Protein 6VHU (pdb70)

Structure (mmCIF, N/CA/C/O backbone):
data_6VHU
#
_entry.id   6VHU
#
_cell.length_a   71.949
_cell.length_b   59.114
_cell.length_c   80.408
_cell.angle_alpha   90.000
_cell.angle_beta   101.124
_cell.angle_gamma   90.000
#
_symmetry.space_group_name_H-M   'P 1 21 1'
#
loop_
_entity.id
_entity.type
_entity.pdbx_description
1 polymer 'NpsA Adenylation Domain'
2 non-polymer 'CHLORIDE ION'
3 non-polymer 'POTASSIUM ION'
4 non-polymer 'BROMIDE ION'
5 non-polymer '4-(2-HYDROXYETHYL)-1-PIPERAZINE ETHANESULFONIC ACID'
6 water water
#
loop_
_atom_site.group_PDB
_atom_site.id
_atom_site.type_symbol
_atom_site.label_atom_id
_atom_site.label_alt_id
_atom_site.label_comp_id
_atom_site.label_asym_id
_atom_site.label_entity_id
_atom_site.label_seq_id
_atom_site.pdbx_PDB_ins_code
_atom_site.Cartn_x
_atom_site.Cartn_y
_atom_site.Cartn_z
_atom_site.occupancy
_atom_site.B_iso_or_equiv
_atom_site.auth_seq_id
_atom_site.auth_comp_id
_atom_site.auth_asym_id
_atom_site.auth_atom_id
_atom_site.pdbx_PDB_model_num
ATOM 1 N N . TYR A 1 10 ? 38.60600 -8.75900 29.49200 1.000 63.20872 8 TYR A N 1
ATOM 2 C CA . TYR A 1 10 ? 37.32600 -9.44800 29.67900 1.000 64.04915 8 TYR A CA 1
ATOM 3 C C . TYR A 1 10 ? 36.64900 -9.10400 31.00200 1.000 59.80486 8 TYR A C 1
ATOM 4 O O . TYR A 1 10 ? 35.52800 -9.54100 31.27100 1.000 59.27063 8 TYR A O 1
ATOM 13 N N . GLN A 1 11 ? 37.35500 -8.35900 31.84900 1.000 53.92105 9 GLN A N 1
ATOM 14 C CA . GLN A 1 11 ? 36.74700 -7.77200 33.03900 1.000 50.25673 9 GLN A CA 1
ATOM 15 C C . GLN A 1 11 ? 36.13700 -6.44300 32.60900 1.000 43.06315 9 GLN A C 1
ATOM 16 O O . GLN A 1 11 ? 36.84600 -5.45400 32.43700 1.000 45.88956 9 GLN A O 1
ATOM 18 N N . LEU A 1 12 ? 34.82500 -6.42300 32.43300 1.000 32.28080 10 LEU A N 1
ATOM 19 C CA . LEU A 1 12 ? 34.10400 -5.27100 31.91700 1.000 29.64370 10 LEU A CA 1
ATOM 20 C C . LEU A 1 12 ? 33.70200 -4.31700 33.03100 1.000 26.82039 10 LEU A C 1
ATOM 21 O O . LEU A 1 12 ? 33.38600 -4.73000 34.14100 1.000 29.73520 10 LEU A O 1
ATOM 26 N N . LYS A 1 13 ? 33.67100 -3.03400 32.70000 1.000 30.26040 11 LYS A N 1
ATOM 27 C CA . LYS A 1 13 ? 33.22800 -1.98700 33.59900 1.000 29.58920 11 LYS A CA 1
ATOM 28 C C . LYS A 1 13 ? 31.98700 -1.31800 33.03100 1.000 25.45214 11 LYS A C 1
ATOM 29 O O . LYS A 1 13 ? 31.57600 -1.57700 31.90800 1.000 25.84570 11 LYS A O 1
ATOM 35 N N . ALA A 1 14 ? 31.39600 -0.45300 33.83400 1.000 20.84100 12 ALA A N 1
ATOM 36 C CA . ALA A 1 14 ? 30.32500 0.38500 33.34500 1.000 17.02841 12 ALA A CA 1
ATOM 37 C C . ALA A 1 14 ? 30.85600 1.34300 32.28900 1.000 18.91202 12 ALA A C 1
ATOM 38 O O . ALA A 1 14 ? 32.02100 1.71100 32.29500 1.000 21.69943 12 ALA A O 1
ATOM 40 N N . VAL A 1 15 ? 29.96700 1.75100 31.38800 1.000 17.33110 13 VAL A N 1
ATOM 41 C CA . VAL A 1 15 ? 30.37700 2.59100 30.26400 1.000 17.18926 13 VAL A CA 1
ATOM 42 C C . VAL A 1 15 ? 31.08300 3.86300 30.70800 1.000 20.12506 13 VAL A C 1
ATOM 43 O O . VAL A 1 15 ? 32.12300 4.19600 30.12900 1.000 18.52432 13 VAL A O 1
ATOM 47 N N . PRO A 1 16 ? 30.58800 4.61200 31.69100 1.000 21.05357 14 PRO A N 1
ATOM 48 C CA . PRO A 1 16 ? 31.28700 5.84200 32.06100 1.000 24.18085 14 PRO A CA 1
ATOM 49 C C . PRO A 1 16 ? 32.69300 5.59700 32.53600 1.000 20.96676 14 PRO A C 1
ATOM 50 O O . PRO A 1 16 ? 33.55200 6.46000 32.37200 1.000 24.25120 14 PRO A O 1
ATOM 54 N N . ASP A 1 17 ? 32.94500 4.44000 33.13100 1.000 20.21972 15 ASP A N 1
ATOM 55 C CA . ASP A 1 17 ? 34.27200 4.12300 33.63400 1.000 22.39475 15 ASP A CA 1
ATOM 56 C C . ASP A 1 17 ? 35.21100 3.75900 32.49700 1.000 21.81961 15 ASP A C 1
ATOM 57 O O . ASP A 1 17 ? 36.36800 4.16400 32.50200 1.000 21.08302 15 ASP A O 1
ATOM 62 N N . ILE A 1 18 ? 34.72300 3.00700 31.51000 1.000 19.79637 16 ILE A N 1
ATOM 63 C CA . ILE A 1 18 ? 35.53300 2.74200 30.32600 1.000 22.67414 16 ILE A CA 1
ATOM 64 C C . ILE A 1 18 ? 35.82200 4.02800 29.57000 1.000 19.55904 16 ILE A C 1
ATOM 65 O O . ILE A 1 18 ? 36.94400 4.25800 29.12100 1.000 21.45512 16 ILE A O 1
ATOM 70 N N . PHE A 1 19 ? 34.81000 4.87700 29.40800 1.000 19.54346 17 PHE A N 1
ATOM 71 C CA . PHE A 1 19 ? 35.03200 6.12200 28.69400 1.000 19.63715 17 PHE A CA 1
ATOM 72 C C . PHE A 1 19 ? 36.04100 7.00300 29.41700 1.000 24.26300 17 PHE A C 1
ATOM 73 O O . PHE A 1 19 ? 36.85800 7.66100 28.78100 1.000 22.95417 17 PHE A O 1
ATOM 81 N N . ASP A 1 20 ? 35.98500 7.03400 30.74500 1.000 21.35951 18 ASP A N 1
ATOM 82 C CA . ASP A 1 20 ? 36.98200 7.77900 31.50100 1.000 26.97886 18 ASP A CA 1
ATOM 83 C C . ASP A 1 20 ? 38.39100 7.29400 31.17300 1.000 26.94810 18 ASP A C 1
ATOM 84 O O . ASP A 1 20 ? 39.29000 8.09700 30.92500 1.000 28.38407 18 ASP A O 1
ATOM 89 N N . GLU A 1 21 ? 38.59500 5.97900 31.15800 1.000 21.44076 19 GLU A N 1
ATOM 90 C CA . GLU A 1 21 ? 39.90900 5.44000 30.83000 1.000 24.73781 19 GLU A CA 1
ATOM 91 C C . GLU A 1 21 ? 40.31400 5.80600 29.41400 1.000 23.62141 19 GLU A C 1
ATOM 92 O O . GLU A 1 21 ? 41.44200 6.22900 29.16800 1.000 23.13056 19 GLU A O 1
ATOM 98 N N . ILE A 1 22 ? 39.39300 5.63900 28.47000 1.000 20.68928 20 ILE A N 1
ATOM 99 C CA . ILE A 1 22 ? 39.68900 5.90300 27.07100 1.000 21.12960 20 ILE A CA 1
ATOM 100 C C . ILE A 1 22 ? 40.01200 7.37400 26.86300 1.000 24.36574 20 ILE A C 1
ATOM 101 O O . ILE A 1 22 ? 40.95400 7.72100 26.15500 1.000 22.31151 20 ILE A O 1
ATOM 106 N N . SER A 1 23 ? 39.22700 8.25400 27.46600 1.000 22.13912 21 SER A N 1
ATOM 107 C CA . SER A 1 23 ? 39.46400 9.67100 27.27200 1.000 20.98300 21 SER A CA 1
ATOM 108 C C . SER A 1 23 ? 40.74300 10.12900 27.95500 1.000 24.13113 21 SER A C 1
ATOM 109 O O . SER A 1 23 ? 41.39900 11.04700 27.47000 1.000 27.94346 21 SER A O 1
ATOM 112 N N . GLN A 1 24 ? 41.11700 9.50100 29.06500 1.000 22.20160 22 GLN A N 1
ATOM 113 C CA . GLN A 1 24 ? 42.39200 9.83600 29.68900 1.000 25.44857 22 GLN A CA 1
ATOM 114 C C . GLN A 1 24 ? 43.56000 9.30300 28.87000 1.000 27.59884 22 GLN A C 1
ATOM 115 O O . GLN A 1 24 ? 44.63400 9.90100 28.86700 1.000 30.35049 22 GLN A O 1
ATOM 121 N N . ARG A 1 25 ? 43.36400 8.19100 28.17600 1.000 24.79961 23 ARG A N 1
ATOM 122 C CA . ARG A 1 25 ? 44.42000 7.57000 27.39200 1.000 26.36564 23 ARG A CA 1
ATOM 123 C C . ARG A 1 25 ? 44.57900 8.21000 26.01500 1.000 25.43852 23 ARG A C 1
ATOM 124 O O . ARG A 1 25 ? 45.69000 8.27500 25.49800 1.000 24.37488 23 ARG A O 1
ATOM 132 N N . PHE A 1 26 ? 43.49200 8.70200 25.42000 1.000 26.82387 24 PHE A N 1
ATOM 133 C CA . PHE A 1 26 ? 43.52800 9.26500 24.06800 1.000 24.18020 24 PHE A CA 1
ATOM 134 C C . PHE A 1 26 ? 42.93500 10.67300 24.01700 1.000 23.95561 24 PHE A C 1
ATOM 135 O O . PHE A 1 26 ? 42.10200 10.97300 23.16700 1.000 22.11481 24 PHE A O 1
ATOM 143 N N . PRO A 1 27 ? 43.37800 11.57700 24.88900 1.000 23.92838 25 PRO A N 1
ATOM 144 C CA . PRO A 1 27 ? 42.69300 12.86900 25.00200 1.000 26.34465 25 PRO A CA 1
ATOM 145 C C . PRO A 1 27 ? 42.72000 13.71200 23.74300 1.000 27.54918 25 PRO A C 1
ATOM 146 O O . PRO A 1 27 ? 41.82700 14.53100 23.53900 1.000 23.56516 25 PRO A O 1
ATOM 150 N N . ASP A 1 28 ? 43.72400 13.54100 22.90900 1.000 20.71332 26 ASP A N 1
ATOM 151 C CA . ASP A 1 28 ? 43.89900 14.36300 21.72700 1.000 24.16586 26 ASP A CA 1
ATOM 152 C C . ASP A 1 28 ? 43.26700 13.77200 20.47900 1.000 24.46644 26 ASP A C 1
ATOM 153 O O . ASP A 1 28 ? 43.21200 14.45400 19.45700 1.000 28.94708 26 ASP A O 1
ATOM 158 N N . ARG A 1 29 ? 42.82700 12.52100 20.51900 1.000 22.14760 27 ARG A N 1
ATOM 159 C CA . ARG A 1 29 ? 42.18500 11.94700 19.35100 1.000 20.63173 27 ARG A CA 1
ATOM 160 C C . ARG A 1 29 ? 40.81500 12.57300 19.16400 1.000 21.52417 27 ARG A C 1
ATOM 161 O O . ARG A 1 29 ? 40.19500 13.03500 20.10800 1.000 22.33726 27 ARG A O 1
ATOM 169 N N . VAL A 1 30 ? 40.35400 12.58900 17.92200 1.000 18.53922 28 VAL A N 1
ATOM 170 C CA . VAL A 1 30 ? 39.03900 13.12600 17.60600 1.000 18.43355 28 VAL A CA 1
ATOM 171 C C . VAL A 1 30 ? 37.99400 12.08400 17.98400 1.000 19.76974 28 VAL A C 1
ATOM 172 O O . VAL A 1 30 ? 38.05800 10.94600 17.52800 1.000 22.41999 28 VAL A O 1
ATOM 176 N N . ALA A 1 31 ? 37.06800 12.46600 18.85600 1.000 18.07440 29 ALA A N 1
ATOM 177 C CA . ALA A 1 31 ? 35.97600 11.58400 19.25100 1.000 16.96818 29 ALA A CA 1
ATOM 178 C C . ALA A 1 31 ? 34.73000 11.78000 18.39700 1.000 17.32778 29 ALA A C 1
ATOM 179 O O . ALA A 1 31 ? 34.10300 10.80700 17.98600 1.000 16.50025 29 ALA A O 1
ATOM 181 N N . LEU A 1 32 ? 34.38200 13.02100 18.10400 1.000 17.81499 30 LEU A N 1
ATOM 182 C CA . LEU A 1 32 ? 33.16400 13.34100 17.37900 1.000 16.08777 30 LEU A CA 1
ATOM 183 C C . LEU A 1 32 ? 33.45900 14.31600 16.25400 1.000 17.99065 30 LEU A C 1
ATOM 184 O O . LEU A 1 32 ? 34.21400 15.26500 16.43700 1.000 21.01721 30 LEU A O 1
ATOM 189 N N . ILE A 1 33 ? 32.83500 14.07800 15.10500 1.000 17.05060 31 ILE A N 1
ATOM 190 C CA . ILE A 1 33 ? 32.82400 15.02100 13.99900 1.000 18.20180 31 ILE A CA 1
ATOM 191 C C . ILE A 1 33 ? 31.37700 15.30400 13.62500 1.000 20.37382 31 ILE A C 1
ATOM 192 O O . ILE A 1 33 ? 30.59900 14.37900 13.40100 1.000 19.42053 31 ILE A O 1
ATOM 197 N N . PHE A 1 34 ? 31.02700 16.57900 13.53600 1.000 17.75643 32 PHE A N 1
ATOM 198 C CA . PHE A 1 34 ? 29.71700 16.98600 13.05500 1.000 20.27243 32 PHE A CA 1
ATOM 199 C C . PHE A 1 34 ? 29.90300 18.12800 12.06500 1.000 24.03054 32 PHE A C 1
ATOM 200 O O . PHE A 1 34 ? 30.30300 19.22400 12.44600 1.000 27.50062 32 PHE A O 1
ATOM 208 N N . ASP A 1 35 ? 29.61200 17.83200 10.80700 1.000 19.17143 33 ASP A N 1
ATOM 209 C CA . ASP A 1 35 ? 29.80900 18.65700 9.62700 1.000 27.81827 33 ASP A CA 1
ATOM 210 C C . ASP A 1 35 ? 31.30500 18.88900 9.45800 1.000 31.29076 33 ASP A C 1
ATOM 211 O O . ASP A 1 35 ? 32.00100 18.02300 8.93500 1.000 30.32153 33 ASP A O 1
ATOM 216 N N . GLN A 1 36 ? 31.82700 19.99400 9.98300 1.000 31.03868 34 GLN A N 1
ATOM 217 C CA . GLN A 1 36 ? 33.26600 20.20200 10.02500 1.000 32.32771 34 GLN A CA 1
ATOM 218 C C . GLN A 1 36 ? 33.75600 20.52700 11.42500 1.000 33.76457 34 GLN A C 1
ATOM 219 O O . GLN A 1 36 ? 34.91100 20.90100 11.59200 1.000 37.37542 34 GLN A O 1
ATOM 225 N N A ARG A 1 37 ? 32.90000 20.38400 12.42900 0.500 32.38738 35 ARG A N 1
ATOM 226 N N B ARG A 1 37 ? 32.90100 20.38000 12.43000 0.500 32.37428 35 ARG A N 1
ATOM 227 C CA A ARG A 1 37 ? 33.25700 20.61100 13.82000 0.500 30.90785 35 ARG A CA 1
ATOM 228 C CA B ARG A 1 37 ? 33.24600 20.60800 13.82700 0.500 30.88663 35 ARG A CA 1
ATOM 229 C C A ARG A 1 37 ? 33.85500 19.32900 14.38900 0.500 30.91472 35 ARG A C 1
ATOM 230 C C B ARG A 1 37 ? 33.83400 19.33100 14.41700 0.500 30.87669 35 ARG A C 1
ATOM 231 O O A ARG A 1 37 ? 33.32800 18.24200 14.15900 0.500 28.33585 35 ARG A O 1
ATOM 232 O O B ARG A 1 37 ? 33.30400 18.24400 14.19700 0.500 28.38066 35 ARG A O 1
ATOM 247 N N . LYS A 1 38 ? 34.96500 19.45800 15.09900 1.000 31.65454 36 LYS A N 1
ATOM 248 C CA . LYS A 1 38 ? 35.66500 18.31600 15.66300 1.000 28.94403 36 LYS A CA 1
ATOM 249 C C . LYS A 1 38 ? 35.86000 18.47100 17.15600 1.000 26.71004 36 LYS A C 1
ATOM 250 O O . LYS A 1 38 ? 36.19600 19.54900 17.64000 1.000 27.93363 36 LYS A O 1
ATOM 256 N N . ILE A 1 39 ? 35.64900 17.37300 17.87200 1.000 23.61033 37 ILE A N 1
ATOM 257 C CA . ILE A 1 39 ? 35.66300 17.34700 19.32300 1.000 21.51763 37 ILE A CA 1
ATOM 258 C C . ILE A 1 39 ? 36.60300 16.24200 19.77100 1.000 21.97575 37 ILE A C 1
ATOM 259 O O . ILE A 1 39 ? 36.36000 15.06900 19.48600 1.000 22.60492 37 ILE A O 1
ATOM 264 N N . THR A 1 40 ? 37.67500 16.61700 20.45500 1.000 22.52795 38 THR A N 1
ATOM 265 C CA . THR A 1 40 ? 38.59800 15.64700 21.01000 1.000 23.21472 38 THR A CA 1
ATOM 266 C C . THR A 1 40 ? 37.96400 14.90400 22.18000 1.000 21.38943 38 THR A C 1
ATOM 267 O O . THR A 1 40 ? 36.96500 15.32500 22.74300 1.000 22.34209 38 THR A O 1
ATOM 271 N N . TYR A 1 41 ? 38.58800 13.79300 22.54900 1.000 20.99782 39 TYR A N 1
ATOM 272 C CA . TYR A 1 41 ? 38.13700 13.05200 23.71400 1.000 21.63123 39 TYR A CA 1
ATOM 273 C C . TYR A 1 41 ? 38.21300 13.89600 24.97900 1.000 24.21546 39 TYR A C 1
ATOM 274 O O . TYR A 1 41 ? 37.35300 13.79300 25.85500 1.000 25.05819 39 TYR A O 1
ATOM 283 N N . ARG A 1 42 ? 39.23800 14.73600 25.09200 1.000 24.13859 40 ARG A N 1
ATOM 284 C CA . ARG A 1 42 ? 39.35000 15.59700 26.26000 1.000 25.70209 40 ARG A CA 1
ATOM 285 C C . ARG A 1 42 ? 38.22100 16.61500 26.30000 1.000 22.91817 40 ARG A C 1
ATOM 286 O O . ARG A 1 42 ? 37.67400 16.89100 27.36500 1.000 25.48797 40 ARG A O 1
ATOM 294 N N . GLU A 1 43 ? 37.89200 17.21600 25.16000 1.000 23.15456 41 GLU A N 1
ATOM 295 C CA . GLU A 1 43 ? 36.78200 18.15600 25.13000 1.000 24.54618 41 GLU A CA 1
ATOM 296 C C . GLU A 1 43 ? 35.48000 17.44500 25.46900 1.000 23.92246 41 GLU A C 1
ATOM 297 O O . GLU A 1 43 ? 34.65500 17.96300 26.22200 1.000 24.71009 41 GLU A O 1
ATOM 303 N N . LEU A 1 44 ? 35.28300 16.25800 24.90200 1.000 21.01059 42 LEU A N 1
ATOM 304 C CA . LEU A 1 44 ? 34.05700 15.51400 25.14600 1.000 18.30329 42 LEU A CA 1
ATOM 305 C C . LEU A 1 44 ? 33.93700 15.14400 26.61800 1.000 22.31850 42 LEU A C 1
ATOM 306 O O . LEU A 1 44 ? 32.87200 15.29100 27.21200 1.000 25.10047 42 LEU A O 1
ATOM 311 N N . ALA A 1 45 ? 35.02600 14.67400 27.21700 1.000 20.95334 43 ALA A N 1
ATOM 312 C CA . ALA A 1 45 ? 35.01600 14.34600 28.63500 1.000 23.26542 43 ALA A CA 1
ATOM 313 C C . ALA A 1 45 ? 34.65500 15.54500 29.49800 1.000 25.58285 43 ALA A C 1
ATOM 314 O O . ALA A 1 45 ? 33.90900 15.41200 30.46700 1.000 23.80608 43 ALA A O 1
ATOM 316 N N . GLU A 1 46 ? 35.17800 16.72100 29.16900 1.000 23.98907 44 GLU A N 1
ATOM 317 C CA . GLU A 1 46 ? 34.86500 17.90100 29.96000 1.000 25.62729 44 GLU A CA 1
ATOM 318 C C . GLU A 1 46 ? 33.39100 18.26500 29.86200 1.000 23.84384 44 GLU A C 1
ATOM 319 O O . GLU A 1 46 ? 32.78000 18.66600 30.84900 1.000 24.81993 44 GLU A O 1
ATOM 325 N N . GLN A 1 47 ? 32.82000 18.15800 28.67000 1.000 22.72948 45 GLN A N 1
ATOM 326 C CA . GLN A 1 47 ? 31.41400 18.50400 28.48800 1.000 21.69602 45 GLN A CA 1
ATOM 327 C C . GLN A 1 47 ? 30.50600 17.49400 29.16900 1.000 20.39355 45 GLN A C 1
ATOM 328 O O . GLN A 1 47 ? 29.45100 17.85000 29.68200 1.000 22.57340 45 GLN A O 1
ATOM 334 N N A CYS A 1 48 ? 30.89200 16.22200 29.14500 0.500 19.41141 46 CYS A N 1
ATOM 335 N N B CYS A 1 48 ? 30.87900 16.21800 29.11800 0.500 19.31361 46 CYS A N 1
ATOM 336 C CA A CYS A 1 48 ? 30.11500 15.19800 29.83200 0.500 20.95400 46 CYS A CA 1
ATOM 337 C CA B CYS A 1 48 ? 30.12100 15.18700 29.81500 0.500 20.95468 46 CYS A CA 1
ATOM 338 C C A CYS A 1 48 ? 30.09000 15.43900 31.33400 0.500 21.31452 46 CYS A C 1
ATOM 339 C C B CYS A 1 48 ? 30.08400 15.44700 31.31300 0.500 21.33493 46 CYS A C 1
ATOM 340 O O A CYS A 1 48 ? 29.04800 15.30500 31.96900 0.500 22.23161 46 CYS A O 1
ATOM 341 O O B CYS A 1 48 ? 29.03900 15.32200 31.94500 0.500 22.28433 46 CYS A O 1
ATOM 346 N N A SER A 1 49 ? 31.23400 15.81200 31.90300 0.500 20.97348 47 SER A N 1
ATOM 347 N N B SER A 1 49 ? 31.22900 15.80200 31.88400 0.500 20.92703 47 SER A N 1
ATOM 348 C CA A SER A 1 49 ? 31.31400 16.10100 33.32800 0.500 20.55152 47 SER A CA 1
ATOM 349 C CA B SER A 1 49 ? 31.31900 16.07900 33.30700 0.500 20.57709 47 SER A CA 1
ATOM 350 C C A SER A 1 49 ? 30.50400 17.32800 33.69100 0.500 23.61400 47 SER A C 1
ATOM 351 C C B SER A 1 49 ? 30.51200 17.31600 33.68400 0.500 23.55608 47 SER A C 1
ATOM 352 O O A SER A 1 49 ? 29.81200 17.34000 34.70700 0.500 23.48011 47 SER A O 1
ATOM 353 O O B SER A 1 49 ? 29.82600 17.32300 34.70500 0.500 23.46419 47 SER A O 1
ATOM 358 N N . ALA A 1 50 ? 30.60200 18.37900 32.88700 1.000 20.44818 48 ALA A N 1
ATOM 359 C CA . ALA A 1 50 ? 29.82700 19.57100 33.18000 1.000 20.61424 48 ALA A CA 1
ATOM 360 C C . ALA A 1 50 ? 28.33500 19.27200 33.12800 1.000 19.47242 48 ALA A C 1
ATOM 361 O O . ALA A 1 50 ? 27.57200 19.73600 33.96800 1.000 25.20538 48 ALA A O 1
ATOM 363 N N . LEU A 1 51 ? 27.91300 18.48700 32.14400 1.000 21.54637 49 LEU A N 1
ATOM 364 C CA . LEU A 1 51 ? 26.49600 18.17600 32.00000 1.000 18.66367 49 LEU A CA 1
ATOM 365 C C . LEU A 1 51 ? 26.00600 17.23500 33.09000 1.000 19.84266 49 LEU A C 1
ATOM 366 O O . LEU A 1 51 ? 24.89000 17.38000 33.57300 1.000 21.92758 49 LEU A O 1
ATOM 371 N N . ALA A 1 52 ? 26.82700 16.26900 33.48400 1.000 20.81370 50 ALA A N 1
ATOM 372 C CA . ALA A 1 52 ? 26.43900 15.38600 34.56900 1.000 19.02406 50 ALA A CA 1
ATOM 373 C C . ALA A 1 52 ? 26.17400 16.17600 35.84200 1.000 20.92144 50 ALA A C 1
ATOM 374 O O . ALA A 1 52 ? 25.24500 15.86800 36.58400 1.000 21.65020 50 ALA A O 1
ATOM 376 N N . ALA A 1 53 ? 26.96400 17.21700 36.09100 1.000 19.68237 51 ALA A N 1
ATOM 377 C CA . ALA A 1 53 ? 26.71100 18.05000 37.25700 1.000 22.52224 51 ALA A CA 1
ATOM 378 C C . ALA A 1 53 ? 25.38700 18.78900 37.13200 1.000 25.82878 51 ALA A C 1
ATOM 379 O O . ALA A 1 53 ? 24.65000 18.91500 38.10800 1.000 26.55424 51 ALA A O 1
ATOM 381 N N . VAL A 1 54 ? 25.07900 19.28800 35.93800 1.000 22.32154 52 VAL A N 1
ATOM 382 C CA . VAL A 1 54 ? 23.78900 19.92100 35.70500 1.000 24.71283 52 VAL A CA 1
ATOM 383 C C . VAL A 1 54 ? 22.65900 18.92800 35.92800 1.000 23.06893 52 VAL A C 1
ATOM 384 O O . VAL A 1 54 ? 21.63600 19.25700 36.52300 1.000 29.33108 52 VAL A O 1
ATOM 388 N N . LEU A 1 55 ? 22.81500 17.70900 35.42200 1.000 19.20247 53 LEU A N 1
ATOM 389 C CA . LEU A 1 55 ? 21.74900 16.73000 35.55200 1.000 20.13803 53 LEU A CA 1
ATOM 390 C C . LEU A 1 55 ? 21.52000 16.36200 37.01100 1.000 25.07001 53 LEU A C 1
ATOM 391 O O . LEU A 1 55 ? 20.38600 16.13000 37.41800 1.000 28.34135 53 LEU A O 1
ATOM 396 N N . GLN A 1 56 ? 22.58500 16.28900 37.80000 1.000 23.83442 54 GLN A N 1
ATOM 397 C CA . GLN A 1 56 ? 22.41800 16.12700 39.23600 1.000 27.21168 54 GLN A CA 1
ATOM 398 C C . GLN A 1 56 ? 21.72000 17.33700 39.83700 1.000 29.66616 54 GLN A C 1
ATOM 399 O O . GLN A 1 56 ? 20.91200 17.19300 40.75400 1.000 36.12253 54 GLN A O 1
ATOM 405 N N . ASN A 1 57 ? 21.98700 18.52300 39.30200 1.000 28.33083 55 ASN A N 1
ATOM 406 C CA . ASN A 1 57 ? 21.32200 19.73000 39.77300 1.000 33.61570 55 ASN A CA 1
ATOM 407 C C . ASN A 1 57 ? 19.84800 19.74400 39.42500 1.000 32.47994 55 ASN A C 1
ATOM 408 O O . ASN A 1 57 ? 19.05500 20.32200 40.15600 1.000 36.49849 55 ASN A O 1
ATOM 413 N N . ASN A 1 58 ? 19.47300 19.16700 38.28600 1.000 29.93358 56 ASN A N 1
ATOM 414 C CA . ASN A 1 58 ? 18.08500 19.10600 37.85600 1.000 35.10426 56 ASN A CA 1
ATOM 415 C C . ASN A 1 58 ? 17.35800 17.87200 38.37900 1.000 36.54427 56 ASN A C 1
ATOM 416 O O . ASN A 1 58 ? 16.40300 17.41900 37.74800 1.000 36.75031 56 ASN A O 1
ATOM 421 N N . CYS A 1 59 ? 17.77700 17.33800 39.52000 1.000 32.74616 57 CYS A N 1
ATOM 422 C CA . CYS A 1 59 ? 17.03800 16.33600 40.26800 1.000 33.94575 57 CYS A CA 1
ATOM 423 C C . CYS A 1 59 ? 16.95000 14.98000 39.57100 1.000 30.00666 57 CYS A C 1
ATOM 424 O O . CYS A 1 59 ? 16.03600 14.21100 39.83500 1.000 33.25734 57 CYS A O 1
ATOM 427 N N . LEU A 1 60 ? 17.87500 14.65500 38.70000 1.000 25.27499 58 LEU A N 1
ATOM 428 C CA . LEU A 1 60 ? 17.96300 13.30100 38.18700 1.000 22.11611 58 LEU A CA 1
ATOM 429 C C . LEU A 1 60 ? 18.87500 12.48000 39.08300 1.000 27.52737 58 LEU A C 1
ATOM 430 O O . LEU A 1 60 ? 19.87000 12.98300 39.59500 1.000 29.34847 58 LEU A O 1
ATOM 435 N N . ILE A 1 61 ? 18.52500 11.21200 39.27900 1.000 25.58332 59 ILE A N 1
ATOM 436 C CA . ILE A 1 61 ? 19.27200 10.33400 40.16300 1.000 27.51840 59 ILE A CA 1
ATOM 437 C C . ILE A 1 61 ? 19.39600 8.95600 39.52800 1.000 25.93748 59 ILE A C 1
ATOM 438 O O . ILE A 1 61 ? 18.77600 8.65600 38.51200 1.000 20.41991 59 ILE A O 1
ATOM 443 N N . LYS A 1 62 ? 20.21100 8.11600 40.16100 1.000 23.75344 60 LYS A N 1
ATOM 444 C CA . LYS A 1 62 ? 20.47000 6.79200 39.62600 1.000 22.10945 60 LYS A CA 1
ATOM 445 C C . LYS A 1 62 ? 19.18700 5.97900 39.53900 1.000 22.16930 60 LYS A C 1
ATOM 446 O O . LYS A 1 62 ? 18.35400 5.99300 40.44000 1.000 22.51748 60 LYS A O 1
ATOM 452 N N . GLY A 1 63 ? 19.04200 5.26000 38.43300 1.000 22.97192 61 GLY A N 1
ATOM 453 C CA . GLY A 1 63 ? 17.87700 4.45800 38.18800 1.000 22.00395 61 GLY A CA 1
ATOM 454 C C . GLY A 1 63 ? 16.75800 5.17000 37.47200 1.000 22.40198 61 GLY A C 1
ATOM 455 O O . GLY A 1 63 ? 15.86200 4.51000 36.95400 1.000 21.83926 61 GLY A O 1
ATOM 456 N N . ASP A 1 64 ? 16.80200 6.49200 37.40100 1.000 19.35837 62 ASP A N 1
ATOM 457 C CA . ASP A 1 64 ? 15.75400 7.22300 36.71900 1.000 20.40413 62 ASP A CA 1
ATOM 458 C C . ASP A 1 64 ? 15.73100 6.82500 35.25000 1.000 16.76642 62 ASP A C 1
ATOM 459 O O . ASP A 1 64 ? 16.77100 6.72100 34.61600 1.000 18.46611 62 ASP A O 1
ATOM 464 N N . ILE A 1 65 ? 14.53300 6.60300 34.72900 1.000 17.74032 63 ILE A N 1
ATOM 465 C CA . ILE A 1 65 ? 14.33000 6.27300 33.32600 1.000 17.38602 63 ILE A CA 1
ATOM 466 C C . ILE A 1 65 ? 14.15500 7.57600 32.56300 1.000 17.65215 63 ILE A C 1
ATOM 467 O O . ILE A 1 65 ? 13.14300 8.25100 32.70600 1.000 19.62912 63 ILE A O 1
ATOM 472 N N . VAL A 1 66 ? 15.14100 7.92000 31.74600 1.000 17.58692 64 VAL A N 1
ATOM 473 C CA . VAL A 1 66 ? 15.21200 9.21200 31.07800 1.000 17.39935 64 VAL A CA 1
ATOM 474 C C . VAL A 1 66 ? 15.25800 8.97900 29.57500 1.000 13.99467 64 VAL A C 1
ATOM 475 O O . VAL A 1 66 ? 16.22200 8.41400 29.06500 1.000 16.52349 64 VAL A O 1
ATOM 479 N N . ALA A 1 67 ? 14.21300 9.38900 28.88000 1.000 16.74685 65 ALA A N 1
ATOM 480 C CA . ALA A 1 67 ? 14.20200 9.31400 27.43200 1.000 15.03228 65 ALA A CA 1
ATOM 481 C C . ALA A 1 67 ? 14.99100 10.45800 26.82900 1.000 18.71272 65 ALA A C 1
ATOM 482 O O . ALA A 1 67 ? 15.07300 11.54100 27.39500 1.000 19.39012 65 ALA A O 1
ATOM 484 N N . ILE A 1 68 ? 15.57300 10.19400 25.66600 1.000 18.93201 66 ILE A N 1
ATOM 485 C CA . ILE A 1 68 ? 16.35000 11.17300 24.92000 1.000 15.55374 66 ILE A CA 1
ATOM 486 C C . ILE A 1 68 ? 15.75800 11.31900 23.53100 1.000 17.56468 66 ILE A C 1
ATOM 487 O O . ILE A 1 68 ? 15.72200 10.35100 22.76800 1.000 19.50627 66 ILE A O 1
ATOM 492 N N . LYS A 1 69 ? 15.34100 12.53500 23.18900 1.000 17.63057 67 LYS A N 1
ATOM 493 C CA . LYS A 1 69 ? 14.86100 12.85000 21.84500 1.000 15.43042 67 LYS A CA 1
ATOM 494 C C . LYS A 1 69 ? 15.64600 14.06300 21.36900 1.000 16.69893 67 LYS A C 1
ATOM 495 O O . LYS A 1 69 ? 15.21400 15.20000 21.51700 1.000 18.03998 67 LYS A O 1
ATOM 501 N N . ILE A 1 70 ? 16.81400 13.79300 20.81600 1.000 17.19060 68 ILE A N 1
ATOM 502 C CA . ILE A 1 70 ? 17.74400 14.81000 20.35900 1.000 15.83550 68 ILE A CA 1
ATOM 503 C C . ILE A 1 70 ? 18.24600 14.39600 18.98600 1.000 16.22636 68 ILE A C 1
ATOM 504 O O . ILE A 1 70 ? 18.72700 13.27800 18.81800 1.000 18.03468 68 ILE A O 1
ATOM 509 N N . GLU A 1 71 ? 18.11400 15.28400 18.01100 1.000 16.78997 69 GLU A N 1
ATOM 510 C CA . GLU A 1 71 ? 18.63100 15.01000 16.68000 1.000 18.48251 69 GLU A CA 1
ATOM 511 C C . GLU A 1 71 ? 20.13200 14.77700 16.71300 1.000 19.81364 69 GLU A C 1
ATOM 512 O O . GLU A 1 71 ? 20.83800 15.28700 17.57900 1.000 17.94654 69 GLU A O 1
ATOM 518 N N . ARG A 1 72 ? 20.61400 14.00800 15.74100 1.000 15.73390 70 ARG A N 1
ATOM 519 C CA . ARG A 1 72 ? 22.03900 13.75800 15.62800 1.000 14.97637 70 ARG A CA 1
ATOM 520 C C . ARG A 1 72 ? 22.81100 15.06800 15.64900 1.000 16.03074 70 ARG A C 1
ATOM 521 O O . ARG A 1 72 ? 22.51600 15.99200 14.90100 1.000 19.87666 70 ARG A O 1
ATOM 529 N N . SER A 1 73 ? 23.78100 15.12400 16.51700 1.000 20.05541 71 SER A N 1
ATOM 530 C CA . SER A 1 73 ? 24.49800 16.30800 16.93000 1.000 20.03296 71 SER A CA 1
ATOM 531 C C . SER A 1 73 ? 25.46200 15.86900 18.01300 1.000 19.93230 71 SER A C 1
ATOM 532 O O . SER A 1 73 ? 25.24800 14.83000 18.62900 1.000 16.73018 71 SER A O 1
ATOM 535 N N . PRO A 1 74 ? 26.51400 16.62800 18.28300 1.000 17.55617 72 PRO A N 1
ATOM 536 C CA . PRO A 1 74 ? 27.40400 16.25100 19.38800 1.000 19.23670 72 PRO A CA 1
ATOM 537 C C . PRO A 1 74 ? 26.68700 16.13900 20.71500 1.000 15.63031 72 PRO A C 1
ATOM 538 O O . PRO A 1 74 ? 27.00600 15.27300 21.52200 1.000 18.23939 72 PRO A O 1
ATOM 542 N N . GLU A 1 75 ? 25.70800 16.99900 20.93800 1.000 16.72542 73 GLU A N 1
ATOM 543 C CA . GLU A 1 75 ? 25.00200 17.02000 22.20600 1.000 19.94103 73 GLU A CA 1
ATOM 544 C C . GLU A 1 75 ? 24.27300 15.71200 22.48500 1.000 19.21007 73 GLU A C 1
ATOM 545 O O . GLU A 1 75 ? 24.13700 15.32100 23.64000 1.000 18.32295 73 GLU A O 1
ATOM 551 N N . LEU A 1 76 ? 23.79500 15.03700 21.44500 1.000 16.58972 74 LEU A N 1
ATOM 552 C CA . LEU A 1 76 ? 23.12900 13.75400 21.62800 1.000 16.38064 74 LEU A CA 1
ATOM 553 C C . LEU A 1 76 ? 24.00800 12.78900 22.40800 1.000 19.72997 74 LEU A C 1
ATOM 554 O O . LEU A 1 76 ? 23.56400 12.17800 23.37700 1.000 18.67936 74 LEU A O 1
ATOM 559 N N . TYR A 1 77 ? 25.26000 12.65400 21.99500 1.000 16.31047 75 TYR A N 1
ATOM 560 C CA . TYR A 1 77 ? 26.16300 11.69400 22.61000 1.000 16.83490 75 TYR A CA 1
ATOM 561 C C . TYR A 1 77 ? 26.68100 12.18400 23.95600 1.000 19.87607 75 TYR A C 1
ATOM 562 O O . TYR A 1 77 ? 26.92700 11.37900 24.84900 1.000 20.62661 75 TYR A O 1
ATOM 571 N N . ILE A 1 78 ? 26.83700 13.49500 24.11400 1.000 16.69536 76 ILE A N 1
ATOM 572 C CA . ILE A 1 78 ? 27.17200 14.04600 25.42000 1.000 17.65405 76 ILE A CA 1
ATOM 573 C C . ILE A 1 78 ? 26.11200 13.66900 26.44300 1.000 18.56240 76 ILE A C 1
ATOM 574 O O . ILE A 1 78 ? 26.42800 13.26800 27.56200 1.000 19.24253 76 ILE A O 1
ATOM 579 N N . PHE A 1 79 ? 24.84100 13.79300 26.06900 1.000 18.36779 77 PHE A N 1
ATOM 580 C CA . PHE A 1 79 ? 23.76000 13.43600 26.97800 1.000 15.68753 77 PHE A CA 1
ATOM 581 C C . PHE A 1 79 ? 23.77600 11.94800 27.30100 1.000 15.52088 77 PHE A C 1
ATOM 582 O O . PHE A 1 79 ? 23.49400 11.55700 28.43100 1.000 16.13425 77 PHE A O 1
ATOM 590 N N . MET A 1 80 ? 24.09200 11.10700 26.32200 1.000 15.39466 78 MET A N 1
ATOM 591 C CA . MET A 1 80 ? 24.18300 9.68400 26.61100 1.000 16.33482 78 MET A CA 1
ATOM 592 C C . MET A 1 80 ? 25.22700 9.40800 27.68500 1.000 16.28277 78 MET A C 1
ATOM 593 O O . MET A 1 80 ? 24.97300 8.67500 28.63700 1.000 17.96168 78 MET A O 1
ATOM 598 N N . LEU A 1 81 ? 26.41600 9.96500 27.52000 1.000 14.41174 79 LEU A N 1
ATOM 599 C CA . LEU A 1 81 ? 27.48700 9.73600 28.47700 1.000 12.79861 79 LEU A CA 1
ATOM 600 C C . LEU A 1 81 ? 27.15300 10.32500 29.84300 1.000 16.53822 79 LEU A C 1
ATOM 601 O O . LEU A 1 81 ? 27.42300 9.70700 30.86800 1.000 16.60025 79 LEU A O 1
ATOM 606 N N . ALA A 1 82 ? 26.58300 11.52400 29.86900 1.000 15.12068 80 ALA A N 1
ATOM 607 C CA . ALA A 1 82 ? 26.29500 12.16400 31.14700 1.000 17.33429 80 ALA A CA 1
ATOM 608 C C . ALA A 1 82 ? 25.19400 11.43600 31.89800 1.000 15.73214 80 ALA A C 1
ATOM 609 O O . ALA A 1 82 ? 25.25800 11.30000 33.11700 1.000 18.09622 80 ALA A O 1
ATOM 611 N N . LEU A 1 83 ? 24.16200 10.99400 31.18800 1.000 14.25785 81 LEU A N 1
ATOM 612 C CA . LEU A 1 83 ? 23.10000 10.25100 31.84600 1.000 15.45994 81 LEU A CA 1
ATOM 613 C C . LEU A 1 83 ? 23.61700 8.93900 32.41200 1.000 17.94393 81 LEU A C 1
ATOM 614 O O . LEU A 1 83 ? 23.26900 8.56400 33.52800 1.000 16.29679 81 LEU A O 1
ATOM 619 N N . MET A 1 84 ? 24.45900 8.23900 31.67000 1.000 19.12032 82 MET A N 1
ATOM 620 C CA . MET A 1 84 ? 24.99500 7.00600 32.22000 1.000 16.70468 82 MET A CA 1
ATOM 621 C C . MET A 1 84 ? 25.92300 7.26700 33.39900 1.000 16.14281 82 MET A C 1
ATOM 622 O O . MET A 1 84 ? 25.98100 6.45800 34.31800 1.000 20.65061 82 MET A O 1
ATOM 627 N N . LYS A 1 85 ? 26.63200 8.39100 33.39800 1.000 18.98498 83 LYS A N 1
ATOM 628 C CA . LYS A 1 85 ? 27.53600 8.69200 34.50400 1.000 17.60620 83 LYS A CA 1
ATOM 629 C C . LYS A 1 85 ? 26.78100 8.85100 35.81800 1.000 18.43528 83 LYS A C 1
ATOM 630 O O . LYS A 1 85 ? 27.25100 8.40400 36.86300 1.000 17.43048 83 LYS A O 1
ATOM 636 N N . ILE A 1 86 ? 25.59200 9.45800 35.77600 1.000 19.62246 84 ILE A N 1
ATOM 637 C CA . ILE A 1 86 ? 24.80900 9.64500 36.98700 1.000 19.94245 84 ILE A CA 1
ATOM 638 C C . ILE A 1 86 ? 23.93900 8.43800 37.29500 1.000 20.00253 84 ILE A C 1
ATOM 639 O O . ILE A 1 86 ? 23.15900 8.48200 38.24300 1.000 23.68705 84 ILE A O 1
ATOM 644 N N . GLY A 1 87 ? 24.06100 7.36500 36.52800 1.000 17.34066 85 GLY A N 1
ATOM 645 C CA . GLY A 1 87 ? 23.32800 6.15000 36.78400 1.000 19.85270 85 GLY A CA 1
ATOM 646 C C . GLY A 1 87 ? 21.92900 6.11000 36.23000 1.000 19.95030 85 GLY A C 1
ATOM 647 O O . GLY A 1 87 ? 21.16200 5.22400 36.60000 1.000 19.12498 85 GLY A O 1
ATOM 648 N N . ALA A 1 88 ? 21.57800 7.04100 35.35800 1.000 17.66231 86 ALA A N 1
ATOM 649 C CA . ALA A 1 88 ? 20.27600 7.00400 34.72800 1.000 19.53963 86 ALA A CA 1
ATOM 650 C C . ALA A 1 88 ? 20.23000 5.91100 33.66500 1.000 17.13213 86 ALA A C 1
ATOM 651 O O . ALA A 1 88 ? 21.24900 5.40200 33.21900 1.000 20.06509 86 ALA A O 1
ATOM 653 N N . VAL A 1 89 ? 19.01300 5.52700 33.31500 1.000 16.78914 87 VAL A N 1
ATOM 654 C CA . VAL A 1 89 ? 18.73700 4.54600 32.27900 1.000 15.64771 87 VAL A CA 1
ATOM 655 C C . VAL A 1 89 ? 18.18500 5.31100 31.09000 1.000 14.94903 87 VAL A C 1
ATOM 656 O O . VAL A 1 89 ? 17.08000 5.84100 31.15100 1.000 16.53266 87 VAL A O 1
ATOM 660 N N . MET A 1 90 ? 18.94800 5.37600 30.00700 1.000 16.68515 88 MET A N 1
ATOM 661 C CA . MET A 1 90 ? 18.53400 6.19000 28.88000 1.000 18.70024 88 MET A CA 1
ATOM 662 C C . MET A 1 90 ? 17.58800 5.43600 27.95900 1.000 19.25639 88 MET A C 1
ATOM 663 O O . MET A 1 90 ? 17.72300 4.23600 27.76000 1.000 18.30152 88 MET A O 1
ATOM 668 N N . VAL A 1 91 ? 16.61900 6.16100 27.41400 1.000 15.76873 89 VAL A N 1
ATOM 669 C CA . VAL A 1 91 ? 15.66100 5.61500 26.45900 1.000 14.46439 89 VAL A CA 1
ATOM 670 C C . VAL A 1 91 ? 15.73300 6.44700 25.18500 1.000 16.59919 89 VAL A C 1
ATOM 671 O O . VAL A 1 91 ? 15.00300 7.42600 25.03700 1.000 17.16754 89 VAL A O 1
ATOM 675 N N . PRO A 1 92 ? 16.60500 6.09800 24.25400 1.000 15.24947 90 PRO A N 1
ATOM 676 C CA . PRO A 1 92 ? 16.75700 6.92100 23.05500 1.000 17.98036 90 PRO A CA 1
ATOM 677 C C . PRO A 1 92 ? 15.57800 6.75300 22.11300 1.000 20.99137 90 PRO A C 1
ATOM 678 O O . PRO A 1 92 ? 15.13200 5.64500 21.84000 1.000 22.30358 90 PRO A O 1
ATOM 682 N N . VAL A 1 93 ? 15.09500 7.88200 21.62300 1.000 17.37181 91 VAL A N 1
ATOM 683 C CA . VAL A 1 93 ? 13.92300 7.97300 20.77500 1.000 19.82209 91 VAL A CA 1
ATOM 684 C C . VAL A 1 93 ? 14.30900 8.64600 19.46600 1.000 19.24294 91 VAL A C 1
ATOM 685 O O . VAL A 1 93 ? 15.02900 9.64000 19.46600 1.000 27.77487 91 VAL A O 1
ATOM 689 N N . ASN A 1 94 ? 13.82500 8.08900 18.36600 1.000 24.72845 92 ASN A N 1
ATOM 690 C CA . ASN A 1 94 ? 13.97700 8.69500 17.05100 1.000 34.14581 92 ASN A CA 1
ATOM 691 C C . ASN A 1 94 ? 13.21700 10.01000 16.97400 1.000 33.39801 92 ASN A C 1
ATOM 692 O O . ASN A 1 94 ? 12.03700 10.07700 17.29600 1.000 35.15363 92 ASN A O 1
ATOM 697 N N . SER A 1 95 ? 13.90000 11.04800 16.51600 1.000 37.79104 93 SER A N 1
ATOM 698 C CA . SER A 1 95 ? 13.27800 12.36300 16.38700 1.000 43.06176 93 SER A CA 1
ATOM 699 C C . SER A 1 95 ? 12.20000 12.37800 15.31300 1.000 49.91216 93 SER A C 1
ATOM 700 O O . SER A 1 95 ? 11.27500 13.18500 15.38500 1.000 54.89188 93 SER A O 1
ATOM 703 N N . ASN A 1 96 ? 12.31800 11.54200 14.29300 1.000 48.60735 94 ASN A N 1
ATOM 704 C CA . ASN A 1 96 ? 11.30300 11.49700 13.25400 1.000 52.97895 94 ASN A CA 1
ATOM 705 C C . ASN A 1 96 ? 10.12800 10.59100 13.58900 1.000 55.59023 94 ASN A C 1
ATOM 706 O O . ASN A 1 96 ? 9.25000 10.41800 12.74300 1.000 57.83201 94 ASN A O 1
ATOM 708 N N . SER A 1 97 ? 10.07900 9.98900 14.77600 1.000 54.88834 95 SER A N 1
ATOM 709 C CA . SER A 1 97 ? 8.95500 9.12600 15.07400 1.000 56.19939 95 SER A CA 1
ATOM 710 C C . SER A 1 97 ? 7.69400 9.95100 15.31600 1.000 56.60015 95 SER A C 1
ATOM 711 O O . SER A 1 97 ? 7.75900 11.06000 15.84000 1.000 56.53592 95 SER A O 1
ATOM 714 N N . PRO A 1 98 ? 6.54000 9.43000 14.92900 1.000 58.14525 96 PRO A N 1
ATOM 715 C CA . PRO A 1 98 ? 5.28500 10.13200 15.18800 1.000 58.65283 96 PRO A CA 1
ATOM 716 C C . PRO A 1 98 ? 4.97800 10.18000 16.67500 1.000 59.04347 96 PRO A C 1
ATOM 717 O O . PRO A 1 98 ? 5.30800 9.26800 17.43100 1.000 58.93097 96 PRO A O 1
ATOM 721 N N . GLU A 1 99 ? 4.29700 11.25500 17.07500 1.000 57.00156 97 GLU A N 1
ATOM 722 C CA . GLU A 1 99 ? 4.01800 11.51000 18.48300 1.000 52.22142 97 GLU A CA 1
ATOM 723 C C . GLU A 1 99 ? 3.34500 10.34000 19.18200 1.000 49.32681 97 GLU A C 1
ATOM 724 O O . GLU A 1 99 ? 3.61100 10.09800 20.35900 1.000 49.53437 97 GLU A O 1
ATOM 726 N N . ARG A 1 100 ? 2.48400 9.59800 18.49100 1.000 46.61696 98 ARG A N 1
ATOM 727 C CA . ARG A 1 100 ? 1.78500 8.50300 19.15600 1.000 45.27033 98 ARG A CA 1
ATOM 728 C C . ARG A 1 100 ? 2.74500 7.36700 19.48100 1.000 43.29591 98 ARG A C 1
ATOM 729 O O . ARG A 1 100 ? 2.70000 6.80400 20.57800 1.000 40.40345 98 ARG A O 1
ATOM 737 N N . TYR A 1 101 ? 3.56600 6.96500 18.51300 1.000 42.70581 99 TYR A N 1
ATOM 738 C CA . TYR A 1 101 ? 4.52500 5.90600 18.79000 1.000 37.24242 99 TYR A CA 1
ATOM 739 C C . TYR A 1 101 ? 5.50200 6.33200 19.88000 1.000 31.26481 99 TYR A C 1
ATOM 740 O O . TYR A 1 101 ? 5.89800 5.51200 20.70200 1.000 31.33309 99 TYR A O 1
ATOM 749 N N . ILE A 1 102 ? 5.84100 7.61700 19.94700 1.000 33.32019 100 ILE A N 1
ATOM 750 C CA . ILE A 1 102 ? 6.70500 8.10700 21.02200 1.000 31.77208 100 ILE A CA 1
ATOM 751 C C . ILE A 1 102 ? 6.03700 7.93100 22.37900 1.000 31.78203 100 ILE A C 1
ATOM 752 O O . ILE A 1 102 ? 6.65800 7.48100 23.34300 1.000 27.49353 100 ILE A O 1
ATOM 757 N N . GLY A 1 103 ? 4.76800 8.31800 22.48300 1.000 33.23648 101 GLY A N 1
ATOM 758 C CA . GLY A 1 103 ? 4.04600 8.07900 23.71500 1.000 30.61094 101 GLY A CA 1
ATOM 759 C C . GLY A 1 103 ? 3.98900 6.60800 24.06600 1.000 29.17219 101 GLY A C 1
ATOM 760 O O . GLY A 1 103 ? 4.05400 6.23600 25.23400 1.000 31.05917 101 GLY A O 1
ATOM 761 N N . GLU A 1 104 ? 3.85400 5.75700 23.05300 1.000 28.76590 102 GLU A N 1
ATOM 762 C CA . GLU A 1 104 ? 3.84500 4.31900 23.26000 1.000 27.14872 102 GLU A CA 1
ATOM 763 C C . GLU A 1 104 ? 5.18000 3.82700 23.80800 1.000 25.92265 102 GLU A C 1
ATOM 764 O O . GLU A 1 104 ? 5.22000 2.98300 24.70600 1.000 24.44614 102 GLU A O 1
ATOM 770 N N . VAL A 1 105 ? 6.27600 4.34700 23.26800 1.000 26.12700 103 VAL A N 1
ATOM 771 C CA . VAL A 1 105 ? 7.60500 3.95200 23.71700 1.000 27.30047 103 VAL A CA 1
ATOM 772 C C . VAL A 1 105 ? 7.84900 4.40800 25.14700 1.000 21.04750 103 VAL A C 1
ATOM 773 O O . VAL A 1 105 ? 8.35600 3.65500 25.97500 1.000 23.52204 103 VAL A O 1
ATOM 777 N N . LEU A 1 106 ? 7.52400 5.66100 25.44300 1.000 24.58922 104 LEU A N 1
ATOM 778 C CA . LEU A 1 106 ? 7.75400 6.18500 26.78100 1.000 26.56602 104 LEU A CA 1
ATOM 779 C C . LEU A 1 106 ? 6.91800 5.45100 27.81400 1.000 24.86626 104 LEU A C 1
ATOM 780 O O . LEU A 1 106 ? 7.37200 5.20900 28.93300 1.000 27.20013 104 LEU A O 1
ATOM 785 N N . SER A 1 107 ? 5.68100 5.12300 27.45800 1.000 23.53576 105 SER A N 1
ATOM 786 C CA . SER A 1 107 ? 4.82200 4.38500 28.36600 1.000 24.56184 105 SER A CA 1
ATOM 787 C C . SER A 1 107 ? 5.35500 2.98500 28.59700 1.000 26.53080 105 SER A C 1
ATOM 788 O O . SER A 1 107 ? 5.39800 2.51100 29.73100 1.000 29.59564 105 SER A O 1
ATOM 791 N N . ALA A 1 108 ? 5.75600 2.31100 27.52700 1.000 24.08009 106 ALA A N 1
ATOM 792 C CA . ALA A 1 108 ? 6.31300 0.97200 27.65100 1.000 27.75738 106 ALA A CA 1
ATOM 793 C C . ALA A 1 108 ? 7.55800 0.96300 28.52700 1.000 27.30106 106 ALA A C 1
ATOM 794 O O . ALA A 1 108 ? 7.77200 0.03300 29.30100 1.000 30.05449 106 ALA A O 1
ATOM 796 N N . ALA A 1 109 ? 8.40400 1.97000 28.38300 1.000 24.23318 107 ALA A N 1
ATOM 797 C CA . ALA A 1 109 ? 9.64300 2.04700 29.13300 1.000 20.69726 107 ALA A CA 1
ATOM 798 C C . ALA A 1 109 ? 9.46400 2.53500 30.55900 1.000 25.14339 107 ALA A C 1
ATOM 799 O O . ALA A 1 109 ? 10.38400 2.39200 31.36500 1.000 27.22092 107 ALA A O 1
ATOM 801 N N . GLY A 1 110 ? 8.31000 3.08500 30.89200 1.000 22.56070 108 GLY A N 1
ATOM 802 C CA . GLY A 1 110 ? 8.15200 3.68900 32.19000 1.000 22.17544 108 GLY A CA 1
ATOM 803 C C . GLY A 1 110 ? 8.98200 4.93100 32.37800 1.000 23.76716 108 GLY A C 1
ATOM 804 O O . GLY A 1 110 ? 9.40100 5.22400 33.49000 1.000 23.07958 108 GLY A O 1
ATOM 805 N N . ALA A 1 111 ? 9.24000 5.65500 31.30000 1.000 26.10886 109 ALA A N 1
ATOM 806 C CA . ALA A 1 111 ? 10.05900 6.85300 31.37600 1.000 23.51252 109 ALA A CA 1
ATOM 807 C C . ALA A 1 111 ? 9.45100 7.87200 32.31500 1.000 23.94833 109 ALA A C 1
ATOM 808 O O . ALA A 1 111 ? 8.25800 8.15400 32.24800 1.000 25.16578 109 ALA A O 1
ATOM 810 N N . ARG A 1 112 ? 10.29500 8.44400 33.15900 1.000 17.74614 110 ARG A N 1
ATOM 811 C CA . ARG A 1 112 ? 9.89800 9.47900 34.08600 1.000 22.23944 110 ARG A CA 1
ATOM 812 C C . ARG A 1 112 ? 10.27900 10.86400 33.60000 1.000 21.54800 110 ARG A C 1
ATOM 813 O O . ARG A 1 112 ? 9.62800 11.83800 33.97000 1.000 22.12848 110 ARG A O 1
ATOM 821 N N . TYR A 1 113 ? 11.29000 10.95200 32.75300 1.000 20.93042 111 TYR A N 1
ATOM 822 C CA . TYR A 1 113 ? 11.76200 12.19000 32.17200 1.000 24.10170 111 TYR A CA 1
ATOM 823 C C . TYR A 1 113 ? 11.95600 12.01500 30.68100 1.000 21.67192 111 TYR A C 1
ATOM 824 O O . TYR A 1 113 ? 12.29000 10.93400 30.21600 1.000 21.10158 111 TYR A O 1
ATOM 833 N N . LEU A 1 114 ? 11.77600 13.10600 29.95200 1.000 19.49167 112 LEU A N 1
ATOM 834 C CA . LEU A 1 114 ? 12.09000 13.17100 28.53500 1.000 18.62554 112 LEU A CA 1
ATOM 835 C C . LEU A 1 114 ? 12.93100 14.41200 28.28600 1.000 17.43711 112 LEU A C 1
ATOM 836 O O . LEU A 1 114 ? 12.45600 15.52700 28.49100 1.000 23.07897 112 LEU A O 1
ATOM 841 N N . ILE A 1 115 ? 14.16700 14.21400 27.86000 1.000 16.66445 113 ILE A N 1
ATOM 842 C CA . ILE A 1 115 ? 15.05400 15.30100 27.47300 1.000 16.97160 113 ILE A CA 1
ATOM 843 C C . ILE A 1 115 ? 14.98400 15.45200 25.96200 1.000 19.50916 113 ILE A C 1
ATOM 844 O O . ILE A 1 115 ? 15.27700 14.51300 25.22700 1.000 17.32077 113 ILE A O 1
ATOM 849 N N . SER A 1 116 ? 14.59400 16.63500 25.49800 1.000 18.95114 114 SER A N 1
ATOM 850 C CA . SER A 1 116 ? 14.39300 16.86800 24.08100 1.000 19.48387 114 SER A CA 1
ATOM 851 C C . SER A 1 116 ? 15.04100 18.16900 23.63500 1.000 20.44450 114 SER A C 1
ATOM 852 O O . SER A 1 116 ? 15.10500 19.14000 24.38400 1.000 20.89249 114 SER A O 1
ATOM 855 N N . ASP A 1 117 ? 15.50000 18.17000 22.39100 1.000 21.00387 115 ASP A N 1
ATOM 856 C CA . ASP A 1 117 ? 15.95900 19.39500 21.76100 1.000 22.34306 115 ASP A CA 1
ATOM 857 C C . ASP A 1 117 ? 14.82300 20.18600 21.14300 1.000 24.13742 115 ASP A C 1
ATOM 858 O O . ASP A 1 117 ? 15.08000 21.19300 20.48800 1.000 25.59563 115 ASP A O 1
ATOM 863 N N . ASP A 1 118 ? 13.58700 19.74400 21.32800 1.000 24.26395 116 ASP A N 1
ATOM 864 C CA . ASP A 1 118 ? 12.43300 20.50600 20.87100 1.000 32.47972 116 ASP A CA 1
ATOM 865 C C . ASP A 1 118 ? 11.24700 20.08800 21.74600 1.000 30.36991 116 ASP A C 1
ATOM 866 O O . ASP A 1 118 ? 10.54500 19.13100 21.43800 1.000 33.74027 116 ASP A O 1
ATOM 871 N N . VAL A 1 119 ? 11.03200 20.84100 22.82200 1.000 29.39635 117 VAL A N 1
ATOM 872 C CA . VAL A 1 119 ? 10.01500 20.47500 23.78800 1.000 28.29507 117 VAL A CA 1
ATOM 873 C C . VAL A 1 119 ? 8.60200 20.70200 23.27400 1.000 33.55590 117 VAL A C 1
ATOM 874 O O . VAL A 1 119 ? 7.65600 20.18200 23.85600 1.000 35.22912 117 VAL A O 1
ATOM 878 N N . THR A 1 120 ? 8.44400 21.40300 22.16100 1.000 33.11988 118 THR A N 1
ATOM 879 C CA . THR A 1 120 ? 7.11700 21.61400 21.60300 1.000 38.61072 118 THR A CA 1
ATOM 880 C C . THR A 1 120 ? 6.60900 20.43200 20.80000 1.000 39.56941 118 THR A C 1
ATOM 881 O O . THR A 1 120 ? 5.43700 20.42100 20.43100 1.000 47.77856 118 THR A O 1
ATOM 885 N N . SER A 1 121 ? 7.44300 19.44600 20.51700 1.000 41.45848 119 SER A N 1
ATOM 886 C CA . SER A 1 121 ? 7.05300 18.30400 19.70400 1.000 44.73107 119 SER A CA 1
ATOM 887 C C . SER A 1 121 ? 7.10700 17.01300 20.50000 1.000 42.63833 119 SER A C 1
ATOM 888 O O . SER A 1 121 ? 7.55500 15.99000 20.00900 1.000 47.75602 119 SER A O 1
ATOM 891 N N . VAL A 1 122 ? 6.62400 17.04100 21.73300 1.000 39.43238 120 VAL A N 1
ATOM 892 C CA . VAL A 1 122 ? 6.69100 15.86800 22.59500 1.000 37.24019 120 VAL A CA 1
ATOM 893 C C . VAL A 1 122 ? 5.29300 15.48300 23.06000 1.000 37.85971 120 VAL A C 1
ATOM 894 O O . VAL A 1 122 ? 4.43900 16.34900 23.27100 1.000 38.18719 120 VAL A O 1
ATOM 898 N N . PRO A 1 123 ? 5.01000 14.20400 23.20200 1.000 36.06448 121 PRO A N 1
ATOM 899 C CA . PRO A 1 123 ? 3.68100 13.79200 23.63500 1.000 38.59265 121 PRO A CA 1
ATOM 900 C C . PRO A 1 123 ? 3.46700 14.03700 25.11200 1.000 37.75913 121 PRO A C 1
ATOM 901 O O . PRO A 1 123 ? 4.40500 14.07600 25.90500 1.000 37.10750 121 PRO A O 1
ATOM 905 N N . GLY A 1 124 ? 2.20100 14.20200 25.47100 1.000 39.75008 122 GLY A N 1
ATOM 906 C CA . GLY A 1 124 ? 1.84100 14.34000 26.85800 1.000 38.35859 122 GLY A CA 1
ATOM 907 C C . GLY A 1 124 ? 1.70900 12.99100 27.53000 1.000 38.30725 122 GLY A C 1
ATOM 908 O O . GLY A 1 124 ? 1.15300 12.04600 26.97900 1.000 38.23859 122 GLY A O 1
ATOM 909 N N . GLY A 1 125 ? 2.21700 12.92000 28.73800 1.000 37.29566 123 GLY A N 1
ATOM 910 C CA . GLY A 1 125 ? 2.14600 11.68800 29.50400 1.000 35.76308 123 GLY A CA 1
ATOM 911 C C . GLY A 1 125 ? 2.63500 11.91700 30.90500 1.000 36.14433 123 GLY A C 1
ATOM 912 O O . GLY A 1 125 ? 2.81600 13.02300 31.30400 1.000 36.29721 123 GLY A O 1
ATOM 913 N N . ALA A 1 126 ? 2.92000 10.83300 31.57000 1.000 35.57521 124 ALA A N 1
ATOM 914 C CA . ALA A 1 126 ? 3.38000 10.88200 32.96300 1.000 39.95369 124 ALA A CA 1
ATOM 915 C C . ALA A 1 126 ? 4.76100 11.55000 33.11000 1.000 40.39037 124 ALA A C 1
ATOM 916 O O . ALA A 1 126 ? 5.00200 12.18600 34.12100 1.000 49.83865 124 ALA A O 1
ATOM 918 N N . TRP A 1 127 ? 5.58400 11.54900 32.09700 1.000 31.22174 125 TRP A N 1
ATOM 919 C CA . TRP A 1 127 ? 6.95300 12.07900 32.15800 1.000 26.13426 125 TRP A CA 1
ATOM 920 C C . TRP A 1 127 ? 7.07400 13.59800 32.24300 1.000 29.26793 125 TRP A C 1
ATOM 921 O O . TRP A 1 127 ? 6.24300 14.30900 31.74600 1.000 29.86147 125 TRP A O 1
ATOM 932 N N . HIS A 1 128 ? 8.18800 14.02200 32.80200 1.000 23.93955 126 HIS A N 1
ATOM 933 C CA . HIS A 1 128 ? 8.53700 15.42700 32.83800 1.000 28.07137 126 HIS A CA 1
ATOM 934 C C . HIS A 1 128 ? 9.51600 15.74200 31.72200 1.000 29.07691 126 HIS A C 1
ATOM 935 O O . HIS A 1 128 ? 10.47100 15.00400 31.50400 1.000 26.23193 126 HIS A O 1
ATOM 942 N N . VAL A 1 129 ? 9.26500 16.84500 31.02700 1.000 22.02123 127 VAL A N 1
ATOM 943 C CA . VAL A 1 129 ? 10.02800 17.23700 29.85100 1.000 22.12348 127 VAL A CA 1
ATOM 944 C C . VAL A 1 129 ? 11.09500 18.24200 30.26300 1.000 22.36453 127 VAL A C 1
ATOM 945 O O . VAL A 1 129 ? 10.79200 19.24000 30.92100 1.000 25.96419 127 VAL A O 1
ATOM 949 N N . LEU A 1 130 ? 12.33300 17.98000 29.87600 1.000 19.74633 128 LEU A N 1
ATOM 950 C CA . LEU A 1 130 ? 13.44800 18.88500 30.08200 1.000 21.27309 128 LEU A CA 1
ATOM 951 C C . LEU A 1 130 ? 14.03300 19.28700 28.73700 1.000 19.39897 128 LEU A C 1
ATOM 952 O O . LEU A 1 130 ? 14.02400 18.51200 27.78800 1.000 20.79901 128 LEU A O 1
ATOM 957 N N . SER A 1 131 ? 14.51500 20.51700 28.65300 1.000 18.91421 129 SER A N 1
ATOM 958 C CA . SER A 1 131 ? 15.12500 21.02500 27.43100 1.000 20.67541 129 SER A CA 1
ATOM 959 C C . SER A 1 131 ? 16.61000 20.70000 27.40400 1.000 20.01460 129 SER A C 1
ATOM 960 O O . SER A 1 131 ? 17.35400 21.14900 28.26400 1.000 20.28114 129 SER A O 1
ATOM 963 N N . SER A 1 132 ? 17.03100 19.93200 26.40300 1.000 19.37882 130 SER A N 1
ATOM 964 C CA . SER A 1 132 ? 18.44400 19.62300 26.27800 1.000 19.09705 130 SER A CA 1
ATOM 965 C C . SER A 1 132 ? 19.26600 20.87400 26.03500 1.000 18.51883 130 SER A C 1
ATOM 966 O O . SER A 1 132 ? 20.37500 21.00500 26.55000 1.000 20.25874 130 SER A O 1
ATOM 969 N N . ARG A 1 133 ? 18.74000 21.78600 25.23500 1.000 18.76206 131 ARG A N 1
ATOM 970 C CA . ARG A 1 133 ? 19.49600 22.97700 24.89000 1.000 20.99648 131 ARG A CA 1
ATOM 971 C C . ARG A 1 133 ? 19.64300 23.90800 26.08600 1.000 22.57128 131 ARG A C 1
ATOM 972 O O . ARG A 1 133 ? 20.69800 24.50600 26.28300 1.000 21.89909 131 ARG A O 1
ATOM 980 N N . THR A 1 134 ? 18.60600 24.02900 26.90100 1.000 20.36003 132 THR A N 1
ATOM 981 C CA . THR A 1 134 ? 18.71300 24.87000 28.08300 1.000 19.78038 132 THR A CA 1
ATOM 982 C C . THR A 1 134 ? 19.62300 24.23500 29.13000 1.000 23.25483 132 THR A C 1
ATOM 983 O O . THR A 1 134 ? 20.39700 24.93200 29.78600 1.000 26.56836 132 THR A O 1
ATOM 987 N N . LEU A 1 135 ? 19.56900 22.91100 29.27600 1.000 21.34329 133 LEU A N 1
ATOM 988 C CA . LEU A 1 135 ? 20.49500 22.21700 30.16800 1.000 20.78302 133 LEU A CA 1
ATOM 989 C C . LEU A 1 135 ? 21.94800 22.43800 29.75800 1.000 26.49280 133 LEU A C 1
ATOM 990 O O . LEU A 1 135 ? 22.80600 22.68900 30.60500 1.000 25.19011 133 LEU A O 1
ATOM 995 N N . ILE A 1 136 ? 22.24500 22.29900 28.46900 1.000 25.37411 134 ILE A N 1
ATOM 996 C CA . ILE A 1 136 ? 23.58900 22.57000 27.96800 1.000 25.57516 134 ILE A CA 1
ATOM 997 C C . ILE A 1 136 ? 23.98000 24.00900 28.27400 1.000 28.49715 134 ILE A C 1
ATOM 998 O O . ILE A 1 136 ? 25.11000 24.29400 28.67600 1.000 28.86750 134 ILE A O 1
ATOM 1003 N N . GLN A 1 137 ? 23.03700 24.92700 28.10200 1.000 22.04303 135 GLN A N 1
ATOM 1004 C CA . GLN A 1 137 ? 23.29400 26.34100 28.31800 1.000 27.62638 135 GLN A CA 1
ATOM 1005 C C . GLN A 1 137 ? 23.75600 26.62300 29.74000 1.000 29.86555 135 GLN A C 1
ATOM 1006 O O . GLN A 1 137 ? 24.59100 27.50300 29.95500 1.000 34.12600 135 GLN A O 1
ATOM 1012 N N . ASN A 1 138 ? 23.24300 25.88300 30.71000 1.000 29.12921 136 ASN A N 1
ATOM 1013 C CA . ASN A 1 138 ? 23.57600 26.06500 32.11000 1.000 32.48715 136 ASN A CA 1
ATOM 1014 C C . ASN A 1 138 ? 24.81000 25.29000 32.54400 1.000 32.19238 136 ASN A C 1
ATOM 1015 O O . ASN A 1 138 ? 25.09900 25.23500 33.73400 1.000 31.36763 136 ASN A O 1
ATOM 1020 N N . CYS A 1 139 ? 25.53600 24.70000 31.61600 1.000 29.25805 137 CYS A N 1
ATOM 1021 C CA . CYS A 1 139 ? 26.75700 24.00500 31.97200 1.000 28.79194 137 CYS A CA 1
ATOM 1022 C C . CYS A 1 139 ? 27.83300 25.01700 32.35800 1.000 38.75427 137 CYS A C 1
ATOM 1023 O O . CYS A 1 139 ? 28.02900 26.00700 31.66200 1.000 44.60349 137 CYS A O 1
ATOM 1026 N N . THR A 1 140 ? 28.48700 24.79000 33.49500 1.000 39.45505 138 THR A N 1
ATOM 1027 C CA . THR A 1 140 ? 29.62400 25.57900 33.95100 1.000 42.15170 138 THR A CA 1
ATOM 1028 C C . THR A 1 140 ? 30.89200 24.73500 33.87700 1.000 48.15611 138 THR A C 1
ATOM 1029 O O . THR A 1 140 ? 30.84400 23.51000 33.82500 1.000 46.39428 138 THR A O 1
ATOM 1033 N N . GLN A 1 141 ? 32.03700 25.40800 33.87800 1.000 58.76488 139 GLN A N 1
ATOM 1034 C CA . GLN A 1 141 ? 33.30100 24.68000 33.87300 1.000 66.64043 139 GLN A CA 1
ATOM 1035 C C . GLN A 1 141 ? 33.39500 23.77800 35.08600 1.000 70.26716 139 GLN A C 1
ATOM 1036 O O . GLN A 1 141 ? 33.83100 22.63100 34.97900 1.000 70.33445 139 GLN A O 1
ATOM 1042 N N . GLN A 1 142 ? 33.02100 24.29500 36.24900 1.000 74.44001 140 GLN A N 1
ATOM 1043 C CA . GLN A 1 142 ? 32.89400 23.50800 37.46600 1.000 76.66639 140 GLN A CA 1
ATOM 1044 C C . GLN A 1 142 ? 32.45800 22.07500 37.18600 1.000 73.67971 140 GLN A C 1
ATOM 1045 O O . GLN A 1 142 ? 31.33300 21.81900 36.74800 1.000 70.04856 140 GLN A O 1
ATOM 1047 N N . ARG A 1 143 ? 33.37100 21.13900 37.43500 1.000 72.38245 141 ARG A N 1
ATOM 1048 C CA . ARG A 1 143 ? 32.95000 19.73100 37.42900 1.000 67.28523 141 ARG A CA 1
ATOM 1049 C C . ARG A 1 143 ? 32.45700 19.42300 38.85600 1.000 68.52873 141 ARG A C 1
ATOM 1050 O O . ARG A 1 143 ? 32.63100 20.24700 39.78500 1.000 70.00356 141 ARG A O 1
ATOM 1052 N N . SER A 1 144 ? 31.88200 18.24800 39.06100 1.000 66.10008 142 SER A N 1
ATOM 1053 C CA . SER A 1 144 ? 31.38000 17.94200 40.41800 1.000 63.99664 142 SER A CA 1
ATOM 1054 C C . SER A 1 144 ? 32.06200 16.69700 40.97100 1.000 59.38705 142 SER A C 1
ATOM 1055 O O . SER A 1 144 ? 33.26200 16.58800 40.76500 1.000 60.06956 142 SER A O 1
ATOM 1058 N N . GLY A 1 145 ? 31.31000 15.77200 41.56800 1.000 52.08186 143 GLY A N 1
ATOM 1059 C CA . GLY A 1 145 ? 32.09300 14.68400 42.12300 1.000 47.38039 143 GLY A CA 1
ATOM 1060 C C . GLY A 1 145 ? 31.40800 13.47600 42.65400 1.000 42.11372 143 GLY A C 1
ATOM 1061 O O . GLY A 1 145 ? 31.94500 12.47900 42.36400 1.000 47.70544 143 GLY A O 1
ATOM 1062 N N . ASN A 1 146 ? 30.30800 13.53600 43.39700 1.000 33.80544 144 ASN A N 1
ATOM 1063 C CA . ASN A 1 146 ? 29.83400 12.24600 43.97300 1.000 24.27508 144 ASN A CA 1
ATOM 1064 C C . ASN A 1 146 ? 28.91500 11.48200 43.01200 1.000 26.21806 144 ASN A C 1
ATOM 1065 O O . ASN A 1 146 ? 27.70100 11.68300 43.08200 1.000 32.50040 144 ASN A O 1
ATOM 1070 N N . TYR A 1 147 ? 29.48500 10.59900 42.18800 1.000 20.89035 145 TYR A N 1
ATOM 1071 C CA . TYR A 1 147 ? 28.65600 9.81400 41.23600 1.000 22.11310 145 TYR A CA 1
ATOM 1072 C C . TYR A 1 147 ? 28.44800 8.39500 41.76900 1.000 23.29114 145 TYR A C 1
ATOM 1073 O O . TYR A 1 147 ? 29.25400 7.94600 42.58900 1.000 20.73025 145 TYR A O 1
ATOM 1082 N N . PRO A 1 148 ? 27.37400 7.69000 41.37600 1.000 24.48266 146 PRO A N 1
ATOM 1083 C CA . PRO A 1 148 ? 27.13900 6.36800 41.91200 1.000 25.04303 146 PRO A CA 1
ATOM 1084 C C . PRO A 1 148 ? 28.15700 5.32300 41.44900 1.000 23.02748 146 PRO A C 1
ATOM 1085 O O . PRO A 1 148 ? 28.76100 5.48300 40.41400 1.000 23.30014 146 PRO A O 1
ATOM 1089 N N . VAL A 1 149 ? 28.39900 4.35000 42.32100 1.000 25.67109 147 VAL A N 1
ATOM 1090 C CA . VAL A 1 149 ? 29.14800 3.16700 41.94100 1.000 24.37637 147 VAL A CA 1
ATOM 1091 C C . VAL A 1 149 ? 28.29300 2.37200 40.96500 1.000 23.49804 147 VAL A C 1
ATOM 1092 O O . VAL A 1 149 ? 27.14600 2.04200 41.25600 1.000 23.10209 147 VAL A O 1
ATOM 1096 N N . LEU A 1 150 ? 28.83200 2.11000 39.78900 1.000 22.09843 148 LEU A N 1
ATOM 1097 C CA . LEU A 1 150 ? 28.10100 1.43200 38.73500 1.000 24.49403 148 LEU A CA 1
ATOM 1098 C C . LEU A 1 150 ? 28.75900 0.10400 38.41300 1.000 23.32558 148 LEU A C 1
ATOM 1099 O O . LEU A 1 150 ? 29.97400 0.02800 38.26000 1.000 24.28563 148 LEU A O 1
ATOM 1104 N N . SER A 1 151 ? 27.95100 -0.93000 38.35900 1.000 20.71050 149 SER A N 1
ATOM 1105 C CA . SER A 1 151 ? 28.38500 -2.25400 37.97500 1.000 21.22451 149 SER A CA 1
ATOM 1106 C C . SER A 1 151 ? 28.11900 -2.46700 36.49000 1.000 20.25576 149 SER A C 1
ATOM 1107 O O . SER A 1 151 ? 27.21700 -1.87700 35.91300 1.000 18.07520 149 SER A O 1
ATOM 1110 N N . ALA A 1 152 ? 28.92000 -3.32700 35.88700 1.000 21.81949 150 ALA A N 1
ATOM 1111 C CA . ALA A 1 152 ? 28.63800 -3.71000 34.51600 1.000 20.19627 150 ALA A CA 1
ATOM 1112 C C . ALA A 1 152 ? 27.26100 -4.33500 34.37100 1.000 15.47445 150 ALA A C 1
ATOM 1113 O O . ALA A 1 152 ? 26.71300 -4.33700 33.27600 1.000 17.45644 150 ALA A O 1
ATOM 1115 N N . ASP A 1 153 ? 26.68600 -4.84700 35.45500 1.000 18.48058 151 ASP A N 1
ATOM 1116 C CA . ASP A 1 153 ? 25.35900 -5.44100 35.41800 1.000 19.47504 151 ASP A CA 1
ATOM 1117 C C . ASP A 1 153 ? 24.24800 -4.44800 35.73300 1.000 18.24145 151 ASP A C 1
ATOM 1118 O O . ASP A 1 153 ? 23.08500 -4.81600 35.67700 1.000 21.54901 151 ASP A O 1
ATOM 1123 N N . ASP A 1 154 ? 24.57200 -3.20400 36.05400 1.000 16.73366 152 ASP A N 1
ATOM 1124 C CA . ASP A 1 154 ? 23.53300 -2.21900 36.25800 1.000 17.68414 152 ASP A CA 1
ATOM 1125 C C . ASP A 1 154 ? 22.88500 -1.84900 34.92700 1.000 16.28361 152 ASP A C 1
ATOM 1126 O O . ASP A 1 154 ? 23.50700 -1.96500 33.88100 1.000 16.75648 152 ASP A O 1
ATOM 1131 N N . PRO A 1 155 ? 21.62600 -1.42300 34.95100 1.000 19.29931 153 PRO A N 1
ATOM 1132 C CA . PRO A 1 155 ? 20.98100 -0.98300 33.71500 1.000 16.82578 153 PRO A CA 1
ATOM 1133 C C . PRO A 1 155 ? 21.57600 0.30900 33.19100 1.000 17.93948 153 PRO A C 1
ATOM 1134 O O . PRO A 1 155 ? 21.90900 1.21000 33.95400 1.000 19.17501 153 PRO A O 1
ATOM 1138 N N . ALA A 1 156 ? 21.65100 0.39800 31.86800 1.000 13.95543 154 ALA A N 1
ATOM 1139 C CA . ALA A 1 156 ? 22.21400 1.55700 31.20400 1.000 13.56618 154 ALA A CA 1
ATOM 1140 C C . ALA A 1 156 ? 21.26300 2.13700 30.17500 1.000 16.30422 154 ALA A C 1
ATOM 1141 O O . ALA A 1 156 ? 21.24300 3.34200 29.94500 1.000 17.60263 154 ALA A O 1
ATOM 1143 N N . LEU A 1 157 ? 20.45600 1.27600 29.57300 1.000 17.73421 155 LEU A N 1
ATOM 1144 C CA . LEU A 1 157 ? 19.72200 1.65400 28.38600 1.000 21.68892 155 LEU A CA 1
ATOM 1145 C C . LEU A 1 157 ? 18.46900 0.80700 28.23500 1.000 18.17890 155 LEU A C 1
ATOM 1146 O O . LEU A 1 157 ? 18.42800 -0.34500 28.65100 1.000 17.69792 155 LEU A O 1
ATOM 1151 N N . ILE A 1 158 ? 17.46600 1.39100 27.59200 1.000 13.95747 156 ILE A N 1
ATOM 1152 C CA . ILE A 1 158 ? 16.24400 0.69500 27.22500 1.000 16.90399 156 ILE A CA 1
ATOM 1153 C C . ILE A 1 158 ? 16.01700 0.87000 25.72800 1.000 17.10885 156 ILE A C 1
ATOM 1154 O O . ILE A 1 158 ? 16.00500 1.99400 25.23000 1.000 17.73159 156 ILE A O 1
ATOM 1159 N N . LEU A 1 159 ? 15.89000 -0.24300 25.01800 1.000 15.15545 157 LEU A N 1
ATOM 1160 C CA . LEU A 1 159 ? 15.54900 -0.27000 23.60700 1.000 18.48283 157 LEU A CA 1
ATOM 1161 C C . LEU A 1 159 ? 14.21500 -0.97200 23.42200 1.000 18.15256 157 LEU A C 1
ATOM 1162 O O . LEU A 1 159 ? 13.84600 -1.83100 24.21000 1.000 21.51024 157 LEU A O 1
ATOM 1167 N N . MET A 1 160 ? 13.51300 -0.61700 22.35800 1.000 17.85583 158 MET A N 1
ATOM 1168 C CA . MET A 1 160 ? 12.26100 -1.26700 22.01600 1.000 19.54846 158 MET A CA 1
ATOM 1169 C C . MET A 1 160 ? 12.46400 -2.33600 20.95900 1.000 22.08365 158 MET A C 1
ATOM 1170 O O . MET A 1 160 ? 13.29700 -2.21000 20.07300 1.000 25.36129 158 MET A O 1
ATOM 1175 N N . THR A 1 161 ? 11.67800 -3.38600 21.07200 1.000 27.63663 159 THR A N 1
ATOM 1176 C CA . THR A 1 161 ? 11.50300 -4.36300 20.01800 1.000 31.61509 159 THR A CA 1
ATOM 1177 C C . THR A 1 161 ? 10.00600 -4.54600 19.81500 1.000 37.44947 159 THR A C 1
ATOM 1178 O O . THR A 1 161 ? 9.18700 -4.04000 20.57900 1.000 36.95031 159 THR A O 1
ATOM 1182 N N . SER A 1 162 ? 9.64900 -5.22900 18.73900 1.000 39.11004 160 SER A N 1
ATOM 1183 C CA . SER A 1 162 ? 8.25000 -5.34300 18.37900 1.000 41.28078 160 SER A CA 1
ATOM 1184 C C . SER A 1 162 ? 8.06800 -6.50900 17.44100 1.000 41.72838 160 SER A C 1
ATOM 1185 O O . SER A 1 162 ? 9.00200 -6.93800 16.76700 1.000 42.98976 160 SER A O 1
ATOM 1188 N N . GLY A 1 163 ? 6.84500 -7.00600 17.41000 1.000 42.62427 161 GLY A N 1
ATOM 1189 C CA . GLY A 1 163 ? 6.41600 -8.01800 16.48300 1.000 44.34744 161 GLY A CA 1
ATOM 1190 C C . GLY A 1 163 ? 5.75600 -7.41400 15.26400 1.000 43.88847 161 GLY A C 1
ATOM 1191 O O . GLY A 1 163 ? 6.02600 -6.27000 14.88700 1.000 44.64873 161 GLY A O 1
ATOM 1192 N N . SER A 1 164 ? 4.86600 -8.20000 14.64800 1.000 41.01605 162 SER A N 1
ATOM 1193 C CA . SER A 1 164 ? 4.21900 -7.82900 13.39200 1.000 47.17567 162 SER A CA 1
ATOM 1194 C C . SER A 1 164 ? 3.45100 -6.52400 13.46300 1.000 47.05588 162 SER A C 1
ATOM 1195 O O . SER A 1 164 ? 3.36200 -5.80400 12.46100 1.000 47.94224 162 SER A O 1
ATOM 1198 N N . THR A 1 165 ? 2.87900 -6.21200 14.60800 1.000 40.94961 163 THR A N 1
ATOM 1199 C CA . THR A 1 165 ? 2.01500 -5.05800 14.72800 1.000 38.72563 163 THR A CA 1
ATOM 1200 C C . THR A 1 165 ? 2.76300 -3.80700 15.14400 1.000 36.37945 163 THR A C 1
ATOM 1201 O O . THR A 1 165 ? 2.16800 -2.73500 15.17700 1.000 37.20441 163 THR A O 1
ATOM 1205 N N . GLY A 1 166 ? 4.05200 -3.91700 15.43800 1.000 33.27193 164 GLY A N 1
ATOM 1206 C CA . GLY A 1 166 ? 4.82700 -2.75900 15.80000 1.000 35.18983 164 GLY A CA 1
ATOM 1207 C C . GLY A 1 166 ? 4.62800 -2.25600 17.20800 1.000 39.42886 164 GLY A C 1
ATOM 1208 O O . GLY A 1 166 ? 5.25000 -1.25900 17.57500 1.000 42.51459 164 GLY A O 1
ATOM 1209 N N . LYS A 1 167 ? 3.77700 -2.88600 17.99700 1.000 37.42170 165 LYS A N 1
ATOM 1210 C CA . LYS A 1 167 ? 3.63100 -2.48400 19.38400 1.000 36.41732 165 LYS A CA 1
ATOM 1211 C C . LYS A 1 167 ? 4.95100 -2.65900 20.12800 1.000 37.04658 165 LYS A C 1
ATOM 1212 O O . LYS A 1 167 ? 5.56400 -3.72300 20.04000 1.000 39.28939 165 LYS A O 1
ATOM 1218 N N . PRO A 1 168 ? 5.40400 -1.66600 20.87800 1.000 35.73523 166 PRO A N 1
ATOM 1219 C CA . PRO A 1 168 ? 6.75100 -1.74200 21.44000 1.000 30.37250 166 PRO A CA 1
ATOM 1220 C C . PRO A 1 168 ? 6.82400 -2.55300 22.72200 1.000 29.41425 166 PRO A C 1
ATOM 1221 O O . PRO A 1 168 ? 5.95600 -2.47700 23.59000 1.000 32.45665 166 PRO A O 1
ATOM 1225 N N . LYS A 1 169 ? 7.89500 -3.32100 22.82500 1.000 25.76956 167 LYS A N 1
ATOM 1226 C CA . LYS A 1 169 ? 8.23700 -4.09200 24.00300 1.000 27.79511 167 LYS A CA 1
ATOM 1227 C C . LYS A 1 169 ? 9.58500 -3.60000 24.51300 1.000 23.02857 167 LYS A C 1
ATOM 1228 O O . LYS A 1 169 ? 10.53400 -3.48100 23.74400 1.000 24.85928 167 LYS A O 1
ATOM 1234 N N . SER A 1 170 ? 9.65300 -3.32000 25.80600 1.000 22.71700 168 SER A N 1
ATOM 1235 C CA . SER A 1 170 ? 10.80900 -2.68200 26.41600 1.000 23.59334 168 SER A CA 1
ATOM 1236 C C . SER A 1 170 ? 11.89700 -3.69800 26.74700 1.000 20.46342 168 SER A C 1
ATOM 1237 O O . SER A 1 170 ? 11.62200 -4.70200 27.38900 1.000 25.19735 168 SER A O 1
ATOM 1240 N N . VAL A 1 171 ? 13.13100 -3.41300 26.33600 1.000 17.03124 169 VAL A N 1
ATOM 1241 C CA . VAL A 1 171 ? 14.28000 -4.28100 26.57400 1.000 16.86268 169 VAL A CA 1
ATOM 1242 C C . VAL A 1 171 ? 15.29800 -3.53200 27.42300 1.000 16.95828 169 VAL A C 1
ATOM 1243 O O . VAL A 1 171 ? 15.82000 -2.50400 26.99800 1.000 17.65193 169 VAL A O 1
ATOM 1247 N N . LEU A 1 172 ? 15.58800 -4.05900 28.60700 1.000 15.64192 170 LEU A N 1
ATOM 1248 C CA . LEU A 1 172 ? 16.53300 -3.44500 29.52300 1.000 14.46466 170 LEU A CA 1
ATOM 1249 C C . LEU A 1 172 ? 17.94400 -3.95500 29.23700 1.000 13.62584 170 LEU A C 1
ATOM 1250 O O . LEU A 1 172 ? 18.20600 -5.14500 29.33000 1.000 16.05622 170 LEU A O 1
ATOM 1255 N N . ILE A 1 173 ? 18.84600 -3.04100 28.90700 1.000 13.21904 171 ILE A N 1
ATOM 1256 C CA . ILE A 1 173 ? 20.21000 -3.36300 28.50900 1.000 15.39421 171 ILE A CA 1
ATOM 1257 C C . ILE A 1 173 ? 21.15400 -2.98500 29.64100 1.000 15.38397 171 ILE A C 1
ATOM 1258 O O . ILE A 1 173 ? 21.05500 -1.89300 30.19400 1.000 15.13959 171 ILE A O 1
ATOM 1263 N N . ALA A 1 174 ? 22.02300 -3.91100 30.01100 1.000 13.19510 172 ALA A N 1
ATOM 1264 C CA . ALA A 1 174 ? 23.02600 -3.66800 31.02200 1.000 12.60039 172 ALA A CA 1
ATOM 1265 C C . ALA A 1 174 ? 24.22600 -2.93300 30.43300 1.000 12.21414 172 ALA A C 1
ATOM 1266 O O . ALA A 1 174 ? 24.46700 -2.94100 29.23400 1.000 14.15441 172 ALA A O 1
ATOM 1268 N N . HIS A 1 175 ? 24.98500 -2.29900 31.32400 1.000 14.78804 173 HIS A N 1
ATOM 1269 C CA . HIS A 1 175 ? 26.21100 -1.62500 30.92300 1.000 14.03985 173 HIS A CA 1
ATOM 1270 C C . HIS A 1 175 ? 27.11800 -2.54500 30.12000 1.000 15.78245 173 HIS A C 1
ATOM 1271 O O . HIS A 1 175 ? 27.64600 -2.15200 29.08600 1.000 15.35841 173 HIS A O 1
ATOM 1278 N N . ARG A 1 176 ? 27.30000 -3.77800 30.58600 1.000 15.87018 174 ARG A N 1
ATOM 1279 C CA . ARG A 1 176 ? 28.18700 -4.70500 29.89300 1.000 15.90109 174 ARG A CA 1
ATOM 1280 C C . ARG A 1 176 ? 27.75400 -4.94200 28.45500 1.000 16.09278 174 ARG A C 1
ATOM 1281 O O . ARG A 1 176 ? 28.58100 -5.28000 27.61500 1.000 16.48232 174 ARG A O 1
ATOM 1289 N N . GLY A 1 177 ? 26.46000 -4.82800 28.17600 1.000 14.20126 175 GLY A N 1
ATOM 1290 C CA . GLY A 1 177 ? 25.96900 -5.14500 26.85000 1.000 11.59439 175 GLY A CA 1
ATOM 1291 C C . GLY A 1 177 ? 26.52500 -4.25000 25.76900 1.000 14.72426 175 GLY A C 1
ATOM 1292 O O . GLY A 1 177 ? 26.67600 -4.66800 24.62700 1.000 18.03353 175 GLY A O 1
ATOM 1293 N N . ILE A 1 178 ? 26.81000 -3.00900 26.10400 1.000 17.93293 176 ILE A N 1
ATOM 1294 C CA . ILE A 1 178 ? 27.47400 -2.12100 25.17400 1.000 15.31829 176 ILE A CA 1
ATOM 1295 C C . ILE A 1 178 ? 28.92700 -1.87700 25.54600 1.000 16.26843 176 ILE A C 1
ATOM 1296 O O . ILE A 1 178 ? 29.72100 -1.56300 24.66300 1.000 16.68240 176 ILE A O 1
ATOM 1301 N N . ALA A 1 179 ? 29.30300 -2.05300 26.81000 1.000 15.38235 177 ALA A N 1
ATOM 1302 C CA . ALA A 1 179 ? 30.70300 -1.92000 27.19100 1.000 16.70014 177 ALA A CA 1
ATOM 1303 C C . ALA A 1 179 ? 31.57200 -2.96400 26.51600 1.000 15.30755 177 ALA A C 1
ATOM 1304 O O . ALA A 1 179 ? 32.76300 -2.75000 26.32400 1.000 16.88643 177 ALA A O 1
ATOM 1306 N N . ARG A 1 180 ? 30.99400 -4.10300 26.16800 1.000 15.40440 178 ARG A N 1
ATOM 1307 C CA . ARG A 1 180 ? 31.73400 -5.11400 25.43700 1.000 16.64528 178 ARG A CA 1
ATOM 1308 C C . ARG A 1 180 ? 32.22400 -4.61100 24.09300 1.000 16.76123 178 ARG A C 1
ATOM 1309 O O . ARG A 1 180 ? 33.16700 -5.16900 23.54400 1.000 18.20513 178 ARG A O 1
ATOM 1317 N N . LEU A 1 181 ? 31.60500 -3.57000 23.55800 1.000 16.95569 179 LEU A N 1
ATOM 1318 C CA . LEU A 1 181 ? 32.00000 -3.08500 22.25300 1.000 14.80947 179 LEU A CA 1
ATOM 1319 C C . LEU A 1 181 ? 33.31900 -2.33000 22.29300 1.000 18.46361 179 LEU A C 1
ATOM 1320 O O . LEU A 1 181 ? 33.83600 -1.97100 21.24400 1.000 17.82678 179 LEU A O 1
ATOM 1325 N N . GLY A 1 182 ? 33.86100 -2.09400 23.47300 1.000 15.97995 180 GLY A N 1
ATOM 1326 C CA . GLY A 1 182 ? 35.21000 -1.60100 23.57400 1.000 17.64155 180 GLY A CA 1
ATOM 1327 C C . GLY A 1 182 ? 36.27900 -2.65400 23.37000 1.000 17.50305 180 GLY A C 1
ATOM 1328 O O . GLY A 1 182 ? 37.45300 -2.31300 23.26300 1.000 22.19968 180 GLY A O 1
ATOM 1329 N N . LEU A 1 183 ? 35.89700 -3.91300 23.34300 1.000 17.51040 181 LEU A N 1
ATOM 1330 C CA . LEU A 1 183 ? 36.83800 -4.97600 23.07500 1.000 19.46288 181 LEU A CA 1
ATOM 1331 C C . LEU A 1 183 ? 37.04800 -5.10400 21.57600 1.000 20.56717 181 LEU A C 1
ATOM 1332 O O . LEU A 1 183 ? 36.08800 -5.35400 20.84800 1.000 18.83890 181 LEU A O 1
ATOM 1337 N N . PRO A 1 184 ? 38.26300 -4.92900 21.08400 1.000 19.52006 182 PRO A N 1
ATOM 1338 C CA . PRO A 1 184 ? 38.48300 -5.02100 19.64700 1.000 21.03286 182 PRO A CA 1
ATOM 1339 C C . PRO A 1 184 ? 38.04900 -6.37100 19.10500 1.000 21.84560 182 PRO A C 1
ATOM 1340 O O . PRO A 1 184 ? 38.25400 -7.40500 19.72800 1.000 20.27730 182 PRO A O 1
ATOM 1344 N N . VAL A 1 185 ? 37.43400 -6.34600 17.93000 1.000 19.44422 183 VAL A N 1
ATOM 1345 C CA . VAL A 1 185 ? 36.89200 -7.54700 17.30700 1.000 19.73183 183 VAL A CA 1
ATOM 1346 C C . VAL A 1 185 ? 37.95900 -8.12100 16.38200 1.000 19.11791 183 VAL A C 1
ATOM 1347 O O . VAL A 1 185 ? 38.35100 -7.44800 15.43300 1.000 20.16616 183 VAL A O 1
ATOM 1351 N N . PRO A 1 186 ? 38.44300 -9.32900 16.62600 1.000 21.43981 184 PRO A N 1
ATOM 1352 C CA . PRO A 1 186 ? 39.52100 -9.87100 15.79000 1.000 23.38291 184 PRO A CA 1
ATOM 1353 C C . PRO A 1 186 ? 39.25500 -9.82400 14.29200 1.000 24.52394 184 PRO A C 1
ATOM 1354 O O . PRO A 1 186 ? 40.14700 -9.45900 13.53100 1.000 23.30981 184 PRO A O 1
ATOM 1358 N N . ALA A 1 187 ? 38.05200 -10.16200 13.85000 1.000 20.97362 185 ALA A N 1
ATOM 1359 C CA . ALA A 1 187 ? 37.78000 -10.16600 12.42100 1.000 21.61658 185 ALA A CA 1
ATOM 1360 C C . ALA A 1 187 ? 37.86500 -8.77800 11.81700 1.000 15.57495 185 ALA A C 1
ATOM 1361 O O . ALA A 1 187 ? 38.14400 -8.65100 10.63200 1.000 21.98260 185 ALA A O 1
ATOM 1363 N N . LEU A 1 188 ? 37.56700 -7.74400 12.58900 1.000 18.56745 186 LEU A N 1
ATOM 1364 C CA . LEU A 1 188 ? 37.61900 -6.38400 12.07700 1.000 19.64211 186 LEU A CA 1
ATOM 1365 C C . LEU A 1 188 ? 38.99900 -5.75800 12.19400 1.000 22.59617 186 LEU A C 1
ATOM 1366 O O . LEU A 1 188 ? 39.34500 -4.88600 11.39500 1.000 25.44298 186 LEU A O 1
ATOM 1371 N N . GLY A 1 189 ? 39.77700 -6.16500 13.18600 1.000 21.33900 187 GLY A N 1
ATOM 1372 C CA . GLY A 1 189 ? 41.04700 -5.51600 13.43600 1.000 20.57087 187 GLY A CA 1
ATOM 1373 C C . GLY A 1 189 ? 40.93100 -4.07700 13.87100 1.000 22.06363 187 GLY A C 1
ATOM 1374 O O . GLY A 1 189 ? 41.85400 -3.30200 13.66800 1.000 21.60257 187 GLY A O 1
ATOM 1375 N N . ASN A 1 190 ? 39.82600 -3.71100 14.49800 1.000 25.11584 188 ASN A N 1
ATOM 1376 C CA . ASN A 1 190 ? 39.57200 -2.31700 14.79600 1.000 19.60183 188 ASN A CA 1
ATOM 1377 C C . ASN A 1 190 ? 40.42600 -1.83400 15.96300 1.000 21.56964 188 ASN A C 1
ATOM 1378 O O . ASN A 1 190 ? 40.88800 -2.60600 16.79200 1.000 24.59455 188 ASN A O 1
ATOM 1383 N N . SER A 1 191 ? 40.63600 -0.52900 16.00400 1.000 20.80550 189 SER A N 1
ATOM 1384 C CA . SER A 1 191 ? 41.46400 0.08400 17.02400 1.000 20.79085 189 SER A CA 1
ATOM 1385 C C . SER A 1 191 ? 41.09200 1.55600 17.13500 1.000 22.84511 189 SER A C 1
ATOM 1386 O O . SER A 1 191 ? 40.14400 2.02300 16.50600 1.000 22.17402 189 SER A O 1
ATOM 1389 N N . GLU A 1 192 ? 41.88000 2.29400 17.91100 1.000 23.41560 190 GLU A N 1
ATOM 1390 C CA . GLU A 1 192 ? 41.65300 3.71900 18.06900 1.000 22.95838 190 GLU A CA 1
ATOM 1391 C C . GLU A 1 192 ? 41.88100 4.49000 16.77800 1.000 23.80527 190 GLU A C 1
ATOM 1392 O O . GLU A 1 192 ? 41.42000 5.61800 16.65900 1.000 23.43133 190 GLU A O 1
ATOM 1398 N N . ARG A 1 193 ? 42.57200 3.90300 15.82100 1.000 23.18596 191 ARG A N 1
ATOM 1399 C CA . ARG A 1 193 ? 42.85400 4.57800 14.56900 1.000 22.88458 191 ARG A CA 1
ATOM 1400 C C . ARG A 1 193 ? 41.66100 4.62100 13.62600 1.000 22.69909 191 ARG A C 1
ATOM 1401 O O . ARG A 1 193 ? 41.74000 5.27700 12.59300 1.000 24.03506 191 ARG A O 1
ATOM 1409 N N . ASP A 1 194 ? 40.58200 3.94000 13.94100 1.000 20.23292 192 ASP A N 1
ATOM 1410 C CA . ASP A 1 194 ? 39.48400 3.80500 13.01200 1.000 19.45280 192 ASP A CA 1
ATOM 1411 C C . ASP A 1 194 ? 38.50000 4.96800 13.12900 1.000 20.18116 192 ASP A C 1
ATOM 1412 O O . ASP A 1 194 ? 38.55100 5.77500 14.04900 1.000 20.53184 192 ASP A O 1
ATOM 1417 N N . CYS A 1 195 ? 37.60900 5.04700 12.15100 1.000 18.50047 193 CYS A N 1
ATOM 1418 C CA . CYS A 1 195 ? 36.55000 6.04200 12.12800 1.000 19.16461 193 CYS A CA 1
ATOM 1419 C C . CYS A 1 195 ? 35.24400 5.36400 11.75100 1.000 21.50702 193 CYS A C 1
ATOM 1420 O O . CYS A 1 195 ? 35.20800 4.55700 10.82900 1.000 17.20537 193 CYS A O 1
ATOM 1423 N N . TYR A 1 196 ? 34.18700 5.68800 12.48600 1.000 16.87918 194 TYR A N 1
ATOM 1424 C CA . TYR A 1 196 ? 32.86700 5.11600 12.32300 1.000 14.15862 194 TYR A CA 1
ATOM 1425 C C . TYR A 1 196 ? 31.88500 6.19800 11.90500 1.000 16.37819 194 TYR A C 1
ATOM 1426 O O . TYR A 1 196 ? 32.10500 7.37700 12.14700 1.000 19.12402 194 TYR A O 1
ATOM 1435 N N . LEU A 1 197 ? 30.77000 5.77500 11.32300 1.000 16.59211 195 LEU A N 1
ATOM 1436 C CA . LEU A 1 197 ? 29.72400 6.67600 10.85000 1.000 16.75321 195 LEU A CA 1
ATOM 1437 C C . LEU A 1 197 ? 28.44600 6.42300 11.63700 1.000 17.97991 195 LEU A C 1
ATOM 1438 O O . LEU A 1 197 ? 27.90300 5.32200 11.58200 1.000 18.16685 195 LEU A O 1
ATOM 1443 N N . GLN A 1 198 ? 27.96800 7.45400 12.32100 1.000 16.73052 196 GLN A N 1
ATOM 1444 C CA . GLN A 1 198 ? 26.70900 7.32500 13.08900 1.000 16.49673 196 GLN A CA 1
ATOM 1445 C C . GLN A 1 198 ? 25.54300 7.65000 12.16100 1.000 17.45471 196 GLN A C 1
ATOM 1446 O O . GLN A 1 198 ? 25.28300 8.76500 11.92800 1.000 15.54840 196 GLN A O 1
ATOM 1452 N N . ILE A 1 199 ? 24.87500 6.60500 11.71400 1.000 18.23131 197 ILE A N 1
ATOM 1453 C CA . ILE A 1 199 ? 23.73300 6.75700 10.82000 1.000 17.66718 197 ILE A CA 1
ATOM 1454 C C . ILE A 1 199 ? 22.52800 5.92800 11.24100 1.000 19.51527 197 ILE A C 1
ATOM 1455 O O . ILE A 1 199 ? 21.39200 6.30200 10.92700 1.000 22.45347 197 ILE A O 1
ATOM 1460 N N . ALA A 1 200 ? 22.70100 4.84600 11.98500 1.000 16.92620 198 ALA A N 1
ATOM 1461 C CA . ALA A 1 200 ? 21.55000 4.09200 12.45000 1.000 18.29625 198 ALA A CA 1
ATOM 1462 C C . ALA A 1 200 ? 20.74400 4.91500 13.44100 1.000 19.55529 198 ALA A C 1
ATOM 1463 O O . ALA A 1 200 ? 21.29800 5.65400 14.24500 1.000 21.13590 198 ALA A O 1
ATOM 1465 N N . ASP A 1 201 ? 19.42000 4.75000 13.38300 1.000 22.80177 199 ASP A N 1
ATOM 1466 C CA . ASP A 1 201 ? 18.52300 5.46500 14.32500 1.000 27.83986 199 ASP A CA 1
ATOM 1467 C C . ASP A 1 201 ? 18.91000 5.06500 15.74700 1.000 19.64929 199 ASP A C 1
ATOM 1468 O O . ASP A 1 201 ? 19.14500 3.87500 15.97800 1.000 18.29630 199 ASP A O 1
ATOM 1473 N N . ILE A 1 202 ? 18.93100 6.03500 16.65900 1.000 19.60785 200 ILE A N 1
ATOM 1474 C CA . ILE A 1 202 ? 19.37000 5.78400 18.06800 1.000 19.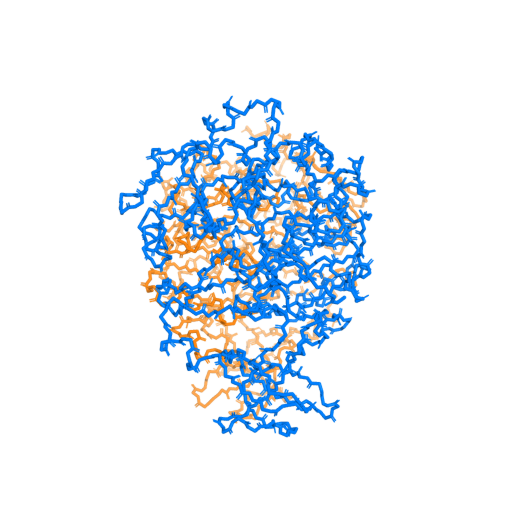35393 200 ILE A CA 1
ATOM 1475 C C . ILE A 1 202 ? 18.44100 4.80800 18.80300 1.000 14.45193 200 ILE A C 1
ATOM 1476 O O . ILE A 1 202 ? 18.87900 4.26600 19.81000 1.000 21.28536 200 ILE A O 1
ATOM 1481 N N . SER A 1 203 ? 17.19200 4.64800 18.36900 1.000 17.21310 201 SER A N 1
ATOM 1482 C CA . SER A 1 203 ? 16.28400 3.68700 19.03500 1.000 18.79619 201 SER A CA 1
ATOM 1483 C C . SER A 1 203 ? 16.60700 2.25100 18.59900 1.000 20.85261 201 SER A C 1
ATOM 1484 O O . SER A 1 203 ? 15.95800 1.34900 19.12500 1.000 20.68216 201 SER A O 1
ATOM 1487 N N . PHE A 1 204 ? 17.56100 2.05600 17.67800 1.000 19.30812 202 PHE A N 1
ATOM 1488 C CA . PHE A 1 204 ? 17.89900 0.71000 17.24500 1.000 22.29104 202 PHE A CA 1
ATOM 1489 C C . PHE A 1 204 ? 19.15600 0.25100 17.95900 1.000 20.58894 202 PHE A C 1
ATOM 1490 O O . PHE A 1 204 ? 20.06600 1.03700 18.18900 1.000 18.62655 202 PHE A O 1
ATOM 1498 N N . ALA A 1 205 ? 19.18700 -1.02700 18.31200 1.000 16.72546 203 ALA A N 1
ATOM 1499 C CA . ALA A 1 205 ? 20.40600 -1.62100 18.83700 1.000 14.96895 203 ALA A CA 1
ATOM 1500 C C . ALA A 1 205 ? 21.59500 -1.38000 17.91500 1.000 15.62110 203 ALA A C 1
ATOM 1501 O O . ALA A 1 205 ? 22.72000 -1.20700 18.38200 1.000 17.69878 203 ALA A O 1
ATOM 1503 N N . ALA A 1 206 ? 21.36300 -1.38100 16.60300 1.000 19.30962 204 ALA A N 1
ATOM 1504 C CA . ALA A 1 206 ? 22.45700 -1.21000 15.65300 1.000 16.96914 204 ALA A CA 1
ATOM 1505 C C . ALA A 1 206 ? 23.19400 0.10400 15.84400 1.000 17.13771 204 ALA A C 1
ATOM 1506 O O . ALA A 1 206 ? 24.35700 0.21000 15.47200 1.000 17.41896 204 ALA A O 1
ATOM 1508 N N . SER A 1 207 ? 22.53500 1.11000 16.40000 1.000 17.59452 205 SER A N 1
ATOM 1509 C CA . SER A 1 207 ? 23.21900 2.37400 16.62600 1.000 17.30253 205 SER A CA 1
ATOM 1510 C C . SER A 1 207 ? 24.33200 2.22000 17.64500 1.000 16.47227 205 SER A C 1
ATOM 1511 O O . SER A 1 207 ? 25.33000 2.93100 17.58300 1.000 14.62134 205 SER A O 1
ATOM 1514 N N . ALA A 1 208 ? 24.18300 1.26900 18.56500 1.000 17.81942 206 ALA A N 1
ATOM 1515 C CA . ALA A 1 208 ? 25.22800 1.03500 19.54900 1.000 17.89959 206 ALA A CA 1
ATOM 1516 C C . ALA A 1 208 ? 26.51400 0.55300 18.90500 1.000 16.08885 206 ALA A C 1
ATOM 1517 O O . ALA A 1 208 ? 27.59700 0.86800 19.39100 1.000 17.00550 206 ALA A O 1
ATOM 1519 N N . ASN A 1 209 ? 26.41400 -0.20900 17.81900 1.000 17.71941 207 ASN A N 1
ATOM 1520 C CA . ASN A 1 209 ? 27.60200 -0.64200 17.09800 1.000 19.22555 207 ASN A CA 1
ATOM 1521 C C . ASN A 1 209 ? 28.47900 0.54500 16.75300 1.000 18.39665 207 ASN A C 1
ATOM 1522 O O . ASN A 1 209 ? 29.69400 0.50800 16.91900 1.000 20.25444 207 ASN A O 1
ATOM 1527 N N . GLU A 1 210 ? 27.86100 1.59900 16.25500 1.000 16.25886 208 GLU A N 1
ATOM 1528 C CA . GLU A 1 210 ? 28.58600 2.75000 15.74700 1.000 17.44677 208 GLU A CA 1
ATOM 1529 C C . GLU A 1 210 ? 29.08300 3.63200 16.88700 1.000 17.54303 208 GLU A C 1
ATOM 1530 O O . GLU A 1 210 ? 30.24800 4.02400 16.91800 1.000 18.76032 208 GLU A O 1
ATOM 1536 N N . ILE A 1 211 ? 28.19700 3.95700 17.82000 1.000 15.35360 209 ILE A N 1
ATOM 1537 C CA . ILE A 1 211 ? 28.52900 4.87900 18.90000 1.000 12.58514 209 ILE A CA 1
ATOM 1538 C C . ILE A 1 211 ? 29.61000 4.29900 19.79700 1.000 13.23874 209 ILE A C 1
ATOM 1539 O O . ILE A 1 211 ? 30.60900 4.95200 20.09000 1.000 17.94457 209 ILE A O 1
ATOM 1544 N N . TRP A 1 212 ? 29.40300 3.08800 20.28800 1.000 14.49498 210 TRP A N 1
ATOM 1545 C CA . TRP A 1 212 ? 30.24900 2.59900 21.36900 1.000 14.39010 210 TRP A CA 1
ATOM 1546 C C . TRP A 1 212 ? 31.49300 1.86700 20.89100 1.000 13.57581 210 TRP A C 1
ATOM 1547 O O . TRP A 1 212 ? 32.50400 1.90000 21.57900 1.000 15.88576 210 TRP A O 1
ATOM 1558 N N . MET A 1 213 ? 31.47100 1.23400 19.72300 1.000 19.16283 211 MET A N 1
ATOM 1559 C CA . MET A 1 213 ? 32.73500 0.74300 19.19100 1.000 16.85610 211 MET A CA 1
ATOM 1560 C C . MET A 1 213 ? 33.68500 1.89700 18.90500 1.000 17.30990 211 MET A C 1
ATOM 1561 O O . MET A 1 213 ? 34.89700 1.73700 19.00800 1.000 18.72566 211 MET A O 1
ATOM 1566 N N . ALA A 1 214 ? 33.14800 3.06000 18.55800 1.000 16.67335 212 ALA A N 1
ATOM 1567 C CA . ALA A 1 214 ? 33.98300 4.24100 18.41300 1.000 15.93616 212 ALA A CA 1
ATOM 1568 C C . ALA A 1 214 ? 34.44500 4.75700 19.76700 1.000 16.38357 212 ALA A C 1
ATOM 1569 O O . ALA A 1 214 ? 35.63200 4.73500 20.08400 1.000 18.55179 212 ALA A O 1
ATOM 1571 N N . LEU A 1 215 ? 33.50300 5.18200 20.59700 1.000 16.54296 213 LEU A N 1
ATOM 1572 C CA . LEU A 1 215 ? 33.85400 5.97300 21.76600 1.000 17.71894 213 LEU A CA 1
ATOM 1573 C C . LEU A 1 215 ? 34.49200 5.16000 22.88300 1.000 18.48976 213 LEU A C 1
ATOM 1574 O O . LEU A 1 215 ? 35.12100 5.74400 23.75500 1.000 18.38341 213 LEU A O 1
ATOM 1579 N N . LEU A 1 216 ? 34.32900 3.84600 22.89600 1.000 16.63773 214 LEU A N 1
ATOM 1580 C CA . LEU A 1 216 ? 34.96100 3.01600 23.91100 1.000 17.11617 214 LEU A CA 1
ATOM 1581 C C . LEU A 1 216 ? 36.27500 2.40400 23.44100 1.000 16.71186 214 LEU A C 1
ATOM 1582 O O . LEU A 1 216 ? 36.84000 1.57600 24.14200 1.000 18.47999 214 LEU A O 1
ATOM 1587 N N . THR A 1 217 ? 36.76700 2.80400 22.27300 1.000 20.71757 215 THR A N 1
ATOM 1588 C CA . THR A 1 217 ? 38.06700 2.36600 21.79500 1.000 20.41731 215 THR A CA 1
ATOM 1589 C C . THR A 1 217 ? 39.02700 3.50600 21.46800 1.000 19.86894 215 THR A C 1
ATOM 1590 O O . THR A 1 217 ? 40.17300 3.23300 21.13200 1.000 22.99726 215 THR A O 1
ATOM 1594 N N . GLY A 1 218 ? 38.59700 4.75200 21.55700 1.000 18.66537 216 GLY A N 1
ATOM 1595 C CA . GLY A 1 218 ? 39.43900 5.86300 21.17400 1.000 21.48267 216 GLY A CA 1
ATOM 1596 C C . GLY A 1 218 ? 39.32200 6.25700 19.72100 1.000 19.63298 216 GLY A C 1
ATOM 1597 O O . GLY A 1 218 ? 40.05500 7.13400 19.27200 1.000 19.41701 216 GLY A O 1
ATOM 1598 N N . ALA A 1 219 ? 38.43800 5.60800 18.98100 1.000 18.47281 217 ALA A N 1
ATOM 1599 C CA . ALA A 1 219 ? 38.22900 5.88200 17.57900 1.000 20.06121 217 ALA A CA 1
ATOM 1600 C C . ALA A 1 219 ? 37.33000 7.09300 17.40400 1.000 21.04789 217 ALA A C 1
ATOM 1601 O O . ALA A 1 219 ? 36.80300 7.65500 18.35600 1.000 20.53100 217 ALA A O 1
ATOM 1603 N N . CYS A 1 220 ? 37.15300 7.48100 16.15600 1.000 20.35068 218 CYS A N 1
ATOM 1604 C CA . CYS A 1 220 ? 36.37500 8.64800 15.79700 1.000 19.77714 218 CYS A CA 1
ATOM 1605 C C . CYS A 1 220 ? 34.98200 8.24200 15.33000 1.000 17.68010 218 CYS A C 1
ATOM 1606 O O . CYS A 1 220 ? 34.81800 7.24700 14.63600 1.000 18.62155 218 CYS A O 1
ATOM 1609 N N . LEU A 1 221 ? 33.99300 9.03400 15.71300 1.000 19.36013 219 LEU A N 1
ATOM 1610 C CA . LEU A 1 221 ? 32.61400 8.87200 15.27700 1.000 15.87951 219 LEU A CA 1
ATOM 1611 C C . LEU A 1 221 ? 32.22400 10.12200 14.50400 1.000 17.11310 219 LEU A C 1
ATOM 1612 O O . LEU A 1 221 ? 32.09000 11.19400 15.08800 1.000 18.44161 219 LEU A O 1
ATOM 1617 N N . THR A 1 222 ? 32.05600 9.99400 13.19700 1.000 16.92341 220 THR A N 1
ATOM 1618 C CA . THR A 1 222 ? 31.51900 11.09500 12.41900 1.000 14.75217 220 THR A CA 1
ATOM 1619 C C . THR A 1 222 ? 30.00600 10.94000 12.31000 1.000 16.88991 220 THR A C 1
ATOM 1620 O O . THR A 1 222 ? 29.50300 9.85200 12.05400 1.000 16.44255 220 THR A O 1
ATOM 1624 N N . ILE A 1 223 ? 29.29700 12.03500 12.53500 1.000 17.57301 221 ILE A N 1
ATOM 1625 C CA . ILE A 1 223 ? 27.86700 12.02300 12.78500 1.000 18.01466 221 ILE A CA 1
ATOM 1626 C C . ILE A 1 223 ? 27.14200 12.43200 11.51600 1.000 17.36797 221 ILE A C 1
ATOM 1627 O O . ILE A 1 223 ? 27.35100 13.52500 10.99800 1.000 19.31765 221 ILE A O 1
ATOM 1632 N N . ALA A 1 224 ? 26.29000 11.55100 11.02600 1.000 16.83295 222 ALA A N 1
ATOM 1633 C CA . ALA A 1 224 ? 25.47100 11.87000 9.88100 1.000 19.84238 222 ALA A CA 1
ATOM 1634 C C . ALA A 1 224 ? 24.47900 12.97500 10.22700 1.000 18.52424 222 ALA A C 1
ATOM 1635 O O . ALA A 1 224 ? 24.03500 13.08400 1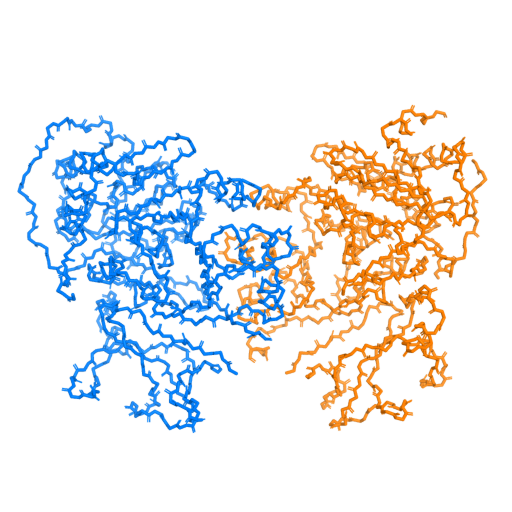1.36200 1.000 21.91948 222 ALA A O 1
ATOM 1637 N N . PRO A 1 225 ? 24.11200 13.80000 9.25100 1.000 20.97405 223 PRO A N 1
ATOM 1638 C CA . PRO A 1 225 ? 23.11700 14.82400 9.50600 1.000 22.75726 223 PRO A CA 1
ATOM 1639 C C . PRO A 1 225 ? 21.78900 14.20500 9.88500 1.000 23.34236 223 PRO A C 1
ATOM 1640 O O . PRO A 1 225 ? 21.47200 13.07400 9.48500 1.000 22.39266 223 PRO A O 1
ATOM 1644 N N . PRO A 1 226 ? 20.98900 14.90600 10.67000 1.000 21.53579 224 PRO A N 1
ATOM 1645 C CA . PRO A 1 226 ? 19.66800 14.39500 11.00700 1.000 20.95929 224 PRO A CA 1
ATOM 1646 C C . PRO A 1 226 ? 18.81500 14.21100 9.76600 1.000 22.01834 224 PRO A C 1
ATOM 1647 O O . PRO A 1 226 ? 19.05200 14.81500 8.72800 1.000 24.80813 224 PRO A O 1
ATOM 1651 N N . GLY A 1 227 ? 17.84400 13.33400 9.88200 1.000 28.06029 225 GLY A N 1
ATOM 1652 C CA . GLY A 1 227 ? 16.89800 13.08800 8.82100 1.000 27.91444 225 GLY A CA 1
ATOM 1653 C C . GLY A 1 227 ? 17.19200 11.82100 8.04900 1.000 24.06601 225 GLY A C 1
ATOM 1654 O O . GLY A 1 227 ? 18.05200 11.01700 8.40100 1.000 27.12475 225 GLY A O 1
ATOM 1655 N N . LEU A 1 228 ? 16.43500 11.64500 6.97300 1.000 25.42453 226 LEU A N 1
ATOM 1656 C CA . LEU A 1 228 ? 16.58200 10.46500 6.15200 1.000 23.91652 226 LEU A CA 1
ATOM 1657 C C . LEU A 1 228 ? 17.88700 10.52100 5.35900 1.000 23.89889 226 LEU A C 1
ATOM 1658 O O . LEU A 1 228 ? 18.44700 11.58700 5.14600 1.000 27.86670 226 LEU A O 1
ATOM 1663 N N . PRO A 1 229 ? 18.40300 9.37000 4.95100 1.000 23.33861 227 PRO A N 1
ATOM 1664 C CA . PRO A 1 229 ? 19.72400 9.34300 4.32200 1.000 23.49536 227 PRO A CA 1
ATOM 1665 C C . PRO A 1 229 ? 19.75700 10.08700 2.99500 1.000 25.47593 227 PRO A C 1
ATOM 1666 O O . PRO A 1 229 ? 18.86800 9.94900 2.16100 1.000 23.64957 227 PRO A O 1
ATOM 1670 N N . ASP A 1 230 ? 20.81500 10.86300 2.81400 1.000 22.67058 228 ASP A N 1
ATOM 1671 C CA . ASP A 1 230 ? 21.16100 11.50000 1.55000 1.000 23.17053 228 ASP A CA 1
ATOM 1672 C C . ASP A 1 230 ? 22.47300 10.86800 1.09200 1.000 23.37936 228 ASP A C 1
ATOM 1673 O O . ASP A 1 230 ? 23.52700 11.15500 1.65300 1.000 20.04994 228 ASP A O 1
ATOM 1678 N N . LEU A 1 231 ? 22.40200 9.99700 0.08400 1.000 21.27745 229 LEU A N 1
ATOM 1679 C CA . LEU A 1 231 ? 23.56000 9.17000 -0.22900 1.000 20.14293 229 LEU A CA 1
ATOM 1680 C C . LEU A 1 231 ? 24.70500 9.96800 -0.82700 1.000 19.29884 229 LEU A C 1
ATOM 1681 O O . LEU A 1 231 ? 25.86000 9.58400 -0.68100 1.000 21.09704 229 LEU A O 1
ATOM 1686 N N . MET A 1 232 ? 24.41200 11.06700 -1.50300 1.000 23.15920 230 MET A N 1
ATOM 1687 C CA . MET A 1 232 ? 25.49000 11.93300 -1.95100 1.000 25.99508 230 MET A CA 1
ATOM 1688 C C . MET A 1 232 ? 26.24400 12.51600 -0.76700 1.000 23.61679 230 MET A C 1
ATOM 1689 O O . MET A 1 232 ? 27.47200 12.51000 -0.73100 1.000 23.18401 230 MET A O 1
ATOM 1694 N N . ALA A 1 233 ? 25.51300 13.04600 0.19900 1.000 21.21804 231 ALA A N 1
ATOM 1695 C CA . ALA A 1 233 ? 26.16400 13.60100 1.37100 1.000 22.93494 231 ALA A CA 1
ATOM 1696 C C . ALA A 1 233 ? 26.86100 12.52000 2.17800 1.000 21.16619 231 ALA A C 1
ATOM 1697 O O . ALA A 1 233 ? 27.91600 12.76500 2.75700 1.000 22.79542 231 ALA A O 1
ATOM 1699 N N . LEU A 1 234 ? 26.29700 11.32000 2.20200 1.000 19.81299 232 LEU A N 1
ATOM 1700 C CA . LEU A 1 234 ? 26.93300 10.23500 2.93300 1.000 19.91328 232 LEU A CA 1
ATOM 1701 C C . LEU A 1 234 ? 28.21500 9.78000 2.25200 1.000 18.11324 232 LEU A C 1
ATOM 1702 O O . LEU A 1 234 ? 29.20900 9.50100 2.92100 1.000 18.30721 232 LEU A O 1
ATOM 1707 N N . ALA A 1 235 ? 28.19500 9.69600 0.92200 1.000 19.34416 233 ALA A N 1
ATOM 1708 C CA . ALA A 1 235 ? 29.39400 9.34200 0.18300 1.000 17.36124 233 ALA A CA 1
ATOM 1709 C C . ALA A 1 235 ? 30.49900 10.36600 0.39800 1.000 18.46517 233 ALA A C 1
ATOM 1710 O O . ALA A 1 235 ? 31.65900 9.99800 0.57300 1.000 20.90904 233 ALA A O 1
ATOM 1712 N N . ARG A 1 236 ? 30.15800 11.65400 0.39300 1.000 20.74403 234 ARG A N 1
ATOM 1713 C CA . ARG A 1 236 ? 31.16900 12.66800 0.66900 1.000 22.55159 234 ARG A CA 1
ATOM 1714 C C . ARG A 1 236 ? 31.67400 12.55000 2.10000 1.000 20.44137 234 ARG A C 1
ATOM 1715 O O . ARG A 1 236 ? 32.85900 12.73500 2.36500 1.000 21.83586 234 ARG A O 1
ATOM 1723 N N . GLN A 1 237 ? 30.77500 12.24200 3.03200 1.000 18.07431 235 GLN A N 1
ATOM 1724 C CA . GLN A 1 237 ? 31.16000 12.13900 4.43100 1.000 19.17263 235 GLN A CA 1
ATOM 1725 C C . GLN A 1 237 ? 32.07000 10.94600 4.66800 1.000 21.84021 235 GLN A C 1
ATOM 1726 O O . GLN A 1 237 ? 33.03300 11.03400 5.43100 1.000 19.86481 235 GLN A O 1
ATOM 1732 N N . ILE A 1 238 ? 31.77100 9.82600 4.02300 1.000 17.83620 236 ILE A N 1
ATOM 1733 C CA . ILE A 1 238 ? 32.60200 8.64300 4.16600 1.000 19.15203 236 ILE A CA 1
ATOM 1734 C C . ILE A 1 238 ? 34.02100 8.92800 3.69500 1.000 18.33207 236 ILE A C 1
ATOM 1735 O O . ILE A 1 238 ? 34.99200 8.55200 4.34500 1.000 20.11397 236 ILE A O 1
ATOM 1740 N N . GLU A 1 239 ? 34.15200 9.62300 2.57600 1.000 18.40154 237 GLU A N 1
ATOM 1741 C CA . GLU A 1 239 ? 35.46300 9.92600 2.02900 1.000 18.78553 237 GLU A CA 1
ATOM 1742 C C . GLU A 1 239 ? 36.16300 11.03000 2.81100 1.000 20.58061 237 GLU A C 1
ATOM 1743 O O . GLU A 1 239 ? 37.32200 10.88600 3.19900 1.000 24.25895 237 GLU A O 1
ATOM 1749 N N A SER A 1 240 ? 35.45700 12.13400 3.05300 0.500 22.87217 238 SER A N 1
ATOM 1750 N N B SER A 1 240 ? 35.48000 12.15000 3.02800 0.500 23.09832 238 SER A N 1
ATOM 1751 C CA A SER A 1 240 ? 36.06200 13.30100 3.68900 0.500 23.49477 238 SER A CA 1
ATOM 1752 C CA B SER A 1 240 ? 36.12800 13.29100 3.66700 0.500 23.44717 238 SER A CA 1
ATOM 1753 C C A SER A 1 240 ? 36.54000 12.99000 5.09400 0.500 22.38890 238 SER A C 1
ATOM 1754 C C B SER A 1 240 ? 36.56700 12.97200 5.09200 0.500 22.36040 238 SER A C 1
ATOM 1755 O O A SER A 1 240 ? 37.56800 13.50000 5.53600 0.500 22.95507 238 SER A O 1
ATOM 1756 O O B SER A 1 240 ? 37.58800 13.47700 5.55300 0.500 23.25190 238 SER A O 1
ATOM 1761 N N . ASP A 1 241 ? 35.76700 12.20500 5.83200 1.000 21.08215 239 ASP A N 1
ATOM 1762 C CA . ASP A 1 241 ? 36.07800 11.89200 7.21300 1.000 21.20743 239 ASP A CA 1
ATOM 1763 C C . ASP A 1 241 ? 36.81200 10.56300 7.36500 1.000 21.64091 239 ASP A C 1
ATOM 1764 O O . ASP A 1 241 ? 37.09900 10.15800 8.48600 1.000 21.71132 239 ASP A O 1
ATOM 1769 N N . ASN A 1 242 ? 37.18600 9.93200 6.25400 1.000 21.07110 240 ASN A N 1
ATOM 1770 C CA . ASN A 1 242 ? 37.97400 8.69900 6.21700 1.000 24.87421 240 ASN A CA 1
ATOM 1771 C C . ASN A 1 242 ? 37.37900 7.62200 7.12300 1.000 21.91155 240 ASN A C 1
ATOM 1772 O O . ASN A 1 242 ? 38.02800 7.09300 8.01600 1.000 23.63297 240 ASN A O 1
ATOM 1777 N N . VAL A 1 243 ? 36.11900 7.30600 6.85300 1.000 17.08893 241 VAL A N 1
ATOM 1778 C CA . VAL A 1 243 ? 35.44400 6.23300 7.55800 1.000 17.74587 241 VAL A CA 1
ATOM 1779 C C . VAL A 1 243 ? 36.10300 4.91300 7.19300 1.000 18.09159 241 VAL A C 1
ATOM 1780 O O . VAL A 1 243 ? 36.27100 4.59500 6.01800 1.000 21.33202 241 VAL A O 1
ATOM 1784 N N . THR A 1 244 ? 36.50300 4.15000 8.20800 1.000 18.40039 242 THR A N 1
ATOM 1785 C CA . THR A 1 244 ? 37.17300 2.87700 8.01300 1.000 14.76901 242 THR A CA 1
ATOM 1786 C C . THR A 1 244 ? 36.34700 1.68400 8.44700 1.000 16.63044 242 THR A C 1
ATOM 1787 O O . THR A 1 244 ? 36.60100 0.58000 7.98000 1.000 19.03628 242 THR A O 1
ATOM 1791 N N . MET A 1 245 ? 35.38400 1.88800 9.32800 1.000 17.59958 243 MET A N 1
ATOM 1792 C CA . MET A 1 245 ? 34.47100 0.84800 9.78000 1.000 17.38154 243 MET A CA 1
ATOM 1793 C C . MET A 1 245 ? 33.05700 1.32300 9.48000 1.000 17.94543 243 MET A C 1
ATOM 1794 O O . MET A 1 245 ? 32.54900 2.21900 10.14900 1.000 18.12578 243 MET A O 1
ATOM 1799 N N . LEU A 1 246 ? 32.43900 0.74500 8.47100 1.000 15.98404 244 LEU A N 1
ATOM 1800 C CA . LEU A 1 246 ? 31.15400 1.21200 7.98100 1.000 17.78551 244 LEU A CA 1
ATOM 1801 C C . LEU A 1 246 ? 30.08700 0.16300 8.26200 1.000 18.54302 244 LEU A C 1
ATOM 1802 O O . LEU A 1 246 ? 30.09300 -0.91200 7.67000 1.000 16.92879 244 LEU A O 1
ATOM 1807 N N . PHE A 1 247 ? 29.17600 0.49100 9.16300 1.000 16.56478 245 PHE A N 1
ATOM 1808 C CA . PHE A 1 247 ? 28.00900 -0.32600 9.45600 1.000 16.98433 245 PHE A CA 1
ATOM 1809 C C . PHE A 1 247 ? 26.82900 0.18500 8.65100 1.000 17.65788 245 PHE A C 1
ATOM 1810 O O . PHE A 1 247 ? 26.52400 1.37200 8.69300 1.000 18.45039 245 PHE A O 1
ATOM 1818 N N . LEU A 1 248 ? 26.15200 -0.71600 7.96300 1.000 15.31817 246 LEU A N 1
ATOM 1819 C CA . LEU A 1 248 ? 25.04200 -0.34800 7.10600 1.000 16.62935 246 LEU A CA 1
ATOM 1820 C C . LEU A 1 248 ? 23.87500 -1.29300 7.30300 1.000 19.79914 246 LEU A C 1
ATOM 1821 O O . LEU A 1 248 ? 24.06400 -2.49100 7.48400 1.000 21.86671 246 LEU A O 1
ATOM 1826 N N . SER A 1 249 ? 22.66900 -0.74200 7.27300 1.000 17.77194 247 SER A N 1
ATOM 1827 C CA . SER A 1 249 ? 21.51000 -1.60200 7.15100 1.000 16.56630 247 SER A CA 1
ATOM 1828 C C . SER A 1 249 ? 21.51300 -2.28200 5.79000 1.000 16.12362 247 SER A C 1
ATOM 1829 O O . SER A 1 249 ? 22.18200 -1.85700 4.86600 1.000 16.68239 247 SER A O 1
ATOM 1832 N N . GLY A 1 250 ? 20.74300 -3.35600 5.68600 1.000 19.05355 248 GLY A N 1
ATOM 1833 C CA . GLY A 1 250 ? 20.65000 -4.04600 4.41700 1.000 19.48114 248 GLY A CA 1
ATOM 1834 C C . GLY A 1 250 ? 20.17300 -3.14100 3.29900 1.000 17.07464 248 GLY A C 1
ATOM 1835 O O . GLY A 1 250 ? 20.67600 -3.20000 2.18200 1.000 18.87992 248 GLY A O 1
ATOM 1836 N N . GLY A 1 251 ? 19.21900 -2.26900 3.60200 1.000 20.75955 249 GLY A N 1
ATOM 1837 C CA . GLY A 1 251 ? 18.71100 -1.36900 2.58600 1.000 23.51471 249 GLY A CA 1
ATOM 1838 C C . GLY A 1 251 ? 19.74800 -0.36900 2.11800 1.000 17.70613 249 GLY A C 1
ATOM 1839 O O . GLY A 1 251 ? 19.90800 -0.13700 0.92700 1.000 16.63105 249 GLY A O 1
ATOM 1840 N N . LEU A 1 252 ? 20.44900 0.24700 3.05700 1.000 18.81722 250 LEU A N 1
ATOM 1841 C CA . LEU A 1 252 ? 21.44700 1.22900 2.67300 1.000 20.68505 250 LEU A CA 1
ATOM 1842 C C . LEU A 1 252 ? 22.61500 0.56600 1.95300 1.000 18.68620 250 LEU A C 1
ATOM 1843 O O . LEU A 1 252 ? 23.15800 1.12700 1.00700 1.000 18.59504 250 LEU A O 1
ATOM 1848 N N . PHE A 1 253 ? 23.03100 -0.61400 2.41600 1.000 19.63532 251 PHE A N 1
ATOM 1849 C CA . PHE A 1 253 ? 24.05300 -1.37700 1.71100 1.000 18.81578 251 PHE A CA 1
ATOM 1850 C C . PHE A 1 253 ? 23.62100 -1.69100 0.28700 1.000 22.19797 251 PHE A C 1
ATOM 1851 O O . PHE A 1 253 ? 24.35700 -1.43100 -0.66400 1.000 15.15889 251 PHE A O 1
ATOM 1859 N N . ARG A 1 254 ? 22.43200 -2.26600 0.12900 1.000 19.02005 252 ARG A N 1
ATOM 1860 C CA . ARG A 1 254 ? 21.99400 -2.66400 -1.20100 1.000 17.97514 252 ARG A CA 1
ATOM 1861 C C . ARG A 1 254 ? 21.86500 -1.46100 -2.12200 1.000 19.72747 252 ARG A C 1
ATOM 1862 O O . ARG A 1 254 ? 22.22900 -1.53200 -3.29300 1.000 18.39399 252 ARG A O 1
ATOM 1870 N N . LEU A 1 255 ? 21.36000 -0.34700 -1.60400 1.000 19.37492 253 LEU A N 1
ATOM 1871 C CA . LEU A 1 255 ? 21.23700 0.84000 -2.43700 1.000 16.40868 253 LEU A CA 1
ATOM 1872 C C . LEU A 1 255 ? 22.60200 1.35700 -2.86200 1.000 18.89120 253 LEU A C 1
ATOM 1873 O O . LEU A 1 255 ? 22.78000 1.75700 -4.01200 1.000 19.13320 253 LEU A O 1
ATOM 1878 N N . PHE A 1 256 ? 23.59000 1.32700 -1.96900 1.000 15.82002 254 PHE A N 1
ATOM 1879 C CA . PHE A 1 256 ? 24.92600 1.75500 -2.37700 1.000 18.99365 254 PHE A CA 1
ATOM 1880 C C . PHE A 1 256 ? 25.51100 0.82400 -3.43800 1.000 17.53893 254 PHE A C 1
ATOM 1881 O O . PHE A 1 256 ? 26.20000 1.28100 -4.34300 1.000 19.17353 254 PHE A O 1
ATOM 1889 N N . VAL A 1 257 ? 25.26500 -0.48000 -3.31900 1.000 19.07347 255 VAL A N 1
ATOM 1890 C CA . VAL A 1 257 ? 25.66900 -1.40300 -4.37400 1.000 19.11675 255 VAL A CA 1
ATOM 1891 C C . VAL A 1 257 ? 25.03400 -1.00100 -5.70000 1.000 20.45199 255 VAL A C 1
ATOM 1892 O O . VAL A 1 257 ? 25.68600 -1.00600 -6.74300 1.000 20.65347 255 VAL A O 1
ATOM 1896 N N . GLU A 1 258 ? 23.75400 -0.64500 -5.67400 1.000 19.68395 256 GLU A N 1
ATOM 1897 C CA . GLU A 1 258 ? 23.04500 -0.34100 -6.90700 1.000 19.18764 256 GLU A CA 1
ATOM 1898 C C . GLU A 1 258 ? 23.51000 0.97300 -7.52500 1.000 20.24806 256 GLU A C 1
ATOM 1899 O O . GLU A 1 258 ? 23.59700 1.08400 -8.74800 1.000 21.52534 256 GLU A O 1
ATOM 1905 N N . VAL A 1 259 ? 23.79200 1.98600 -6.71600 1.000 22.08154 257 VAL A N 1
ATOM 1906 C CA . VAL A 1 259 ? 24.02200 3.31700 -7.25400 1.000 20.36808 257 VAL A CA 1
ATOM 1907 C C . VAL A 1 259 ? 25.44300 3.82500 -7.09000 1.000 21.88350 257 VAL A C 1
ATOM 1908 O O . VAL A 1 259 ? 25.83300 4.73800 -7.82200 1.000 23.76505 257 VAL A O 1
ATOM 1912 N N . SER A 1 260 ? 26.22100 3.29700 -6.16300 1.000 21.67027 258 SER A N 1
ATOM 1913 C CA . SER A 1 260 ? 27.54800 3.85100 -5.93600 1.000 21.20074 258 SER A CA 1
ATOM 1914 C C . SER A 1 260 ? 28.44400 2.86900 -5.19600 1.000 19.21102 258 SER A C 1
ATOM 1915 O O . SER A 1 260 ? 28.90000 3.15000 -4.09300 1.000 19.98664 258 SER A O 1
ATOM 1918 N N . VAL A 1 261 ? 28.71500 1.73100 -5.82400 1.000 23.69815 259 VAL A N 1
ATOM 1919 C CA . VAL A 1 261 ? 29.37100 0.63400 -5.12700 1.000 24.55321 259 VAL A CA 1
ATOM 1920 C C . VAL A 1 261 ? 30.79900 0.99800 -4.74900 1.000 21.33899 259 VAL A C 1
ATOM 1921 O O . VAL A 1 261 ? 31.33900 0.47500 -3.77900 1.000 22.69363 259 VAL A O 1
ATOM 1925 N N . GLU A 1 262 ? 31.41600 1.91800 -5.48500 1.000 21.82367 260 GLU A N 1
ATOM 1926 C CA . GLU A 1 262 ? 32.76700 2.35700 -5.16900 1.000 24.22833 260 GLU A CA 1
ATOM 1927 C C . GLU A 1 262 ? 32.85800 2.91300 -3.75300 1.000 23.18348 260 GLU A C 1
ATOM 1928 O O . GLU A 1 262 ? 33.88400 2.77200 -3.09000 1.000 23.64668 260 GLU A O 1
ATOM 1934 N N . THR A 1 263 ? 31.80900 3.59800 -3.30400 1.000 21.00433 261 THR A N 1
ATOM 1935 C CA . THR A 1 263 ? 31.79100 4.14900 -1.95500 1.000 19.07127 261 THR A CA 1
ATOM 1936 C C . THR A 1 263 ? 31.99300 3.07000 -0.90200 1.000 24.25032 261 THR A C 1
ATOM 1937 O O . THR A 1 263 ? 32.57200 3.33200 0.15100 1.000 23.44823 261 THR A O 1
ATOM 1941 N N . LEU A 1 264 ? 31.53000 1.85900 -1.17500 1.000 20.88424 262 LEU A N 1
ATOM 1942 C CA . LEU A 1 264 ? 31.65400 0.77000 -0.22000 1.000 19.01058 262 LEU A CA 1
ATOM 1943 C C . LEU A 1 264 ? 33.07500 0.26800 -0.07000 1.000 21.77738 262 LEU A C 1
ATOM 1944 O O . LEU A 1 264 ? 33.35600 -0.45600 0.88400 1.000 24.71577 262 LEU A O 1
ATOM 1949 N N . HIS A 1 265 ? 33.97800 0.62300 -0.97200 1.000 18.58763 263 HIS A N 1
ATOM 1950 C CA . HIS A 1 265 ? 35.34500 0.14800 -0.87500 1.000 20.01712 263 HIS A CA 1
ATOM 1951 C C . HIS A 1 265 ? 36.31200 1.22400 -0.41400 1.000 21.98646 263 HIS A C 1
ATOM 1952 O O . HIS A 1 265 ? 37.51000 0.98700 -0.36900 1.000 24.76453 263 HIS A O 1
ATOM 1959 N N . ILE A 1 266 ? 35.79600 2.35900 0.03000 1.000 19.49718 264 ILE A N 1
ATOM 1960 C CA . ILE A 1 266 ? 36.57900 3.34000 0.75700 1.000 21.04479 264 ILE A CA 1
ATOM 1961 C C . ILE A 1 266 ? 36.93800 2.82200 2.14900 1.000 23.01775 264 ILE A C 1
ATOM 1962 O O . ILE A 1 266 ? 38.09500 2.93300 2.55700 1.000 23.22137 264 ILE A O 1
ATOM 1967 N N . PRO A 1 267 ? 36.01000 2.25500 2.91400 1.000 20.80990 265 PRO A N 1
ATOM 1968 C CA . PRO A 1 267 ? 36.37100 1.75000 4.24100 1.000 20.24358 265 PRO A CA 1
ATOM 1969 C C . PRO A 1 267 ? 37.22800 0.49900 4.14700 1.000 21.92755 265 PRO A C 1
ATOM 1970 O O . PRO A 1 267 ? 37.36100 -0.11500 3.10000 1.000 22.83916 265 PRO A O 1
ATOM 1974 N N . ASP A 1 268 ? 37.80500 0.12500 5.28600 1.000 21.68227 266 ASP A N 1
ATOM 1975 C CA . ASP A 1 268 ? 38.45600 -1.17200 5.40100 1.000 22.90163 266 ASP A CA 1
ATOM 1976 C C . ASP A 1 268 ? 37.43600 -2.29100 5.56900 1.000 23.95991 266 ASP A C 1
ATOM 1977 O O . ASP A 1 268 ? 37.55900 -3.34600 4.94700 1.000 24.71747 266 ASP A O 1
ATOM 1982 N N . CYS A 1 269 ? 36.42000 -2.07200 6.38900 1.000 21.19963 267 CYS A N 1
ATOM 1983 C CA . CYS A 1 269 ? 35.42800 -3.09500 6.67900 1.000 18.33141 267 CYS A CA 1
ATOM 1984 C C . CYS A 1 269 ? 34.03100 -2.51800 6.53700 1.000 17.33578 267 CYS A C 1
ATOM 1985 O O . CYS A 1 269 ? 33.78300 -1.38200 6.91100 1.000 17.79996 267 CYS A O 1
ATOM 1988 N N . VAL A 1 270 ? 33.14100 -3.33300 5.99200 1.000 17.85697 268 VAL A N 1
ATOM 1989 C CA . VAL A 1 270 ? 31.73000 -3.02200 5.85800 1.000 16.46807 268 VAL A CA 1
ATOM 1990 C C . VAL A 1 270 ? 30.93800 -4.13800 6.51700 1.000 16.49114 268 VAL A C 1
ATOM 1991 O O . VAL A 1 270 ? 31.14200 -5.31100 6.20900 1.000 19.02143 268 VAL A O 1
ATOM 1995 N N . VAL A 1 271 ? 30.05600 -3.76800 7.43700 1.000 16.46377 269 VAL A N 1
ATOM 1996 C CA . VAL A 1 271 ? 29.20100 -4.71700 8.13900 1.000 15.64231 269 VAL A CA 1
ATOM 1997 C C . VAL A 1 271 ? 27.74100 -4.43200 7.78500 1.000 14.01425 269 VAL A C 1
ATOM 1998 O O . VAL A 1 271 ? 27.26500 -3.31400 7.97300 1.000 18.51613 269 VAL A O 1
ATOM 2002 N N . VAL A 1 272 ? 27.04000 -5.44500 7.28900 1.000 15.20821 270 VAL A N 1
ATOM 2003 C CA . VAL A 1 272 ? 25.65400 -5.32700 6.85100 1.000 17.43825 270 VAL A CA 1
ATOM 2004 C C . VAL A 1 272 ? 24.75000 -6.01500 7.87200 1.000 20.16692 270 VAL A C 1
ATOM 2005 O O . VAL A 1 272 ? 24.78800 -7.23200 8.02200 1.000 19.84712 270 VAL A O 1
ATOM 2009 N N A SER A 1 273 ? 23.93800 -5.23200 8.56700 0.500 25.90320 271 SER A N 1
ATOM 2010 N N B SER A 1 273 ? 23.95400 -5.22700 8.58400 0.500 25.88832 271 SER A N 1
ATOM 2011 C CA A SER A 1 273 ? 23.02700 -5.75300 9.57500 0.500 26.87729 271 SER A CA 1
ATOM 2012 C CA B SER A 1 273 ? 23.02100 -5.74900 9.57200 0.500 26.87989 271 SER A CA 1
ATOM 2013 C C A SER A 1 273 ? 21.62700 -5.93500 9.00200 0.500 27.31177 271 SER A C 1
ATOM 2014 C C B SER A 1 273 ? 21.63100 -5.95500 8.98600 0.500 27.34133 271 SER A C 1
ATOM 2015 O O A SER A 1 273 ? 21.29700 -5.42100 7.94100 0.500 25.61221 271 SER A O 1
ATOM 2016 O O B SER A 1 273 ? 21.30000 -5.45500 7.92100 0.500 25.74603 271 SER A O 1
ATOM 2021 N N . GLY A 1 274 ? 20.81000 -6.68400 9.72500 1.000 28.93721 272 GLY A N 1
ATOM 2022 C CA . GLY A 1 274 ? 19.43800 -6.93000 9.33900 1.000 29.58588 272 GLY A CA 1
ATOM 2023 C C . GLY A 1 274 ? 19.25300 -8.24600 8.61800 1.000 32.76963 272 GLY A C 1
ATOM 2024 O O . GLY A 1 274 ? 20.14700 -9.08300 8.53000 1.000 37.59060 272 GLY A O 1
ATOM 2025 N N . ASP A 1 275 ? 18.05000 -8.42800 8.09600 1.000 28.14551 273 ASP A N 1
ATOM 2026 C CA . ASP A 1 275 ? 17.76600 -9.64000 7.35100 1.000 31.07030 273 ASP A CA 1
ATOM 2027 C C . ASP A 1 275 ? 18.65700 -9.71700 6.12200 1.000 33.14458 273 ASP A C 1
ATOM 2028 O O . ASP A 1 275 ? 18.98500 -8.70400 5.51400 1.000 31.93011 273 ASP A O 1
ATOM 2033 N N . PHE A 1 276 ? 19.05100 -10.93400 5.77700 1.000 32.79954 274 PHE A N 1
ATOM 2034 C CA . PHE A 1 276 ? 20.08000 -11.16200 4.77500 1.000 32.22025 274 PHE A CA 1
ATOM 2035 C C . PHE A 1 276 ? 19.73200 -10.49200 3.45300 1.000 27.57609 274 PHE A C 1
ATOM 2036 O O . PHE A 1 276 ? 18.62800 -10.64500 2.93000 1.000 28.95199 274 PHE A O 1
ATOM 2044 N N . VAL A 1 277 ? 20.68700 -9.74100 2.92000 1.000 26.71826 275 VAL A N 1
ATOM 2045 C CA . VAL A 1 277 ? 20.51700 -9.16500 1.59900 1.000 23.10235 275 VAL A CA 1
ATOM 2046 C C . VAL A 1 277 ? 20.67000 -10.26600 0.55900 1.000 23.15697 275 VAL A C 1
ATOM 2047 O O . VAL A 1 277 ? 21.46500 -11.19100 0.73000 1.000 26.72047 275 VAL A O 1
ATOM 2051 N N . ASN A 1 278 ? 19.89300 -10.17400 -0.50800 1.000 18.99086 276 ASN A N 1
ATOM 2052 C CA . ASN A 1 278 ? 19.97900 -11.09000 -1.62500 1.000 23.26567 276 ASN A CA 1
ATOM 2053 C C . ASN A 1 278 ? 21.44000 -11.30100 -2.00800 1.000 27.95842 276 ASN A C 1
ATOM 2054 O O . ASN A 1 278 ? 22.16000 -10.32800 -2.22800 1.000 23.67170 276 ASN A O 1
ATOM 2059 N N . PRO A 1 279 ? 21.91500 -12.54700 -2.04800 1.000 28.89675 277 PRO A N 1
ATOM 2060 C CA . PRO A 1 279 ? 23.34300 -12.79600 -2.26700 1.000 29.57693 277 PRO A CA 1
ATOM 2061 C C . PRO A 1 279 ? 23.87500 -12.24800 -3.57700 1.000 29.49932 277 PRO A C 1
ATOM 2062 O O . PRO A 1 279 ? 25.07000 -11.98400 -3.67900 1.000 28.68046 277 PRO A O 1
ATOM 2066 N N . ARG A 1 280 ? 23.02200 -12.09800 -4.58500 1.000 30.06328 278 ARG A N 1
ATOM 2067 C CA . ARG A 1 280 ? 23.47200 -11.51700 -5.84300 1.000 30.69363 278 ARG A CA 1
ATOM 2068 C C . ARG A 1 280 ? 24.07400 -10.14100 -5.61500 1.000 31.78914 278 ARG A C 1
ATOM 2069 O O . ARG A 1 280 ? 25.04000 -9.76100 -6.27600 1.000 31.27556 278 ARG A O 1
ATOM 2071 N N . LEU A 1 281 ? 23.49400 -9.37100 -4.69500 1.000 30.16726 279 LEU A N 1
ATOM 2072 C CA . LEU A 1 281 ? 24.00400 -8.03300 -4.41800 1.000 26.60623 279 LEU A CA 1
ATOM 2073 C C . LEU A 1 281 ? 25.33700 -8.08200 -3.69000 1.000 26.12026 279 LEU A C 1
ATOM 2074 O O . LEU A 1 281 ? 26.19400 -7.23300 -3.91000 1.000 28.00335 279 LEU A O 1
ATOM 2079 N N . PHE A 1 282 ? 25.51000 -9.03800 -2.78100 1.000 27.92444 280 PHE A N 1
ATOM 2080 C CA . PHE A 1 282 ? 26.82000 -9.22600 -2.16800 1.000 27.58962 280 PHE A CA 1
ATOM 2081 C C . PHE A 1 282 ? 27.85300 -9.59600 -3.21400 1.000 30.71173 280 PHE A C 1
ATOM 2082 O O . PHE A 1 282 ? 29.00300 -9.16200 -3.14600 1.000 31.11705 280 PHE A O 1
ATOM 2090 N N . SER A 1 283 ? 27.44700 -10.41500 -4.18300 1.000 31.70285 281 SER A N 1
ATOM 2091 C CA . SER A 1 283 ? 28.34200 -10.81700 -5.25700 1.000 34.17535 281 SER A CA 1
ATOM 2092 C C . SER A 1 283 ? 28.85300 -9.60300 -6.01500 1.000 34.34839 281 SER A C 1
ATOM 2093 O O . SER A 1 283 ? 30.05100 -9.47800 -6.26700 1.000 32.23767 281 SER A O 1
ATOM 2096 N N . VAL A 1 284 ? 27.95800 -8.67600 -6.34700 1.000 29.72057 282 VAL A N 1
ATOM 2097 C CA . VAL A 1 284 ? 28.37400 -7.45800 -7.02700 1.000 28.95754 282 VAL A CA 1
ATOM 2098 C C . VAL A 1 284 ? 29.32500 -6.66200 -6.15300 1.000 26.23200 282 VAL A C 1
ATOM 2099 O O . VAL A 1 284 ? 30.35900 -6.17400 -6.61700 1.000 30.48501 282 VAL A O 1
ATOM 2103 N N . ALA A 1 285 ? 28.99600 -6.52800 -4.86700 1.000 26.35199 283 ALA A N 1
ATOM 2104 C CA . ALA A 1 285 ? 29.79100 -5.69100 -3.98100 1.000 22.14885 283 ALA A CA 1
ATOM 2105 C C . ALA A 1 285 ? 31.19400 -6.24800 -3.79500 1.000 24.71667 283 ALA A C 1
ATOM 2106 O O . ALA A 1 285 ? 32.17700 -5.51600 -3.86500 1.000 25.33011 283 ALA A O 1
ATOM 2108 N N . VAL A 1 286 ? 31.29600 -7.54700 -3.54400 1.000 24.60215 284 VAL A N 1
ATOM 2109 C CA . VAL A 1 286 ? 32.59400 -8.15000 -3.28400 1.000 27.58910 284 VAL A CA 1
ATOM 2110 C C . VAL A 1 286 ? 33.45100 -8.17400 -4.54300 1.000 28.60394 284 VAL A C 1
ATOM 2111 O O . VAL A 1 286 ? 34.67400 -8.04900 -4.46500 1.000 28.18197 284 VAL A O 1
ATOM 2115 N N . GLN A 1 287 ? 32.83100 -8.27700 -5.71500 1.000 26.37065 285 GLN A N 1
ATOM 2116 C CA . GLN A 1 287 ? 33.59000 -8.21300 -6.95800 1.000 32.29550 285 GLN A CA 1
ATOM 2117 C C . GLN A 1 287 ? 34.08300 -6.81400 -7.28200 1.000 31.79147 285 GLN A C 1
ATOM 2118 O O . GLN A 1 287 ? 34.97700 -6.66800 -8.10700 1.000 33.86475 285 GLN A O 1
ATOM 2124 N N . ALA A 1 288 ? 33.54700 -5.78700 -6.64900 1.000 29.61345 286 ALA A N 1
ATOM 2125 C CA . ALA A 1 288 ? 33.85200 -4.42800 -7.05900 1.000 26.82659 286 ALA A CA 1
ATOM 2126 C C . ALA A 1 288 ? 35.05100 -3.80800 -6.35300 1.000 25.27083 286 ALA A C 1
ATOM 2127 O O . ALA A 1 288 ? 35.43300 -2.69400 -6.69800 1.000 30.41654 286 ALA A O 1
ATOM 2129 N N . GLY A 1 289 ? 35.63700 -4.47800 -5.37000 1.000 25.40225 287 GLY A N 1
ATOM 2130 C CA . GLY A 1 289 ? 36.75300 -3.90300 -4.64900 1.000 24.58718 287 GLY A CA 1
ATOM 2131 C C . GLY A 1 289 ? 37.25300 -4.83600 -3.56800 1.000 28.19505 287 GLY A C 1
ATOM 2132 O O . GLY A 1 289 ? 36.84800 -5.98900 -3.48800 1.000 32.03870 287 GLY A O 1
ATOM 2133 N N . LYS A 1 290 ? 38.13300 -4.30700 -2.72000 1.000 26.42123 288 LYS A N 1
ATOM 2134 C CA . LYS A 1 290 ? 38.88300 -5.12400 -1.77900 1.000 25.42201 288 LYS A CA 1
ATOM 2135 C C . LYS A 1 290 ? 38.51200 -4.88900 -0.32000 1.000 28.38672 288 LYS A C 1
ATOM 2136 O O . LYS A 1 290 ? 39.16500 -5.44700 0.55500 1.000 30.29921 288 LYS A O 1
ATOM 2142 N N . ALA A 1 291 ? 37.50100 -4.07700 -0.03700 1.000 26.51286 289 ALA A N 1
ATOM 2143 C CA . ALA A 1 291 ? 37.03300 -3.95100 1.33400 1.000 23.74712 289 ALA A CA 1
ATOM 2144 C C . ALA A 1 291 ? 36.54400 -5.30100 1.84600 1.000 22.25864 289 ALA A C 1
ATOM 2145 O O . ALA A 1 291 ? 36.01200 -6.11200 1.09600 1.000 23.49352 289 ALA A O 1
ATOM 2147 N N . LYS A 1 292 ? 36.74600 -5.54100 3.13700 1.000 19.06464 290 LYS A N 1
ATOM 2148 C CA . LYS A 1 292 ? 36.22000 -6.74200 3.77800 1.000 22.51637 290 LYS A CA 1
ATOM 2149 C C . LYS A 1 292 ? 34.74300 -6.53900 4.08000 1.000 22.79856 290 LYS A C 1
ATOM 2150 O O . LYS A 1 292 ? 34.38500 -5.61600 4.80500 1.000 23.19992 290 LYS A O 1
ATOM 2156 N N . ILE A 1 293 ? 33.89100 -7.36900 3.50400 1.000 19.67518 291 ILE A N 1
ATOM 2157 C CA . ILE A 1 293 ? 32.45200 -7.20700 3.62700 1.000 20.22585 291 ILE A CA 1
ATOM 2158 C C . ILE A 1 293 ? 31.89600 -8.32600 4.49400 1.000 21.49268 291 ILE A C 1
ATOM 2159 O O . ILE A 1 293 ? 32.14300 -9.50200 4.23500 1.000 21.53363 291 ILE A O 1
ATOM 2164 N N . PHE A 1 294 ? 31.16100 -7.94600 5.53300 1.000 20.20286 292 PHE A N 1
ATOM 2165 C CA . PHE A 1 294 ? 30.63300 -8.87400 6.51800 1.000 18.57337 292 PHE A CA 1
ATOM 2166 C C . PHE A 1 294 ? 29.11300 -8.83600 6.54200 1.000 16.54270 292 PHE A C 1
ATOM 2167 O O . PHE A 1 294 ? 28.50800 -7.78400 6.40600 1.000 16.99629 292 PHE A O 1
ATOM 2175 N N . ASN A 1 295 ? 28.51600 -9.99600 6.72100 1.000 18.71247 293 ASN A N 1
ATOM 2176 C CA . ASN A 1 295 ? 27.12700 -10.09000 7.11800 1.000 19.04952 293 ASN A CA 1
ATOM 2177 C C . ASN A 1 295 ? 27.10000 -10.13900 8.64100 1.000 20.14608 293 ASN A C 1
ATOM 2178 O O . ASN A 1 295 ? 27.70200 -11.02400 9.24200 1.000 22.18719 293 ASN A O 1
ATOM 2183 N N . GLY A 1 296 ? 26.45800 -9.15700 9.25300 1.000 19.62326 294 GLY A N 1
ATOM 2184 C CA . GLY A 1 296 ? 26.39300 -9.05900 10.69400 1.000 16.90718 294 GLY A CA 1
ATOM 2185 C C . GLY A 1 296 ? 25.05500 -9.54700 11.21700 1.000 21.05374 294 GLY A C 1
ATOM 2186 O O . GLY A 1 296 ? 24.02900 -9.35400 10.58700 1.000 25.82586 294 GLY A O 1
ATOM 2187 N N . LEU A 1 297 ? 25.09200 -10.20500 12.36600 1.000 15.94851 295 LEU A N 1
ATOM 2188 C CA . LEU A 1 297 ? 23.88400 -10.62700 13.04600 1.000 17.33181 295 LEU A CA 1
ATOM 2189 C C . LEU A 1 297 ? 23.78800 -9.85300 14.34500 1.000 17.84017 295 LEU A C 1
ATOM 2190 O O . LEU A 1 297 ? 24.70600 -9.88200 15.15800 1.000 18.68195 295 LEU A O 1
ATOM 2195 N N . GLY A 1 298 ? 22.68000 -9.14000 14.51500 1.000 17.80924 296 GLY A N 1
ATOM 2196 C CA . GLY A 1 298 ? 22.41900 -8.41700 15.72900 1.000 18.19875 296 GLY A CA 1
ATOM 2197 C C . GLY A 1 298 ? 21.08400 -8.82600 16.32900 1.000 17.70002 296 GLY A C 1
ATOM 2198 O O . GLY A 1 298 ? 20.25100 -9.45700 15.68700 1.000 22.13486 296 GLY A O 1
ATOM 2199 N N . CYS A 1 299 ? 20.90200 -8.43600 17.58100 1.000 15.88117 297 CYS A N 1
ATOM 2200 C CA . CYS A 1 299 ? 19.74300 -8.84800 18.35300 1.000 18.31163 297 CYS A CA 1
ATOM 2201 C C . CYS A 1 299 ? 19.53400 -7.79900 19.43100 1.000 14.77334 297 CYS A C 1
ATOM 2202 O O . CYS A 1 299 ? 20.44400 -7.55000 20.20700 1.000 15.55153 297 CYS A O 1
ATOM 2205 N N . THR A 1 300 ? 18.35700 -7.17300 19.45600 1.000 15.60989 298 THR A N 1
ATOM 2206 C CA . THR A 1 300 ? 18.09300 -6.16200 20.47300 1.000 14.79589 298 THR A CA 1
ATOM 2207 C C . THR A 1 300 ? 18.31300 -6.72500 21.87000 1.000 14.73722 298 THR A C 1
ATOM 2208 O O . THR A 1 300 ? 18.90100 -6.07300 22.72600 1.000 14.27438 298 THR A O 1
ATOM 2212 N N . GLU A 1 301 ? 17.88400 -7.95000 22.09400 1.000 12.59822 299 GLU A N 1
ATOM 2213 C CA . GLU A 1 301 ? 18.05900 -8.60100 23.37800 1.000 11.72252 299 GLU A CA 1
ATOM 2214 C C . GLU A 1 301 ? 19.49800 -9.04100 23.64400 1.000 16.41024 299 GLU A C 1
ATOM 2215 O O . GLU A 1 301 ? 19.76600 -9.55900 24.72400 1.000 17.46633 299 GLU A O 1
ATOM 2221 N N . ASN A 1 302 ? 20.41800 -8.85800 22.70300 1.000 15.09396 300 ASN A N 1
ATOM 2222 C CA . ASN A 1 302 ? 21.84100 -9.01300 22.97300 1.000 11.97288 300 ASN A CA 1
ATOM 2223 C C . ASN A 1 302 ? 22.57700 -7.68400 22.85100 1.000 14.53451 300 ASN A C 1
ATOM 2224 O O . ASN A 1 302 ? 23.79000 -7.67100 22.67400 1.000 16.82922 300 ASN A O 1
ATOM 2229 N N . SER A 1 303 ? 21.83500 -6.58300 22.91500 1.000 13.20156 301 SER A N 1
ATOM 2230 C CA . SER A 1 303 ? 22.31700 -5.21400 23.05500 1.000 15.27022 301 SER A CA 1
ATOM 2231 C C . SER A 1 303 ? 22.81900 -4.58800 21.75800 1.000 17.60112 301 SER A C 1
ATOM 2232 O O . SER A 1 303 ? 22.73500 -3.37300 21.59700 1.000 20.27491 301 SER A O 1
ATOM 2235 N N . ALA A 1 304 ? 23.33000 -5.40100 20.84700 1.000 16.20184 302 ALA A N 1
ATOM 2236 C CA . ALA A 1 304 ? 24.03500 -4.88800 19.68400 1.000 17.45236 302 ALA A CA 1
ATOM 2237 C C . ALA A 1 304 ? 24.48400 -6.00400 18.74200 1.000 16.67772 302 ALA A C 1
ATOM 2238 O O . ALA A 1 304 ? 24.04900 -7.14300 18.86300 1.000 17.58300 302 ALA A O 1
ATOM 2240 N N . ILE A 1 305 ? 25.34200 -5.65100 17.78800 1.000 14.89418 303 ILE A N 1
ATOM 2241 C CA . ILE A 1 305 ? 25.93700 -6.63300 16.89000 1.000 12.70557 303 ILE A CA 1
ATOM 2242 C C . ILE A 1 305 ? 26.50200 -7.79500 17.68700 1.000 15.67650 303 ILE A C 1
ATOM 2243 O O . ILE A 1 305 ? 27.10500 -7.61300 18.74400 1.000 15.25995 303 ILE A O 1
ATOM 2248 N N . SER A 1 306 ? 26.27700 -9.00300 17.18300 1.000 15.96926 304 SER A N 1
ATOM 2249 C CA . SER A 1 306 ? 26.55800 -10.18900 17.96500 1.000 15.35034 304 SER A CA 1
ATOM 2250 C C . SER A 1 306 ? 27.45800 -11.18900 17.24700 1.000 16.86001 304 SER A C 1
ATOM 2251 O O . SER A 1 306 ? 28.19600 -11.91800 17.90100 1.000 16.74001 304 SER A O 1
ATOM 2254 N N A SER A 1 307 ? 27.40900 -11.23700 15.91700 0.500 14.59314 305 SER A N 1
ATOM 2255 N N B SER A 1 307 ? 27.43000 -11.19100 15.91600 0.500 14.67617 305 SER A N 1
ATOM 2256 C CA A SER A 1 307 ? 28.32200 -12.08600 15.16300 0.500 15.79333 305 SER A CA 1
ATOM 2257 C CA B SER A 1 307 ? 28.30200 -12.07700 15.16700 0.500 15.85977 305 SER A CA 1
ATOM 2258 C C A SER A 1 307 ? 28.53800 -11.51400 13.76900 0.500 16.83973 305 SER A C 1
ATOM 2259 C C B SER A 1 307 ? 28.54900 -11.49400 13.78000 0.500 16.78956 305 SER A C 1
ATOM 2260 O O A SER A 1 307 ? 27.75800 -10.70200 13.28000 0.500 15.55140 305 SER A O 1
ATOM 2261 O O B SER A 1 307 ? 27.77300 -10.68100 13.28700 0.500 15.47528 305 SER A O 1
ATOM 2266 N N . LEU A 1 308 ? 29.60400 -11.99300 13.13300 1.000 17.58692 306 LEU A N 1
ATOM 2267 C CA . LEU A 1 308 ? 30.04400 -11.51000 11.83200 1.000 15.47861 306 LEU A CA 1
ATOM 2268 C C . LEU A 1 308 ? 30.47600 -12.68000 10.96300 1.000 16.91763 306 LEU A C 1
ATOM 2269 O O . LEU A 1 308 ? 31.26600 -13.51000 11.40000 1.000 19.37334 306 LEU A O 1
ATOM 2274 N N . TYR A 1 309 ? 29.99200 -12.71600 9.73100 1.000 18.14964 307 TYR A N 1
ATOM 2275 C CA . TYR A 1 309 ? 30.47400 -13.66500 8.74300 1.000 17.69739 307 TYR A CA 1
ATOM 2276 C C . TYR A 1 309 ? 31.10700 -12.91200 7.57900 1.000 17.36515 307 TYR A C 1
ATOM 2277 O O . TYR A 1 309 ? 30.46700 -12.07300 6.95600 1.000 18.13638 307 TYR A O 1
ATOM 2286 N N . HIS A 1 310 ? 32.34600 -13.24400 7.27400 1.000 21.78609 308 HIS A N 1
ATOM 2287 C CA . HIS A 1 310 ? 33.06300 -12.57900 6.19400 1.000 21.55796 308 HIS A CA 1
ATOM 2288 C C . HIS A 1 310 ? 32.64700 -13.18600 4.86400 1.000 18.46461 308 HIS A C 1
ATOM 2289 O O . HIS A 1 310 ? 32.92100 -14.35600 4.59900 1.000 23.80527 308 HIS A O 1
ATOM 2296 N N . ILE A 1 311 ? 31.97100 -12.40300 4.03700 1.000 22.88519 309 ILE A N 1
ATOM 2297 C CA . ILE A 1 311 ? 31.49200 -12.87800 2.75000 1.000 24.24465 309 ILE A CA 1
ATOM 2298 C C . ILE A 1 311 ? 32.59500 -12.68900 1.72100 1.000 26.21739 309 ILE A C 1
ATOM 2299 O O . ILE A 1 311 ? 32.93700 -11.57000 1.36000 1.000 27.10895 309 ILE A O 1
ATOM 2304 N N . GLN A 1 312 ? 33.12700 -13.79800 1.23900 1.000 27.42049 310 GLN A N 1
ATOM 2305 C CA . GLN A 1 312 ? 34.13100 -13.80500 0.18900 1.000 29.77824 310 GLN A CA 1
ATOM 2306 C C . GLN A 1 312 ? 33.55200 -14.23600 -1.14100 1.000 30.85708 310 GLN A C 1
ATOM 2307 O O . GLN A 1 312 ? 33.97600 -13.74200 -2.18200 1.000 32.82386 310 GLN A O 1
ATOM 2313 N N . SER A 1 313 ? 32.58600 -15.13500 -1.10600 1.000 38.10189 311 SER A N 1
ATOM 2314 C CA . SER A 1 313 ? 31.81500 -15.49900 -2.27600 1.000 45.67491 311 SER A CA 1
ATOM 2315 C C . SER A 1 313 ? 30.34700 -15.58200 -1.89600 1.000 43.20396 311 SER A C 1
ATOM 2316 O O . SER A 1 313 ? 30.00800 -16.08000 -0.82600 1.000 42.71194 311 SER A O 1
ATOM 2319 N N . ALA A 1 314 ? 29.48800 -15.12300 -2.78900 1.000 46.74771 312 ALA A N 1
ATOM 2320 C CA . ALA A 1 314 ? 28.04900 -15.18900 -2.55700 1.000 48.88485 312 ALA A CA 1
ATOM 2321 C C . ALA A 1 314 ? 27.39300 -16.13100 -3.54600 1.000 49.44540 312 ALA A C 1
ATOM 2322 O O . ALA A 1 314 ? 27.84200 -16.23600 -4.68000 1.000 50.58352 312 ALA A O 1
ATOM 2324 N N . PRO A 1 322 ? 21.41000 -21.96700 3.27800 1.000 37.51610 320 PRO A N 1
ATOM 2325 C CA . PRO A 1 322 ? 21.39400 -21.28500 4.57000 1.000 35.24937 320 PRO A CA 1
ATOM 2326 C C . PRO A 1 322 ? 22.42000 -20.15900 4.67400 1.000 35.89075 320 PRO A C 1
ATOM 2327 O O . PRO A 1 322 ? 23.31000 -20.04000 3.85400 1.000 38.56097 320 PRO A O 1
ATOM 2331 N N . VAL A 1 323 ? 22.27600 -19.35000 5.71500 1.000 34.08216 321 VAL A N 1
ATOM 2332 C CA . VAL A 1 323 ? 23.08000 -18.15500 5.93200 1.000 33.67853 321 VAL A CA 1
ATOM 2333 C C . VAL A 1 323 ? 23.93900 -18.38100 7.17600 1.000 26.76307 321 VAL A C 1
ATOM 2334 O O . VAL A 1 323 ? 23.40100 -18.45600 8.28400 1.000 25.53413 321 VAL A O 1
ATOM 2338 N N . PRO A 1 324 ? 25.25300 -18.49000 7.04700 1.000 25.80048 322 PRO A N 1
ATOM 2339 C CA . PRO A 1 324 ? 26.09800 -18.67200 8.22900 1.000 25.82902 322 PRO A CA 1
ATOM 2340 C C . PRO A 1 324 ? 26.05500 -17.44600 9.12000 1.000 25.38912 322 PRO A C 1
ATOM 2341 O O . PRO A 1 324 ? 26.03100 -16.31600 8.64200 1.000 26.23802 322 PRO A O 1
ATOM 2345 N N . VAL A 1 325 ? 26.02300 -17.68000 10.42900 1.000 21.42535 323 VAL A N 1
ATOM 2346 C CA . VAL A 1 325 ? 26.10600 -16.55200 11.34100 1.000 18.51136 323 VAL A CA 1
ATOM 2347 C C . VAL A 1 325 ? 27.53900 -16.09500 11.54200 1.000 21.50763 323 VAL A C 1
ATOM 2348 O O . VAL A 1 325 ? 27.76000 -14.95800 11.94800 1.000 20.66227 323 VAL A O 1
ATOM 2352 N N . GLY A 1 326 ? 28.50900 -16.95100 11.29000 1.000 20.19143 324 GLY A N 1
ATOM 2353 C CA . GLY A 1 326 ? 29.89100 -16.55300 11.41700 1.000 20.85581 324 GLY A CA 1
ATOM 2354 C C . GLY A 1 326 ? 30.41200 -16.66400 12.84100 1.000 24.81611 324 GLY A C 1
ATOM 2355 O O . GLY A 1 326 ? 30.00300 -17.52200 13.61300 1.000 24.14824 324 GLY A O 1
ATOM 2356 N N . THR A 1 327 ? 31.33200 -15.76400 13.17400 1.000 20.24274 325 THR A N 1
ATOM 2357 C CA . THR A 1 327 ? 32.06800 -15.81700 14.41700 1.000 18.48871 325 THR A CA 1
ATOM 2358 C C . THR A 1 327 ? 31.50700 -14.80500 15.40000 1.000 19.65269 325 THR A C 1
ATOM 2359 O O . THR A 1 327 ? 31.50000 -13.61300 15.09600 1.000 18.52126 325 THR A O 1
ATOM 2363 N N . PRO A 1 328 ? 31.04200 -15.22800 16.56600 1.000 15.60596 326 PRO A N 1
ATOM 2364 C CA . PRO A 1 328 ? 30.53800 -14.26900 17.54700 1.000 16.35750 326 PRO A CA 1
ATOM 2365 C C . PRO A 1 328 ? 31.58400 -13.25800 17.97100 1.000 16.69777 326 PRO A C 1
ATOM 2366 O O . PRO A 1 328 ? 32.77800 -13.52300 17.97600 1.000 16.90973 326 PRO A O 1
ATOM 2370 N N . LEU A 1 329 ? 31.09900 -12.08800 18.34600 1.000 14.13938 327 LEU A N 1
ATOM 2371 C CA . LEU A 1 329 ? 31.93100 -11.06200 18.90700 1.000 17.96167 327 LEU A CA 1
ATOM 2372 C C . LEU A 1 329 ? 32.47800 -11.49700 20.26200 1.000 17.13747 327 LEU A C 1
ATOM 2373 O O . LEU A 1 329 ? 32.04700 -12.49400 20.82100 1.000 16.42220 327 LEU A O 1
ATOM 2378 N N . PRO A 1 330 ? 33.47100 -10.77600 20.78000 1.000 15.88484 328 PRO A N 1
ATOM 2379 C CA . PRO A 1 330 ? 34.03000 -11.10800 22.09000 1.000 17.06664 328 PRO A CA 1
ATOM 2380 C C . PRO A 1 330 ? 32.96300 -11.18900 23.16500 1.000 19.40670 328 PRO A C 1
ATOM 2381 O O . PRO A 1 330 ? 32.07600 -10.35300 23.23200 1.000 17.98735 328 PRO A O 1
ATOM 2385 N N . LEU A 1 331 ? 33.05200 -12.23600 23.97900 1.000 16.99224 329 LEU A N 1
ATOM 2386 C CA . LEU A 1 331 ? 32.18400 -12.51400 25.11700 1.000 18.12716 329 LEU A CA 1
ATOM 2387 C C . LEU A 1 331 ? 30.76200 -12.88500 24.71100 1.000 18.72058 329 LEU A C 1
ATOM 2388 O O . LEU A 1 331 ? 29.88200 -12.89900 25.55100 1.000 20.00699 329 LEU A O 1
ATOM 2393 N N . VAL A 1 332 ? 30.53600 -13.20300 23.44200 1.000 15.42311 330 VAL A N 1
ATOM 2394 C CA . VAL A 1 332 ? 29.25000 -13.67900 22.95100 1.000 14.55352 330 VAL A CA 1
ATOM 2395 C C . VAL A 1 332 ? 29.36700 -15.16400 22.64700 1.000 15.89380 330 VAL A C 1
ATOM 2396 O O . VAL A 1 332 ? 30.35500 -15.60500 22.06400 1.000 17.59014 330 VAL A O 1
ATOM 2400 N N . GLU A 1 333 ? 28.37400 -15.92800 23.07700 1.000 17.31966 331 GLU A N 1
ATOM 2401 C CA . GLU A 1 333 ? 28.25800 -17.33600 22.74700 1.000 17.57668 331 GLU A CA 1
ATOM 2402 C C . GLU A 1 333 ? 26.93600 -17.59400 22.04000 1.000 17.55746 331 GLU A C 1
ATOM 2403 O O . GLU A 1 333 ? 25.92400 -16.98600 22.36500 1.000 16.60345 331 GLU A O 1
ATOM 2405 N N . MET A 1 334 ? 26.96300 -18.48500 21.05200 1.000 15.71690 332 MET A N 1
ATOM 2406 C CA . MET A 1 334 ? 25.77500 -18.83600 20.29000 1.000 15.13565 332 MET A CA 1
ATOM 2407 C C . MET A 1 334 ? 25.62400 -20.34500 20.21800 1.000 15.44401 332 MET A C 1
ATOM 2408 O O . MET A 1 334 ? 26.59700 -21.05200 19.97500 1.000 17.84127 332 MET A O 1
ATOM 2413 N N . VAL A 1 335 ? 24.39600 -20.81800 20.43000 1.000 15.35865 333 VAL A N 1
ATOM 2414 C CA . VAL A 1 335 ? 24.05900 -22.23600 20.40400 1.000 15.91279 333 VAL A CA 1
ATOM 2415 C C . VAL A 1 335 ? 22.68700 -22.38500 19.76000 1.000 16.96056 333 VAL A C 1
ATOM 2416 O O . VAL A 1 335 ? 21.82600 -21.52300 19.90300 1.000 16.37214 333 VAL A O 1
ATOM 2420 N N . VAL A 1 336 ? 22.47800 -23.48800 19.04600 1.000 15.94901 334 VAL A N 1
ATOM 2421 C CA . VAL A 1 336 ? 21.16500 -23.81800 18.50600 1.000 16.74157 334 VAL A CA 1
ATOM 2422 C C . VAL A 1 336 ? 20.56500 -24.92400 19.36800 1.000 14.58503 334 VAL A C 1
ATOM 2423 O O . VAL A 1 336 ? 21.12800 -26.01100 19.46800 1.000 20.09274 334 VAL A O 1
ATOM 2427 N N . PHE A 1 337 ? 19.44300 -24.63500 19.99900 1.000 16.05531 335 PHE A N 1
ATOM 2428 C CA . PHE A 1 337 ? 18.70900 -25.60000 20.79000 1.000 18.79617 335 PHE A CA 1
ATOM 2429 C C . PHE A 1 337 ? 17.36900 -25.89000 20.12500 1.000 16.87616 335 PHE A C 1
ATOM 2430 O O . PHE A 1 337 ? 16.78000 -25.02500 19.48500 1.000 17.96832 335 PHE A O 1
ATOM 2438 N N . ASN A 1 338 ? 16.87800 -27.10700 20.30100 1.000 15.03043 336 ASN A N 1
ATOM 2439 C CA . ASN A 1 338 ? 15.55600 -27.43100 19.79600 1.000 18.10761 336 ASN A CA 1
ATOM 2440 C C . ASN A 1 338 ? 14.50700 -27.01900 20.81700 1.000 18.78838 336 ASN A C 1
ATOM 2441 O O . ASN A 1 338 ? 14.79200 -26.36200 21.81300 1.000 19.71979 336 ASN A O 1
ATOM 2446 N N . GLU A 1 339 ? 13.28100 -27.47200 20.58400 1.000 22.60738 337 GLU A N 1
ATOM 2447 C CA . GLU A 1 339 ? 12.15000 -27.09700 21.40300 1.000 28.84959 337 GLU A CA 1
ATOM 2448 C C . GLU A 1 339 ? 12.23500 -27.63200 22.82000 1.000 29.61488 337 GLU A C 1
ATOM 2449 O O . GLU A 1 339 ? 11.58200 -27.09200 23.71100 1.000 30.10163 337 GLU A O 1
ATOM 2455 N N . ARG A 1 340 ? 13.00000 -28.68900 23.04200 1.000 23.94853 338 ARG A N 1
ATOM 2456 C CA . ARG A 1 340 ? 13.20500 -29.22000 24.37400 1.000 24.31832 338 ARG A CA 1
ATOM 2457 C C . ARG A 1 340 ? 14.53400 -28.77800 24.96300 1.000 25.59610 338 ARG A C 1
ATOM 2458 O O . ARG A 1 340 ? 15.00800 -29.37400 25.92600 1.000 21.56666 338 ARG A O 1
ATOM 2466 N N . LEU A 1 341 ? 15.11000 -27.70900 24.41300 1.000 20.09191 339 LEU A N 1
ATOM 2467 C CA . LEU A 1 341 ? 16.33900 -27.09600 24.90100 1.000 18.95271 339 LEU A CA 1
ATOM 2468 C C . LEU A 1 341 ? 17.51900 -28.05400 24.84200 1.000 20.35395 339 LEU A C 1
ATOM 2469 O O . LEU A 1 341 ? 18.40400 -28.01500 25.68600 1.000 21.19874 339 LEU A O 1
ATOM 2474 N N . GLN A 1 342 ? 17.53200 -28.89400 23.82200 1.000 19.96844 340 GLN A N 1
ATOM 2475 C CA . GLN A 1 342 ? 18.62900 -29.78400 23.51900 1.000 18.75294 340 GLN A CA 1
ATOM 2476 C C . GLN A 1 342 ? 19.44400 -29.24700 22.35100 1.000 19.18223 340 GLN A C 1
ATOM 2477 O O . GLN A 1 342 ? 18.88200 -28.76900 21.37600 1.000 18.40657 340 GLN A O 1
ATOM 2483 N N . PRO A 1 343 ? 20.76400 -29.32500 22.44500 1.000 20.77328 341 PRO A N 1
ATOM 2484 C CA . PRO A 1 343 ? 21.60700 -28.85000 21.34900 1.000 21.57772 341 PRO A CA 1
ATOM 2485 C C . PRO A 1 343 ? 21.33200 -29.64100 20.08600 1.000 19.84060 341 PRO A C 1
ATOM 2486 O O . PRO A 1 343 ? 21.37800 -30.86600 20.08300 1.000 20.45901 341 PRO A O 1
ATOM 2490 N N . CYS A 1 344 ? 21.04900 -28.91900 19.01200 1.000 19.23536 342 CYS A N 1
ATOM 2491 C CA . CYS A 1 344 ? 20.66400 -29.55700 17.76800 1.000 19.28740 342 CYS A CA 1
ATOM 2492 C C . CYS A 1 344 ? 21.81100 -30.34600 17.15600 1.000 23.90110 342 CYS A C 1
ATOM 2493 O O . CYS A 1 344 ? 22.98000 -30.02400 17.32900 1.000 24.69309 342 CYS A O 1
ATOM 2496 N N . THR A 1 345 ? 21.44600 -31.41600 16.46500 1.000 23.43310 343 THR A N 1
ATOM 2497 C CA . THR A 1 345 ? 22.38400 -32.15800 15.65100 1.000 25.94063 343 THR A CA 1
ATOM 2498 C C . THR A 1 345 ? 22.45100 -31.54200 14.26400 1.000 25.34542 343 THR A C 1
ATOM 2499 O O . THR A 1 345 ? 21.69900 -30.64100 13.91400 1.000 23.85332 343 THR A O 1
ATOM 2503 N N . CYS A 1 346 ? 23.34600 -32.07000 13.45500 1.000 27.04185 344 CYS A N 1
ATOM 2504 C CA . CYS A 1 346 ? 23.52200 -31.56400 12.10900 1.000 28.18068 344 CYS A CA 1
ATOM 2505 C C . CYS A 1 346 ? 22.23000 -31.67300 11.31900 1.000 27.16982 344 CYS A C 1
ATOM 2506 O O . CYS A 1 346 ? 21.67900 -32.75900 11.15900 1.000 28.90860 344 CYS A O 1
ATOM 2509 N N . GLY A 1 347 ? 21.74900 -30.54100 10.83200 1.000 26.36345 345 GLY A N 1
ATOM 2510 C CA . GLY A 1 347 ? 20.55300 -30.50100 10.03700 1.000 30.14382 345 GLY A CA 1
ATOM 2511 C C . GLY A 1 347 ? 19.25700 -30.48300 10.80400 1.000 28.82082 345 GLY A C 1
ATOM 2512 O O . GLY A 1 347 ? 18.21100 -30.29300 10.19500 1.000 32.65605 345 GLY A O 1
ATOM 2513 N N . GLU A 1 348 ? 19.28800 -30.71700 12.10800 1.000 25.90472 346 GLU A N 1
ATOM 2514 C CA . GLU A 1 348 ? 18.10100 -30.55500 12.92800 1.000 25.80792 346 GLU A CA 1
ATOM 2515 C C . GLU A 1 348 ? 17.81800 -29.07300 13.12000 1.000 24.04854 346 GLU A C 1
ATOM 2516 O O . GLU A 1 348 ? 18.70400 -28.31800 13.50700 1.000 23.33237 346 GLU A O 1
ATOM 2522 N N . TYR A 1 349 ? 16.58500 -28.67000 12.85100 1.000 22.64367 347 TYR A N 1
ATOM 2523 C CA . TYR A 1 349 ? 16.19700 -27.27400 12.95600 1.000 22.62818 347 TYR A CA 1
ATOM 2524 C C . TYR A 1 349 ? 15.79900 -26.91800 14.38200 1.000 23.52013 347 TYR A C 1
ATOM 2525 O O . TYR A 1 349 ? 15.04700 -27.64600 15.02400 1.000 24.52528 347 TYR A O 1
ATOM 2534 N N . GLY A 1 350 ? 16.28200 -25.78300 14.85300 1.000 19.28735 348 GLY A N 1
ATOM 2535 C CA . GLY A 1 350 ? 15.91300 -25.25200 16.15100 1.000 20.49279 348 GLY A CA 1
ATOM 2536 C C . GLY A 1 350 ? 15.93800 -23.74700 16.10700 1.000 15.44347 348 GLY A C 1
ATOM 2537 O O . GLY A 1 350 ? 15.77900 -23.14900 15.04400 1.000 18.04233 348 GLY A O 1
ATOM 2538 N N . GLU A 1 351 ? 16.17300 -23.13700 17.26000 1.000 18.95778 349 GLU A N 1
ATOM 2539 C CA . GLU A 1 351 ? 16.26200 -21.69800 17.37400 1.000 18.77979 349 GLU A CA 1
ATOM 2540 C C . GLU A 1 351 ? 17.66600 -21.30400 17.81000 1.000 18.63167 349 GLU A C 1
ATOM 2541 O O . GLU A 1 351 ? 18.31800 -22.02000 18.56100 1.000 16.67877 349 GLU A O 1
ATOM 2547 N N . LEU A 1 352 ? 18.11600 -20.15400 17.32200 1.000 17.60665 350 LEU A N 1
ATOM 2548 C CA . LEU A 1 352 ? 19.34600 -19.55500 17.81600 1.000 13.72140 350 LEU A CA 1
ATOM 2549 C C . LEU A 1 352 ? 19.14100 -19.01600 19.22900 1.000 15.84005 350 LEU A C 1
ATOM 2550 O O . LEU A 1 352 ? 18.19800 -18.27200 19.48600 1.000 15.01039 350 LEU A O 1
ATOM 2555 N N . PHE A 1 353 ? 20.02600 -19.40800 20.13200 1.000 15.85649 351 PHE A N 1
ATOM 2556 C CA . PHE A 1 353 ? 20.10800 -18.86200 21.47500 1.000 13.74622 351 PHE A CA 1
ATOM 2557 C C . PHE A 1 353 ? 21.43400 -18.12400 21.63900 1.000 16.49720 351 PHE A C 1
ATOM 2558 O O . PHE A 1 353 ? 22.47000 -18.58800 21.18000 1.000 16.29501 351 PHE A O 1
ATOM 2566 N N . ILE A 1 354 ? 21.40100 -16.99300 22.33300 1.000 16.09000 352 ILE A N 1
ATOM 2567 C CA . ILE A 1 354 ? 22.57500 -16.15200 22.50800 1.000 13.22692 352 ILE A CA 1
ATOM 2568 C C . ILE A 1 354 ? 22.84600 -15.96100 23.99400 1.000 11.65197 352 ILE A C 1
ATOM 2569 O O . ILE A 1 354 ? 21.93600 -15.65000 24.75800 1.000 15.13550 352 ILE A O 1
ATOM 2574 N N . ALA A 1 355 ? 24.09900 -16.15600 24.38800 1.000 13.53754 353 ALA A N 1
ATOM 2575 C CA . ALA A 1 355 ? 24.53900 -15.95400 25.75600 1.000 14.24232 353 ALA A CA 1
ATOM 2576 C C . ALA A 1 355 ? 25.73100 -15.00500 25.78700 1.000 15.24192 353 ALA A C 1
ATOM 2577 O O . ALA A 1 355 ? 26.31000 -14.66300 24.76600 1.000 14.94549 353 ALA A O 1
ATOM 2579 N N . GLY A 1 356 ? 26.07300 -14.56500 26.98200 1.000 14.74251 354 GLY A N 1
ATOM 2580 C CA . GLY A 1 356 ? 27.26800 -13.79400 27.18600 1.000 15.69693 354 GLY A CA 1
ATOM 2581 C C . GLY A 1 356 ? 27.00800 -12.37100 27.63500 1.000 14.95337 354 GLY A C 1
ATOM 2582 O O . GLY A 1 356 ? 25.95300 -12.02900 28.14000 1.000 16.58195 354 GLY A O 1
ATOM 2583 N N . ALA A 1 357 ? 28.00300 -11.52100 27.39500 1.000 14.04334 355 ALA A N 1
ATOM 2584 C CA . ALA A 1 357 ? 27.99200 -10.19000 27.98400 1.000 17.44474 355 ALA A CA 1
ATOM 2585 C C . ALA A 1 357 ? 26.89700 -9.30000 27.42700 1.000 16.09258 355 ALA A C 1
ATOM 2586 O O . ALA A 1 357 ? 26.51300 -8.33900 28.08200 1.000 15.64484 355 ALA A O 1
ATOM 2588 N N . GLY A 1 358 ? 26.39900 -9.60500 26.24000 1.000 13.94086 356 GLY A N 1
ATOM 2589 C CA . GLY A 1 358 ? 25.38500 -8.78200 25.63100 1.000 13.26868 356 GLY A CA 1
ATOM 2590 C C . GLY A 1 358 ? 23.97100 -9.05700 26.07300 1.000 14.64869 356 GLY A C 1
ATOM 2591 O O . GLY A 1 358 ? 23.08800 -8.26600 25.76600 1.000 15.33271 356 GLY A O 1
ATOM 2592 N N . VAL A 1 359 ? 23.73500 -10.14800 26.79400 1.000 14.83559 357 VAL A N 1
ATOM 2593 C CA . VAL A 1 359 ? 22.36200 -10.55600 27.04400 1.000 14.12251 357 VAL A CA 1
ATOM 2594 C C . VAL A 1 359 ? 21.66300 -9.49300 27.86700 1.000 11.57551 357 VAL A C 1
ATOM 2595 O O . VAL A 1 359 ? 22.18500 -9.03400 28.88400 1.000 16.09139 357 VAL A O 1
ATOM 2599 N N . ALA A 1 360 ? 20.47400 -9.11300 27.43400 1.000 12.71557 358 ALA A N 1
ATOM 2600 C CA . ALA A 1 360 ? 19.73100 -8.09000 28.13300 1.000 11.35215 358 ALA A CA 1
ATOM 2601 C C . ALA A 1 360 ? 19.39900 -8.52000 29.55600 1.000 14.18787 358 ALA A C 1
ATOM 2602 O O . ALA A 1 360 ? 19.38800 -9.69200 29.89200 1.000 16.43710 358 ALA A O 1
ATOM 2604 N N . LEU A 1 361 ? 19.12800 -7.52900 30.39500 1.000 14.40716 359 LEU A N 1
ATOM 2605 C CA . LEU A 1 361 ? 18.66200 -7.83900 31.73500 1.000 14.35806 359 LEU A CA 1
ATOM 2606 C C . LEU A 1 361 ? 17.25500 -8.41900 31.70900 1.000 20.76470 359 LEU A C 1
ATOM 2607 O O . LEU A 1 361 ? 16.87500 -9.16600 32.60600 1.000 23.32767 359 LEU A O 1
ATOM 2612 N N . GLY A 1 362 ? 16.47900 -8.06700 30.71100 1.000 18.91928 360 GLY A N 1
ATOM 2613 C CA . GLY A 1 362 ? 15.19600 -8.68000 30.52300 1.000 20.14815 360 GLY A CA 1
ATOM 2614 C C . GLY A 1 362 ? 14.21400 -7.67900 29.97500 1.000 24.10068 360 GLY A C 1
ATOM 2615 O O . GLY A 1 362 ? 14.59000 -6.62400 29.50600 1.000 25.90899 360 GLY A O 1
ATOM 2616 N N . TYR A 1 363 ? 12.95300 -8.05100 30.05600 1.000 18.31143 361 TYR A N 1
ATOM 2617 C CA . TYR A 1 363 ? 11.86100 -7.16400 29.71900 1.000 20.91572 361 TYR A CA 1
ATOM 2618 C C . TYR A 1 363 ? 11.33300 -6.49100 30.98300 1.000 30.65555 361 TYR A C 1
ATOM 2619 O O . TYR A 1 363 ? 11.71500 -6.81800 32.09800 1.000 25.79211 361 TYR A O 1
ATOM 2628 N N . SER A 1 364 ? 10.42800 -5.53900 30.78900 1.000 40.16461 362 SER A N 1
ATOM 2629 C CA . SER A 1 364 ? 9.91600 -4.80800 31.94000 1.000 46.26289 362 SER A CA 1
ATOM 2630 C C . SER A 1 364 ? 9.00700 -5.65700 32.81300 1.000 44.13348 362 SER A C 1
ATOM 2631 O O . SER A 1 364 ? 8.88900 -5.37700 34.00200 1.000 43.08932 362 SER A O 1
ATOM 2634 N N . ASP A 1 365 ? 8.39200 -6.70600 32.26600 1.000 40.41742 363 ASP A N 1
ATOM 2635 C CA . ASP A 1 365 ? 7.56300 -7.61500 33.03800 1.000 44.79316 363 ASP A CA 1
ATOM 2636 C C . ASP A 1 365 ? 8.34400 -8.89800 33.27000 1.000 40.85131 363 ASP A C 1
ATOM 2637 O O . ASP A 1 365 ? 8.79400 -9.50900 32.29500 1.000 37.19718 363 ASP A O 1
ATOM 2642 N N . PRO A 1 366 ? 8.52200 -9.35000 34.50800 1.000 38.94365 364 PRO A N 1
ATOM 2643 C CA . PRO A 1 366 ? 9.36000 -10.53000 34.74800 1.000 36.69234 364 PRO A CA 1
ATOM 2644 C C . PRO A 1 366 ? 8.79100 -11.83200 34.21700 1.000 34.63200 364 PRO A C 1
ATOM 2645 O O . PRO A 1 366 ? 9.55000 -12.78700 34.03100 1.000 31.14184 364 PRO A O 1
ATOM 2649 N N . GLN A 1 367 ? 7.48400 -11.93500 34.02500 1.000 37.43575 365 GLN A N 1
ATOM 2650 C CA . GLN A 1 367 ? 6.96300 -13.15300 33.42500 1.000 34.85310 365 GLN A CA 1
ATOM 2651 C C . GLN A 1 367 ? 7.29400 -13.21200 31.94300 1.000 29.97637 365 GLN A C 1
ATOM 2652 O O . GLN A 1 367 ? 7.50400 -14.29800 31.40900 1.000 32.66768 365 GLN A O 1
ATOM 2654 N N . LEU A 1 368 ? 7.40000 -12.06200 31.28500 1.000 27.66227 366 LEU A N 1
ATOM 2655 C CA . LEU A 1 368 ? 7.88900 -12.03200 29.91200 1.000 22.75056 366 LEU A CA 1
ATOM 2656 C C . LEU A 1 368 ? 9.37200 -12.37800 29.84500 1.000 23.52221 366 LEU A C 1
ATOM 2657 O O . LEU A 1 368 ? 9.81500 -13.05600 28.91800 1.000 23.81121 366 LEU A O 1
ATOM 2662 N N . THR A 1 369 ? 10.14700 -11.91200 30.81800 1.000 18.78009 367 THR A N 1
ATOM 2663 C CA . THR A 1 369 ? 11.56300 -12.24300 30.86300 1.000 17.51099 367 THR A CA 1
ATOM 2664 C C . THR A 1 369 ? 11.78200 -13.73500 31.05500 1.000 21.73213 367 THR A C 1
ATOM 2665 O O . THR A 1 369 ? 12.61700 -14.33500 30.38700 1.000 19.25724 367 THR A O 1
ATOM 2669 N N . ALA A 1 370 ? 11.03000 -14.34900 31.96800 1.000 23.79767 368 ALA A N 1
ATOM 2670 C CA . ALA A 1 370 ? 11.27500 -15.74400 32.32100 1.000 23.08955 368 ALA A CA 1
ATOM 2671 C C . ALA A 1 370 ? 11.11700 -16.68600 31.13800 1.000 23.03940 368 ALA A C 1
ATOM 2672 O O . ALA A 1 370 ? 11.78700 -17.71200 31.08200 1.000 25.67484 368 ALA A O 1
ATOM 2674 N N . GLU A 1 371 ? 10.23200 -16.37100 30.19700 1.000 21.99907 369 GLU A N 1
ATOM 2675 C CA . GLU A 1 371 ? 10.00000 -17.29200 29.09500 1.000 20.74368 369 GLU A CA 1
ATOM 2676 C C . GLU A 1 371 ? 11.00000 -17.15400 27.95200 1.000 22.06707 369 GLU A C 1
ATOM 2677 O O . GLU A 1 371 ? 11.09600 -18.06500 27.13700 1.000 24.24796 369 GLU A O 1
ATOM 2683 N N . ARG A 1 372 ? 11.74200 -16.04900 27.87100 1.000 20.32013 370 ARG A N 1
ATOM 2684 C CA . ARG A 1 372 ? 12.70400 -15.85100 26.79700 1.000 20.56305 370 ARG A CA 1
ATOM 2685 C C . ARG A 1 372 ? 14.14900 -15.78500 27.25600 1.000 18.62585 370 ARG A C 1
ATOM 2686 O O . ARG A 1 372 ? 15.03900 -15.91500 26.42500 1.000 18.73855 370 ARG A O 1
ATOM 2694 N N . PHE A 1 373 ? 14.40100 -15.59500 28.53400 1.000 16.86334 371 PHE A N 1
ATOM 2695 C CA . PHE A 1 373 ? 15.75600 -15.57800 29.06900 1.000 15.47625 371 PHE A CA 1
ATOM 2696 C C . PHE A 1 373 ? 15.88100 -16.79600 29.98000 1.000 17.40841 371 PHE A C 1
ATOM 2697 O O . PHE A 1 373 ? 15.37400 -16.79800 31.09300 1.000 20.25529 371 PHE A O 1
ATOM 2705 N N . ILE A 1 374 ? 16.55500 -17.82600 29.47800 1.000 15.43545 372 ILE A N 1
ATOM 2706 C CA . ILE A 1 374 ? 16.47700 -19.18400 29.99700 1.000 19.13044 372 ILE A CA 1
ATOM 2707 C C . ILE A 1 374 ? 17.87200 -19.64400 30.39700 1.000 19.87249 372 ILE A C 1
ATOM 2708 O O . ILE A 1 374 ? 18.82100 -19.48600 29.63300 1.000 19.75903 372 ILE A O 1
ATOM 2713 N N . THR A 1 375 ? 17.98800 -20.21500 31.58900 1.000 17.75028 373 THR A N 1
ATOM 2714 C CA . THR A 1 375 ? 19.24700 -20.77600 32.04700 1.000 19.63905 373 THR A CA 1
ATOM 2715 C C . THR A 1 375 ? 19.35200 -22.21800 31.56800 1.000 22.94296 373 THR A C 1
ATOM 2716 O O . THR A 1 375 ? 18.46300 -23.02600 31.80900 1.000 21.99394 373 THR A O 1
ATOM 2720 N N A ILE A 1 376 ? 20.42500 -22.51900 30.85600 0.500 21.99528 374 ILE A N 1
ATOM 2721 N N B ILE A 1 376 ? 20.43600 -22.52100 30.86700 0.500 22.01614 374 ILE A N 1
ATOM 2722 C CA A ILE A 1 376 ? 20.65500 -23.83700 30.28600 0.500 21.24631 374 ILE A CA 1
ATOM 2723 C CA B ILE A 1 376 ? 20.65100 -23.84200 30.29400 0.500 21.24717 374 ILE A CA 1
ATOM 2724 C C A ILE A 1 376 ? 22.08700 -24.26600 30.57700 0.500 22.37119 374 ILE A C 1
ATOM 2725 C C B ILE A 1 376 ? 22.08500 -24.26600 30.58200 0.500 22.37399 374 ILE A C 1
ATOM 2726 O O A ILE A 1 376 ? 23.01400 -23.50500 30.31700 0.500 22.52572 374 ILE A O 1
ATOM 2727 O O B ILE A 1 376 ? 23.01000 -23.50400 30.31700 0.500 22.51659 374 ILE A O 1
ATOM 2736 N N . PRO A 1 377 ? 22.31800 -25.47200 31.09500 1.000 25.42318 375 PRO A N 1
ATOM 2737 C CA . PRO A 1 377 ? 23.69200 -25.94500 31.28300 1.000 23.89914 375 PRO A CA 1
ATOM 2738 C C . PRO A 1 377 ? 24.37800 -26.16500 29.94800 1.000 29.50964 375 PRO A C 1
ATOM 2739 O O . PRO A 1 377 ? 23.92100 -26.94400 29.11800 1.000 35.66100 375 PRO A O 1
ATOM 2743 N N . TYR A 1 378 ? 25.49300 -25.48600 29.76000 1.000 26.43429 376 TYR A N 1
ATOM 2744 C CA . TYR A 1 378 ? 26.20900 -25.53700 28.50200 1.000 27.09022 376 TYR A CA 1
ATOM 2745 C C . TYR A 1 378 ? 27.69500 -25.46600 28.79000 1.000 30.14301 376 TYR A C 1
ATOM 2746 O O . TYR A 1 378 ? 28.17900 -24.47500 29.33100 1.000 29.00474 376 TYR A O 1
ATOM 2755 N N . GLN A 1 379 ? 28.39300 -26.53500 28.42800 1.000 33.58910 377 GLN A N 1
ATOM 2756 C CA . GLN A 1 379 ? 29.83800 -26.61800 28.54000 1.000 37.71049 377 GLN A CA 1
ATOM 2757 C C . GLN A 1 379 ? 30.30400 -26.22500 29.93600 1.000 33.59541 377 GLN A C 1
ATOM 2758 O O . GLN A 1 379 ? 31.27600 -25.49500 30.11100 1.000 33.28831 377 GLN A O 1
ATOM 2764 N N . GLY A 1 380 ? 29.59300 -26.72400 30.93500 1.000 26.06424 378 GLY A N 1
ATOM 2765 C CA . GLY A 1 380 ? 29.99700 -26.58700 32.31100 1.000 26.60361 378 GLY A CA 1
ATOM 2766 C C . GLY A 1 380 ? 29.48200 -25.37200 33.03700 1.000 24.97503 378 GLY A C 1
ATOM 2767 O O . GLY A 1 380 ? 29.77800 -25.21700 34.22200 1.000 23.69373 378 GLY A O 1
ATOM 2768 N N . THR A 1 381 ? 28.71000 -24.52200 32.37800 1.000 27.17521 379 THR A N 1
ATOM 2769 C CA . THR A 1 381 ? 28.16300 -23.32200 32.97900 1.000 23.06259 379 THR A CA 1
ATOM 2770 C C . THR A 1 381 ? 26.64300 -23.33600 32.88800 1.000 23.17274 379 THR A C 1
ATOM 2771 O O . THR A 1 381 ? 26.08000 -23.73600 31.87200 1.000 24.01661 379 THR A O 1
ATOM 2775 N N . ASP A 1 382 ? 25.98400 -22.90900 33.95500 1.000 22.53112 380 ASP A N 1
ATOM 2776 C CA . ASP A 1 382 ? 24.54200 -22.69300 33.92300 1.000 20.10928 380 ASP A CA 1
ATOM 2777 C C . ASP A 1 382 ? 24.34600 -21.31400 33.32000 1.000 21.45362 380 ASP A C 1
ATOM 2778 O O . ASP A 1 382 ? 24.33100 -20.30300 34.00000 1.000 21.16479 380 ASP A O 1
ATOM 2783 N N . MET A 1 383 ? 24.21300 -21.29800 32.01000 1.000 19.99079 381 MET A N 1
ATOM 2784 C CA . MET A 1 383 ? 24.34600 -20.08700 31.23300 1.000 19.60092 381 MET A CA 1
ATOM 2785 C C . MET A 1 383 ? 22.97800 -19.49600 30.89900 1.000 16.47350 381 MET A C 1
ATOM 2786 O O . MET A 1 383 ? 22.06000 -20.21600 30.52800 1.000 17.97244 381 MET A O 1
ATOM 2791 N N . LEU A 1 384 ? 22.85900 -18.17700 31.02600 1.000 17.03133 382 LEU A N 1
ATOM 2792 C CA . LEU A 1 384 ? 21.63700 -17.47900 30.64800 1.000 13.61418 382 LEU A CA 1
ATOM 2793 C C . LEU A 1 384 ? 21.63700 -17.22800 29.14500 1.000 15.34733 382 LEU A C 1
ATOM 2794 O O . LEU A 1 384 ? 22.52400 -16.55400 28.63500 1.000 17.70853 382 LEU A O 1
ATOM 2799 N N . PHE A 1 385 ? 20.63900 -17.76300 28.45200 1.000 14.27238 383 PHE A N 1
ATOM 2800 C CA . PHE A 1 385 ? 20.47600 -17.56700 27.02200 1.000 15.87607 383 PHE A CA 1
ATOM 2801 C C . PHE A 1 385 ? 19.22800 -16.75000 26.72700 1.000 15.59639 383 PHE A C 1
ATOM 2802 O O . PHE A 1 385 ? 18.20600 -16.91300 27.38200 1.000 17.89099 383 PHE A O 1
ATOM 2810 N N . TYR A 1 386 ? 19.31600 -15.90200 25.70900 1.000 12.03557 384 TYR A N 1
ATOM 2811 C CA . TYR A 1 386 ? 18.13600 -15.33300 25.08200 1.000 13.33153 384 TYR A CA 1
ATOM 2812 C C . TYR A 1 386 ? 17.70800 -16.22400 23.92200 1.000 16.96639 384 TYR A C 1
ATOM 2813 O O . TYR A 1 386 ? 18.51300 -16.55800 23.06400 1.000 14.43227 384 TYR A O 1
ATOM 2822 N N . ARG A 1 387 ? 16.43900 -16.61000 23.92400 1.000 17.25316 385 ARG A N 1
ATOM 2823 C CA . ARG A 1 387 ? 15.86400 -17.42800 22.86800 1.000 17.45592 385 ARG A CA 1
ATOM 2824 C C . ARG A 1 387 ? 15.37100 -16.51300 21.75400 1.000 15.39784 385 ARG A C 1
ATOM 2825 O O . ARG A 1 387 ? 14.37700 -15.81600 21.92000 1.000 19.76788 385 ARG A O 1
ATOM 2833 N N . THR A 1 388 ? 16.07700 -16.49500 20.63600 1.000 15.08579 386 THR A N 1
ATOM 2834 C CA . THR A 1 388 ? 15.64000 -15.68700 19.51300 1.000 16.42967 386 THR A CA 1
ATOM 2835 C C . THR A 1 388 ? 14.48700 -16.35300 18.77500 1.000 21.33051 386 THR A C 1
ATOM 2836 O O . THR A 1 388 ? 14.08000 -17.46500 19.07800 1.000 20.89529 386 THR A O 1
ATOM 2840 N N . ASP A 1 389 ? 13.96100 -15.63200 17.79900 1.000 21.10508 387 ASP A N 1
ATOM 2841 C CA . ASP A 1 389 ? 13.00600 -16.16200 16.84000 1.000 23.76897 387 ASP A CA 1
ATOM 2842 C C . ASP A 1 389 ? 13.68100 -16.71400 15.59200 1.000 23.67484 387 ASP A C 1
ATOM 2843 O O . ASP A 1 389 ? 12.98700 -17.13200 14.66800 1.000 27.57283 387 ASP A O 1
ATOM 2848 N N . ASP A 1 390 ? 15.00700 -16.72400 15.54600 1.000 21.91197 388 ASP A N 1
ATOM 2849 C CA . ASP A 1 390 ? 15.73700 -17.13200 14.35400 1.000 22.03408 388 ASP A CA 1
ATOM 2850 C C . ASP A 1 390 ? 15.84800 -18.64500 14.28200 1.000 21.47306 388 ASP A C 1
ATOM 2851 O O . ASP A 1 390 ? 16.47200 -19.26800 15.13700 1.000 23.06660 388 ASP A O 1
ATOM 2856 N N . ARG A 1 391 ? 15.26700 -19.22700 13.24300 1.000 21.85851 389 ARG A N 1
ATOM 2857 C CA . ARG A 1 391 ? 15.41700 -20.65200 13.00800 1.000 22.97627 389 ARG A CA 1
ATOM 2858 C C . ARG A 1 391 ? 16.80600 -20.94000 12.46600 1.000 20.14752 389 ARG A C 1
ATOM 2859 O O . ARG A 1 391 ? 17.32000 -20.20400 11.63300 1.000 21.55633 389 ARG A O 1
ATOM 2867 N N . ALA A 1 392 ? 17.41100 -22.01200 12.95700 1.000 19.40427 390 ALA A N 1
ATOM 2868 C CA . ALA A 1 392 ? 18.81200 -22.28200 12.68500 1.000 18.98013 390 ALA A CA 1
ATOM 2869 C C . ALA A 1 392 ? 19.08900 -23.77000 12.82000 1.000 20.87584 390 ALA A C 1
ATOM 2870 O O . ALA A 1 392 ? 18.25700 -24.53800 13.28500 1.000 20.18575 390 ALA A O 1
ATOM 2872 N N . THR A 1 393 ? 20.27800 -24.15100 12.38600 1.000 18.79816 391 THR A N 1
ATOM 2873 C CA . THR A 1 393 ? 20.77300 -25.50500 12.55000 1.000 20.21181 391 THR A CA 1
ATOM 2874 C C . THR A 1 393 ? 22.29200 -25.45000 12.51600 1.000 18.76920 391 THR A C 1
ATOM 2875 O O . THR A 1 393 ? 22.89500 -24.38500 12.42000 1.000 18.72904 391 THR A O 1
ATOM 2879 N N . TYR A 1 394 ? 22.90300 -26.61600 12.60100 1.000 19.97350 392 TYR A N 1
ATOM 2880 C CA . TYR A 1 394 ? 24.33900 -26.75600 12.47900 1.000 23.62422 392 TYR A CA 1
ATOM 2881 C C . TYR A 1 394 ? 24.66600 -27.41600 11.14900 1.000 21.55020 392 TYR A C 1
ATOM 2882 O O . TYR A 1 394 ? 23.93400 -28.29100 10.69200 1.000 20.74564 392 TYR A O 1
ATOM 2891 N N . ASP A 1 395 ? 25.74700 -26.96800 10.52300 1.000 23.77427 393 ASP A N 1
ATOM 2892 C CA . ASP A 1 395 ? 26.21800 -27.64900 9.33300 1.000 26.05157 393 ASP A CA 1
ATOM 2893 C C . ASP A 1 395 ? 27.14600 -28.78800 9.73400 1.000 29.17667 393 ASP A C 1
ATOM 2894 O O . ASP A 1 395 ? 27.39900 -29.04000 10.90500 1.000 30.08623 393 ASP A O 1
ATOM 2899 N N . GLN A 1 396 ? 27.69200 -29.46300 8.73100 1.000 36.23657 394 GLN A N 1
ATOM 2900 C CA . GLN A 1 396 ? 28.49200 -30.64200 8.99900 1.000 43.86171 394 GLN A CA 1
ATOM 2901 C C . GLN A 1 396 ? 29.77000 -30.31900 9.74200 1.000 48.58846 394 GLN A C 1
ATOM 2902 O O . GLN A 1 396 ? 30.38900 -31.22800 10.29900 1.000 50.16080 394 GLN A O 1
ATOM 2904 N N . ASP A 1 397 ? 30.17100 -29.05100 9.77500 1.000 48.24596 395 ASP A N 1
ATOM 2905 C CA . ASP A 1 397 ? 31.36500 -28.62300 10.48300 1.000 49.25433 395 ASP A CA 1
ATOM 2906 C C . ASP A 1 397 ? 31.05500 -27.97900 11.82700 1.000 44.65449 395 ASP A C 1
ATOM 2907 O O . ASP A 1 397 ? 31.94400 -27.38300 12.43400 1.000 45.78667 395 ASP A O 1
ATOM 2912 N N . ARG A 1 398 ? 29.82000 -28.10500 12.30800 1.000 42.81426 396 ARG A N 1
ATOM 2913 C CA . ARG A 1 398 ? 29.35900 -27.54100 13.57300 1.000 41.55168 396 ARG A CA 1
ATOM 2914 C C . ARG A 1 398 ? 29.30700 -26.02300 13.55200 1.000 33.23555 396 ARG A C 1
ATOM 2915 O O . ARG A 1 398 ? 29.40100 -25.38700 14.59500 1.000 32.64980 396 ARG A O 1
ATOM 2923 N N . ASN A 1 399 ? 29.17300 -25.43300 12.37100 1.000 30.73044 397 ASN A N 1
ATOM 2924 C CA . ASN A 1 399 ? 28.92800 -24.00800 12.24600 1.000 26.04134 397 ASN A CA 1
ATOM 2925 C C . ASN A 1 399 ? 27.43300 -23.74500 12.23100 1.000 23.48176 397 ASN A C 1
ATOM 2926 O O . ASN A 1 399 ? 26.65500 -24.51600 11.67700 1.000 22.51535 397 ASN A O 1
ATOM 2931 N N . ILE A 1 400 ? 27.03900 -22.66000 12.87200 1.000 23.16455 398 ILE A N 1
ATOM 2932 C CA . ILE A 1 400 ? 25.64100 -22.26900 12.92500 1.000 22.45772 398 ILE A CA 1
ATOM 2933 C C . ILE A 1 400 ? 25.24300 -21.58400 11.63000 1.000 19.54374 398 ILE A C 1
ATOM 2934 O O . ILE A 1 400 ? 25.92800 -20.67400 11.16500 1.000 18.15997 398 ILE A O 1
ATOM 2939 N N . VAL A 1 401 ? 24.11800 -22.00700 11.06600 1.000 19.52029 399 VAL A N 1
ATOM 2940 C CA . VAL A 1 401 ? 23.55400 -21.39100 9.87800 1.000 21.38470 399 VAL A CA 1
ATOM 2941 C C . VAL A 1 401 ? 22.08100 -21.09700 10.12700 1.000 23.04854 399 VAL A C 1
ATOM 2942 O O . VAL A 1 401 ? 21.38900 -21.86900 10.79000 1.000 20.23006 399 VAL A O 1
ATOM 2946 N N . LEU A 1 402 ? 21.60600 -19.98000 9.58600 1.000 23.88931 400 LEU A N 1
ATOM 2947 C CA . LEU A 1 402 ? 20.20200 -19.61200 9.64900 1.000 21.65164 400 LEU A CA 1
ATOM 2948 C C . LEU A 1 402 ? 19.44000 -20.26900 8.51200 1.000 27.34369 400 LEU A C 1
ATOM 2949 O O . LEU A 1 402 ? 19.94900 -20.37700 7.39800 1.000 31.93672 400 LEU A O 1
ATOM 2954 N N . VAL A 1 403 ? 18.23900 -20.73700 8.80500 1.000 27.54078 401 VAL A N 1
ATOM 2955 C CA . VAL A 1 403 ? 17.45200 -21.42100 7.79100 1.000 36.44756 401 VAL A CA 1
ATOM 2956 C C . VAL A 1 403 ? 16.08000 -20.80200 7.63300 1.000 40.67260 401 VAL A C 1
ATOM 2957 O O . VAL A 1 403 ? 15.72800 -19.86100 8.32200 1.000 41.50157 401 VAL A O 1
ATOM 2961 N N . LEU B 1 12 ? -0.33800 -1.99100 -32.14000 1.000 48.04956 10 LEU B N 1
ATOM 2962 C CA . LEU B 1 12 ? 0.84300 -1.27900 -31.67200 1.000 44.49322 10 LEU B CA 1
ATOM 2963 C C . LEU B 1 12 ? 1.45500 -0.38700 -32.71300 1.000 41.08267 10 LEU B C 1
ATOM 2964 O O . LEU B 1 12 ? 1.77900 -0.82900 -33.79600 1.000 42.52369 10 LEU B O 1
ATOM 2969 N N . LYS B 1 13 ? 1.60200 0.87600 -32.36400 1.000 34.16209 11 LYS B N 1
ATOM 2970 C CA . LYS B 1 13 ? 2.26400 1.84800 -33.21100 1.000 35.06437 11 LYS B CA 1
ATOM 2971 C C . LYS B 1 13 ? 3.60900 2.23000 -32.61200 1.000 27.14695 11 LYS B C 1
ATOM 2972 O O . LYS B 1 13 ? 3.95500 1.83300 -31.50800 1.000 27.16022 11 LYS B O 1
ATOM 2978 N N . ALA B 1 14 ? 4.35800 3.02200 -33.36000 1.000 26.78877 12 ALA B N 1
ATOM 2979 C CA . ALA B 1 14 ? 5.60500 3.53400 -32.83700 1.000 24.34360 12 ALA B CA 1
ATOM 2980 C C . ALA B 1 14 ? 5.33900 4.52100 -31.70600 1.000 24.96623 12 ALA B C 1
ATOM 2981 O O . ALA B 1 14 ? 4.26200 5.09400 -31.58800 1.000 25.57972 12 ALA B O 1
ATOM 2983 N N . VAL B 1 15 ? 6.36500 4.72400 -30.88600 1.000 24.02620 13 VAL B N 1
ATOM 2984 C CA . VAL B 1 15 ? 6.24600 5.61200 -29.73100 1.000 23.22299 13 VAL B CA 1
ATOM 2985 C C . VAL B 1 15 ? 5.73800 7.00200 -30.10300 1.000 23.75115 13 VAL B C 1
ATOM 2986 O O . VAL B 1 15 ? 4.82000 7.49400 -29.44000 1.000 23.00878 13 VAL B O 1
ATOM 2990 N N . PRO B 1 16 ? 6.27100 7.67400 -31.11800 1.000 25.67355 14 PRO B N 1
ATOM 2991 C CA . PRO B 1 16 ? 5.78700 9.02700 -31.40600 1.000 26.63133 14 PRO B CA 1
ATOM 2992 C C . PRO B 1 16 ? 4.30800 9.07800 -31.74000 1.000 26.77849 14 PRO B C 1
ATOM 2993 O O . PRO B 1 16 ? 3.63900 10.05500 -31.40500 1.000 29.34457 14 PRO B O 1
ATOM 2997 N N . ASP B 1 17 ? 3.78400 8.05600 -32.39400 1.000 24.54035 15 ASP B N 1
ATOM 2998 C CA . ASP B 1 17 ? 2.38800 8.08900 -32.77400 1.000 28.26996 15 ASP B CA 1
ATOM 2999 C C . ASP B 1 17 ? 1.48800 7.82200 -31.57100 1.000 30.99561 15 ASP B C 1
ATOM 3000 O O . ASP B 1 17 ? 0.40100 8.39500 -31.46800 1.000 29.55429 15 ASP B O 1
ATOM 3005 N N . ILE B 1 18 ? 1.93100 6.98000 -30.64400 1.000 27.37737 16 ILE B N 1
ATOM 3006 C CA . ILE B 1 18 ? 1.17100 6.80300 -29.41800 1.000 24.02216 16 ILE B CA 1
ATOM 3007 C C . ILE B 1 18 ? 1.20500 8.07700 -28.58400 1.000 24.75916 16 ILE B C 1
ATOM 3008 O O . ILE B 1 18 ? 0.18000 8.515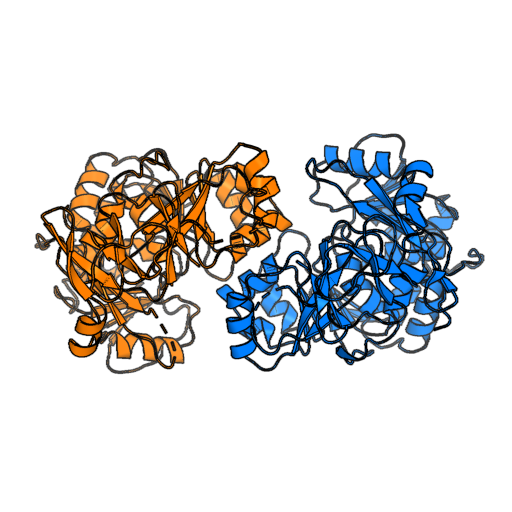00 -28.06100 1.000 23.89568 16 ILE B O 1
ATOM 3013 N N . PHE B 1 19 ? 2.37600 8.69900 -28.46300 1.000 23.13927 17 PHE B N 1
ATOM 3014 C CA . PHE B 1 19 ? 2.45300 9.92700 -27.68800 1.000 25.21536 17 PHE B CA 1
ATOM 3015 C C . PHE B 1 19 ? 1.56900 11.01900 -28.28500 1.000 24.88062 17 PHE B C 1
ATOM 3016 O O . PHE B 1 19 ? 0.91000 11.75700 -27.55600 1.000 25.69963 17 PHE B O 1
ATOM 3024 N N . ASP B 1 20 ? 1.54900 11.12700 -29.61200 1.000 26.71736 18 ASP B N 1
ATOM 3025 C CA . ASP B 1 20 ? 0.69000 12.10300 -30.27300 1.000 28.60000 18 ASP B CA 1
ATOM 3026 C C . ASP B 1 20 ? -0.77600 11.89900 -29.91800 1.000 28.01465 18 ASP B C 1
ATOM 3027 O O . ASP B 1 20 ? -1.47400 12.85000 -29.56900 1.000 28.47043 18 ASP B O 1
ATOM 3032 N N . GLU B 1 21 ? -1.26200 10.66600 -30.00400 1.000 27.36501 19 GLU B N 1
ATOM 3033 C CA . GLU B 1 21 ? -2.64300 10.40200 -29.61700 1.000 30.54074 19 GLU B CA 1
ATOM 3034 C C . GLU B 1 21 ? -2.88100 10.77500 -28.16100 1.000 28.11721 19 GLU B C 1
ATOM 3035 O O . GLU B 1 21 ? -3.87700 11.41900 -27.82900 1.000 28.23074 19 GLU B O 1
ATOM 3037 N N . ILE B 1 22 ? -1.97600 10.36200 -27.27600 1.000 26.12867 20 ILE B N 1
ATOM 3038 C CA . ILE B 1 22 ? -2.16000 10.61300 -25.85200 1.000 28.19746 20 ILE B CA 1
ATOM 3039 C C . ILE B 1 22 ? -2.17100 12.10900 -25.57600 1.000 27.16884 20 ILE B C 1
ATOM 3040 O O . ILE B 1 22 ? -2.98300 12.61000 -24.79700 1.000 26.16340 20 ILE B O 1
ATOM 3045 N N . SER B 1 23 ? -1.26600 12.84100 -26.21200 1.000 25.37491 21 SER B N 1
ATOM 3046 C CA . SER B 1 23 ? -1.19200 14.27700 -26.00600 1.000 25.81204 21 SER B CA 1
ATOM 3047 C C . SER B 1 23 ? -2.37300 15.00700 -26.61500 1.000 29.85560 21 SER B C 1
ATOM 3048 O O . SER B 1 23 ? -2.65700 16.13900 -26.22600 1.000 31.51469 21 SER B O 1
ATOM 3051 N N . GLN B 1 24 ? -3.04000 14.39200 -27.56900 1.000 27.34918 22 GLN B N 1
ATOM 3052 C CA . GLN B 1 24 ? -4.23800 14.97500 -28.12900 1.000 29.41185 22 GLN B CA 1
ATOM 3053 C C . GLN B 1 24 ? -5.47800 14.57300 -27.35100 1.000 29.65092 22 GLN B C 1
ATOM 3054 O O . GLN B 1 24 ? -6.47300 15.29600 -27.38500 1.000 31.28784 22 GLN B O 1
ATOM 3060 N N . ARG B 1 25 ? -5.42200 13.46500 -26.61500 1.000 28.19008 23 ARG B N 1
ATOM 3061 C CA . ARG B 1 25 ? -6.52500 13.06900 -25.74600 1.000 28.91244 23 ARG B CA 1
ATOM 3062 C C . ARG B 1 25 ? -6.45100 13.75000 -24.39000 1.000 27.73153 23 ARG B C 1
ATOM 3063 O O . ARG B 1 25 ? -7.48600 14.04800 -23.78700 1.000 28.63285 23 ARG B O 1
ATOM 3071 N N . PHE B 1 26 ? -5.23700 14.01800 -23.91000 1.000 26.33839 24 PHE B N 1
ATOM 3072 C CA . PHE B 1 26 ? -5.03100 14.56200 -22.56900 1.000 25.67327 24 PHE B CA 1
ATOM 3073 C C . PHE B 1 26 ? -4.14900 15.81100 -22.59400 1.000 25.78136 24 PHE B C 1
ATOM 3074 O O . PHE B 1 26 ? -3.20600 15.92800 -21.82000 1.000 27.75271 24 PHE B O 1
ATOM 3082 N N . PRO B 1 27 ? -4.47900 16.79500 -23.43600 1.000 27.39505 25 PRO B N 1
ATOM 3083 C CA . PRO B 1 27 ? -3.58900 17.95400 -23.59700 1.000 29.31575 25 PRO B CA 1
ATOM 3084 C C . PRO B 1 27 ? -3.33400 18.72700 -22.32900 1.000 30.10416 25 PRO B C 1
ATOM 3085 O O . PRO B 1 27 ? -2.25500 19.29100 -22.16300 1.000 27.00018 25 PRO B O 1
ATOM 3089 N N . ASP B 1 28 ? -4.31200 18.80500 -21.44800 1.000 28.61118 26 ASP B N 1
ATOM 3090 C CA . ASP B 1 28 ? -4.21000 19.66800 -20.28700 1.000 28.04429 26 ASP B CA 1
ATOM 3091 C C . ASP B 1 28 ? -3.76500 18.94200 -19.03400 1.000 26.43341 26 ASP B C 1
ATOM 3092 O O . ASP B 1 28 ? -3.59000 19.57500 -18.00000 1.000 26.54366 26 ASP B O 1
ATOM 3097 N N . ARG B 1 29 ? -3.56000 17.63700 -19.11400 1.000 25.11525 27 ARG B N 1
ATOM 3098 C CA . ARG B 1 29 ? -2.96700 16.91900 -18.00300 1.000 23.68131 27 ARG B CA 1
ATOM 3099 C C . ARG B 1 29 ? -1.48000 17.23500 -17.90700 1.000 27.45974 27 ARG B C 1
ATOM 3100 O O . ARG B 1 29 ? -0.82100 17.53200 -18.89500 1.000 23.48897 27 ARG B O 1
ATOM 3108 N N . VAL B 1 30 ? -0.96400 17.15300 -16.69300 1.000 24.09548 28 VAL B N 1
ATOM 3109 C CA . VAL B 1 30 ? 0.45900 17.34400 -16.45600 1.000 22.25595 28 VAL B CA 1
ATOM 3110 C C . VAL B 1 30 ? 1.20800 16.08400 -16.87200 1.000 26.36145 28 VAL B C 1
ATOM 3111 O O . VAL B 1 30 ? 0.88700 14.98200 -16.42600 1.000 21.88226 28 VAL B O 1
ATOM 3115 N N . ALA B 1 31 ? 2.19700 16.25800 -17.74100 1.000 20.84396 29 ALA B N 1
ATOM 3116 C CA . ALA B 1 31 ? 3.07700 15.18900 -18.18800 1.000 18.75305 29 ALA B CA 1
ATOM 3117 C C . ALA B 1 31 ? 4.37300 15.11700 -17.39600 1.000 25.85750 29 ALA B C 1
ATOM 3118 O O . ALA B 1 31 ? 4.82000 14.02600 -17.04500 1.000 21.84113 29 ALA B O 1
ATOM 3120 N N . LEU B 1 32 ? 4.98100 16.26200 -17.10500 1.000 18.65145 30 LEU B N 1
ATOM 3121 C CA . LEU B 1 32 ? 6.26300 16.31600 -16.42600 1.000 20.90025 30 LEU B CA 1
ATOM 3122 C C . LEU B 1 32 ? 6.22500 17.31200 -15.27600 1.000 21.46852 30 LEU B C 1
ATOM 3123 O O . LEU B 1 32 ? 5.70100 18.41300 -15.41900 1.000 22.43300 30 LEU B O 1
ATOM 3128 N N . ILE B 1 33 ? 6.78100 16.91100 -14.14300 1.000 18.66258 31 ILE B N 1
ATOM 3129 C CA . ILE B 1 33 ? 6.99800 17.79000 -13.00700 1.000 19.47013 31 ILE B CA 1
ATOM 3130 C C . ILE B 1 33 ? 8.47600 17.75300 -12.64400 1.000 21.19960 31 ILE B C 1
ATOM 3131 O O . ILE B 1 33 ? 9.03600 16.68000 -12.43100 1.000 20.35628 31 ILE B O 1
ATOM 3136 N N . PHE B 1 34 ? 9.08900 18.92900 -12.54300 1.000 21.00589 32 PHE B N 1
ATOM 3137 C CA . PHE B 1 34 ? 10.46000 19.05800 -12.05700 1.000 23.01109 32 PHE B CA 1
ATOM 3138 C C . PHE B 1 34 ? 10.51000 20.26800 -11.14200 1.000 28.54896 32 PHE B C 1
ATOM 3139 O O . PHE B 1 34 ? 10.32200 21.39200 -11.60000 1.000 30.75876 32 PHE B O 1
ATOM 3147 N N . ASP B 1 35 ? 10.76600 20.02200 -9.86400 1.000 34.06685 33 ASP B N 1
ATOM 3148 C CA . ASP B 1 35 ? 10.73100 21.06900 -8.86100 1.000 37.23373 33 ASP B CA 1
ATOM 3149 C C . ASP B 1 35 ? 9.34500 21.69300 -8.90100 1.000 40.49642 33 ASP B C 1
ATOM 3150 O O . ASP B 1 35 ? 8.35700 21.03400 -8.57900 1.000 41.47723 33 ASP B O 1
ATOM 3152 N N . GLN B 1 36 ? 9.25100 22.94400 -9.31900 1.000 44.44946 34 GLN B N 1
ATOM 3153 C CA . GLN B 1 36 ? 7.96400 23.60800 -9.41100 1.000 46.72402 34 GLN B CA 1
ATOM 3154 C C . GLN B 1 36 ? 7.54700 23.84800 -10.85200 1.000 41.38388 34 GLN B C 1
ATOM 3155 O O . GLN B 1 36 ? 6.55100 24.52100 -11.09300 1.000 43.21034 34 GLN B O 1
ATOM 3157 N N . ARG B 1 37 ? 8.28000 23.30900 -11.80700 1.000 33.51333 35 ARG B N 1
ATOM 3158 C CA . ARG B 1 37 ? 7.92700 23.43100 -13.20900 1.000 30.91428 35 ARG B CA 1
ATOM 3159 C C . ARG B 1 37 ? 6.97000 22.29700 -13.56200 1.000 28.44599 35 ARG B C 1
ATOM 3160 O O . ARG B 1 37 ? 7.26100 21.13300 -13.29700 1.000 31.74768 35 ARG B O 1
ATOM 3168 N N . LYS B 1 38 ? 5.82400 22.64400 -14.12700 1.000 27.52205 36 LYS B N 1
ATOM 3169 C CA . LYS B 1 38 ? 4.85000 21.67000 -14.58700 1.000 28.52445 36 LYS B CA 1
ATOM 3170 C C . LYS B 1 38 ? 4.65800 21.85300 -16.07600 1.000 26.94182 36 LYS B C 1
ATOM 3171 O O . LYS B 1 38 ? 4.47200 22.97500 -16.54600 1.000 28.71941 36 LYS B O 1
ATOM 3177 N N . ILE B 1 39 ? 4.70200 20.75600 -16.81200 1.000 23.43219 37 ILE B N 1
ATOM 3178 C CA . ILE B 1 39 ? 4.58500 20.78200 -18.25800 1.000 23.31597 37 ILE B CA 1
ATOM 3179 C C . ILE B 1 39 ? 3.43200 19.88100 -18.65200 1.000 23.65245 37 ILE B C 1
ATOM 3180 O O . ILE B 1 39 ? 3.43600 18.69200 -18.33500 1.000 24.81022 37 ILE B O 1
ATOM 3185 N N . THR B 1 40 ? 2.43200 20.45600 -19.31100 1.000 24.72469 38 THR B N 1
ATOM 3186 C CA . THR B 1 40 ? 1.31100 19.66100 -19.76600 1.000 23.87232 38 THR B CA 1
ATOM 3187 C C . THR B 1 40 ? 1.70100 18.84800 -20.99200 1.000 27.33517 38 THR B C 1
ATOM 3188 O O . THR B 1 40 ? 2.74300 19.05000 -21.60100 1.000 28.31941 38 THR B O 1
ATOM 3192 N N . TYR B 1 41 ? 0.82400 17.92200 -21.35700 1.000 23.15960 39 TYR B N 1
ATOM 3193 C CA . TYR B 1 41 ? 1.05200 17.12900 -22.55700 1.000 22.91769 39 TYR B CA 1
ATOM 3194 C C . TYR B 1 41 ? 1.06500 17.99200 -23.81000 1.000 24.39360 39 TYR B C 1
ATOM 3195 O O . TYR B 1 41 ? 1.86100 17.76400 -24.71900 1.000 28.92673 39 TYR B O 1
ATOM 3204 N N . ARG B 1 42 ? 0.16600 18.97500 -23.87900 1.000 25.95189 40 ARG B N 1
ATOM 3205 C CA . ARG B 1 42 ? 0.12700 19.85900 -25.03000 1.000 27.65893 40 ARG B CA 1
ATOM 3206 C C . ARG B 1 42 ? 1.44500 20.60300 -25.18500 1.000 34.59636 40 ARG B C 1
ATOM 3207 O O . ARG B 1 42 ? 1.99000 20.69500 -26.28600 1.000 28.32134 40 ARG B O 1
ATOM 3215 N N . GLU B 1 43 ? 1.98200 21.11000 -24.08000 1.000 30.76950 41 GLU B N 1
ATOM 3216 C CA . GLU B 1 43 ? 3.25700 21.81300 -24.12000 1.000 31.09827 41 GLU B CA 1
ATOM 3217 C C . GLU B 1 43 ? 4.39700 20.86500 -24.45900 1.000 27.72905 41 GLU B C 1
ATOM 3218 O O . GLU B 1 43 ? 5.28800 21.20600 -25.23400 1.000 32.16170 41 GLU B O 1
ATOM 3224 N N . LEU B 1 44 ? 4.37200 19.66600 -23.88400 1.000 24.35422 42 LEU B N 1
ATOM 3225 C CA . LEU B 1 44 ? 5.41500 18.69100 -24.16900 1.000 23.13268 42 LEU B CA 1
ATOM 3226 C C . LEU B 1 44 ? 5.40200 18.28300 -25.63400 1.000 28.19401 42 LEU B C 1
ATOM 3227 O O . LEU B 1 44 ? 6.45600 18.10200 -26.24000 1.000 28.99686 42 LEU B O 1
ATOM 3232 N N . ALA B 1 45 ? 4.21300 18.12800 -26.21700 1.000 25.62080 43 ALA B N 1
ATOM 3233 C CA . ALA B 1 45 ? 4.12900 17.82700 -27.63900 1.000 25.95330 43 ALA B CA 1
ATOM 3234 C C . ALA B 1 45 ? 4.73400 18.94200 -28.47500 1.000 26.82846 43 ALA B C 1
ATOM 3235 O O . ALA B 1 45 ? 5.44300 18.67600 -29.44300 1.000 30.70956 43 ALA B O 1
ATOM 3237 N N . GLU B 1 46 ? 4.44400 20.19500 -28.12600 1.000 27.98709 44 GLU B N 1
ATOM 3238 C CA . GLU B 1 46 ? 5.01700 21.31900 -28.86300 1.000 29.66227 44 GLU B CA 1
ATOM 3239 C C . GLU B 1 46 ? 6.53600 21.36600 -28.72300 1.000 33.23935 44 GLU B C 1
ATOM 3240 O O . GLU B 1 46 ? 7.25600 21.58300 -29.69900 1.000 32.73045 44 GLU B O 1
ATOM 3242 N N . GLN B 1 47 ? 7.03400 21.18300 -27.50900 1.000 29.03691 45 GLN B N 1
ATOM 3243 C CA . GLN B 1 47 ? 8.47000 21.24100 -27.29100 1.000 27.07778 45 GLN B CA 1
ATOM 3244 C C . GLN B 1 47 ? 9.16600 20.08700 -27.99600 1.000 26.18642 45 GLN B C 1
ATOM 3245 O O . GLN B 1 47 ? 10.25000 20.25900 -28.55100 1.000 27.40079 45 GLN B O 1
ATOM 3251 N N . CYS B 1 48 ? 8.55700 18.90000 -27.96700 1.000 26.36132 46 CYS B N 1
ATOM 3252 C CA . CYS B 1 48 ? 9.12700 17.75500 -28.66700 1.000 27.38812 46 CYS B CA 1
ATOM 3253 C C . CYS B 1 48 ? 9.20700 17.98300 -30.17400 1.000 28.60190 46 CYS B C 1
ATOM 3254 O O . CYS B 1 48 ? 10.22800 17.68500 -30.79000 1.000 28.84925 46 CYS B O 1
ATOM 3257 N N . SER B 1 49 ? 8.15500 18.53900 -30.77800 1.000 28.63617 47 SER B N 1
ATOM 3258 C CA . SER B 1 49 ? 8.17800 18.77300 -32.22100 1.000 33.37825 47 SER B CA 1
ATOM 3259 C C . SER B 1 49 ? 9.20300 19.82800 -32.58400 1.000 33.49531 47 SER B C 1
ATOM 3260 O O . SER B 1 49 ? 9.93500 19.68300 -33.56300 1.000 31.91677 47 SER B O 1
ATOM 3263 N N . ALA B 1 50 ? 9.26500 20.89700 -31.80500 1.000 33.41624 48 ALA B N 1
ATOM 3264 C CA . ALA B 1 50 ? 10.23700 21.93500 -32.09300 1.000 33.35590 48 ALA B CA 1
ATOM 3265 C C . ALA B 1 50 ? 11.65500 21.39000 -32.04000 1.000 31.05628 48 ALA B C 1
ATOM 3266 O O . ALA B 1 50 ? 12.48300 21.71600 -32.88700 1.000 32.29319 48 ALA B O 1
ATOM 3268 N N . LEU B 1 51 ? 11.94900 20.55200 -31.05400 1.000 30.85550 49 LEU B N 1
ATOM 3269 C CA . LEU B 1 51 ? 13.29700 20.02200 -30.93500 1.000 28.29341 49 LEU B CA 1
ATOM 3270 C C . LEU B 1 51 ? 13.57200 18.98200 -32.00900 1.000 35.73243 49 LEU B C 1
ATOM 3271 O O . LEU B 1 51 ? 14.69000 18.88900 -32.51200 1.000 28.66436 49 LEU B O 1
ATOM 3276 N N . ALA B 1 52 ? 12.56000 18.19300 -32.36100 1.000 29.97393 50 ALA B N 1
ATOM 3277 C CA . ALA B 1 52 ? 12.71900 17.24300 -33.45100 1.000 27.98498 50 ALA B CA 1
ATOM 3278 C C . ALA B 1 52 ? 13.05400 17.95200 -34.75500 1.000 30.14191 50 ALA B C 1
ATOM 3279 O O . ALA B 1 52 ? 13.90700 17.49300 -35.51200 1.000 34.23938 50 ALA B O 1
ATOM 3281 N N . ALA B 1 53 ? 12.42300 19.09200 -35.00600 1.000 31.68372 51 ALA B N 1
ATOM 3282 C CA . ALA B 1 53 ? 12.71900 19.82700 -36.22600 1.000 37.31360 51 ALA B CA 1
ATOM 3283 C C . ALA B 1 53 ? 14.15000 20.33500 -36.21400 1.000 40.82827 51 ALA B C 1
ATOM 3284 O O . ALA B 1 53 ? 14.82600 20.32300 -37.24300 1.000 40.32457 51 ALA B O 1
ATOM 3286 N N . VAL B 1 54 ? 14.62300 20.78000 -35.05500 1.000 35.08194 52 VAL B N 1
ATOM 3287 C CA . VAL B 1 54 ? 16.01800 21.16100 -34.90000 1.000 34.83676 52 VAL B CA 1
ATOM 3288 C C . VAL B 1 54 ? 16.94100 19.97200 -35.12600 1.000 33.24946 52 VAL B C 1
ATOM 3289 O O . VAL B 1 54 ? 17.99600 20.09800 -35.74500 1.000 35.08648 52 VAL B O 1
ATOM 3293 N N . LEU B 1 55 ? 16.57600 18.80500 -34.60100 1.000 31.02953 53 LEU B N 1
ATOM 3294 C CA . LEU B 1 55 ? 17.46100 17.65800 -34.74800 1.000 35.49547 53 LEU B CA 1
ATOM 3295 C C . LEU B 1 55 ? 17.60600 17.25000 -36.20000 1.000 36.59022 53 LEU B C 1
ATOM 3296 O O . LEU B 1 55 ? 18.64200 16.70800 -36.58000 1.000 38.60562 53 LEU B O 1
ATOM 3301 N N . GLN B 1 56 ? 16.61600 17.55500 -37.02800 1.000 40.41995 54 GLN B N 1
ATOM 3302 C CA . GLN B 1 56 ? 16.74600 17.38800 -38.46500 1.000 43.56076 54 GLN B CA 1
ATOM 3303 C C . GLN B 1 56 ? 17.26800 18.66100 -39.13500 1.000 47.46066 54 GLN B C 1
ATOM 3304 O O . GLN B 1 56 ? 17.08000 18.83500 -40.33900 1.000 57.97575 54 GLN B O 1
ATOM 3310 N N . ASN B 1 57 ? 17.91500 19.53800 -38.36500 1.000 44.64318 55 ASN B N 1
ATOM 3311 C CA . ASN B 1 57 ? 18.66600 20.68400 -38.86200 1.000 51.43222 55 ASN B CA 1
ATOM 3312 C C . ASN B 1 57 ? 20.12900 20.49200 -38.58000 1.000 52.75600 55 ASN B C 1
ATOM 3313 O O . ASN B 1 57 ? 20.96500 21.11900 -39.22100 1.000 55.02899 55 ASN B O 1
ATOM 3318 N N A ASN B 1 58 ? 20.44600 19.64500 -37.61100 0.500 55.15466 56 ASN B N 1
ATOM 3319 N N B ASN B 1 58 ? 20.45300 19.65100 -37.62300 0.500 55.19025 56 ASN B N 1
ATOM 3320 C CA A ASN B 1 58 ? 21.79000 19.16800 -37.36300 0.500 55.62886 56 ASN B CA 1
ATOM 3321 C CA B ASN B 1 58 ? 21.81700 19.22700 -37.41100 0.500 55.82059 56 ASN B CA 1
ATOM 3322 C C A ASN B 1 58 ? 22.00200 17.95300 -38.26200 0.500 56.01403 56 ASN B C 1
ATOM 3323 C C B ASN B 1 58 ? 21.99000 17.95300 -38.24500 0.500 55.97080 56 ASN B C 1
ATOM 3324 O O A ASN B 1 58 ? 21.25400 17.73400 -39.21300 0.500 56.17148 56 ASN B O 1
ATOM 3325 O O B ASN B 1 58 ? 21.21100 17.70300 -39.16200 0.500 55.95258 56 ASN B O 1
ATOM 3334 N N . CYS B 1 59 ? 23.00400 17.15700 -37.98000 1.000 58.16589 57 CYS B N 1
ATOM 3335 C CA . CYS B 1 59 ? 23.29800 16.01400 -38.82200 1.000 61.46710 57 CYS B CA 1
ATOM 3336 C C . CYS B 1 59 ? 22.47700 14.76300 -38.49700 1.000 50.73192 57 CYS B C 1
ATOM 3337 O O . CYS B 1 59 ? 22.86800 13.68000 -38.92800 1.000 52.17975 57 CYS B O 1
ATOM 3340 N N . LEU B 1 60 ? 21.39300 14.85600 -37.71900 1.000 44.77624 58 LEU B N 1
ATOM 3341 C CA . LEU B 1 60 ? 20.65800 13.65800 -37.31300 1.000 36.73883 58 LEU B CA 1
ATOM 3342 C C . LEU B 1 60 ? 19.64700 13.17800 -38.35500 1.000 34.56852 58 LEU B C 1
ATOM 3343 O O . LEU B 1 60 ? 18.80400 13.93900 -38.82700 1.000 37.35504 58 LEU B O 1
ATOM 3348 N N A ILE B 1 61 ? 19.74100 11.89600 -38.69400 0.500 34.07973 59 ILE B N 1
ATOM 3349 N N B ILE B 1 61 ? 19.75700 11.90400 -38.70800 0.500 34.16537 59 ILE B N 1
ATOM 3350 C CA A ILE B 1 61 ? 18.91100 11.22900 -39.68800 0.500 34.59634 59 ILE B CA 1
ATOM 3351 C CA B ILE B 1 61 ? 18.92800 11.22100 -39.69200 0.500 34.60599 59 ILE B CA 1
ATOM 3352 C C A ILE B 1 61 ? 18.30600 9.98600 -39.05500 0.500 30.97646 59 ILE B C 1
ATOM 3353 C C B ILE B 1 61 ? 18.31600 9.97700 -39.06300 0.500 30.99493 59 ILE B C 1
ATOM 3354 O O A ILE B 1 61 ? 18.84600 9.42900 -38.09900 0.500 28.47078 59 ILE B O 1
ATOM 3355 O O B ILE B 1 61 ? 18.84700 9.42500 -38.09800 0.500 28.45900 59 ILE B O 1
ATOM 3364 N N . LYS B 1 62 ? 17.15800 9.57300 -39.58200 1.000 32.08299 60 LYS B N 1
ATOM 3365 C CA . LYS B 1 62 ? 16.52900 8.34100 -39.14100 1.000 30.68310 60 LYS B CA 1
ATOM 3366 C C . LYS B 1 62 ? 17.52300 7.17900 -39.18400 1.000 28.46053 60 LYS B C 1
ATOM 3367 O O . LYS B 1 62 ? 18.24600 6.99300 -40.16000 1.000 29.82610 60 LYS B O 1
ATOM 3373 N N . GLY B 1 63 ? 17.58200 6.42700 -38.09500 1.000 26.81901 61 GLY B N 1
ATOM 3374 C CA . GLY B 1 63 ? 18.51800 5.34000 -37.96000 1.000 28.36039 61 GLY B CA 1
ATOM 3375 C C . GLY B 1 63 ? 19.84200 5.68400 -37.31200 1.000 30.10342 61 GLY B C 1
ATOM 3376 O O . GLY B 1 63 ? 20.59000 4.77100 -36.97300 1.000 27.85024 61 GLY B O 1
ATOM 3377 N N . ASP B 1 64 ? 20.13300 6.96500 -37.09800 1.000 27.80546 62 ASP B N 1
ATOM 3378 C CA . ASP B 1 64 ? 21.36600 7.35500 -36.42500 1.000 26.43824 62 ASP B CA 1
ATOM 3379 C C . ASP B 1 64 ? 21.36100 6.85300 -34.98600 1.000 25.21747 62 ASP B C 1
ATOM 3380 O O . ASP B 1 64 ? 20.34300 6.90800 -34.30400 1.000 27.45135 62 ASP B O 1
ATOM 3385 N N . ILE B 1 65 ? 22.50400 6.34600 -34.54100 1.000 24.49201 63 ILE B N 1
ATOM 3386 C CA . ILE B 1 65 ? 22.69000 5.91100 -33.16600 1.000 23.22220 63 ILE B CA 1
ATOM 3387 C C . ILE B 1 65 ? 23.14800 7.10800 -32.34600 1.000 23.10858 63 ILE B C 1
ATOM 3388 O O . ILE B 1 65 ? 24.26600 7.58400 -32.51000 1.000 24.05223 63 ILE B O 1
ATOM 3393 N N . VAL B 1 66 ? 22.31700 7.54300 -31.40600 1.000 22.22717 64 VAL B N 1
ATOM 3394 C CA . VAL B 1 66 ? 22.52200 8.79700 -30.70100 1.000 22.09912 64 VAL B CA 1
ATOM 3395 C C . VAL B 1 66 ? 22.45600 8.51900 -29.21000 1.000 20.94058 64 VAL B C 1
ATOM 3396 O O . VAL B 1 66 ? 21.39300 8.18000 -28.69100 1.000 22.46082 64 VAL B O 1
ATOM 3400 N N . ALA B 1 67 ? 23.57900 8.66900 -28.52400 1.000 23.41723 65 ALA B N 1
ATOM 3401 C CA . ALA B 1 67 ? 23.60000 8.51800 -27.08000 1.000 20.43980 65 ALA B CA 1
ATOM 3402 C C . ALA B 1 67 ? 23.13900 9.79400 -26.39100 1.000 23.23412 65 ALA B C 1
ATOM 3403 O O . ALA B 1 67 ? 23.27800 10.89200 -26.92000 1.000 23.47010 65 ALA B O 1
ATOM 3405 N N . ILE B 1 68 ? 22.56100 9.62600 -25.20400 1.000 23.38852 66 ILE B N 1
ATOM 3406 C CA . ILE B 1 68 ? 22.02600 10.72700 -24.41500 1.000 21.90207 66 ILE B CA 1
ATOM 3407 C C . ILE B 1 68 ? 22.62800 10.67500 -23.02500 1.000 24.30737 66 ILE B C 1
ATOM 3408 O O . ILE B 1 68 ? 22.46300 9.68300 -22.31500 1.000 22.91335 66 ILE B O 1
ATOM 3413 N N . LYS B 1 69 ? 23.29700 11.75300 -22.62700 1.000 23.10279 67 LYS B N 1
ATOM 3414 C CA . LYS B 1 69 ? 23.80300 11.88700 -21.26500 1.000 24.09542 67 LYS B CA 1
ATOM 3415 C C . LYS B 1 69 ? 23.35800 13.24600 -20.73600 1.000 23.81970 67 LYS B C 1
ATOM 3416 O O . LYS B 1 69 ? 24.07500 14.23700 -20.83200 1.000 22.84706 67 LYS B O 1
ATOM 3422 N N . ILE B 1 70 ? 22.16300 13.28000 -20.17500 1.000 20.67127 68 ILE B N 1
ATOM 3423 C CA . ILE B 1 70 ? 21.57900 14.49200 -19.63300 1.000 21.40121 68 ILE B CA 1
ATOM 3424 C C . ILE B 1 70 ? 21.06400 14.16300 -18.24200 1.000 21.04805 68 ILE B C 1
ATOM 3425 O O . ILE B 1 70 ? 20.41100 13.13700 -18.05400 1.000 24.62038 68 ILE B O 1
ATOM 3430 N N . GLU B 1 71 ? 21.38200 15.01500 -17.27400 1.000 22.53253 69 GLU B N 1
ATOM 3431 C CA . GLU B 1 71 ? 20.85100 14.84900 -15.93100 1.000 20.13001 69 GLU B CA 1
ATOM 3432 C C . GLU B 1 71 ? 19.33300 14.89400 -15.94300 1.000 21.63569 69 GLU B C 1
ATOM 3433 O O . GLU B 1 71 ? 18.71900 15.51200 -16.80600 1.000 25.67058 69 GLU B O 1
ATOM 3439 N N . ARG B 1 72 ? 18.73700 14.25000 -14.95300 1.000 19.26550 70 ARG B N 1
ATOM 3440 C CA . ARG B 1 72 ? 17.29600 14.30100 -14.81000 1.000 18.25420 70 ARG B CA 1
ATOM 3441 C C . ARG B 1 72 ? 16.84300 15.75200 -14.79600 1.000 19.23856 70 ARG B C 1
ATOM 3442 O O . ARG B 1 72 ? 17.36800 16.57000 -14.04700 1.000 22.15653 70 ARG B O 1
ATOM 3450 N N . SER B 1 73 ? 15.89100 16.04800 -15.64700 1.000 20.66510 71 SER B N 1
ATOM 3451 C CA . SER B 1 73 ? 15.43500 17.37200 -16.00500 1.000 19.49535 71 SER B CA 1
ATOM 3452 C C . SER B 1 73 ? 14.34400 17.20600 -17.04700 1.000 19.03670 71 SER B C 1
ATOM 3453 O O . SER B 1 73 ? 14.29200 16.17100 -17.70500 1.000 20.01560 71 SER B O 1
ATOM 3456 N N . PRO B 1 74 ? 13.47200 18.19300 -17.24200 1.000 21.10793 72 PRO B N 1
ATOM 3457 C CA . PRO B 1 74 ? 12.48800 18.05800 -18.32000 1.000 23.97220 72 PRO B CA 1
ATOM 3458 C C . PRO B 1 74 ? 13.13800 17.83000 -19.66900 1.000 22.31268 72 PRO B C 1
ATOM 3459 O O . PRO B 1 74 ? 12.63400 17.05800 -20.48600 1.000 21.03820 72 PRO B O 1
ATOM 3463 N N . GLU B 1 75 ? 14.26700 18.48700 -19.89500 1.000 24.62978 73 GLU B N 1
ATOM 3464 C CA . GLU B 1 75 ? 14.96700 18.38100 -21.16500 1.000 26.24422 73 GLU B CA 1
ATOM 3465 C C . GLU B 1 75 ? 15.33300 16.94300 -21.50000 1.000 22.61216 73 GLU B C 1
ATOM 3466 O O . GLU B 1 75 ? 15.32200 16.55400 -22.66700 1.000 20.26263 73 GLU B O 1
ATOM 3472 N N . LEU B 1 76 ? 15.65900 16.14200 -20.49200 1.000 21.61174 74 LEU B N 1
ATOM 3473 C CA . LEU B 1 76 ? 16.04900 14.76000 -20.75300 1.000 18.94400 74 LEU B CA 1
ATOM 3474 C C . LEU B 1 76 ? 14.95900 14.02600 -21.51900 1.000 19.34636 74 LEU B C 1
ATOM 3475 O O . LEU B 1 76 ? 15.23100 13.32800 -22.49400 1.000 19.36749 74 LEU B O 1
ATOM 3480 N N . TYR B 1 77 ? 13.71700 14.18600 -21.09000 1.000 17.82539 75 TYR B N 1
ATOM 3481 C CA . TYR B 1 77 ? 12.62300 13.45200 -21.69300 1.000 19.65696 75 TYR B CA 1
ATOM 3482 C C . TYR B 1 77 ? 12.12500 14.12600 -22.95900 1.000 19.00525 75 TYR B C 1
ATOM 3483 O O . TYR B 1 77 ? 11.63500 13.44800 -23.85300 1.000 22.59385 75 TYR B O 1
ATOM 3492 N N . ILE B 1 78 ? 12.28800 15.44100 -23.07300 1.000 19.38537 76 ILE B N 1
ATOM 3493 C CA . ILE B 1 78 ? 11.99200 16.09700 -24.34100 1.000 21.83321 76 ILE B CA 1
ATOM 3494 C C . ILE B 1 78 ? 12.92300 15.58100 -25.42500 1.000 24.29936 76 ILE B C 1
ATOM 3495 O O . ILE B 1 78 ? 12.50100 15.33300 -26.55300 1.000 24.86881 76 ILE B O 1
ATOM 3500 N N . PHE B 1 79 ? 14.20100 15.41200 -25.09500 1.000 22.90696 77 PHE B N 1
ATOM 3501 C CA . PHE B 1 79 ? 15.14400 14.84200 -26.04900 1.000 19.94969 77 PHE B CA 1
ATOM 3502 C C . PHE B 1 79 ? 14.79500 13.40500 -26.40200 1.000 23.09410 77 PHE B C 1
ATOM 3503 O O . PHE B 1 79 ? 14.88900 13.00900 -27.56100 1.000 22.89793 77 PHE B O 1
ATOM 3511 N N . MET B 1 80 ? 14.41500 12.60300 -25.41200 1.000 20.28729 78 MET B N 1
ATOM 3512 C CA . MET B 1 80 ? 14.04000 11.23600 -25.73400 1.000 17.34670 78 MET B CA 1
ATOM 3513 C C . MET B 1 80 ? 12.90300 11.22000 -26.74100 1.000 17.83240 78 MET B C 1
ATOM 3514 O O . MET B 1 80 ? 12.95100 10.49600 -27.73200 1.000 19.44369 78 MET B O 1
ATOM 3519 N N . LEU B 1 81 ? 11.88100 12.03700 -26.50400 1.000 18.81839 79 LEU B N 1
ATOM 3520 C CA . LEU B 1 81 ? 10.73300 12.06400 -27.39500 1.000 18.79659 79 LEU B CA 1
ATOM 3521 C C . LEU B 1 81 ? 11.10600 12.57900 -28.77700 1.000 22.66448 79 LEU B C 1
ATOM 3522 O O . LEU B 1 81 ? 10.62200 12.06400 -29.78200 1.000 24.25337 79 LEU B O 1
ATOM 3527 N N . ALA B 1 82 ? 11.97800 13.58100 -28.84100 1.000 20.71738 80 ALA B N 1
ATOM 3528 C CA . ALA B 1 82 ? 12.34700 14.13700 -30.13800 1.000 22.15314 80 ALA B CA 1
ATOM 3529 C C . ALA B 1 82 ? 13.17900 13.14900 -30.94000 1.000 22.13880 80 ALA B C 1
ATOM 3530 O O . ALA B 1 82 ? 13.03300 13.04700 -32.15500 1.000 23.20141 80 ALA B O 1
ATOM 3532 N N . LEU B 1 83 ? 14.06400 12.42300 -30.27700 1.000 22.25004 81 LEU B N 1
ATOM 3533 C CA . LEU B 1 83 ? 14.85100 11.43100 -30.99000 1.000 22.29291 81 LEU B CA 1
ATOM 3534 C C . LEU B 1 83 ? 13.96500 10.29900 -31.50400 1.000 22.39298 81 LEU B C 1
ATOM 3535 O O . LEU B 1 83 ? 14.13600 9.83800 -32.63100 1.000 25.94785 81 LEU B O 1
ATOM 3540 N N . MET B 1 84 ? 13.01800 9.84400 -30.68700 1.000 21.04851 82 MET B N 1
ATOM 3541 C CA . MET B 1 84 ? 12.00200 8.89800 -31.14600 1.000 22.78067 82 MET B CA 1
ATOM 3542 C C . MET B 1 84 ? 11.27100 9.42200 -32.37100 1.000 24.08377 82 MET B C 1
ATOM 3543 O O . MET B 1 84 ? 11.06300 8.69800 -33.34400 1.000 25.23601 82 MET B O 1
ATOM 3548 N N . LYS B 1 85 ? 10.84100 10.67400 -32.30800 1.000 22.55723 83 LYS B N 1
ATOM 3549 C CA . LYS B 1 85 ? 10.04900 11.24900 -33.38200 1.000 24.09308 83 LYS B CA 1
ATOM 3550 C C . LYS B 1 85 ? 10.79400 11.22000 -34.71000 1.000 25.15201 83 LYS B C 1
ATOM 3551 O O . LYS B 1 85 ? 10.18500 11.02000 -35.76000 1.000 26.24099 83 LYS B O 1
ATOM 3557 N N . ILE B 1 86 ? 12.10900 11.43900 -34.68900 1.000 25.94493 84 ILE B N 1
ATOM 3558 C CA . ILE B 1 86 ? 12.85600 11.49000 -35.93600 1.000 26.31152 84 ILE B CA 1
ATOM 3559 C C . ILE B 1 86 ? 13.37500 10.13300 -36.37300 1.000 26.03018 84 ILE B C 1
ATOM 3560 O O . ILE B 1 86 ? 14.01100 10.04400 -37.42000 1.000 27.82743 84 ILE B O 1
ATOM 3565 N N . GLY B 1 87 ? 13.11900 9.07700 -35.61600 1.000 24.67098 85 GLY B N 1
ATOM 3566 C CA . GLY B 1 87 ? 13.59600 7.77200 -36.01500 1.000 25.27810 85 GLY B CA 1
ATOM 3567 C C . GLY B 1 87 ? 15.01800 7.45900 -35.61000 1.000 26.67916 85 GLY B C 1
ATOM 3568 O O . GLY B 1 87 ? 15.62700 6.54800 -36.16200 1.000 25.16316 85 GLY B O 1
ATOM 3569 N N . ALA B 1 88 ? 15.56900 8.20200 -34.66700 1.000 24.97050 86 ALA B N 1
ATOM 3570 C CA . ALA B 1 88 ? 16.88800 7.90700 -34.15500 1.000 25.44288 86 ALA B CA 1
ATOM 3571 C C . ALA B 1 88 ? 16.82300 6.79500 -33.11100 1.000 26.14817 86 ALA B C 1
ATOM 3572 O O . ALA B 1 88 ? 15.77500 6.50300 -32.54400 1.000 24.18153 86 ALA B O 1
ATOM 3574 N N . VAL B 1 89 ? 17.96700 6.17300 -32.88300 1.000 22.05950 87 VAL B N 1
ATOM 3575 C CA . VAL B 1 89 ? 18.11500 5.07800 -31.94200 1.000 20.21790 87 VAL B CA 1
ATOM 3576 C C . VAL B 1 89 ? 18.87200 5.61000 -30.73300 1.000 24.45875 87 VAL B C 1
ATOM 3577 O O . VAL B 1 89 ? 20.07200 5.87100 -30.81300 1.000 25.62741 87 VAL B O 1
ATOM 3581 N N . MET B 1 90 ? 18.17900 5.78100 -29.61200 1.000 18.59795 88 MET B N 1
ATOM 3582 C CA . MET B 1 90 ? 18.79400 6.42800 -28.46400 1.000 20.54994 88 MET B CA 1
ATOM 3583 C C . MET B 1 90 ? 19.60200 5.43900 -27.63800 1.000 24.42601 88 MET B C 1
ATOM 3584 O O . MET B 1 90 ? 19.22500 4.28300 -27.48300 1.000 23.07119 88 MET B O 1
ATOM 3589 N N . VAL B 1 91 ? 20.72700 5.91000 -27.11700 1.000 20.35348 89 VAL B N 1
ATOM 3590 C CA . VAL B 1 91 ? 21.55300 5.12300 -26.21300 1.000 18.98387 89 VAL B CA 1
ATOM 3591 C C . VAL B 1 91 ? 21.64300 5.85900 -24.88300 1.000 19.95729 89 VAL B C 1
ATOM 3592 O O . VAL B 1 91 ? 22.50600 6.72100 -24.71600 1.000 20.95526 89 VAL B O 1
ATOM 3596 N N . PRO B 1 92 ? 20.78400 5.56200 -23.92200 1.000 17.48079 90 PRO B N 1
ATOM 3597 C CA . PRO B 1 92 ? 20.78600 6.34100 -22.68400 1.000 22.08587 90 PRO B CA 1
ATOM 3598 C C . PRO B 1 92 ? 22.00500 6.02900 -21.83600 1.000 22.28826 90 PRO B C 1
ATOM 3599 O O . PRO B 1 92 ? 22.40000 4.87800 -21.68500 1.000 23.75014 90 PRO B O 1
ATOM 3603 N N . VAL B 1 93 ? 22.60000 7.08100 -21.29000 1.000 20.74497 91 VAL B N 1
ATOM 3604 C CA . VAL B 1 93 ? 23.78500 6.98400 -20.45500 1.000 20.56479 91 VAL B CA 1
ATOM 3605 C C . VAL B 1 93 ? 23.51500 7.80000 -19.19600 1.000 23.41933 91 VAL B C 1
ATOM 3606 O O . VAL B 1 93 ? 23.09100 8.95100 -19.29000 1.000 26.51639 91 VAL B O 1
ATOM 3610 N N . ASN B 1 94 ? 23.74400 7.21100 -18.03400 1.000 28.62585 92 ASN B N 1
ATOM 3611 C CA . ASN B 1 94 ? 23.47900 7.93500 -16.79700 1.000 32.59066 92 ASN B CA 1
ATOM 3612 C C . ASN B 1 94 ? 24.57400 8.96000 -16.53300 1.000 30.71290 92 ASN B C 1
ATOM 3613 O O . ASN B 1 94 ? 25.75600 8.68500 -16.69900 1.000 31.42328 92 ASN B O 1
ATOM 3618 N N . SER B 1 95 ? 24.15600 10.12400 -16.05600 1.000 33.67737 93 SER B N 1
ATOM 3619 C CA . SER B 1 95 ? 25.05100 11.27200 -15.99700 1.000 32.17233 93 SER B CA 1
ATOM 3620 C C . SER B 1 95 ? 26.20900 11.05100 -15.04400 1.000 34.59569 93 SER B C 1
ATOM 3621 O O . SER B 1 95 ? 27.28400 11.60900 -15.25400 1.000 39.65527 93 SER B O 1
ATOM 3624 N N . ASN B 1 96 ? 26.03800 10.24200 -14.01200 1.000 39.20161 94 ASN B N 1
ATOM 3625 C CA . ASN B 1 96 ? 27.12200 10.00800 -13.07100 1.000 46.45148 94 ASN B CA 1
ATOM 3626 C C . ASN B 1 96 ? 27.97400 8.81500 -13.47500 1.000 47.43978 94 ASN B C 1
ATOM 3627 O O . ASN B 1 96 ? 28.61300 8.20300 -12.62000 1.000 46.00698 94 ASN B O 1
ATOM 3632 N N . SER B 1 97 ? 27.99200 8.48100 -14.76600 1.000 47.47791 95 SER B N 1
ATOM 3633 C CA . SER B 1 97 ? 28.78300 7.32700 -15.14800 1.000 49.25512 95 SER B CA 1
ATOM 3634 C C . SER B 1 97 ? 30.20900 7.74700 -15.49100 1.000 46.33861 95 SER B C 1
ATOM 3635 O O . SER B 1 97 ? 30.41400 8.79100 -16.10900 1.000 41.28922 95 SER B O 1
ATOM 3638 N N . PRO B 1 98 ? 31.18100 6.92800 -15.10000 1.000 49.77049 96 PRO B N 1
ATOM 3639 C CA . PRO B 1 98 ? 32.57700 7.25700 -15.37600 1.000 50.57943 96 PRO B CA 1
ATOM 3640 C C . PRO B 1 98 ? 32.84400 7.26200 -16.86500 1.000 49.45488 96 PRO B C 1
ATOM 3641 O O . PRO B 1 98 ? 32.31500 6.43700 -17.60800 1.000 48.34258 96 PRO B O 1
ATOM 3645 N N . GLU B 1 99 ? 33.70400 8.18300 -17.29100 1.000 48.43760 97 GLU B N 1
ATOM 3646 C CA . GLU B 1 99 ? 33.90000 8.38300 -18.71600 1.000 47.07820 97 GLU B CA 1
ATOM 3647 C C . GLU B 1 99 ? 34.49400 7.14700 -19.37100 1.000 45.41954 97 GLU B C 1
ATOM 3648 O O . GLU B 1 99 ? 34.24200 6.89800 -20.54900 1.000 46.01803 97 GLU B O 1
ATOM 3654 N N . ARG B 1 100 ? 35.22500 6.33100 -18.61500 1.000 42.35597 98 ARG B N 1
ATOM 3655 C CA . ARG B 1 100 ? 35.69900 5.06900 -19.16200 1.000 44.26382 98 ARG B CA 1
ATOM 3656 C C . ARG B 1 100 ? 34.53000 4.16200 -19.53000 1.000 41.87986 98 ARG B C 1
ATOM 3657 O O . ARG B 1 100 ? 34.49200 3.59300 -20.62300 1.000 39.91418 98 ARG B O 1
ATOM 3665 N N . TYR B 1 101 ? 33.55500 4.03800 -18.63300 1.000 42.68786 99 TYR B N 1
ATOM 3666 C CA . TYR B 1 101 ? 32.38600 3.22100 -18.92600 1.000 40.79256 99 TYR B CA 1
ATOM 3667 C C . TYR B 1 101 ? 31.56600 3.82400 -20.05500 1.000 39.88653 99 TYR B C 1
ATOM 3668 O O . TYR B 1 101 ? 31.05700 3.09700 -20.90800 1.000 39.80697 99 TYR B O 1
ATOM 3677 N N . ILE B 1 102 ? 31.44100 5.14900 -20.08500 1.000 35.06629 100 ILE B N 1
ATOM 3678 C CA . ILE B 1 102 ? 30.72900 5.79800 -21.17700 1.000 35.32872 100 ILE B CA 1
ATOM 3679 C C . ILE B 1 102 ? 31.33000 5.42200 -22.52100 1.000 31.91525 100 ILE B C 1
ATOM 3680 O O . ILE B 1 102 ? 30.61300 5.08900 -23.46500 1.000 33.56095 100 ILE B O 1
ATOM 3685 N N . GLY B 1 103 ? 32.65500 5.48400 -22.63100 1.000 32.81440 101 GLY B N 1
ATOM 3686 C CA . GLY B 1 103 ? 33.28400 5.12200 -23.88600 1.000 32.41226 101 GLY B CA 1
ATOM 3687 C C . GLY B 1 103 ? 33.02300 3.68400 -24.26200 1.000 33.70959 101 GLY B C 1
ATOM 3688 O O . GLY B 1 103 ? 32.84600 3.36600 -25.43600 1.000 35.26544 101 GLY B O 1
ATOM 3689 N N . GLU B 1 104 ? 32.95100 2.81600 -23.25500 1.000 32.76436 102 GLU B N 1
ATOM 3690 C CA . GLU B 1 104 ? 32.68700 1.37200 -23.49000 1.000 36.34736 102 GLU B CA 1
ATOM 3691 C C . GLU B 1 104 ? 31.26200 1.18900 -24.02500 1.000 32.63648 102 GLU B C 1
ATOM 3692 O O . GLU B 1 104 ? 31.07500 0.38300 -24.94800 1.000 33.10781 102 GLU B O 1
ATOM 3698 N N . VAL B 1 105 ? 30.29700 1.90900 -23.45100 1.000 27.77941 103 VAL B N 1
ATOM 3699 C CA . VAL B 1 105 ? 28.91300 1.81900 -23.89500 1.000 25.13817 103 VAL B CA 1
ATOM 3700 C C . VAL B 1 105 ? 28.75700 2.34600 -25.31400 1.000 27.65993 103 VAL B C 1
ATOM 3701 O O . VAL B 1 105 ? 28.12100 1.71700 -26.16200 1.000 24.42079 103 VAL B O 1
ATOM 3705 N N . LEU B 1 106 ? 29.33000 3.51700 -25.59000 1.000 26.50573 104 LEU B N 1
ATOM 3706 C CA . LEU B 1 106 ? 29.19400 4.09000 -26.92100 1.000 27.26013 104 LEU B CA 1
ATOM 3707 C C . LEU B 1 106 ? 29.84000 3.20900 -27.97500 1.000 25.20864 104 LEU B C 1
ATOM 3708 O O . LEU B 1 106 ? 29.34000 3.11300 -29.09800 1.000 28.21496 104 LEU B O 1
ATOM 3713 N N . SER B 1 107 ? 30.97400 2.59800 -27.63900 1.000 25.94238 105 SER B N 1
ATOM 3714 C CA . SER B 1 107 ? 31.64400 1.69800 -28.57000 1.000 31.30646 105 SER B CA 1
ATOM 3715 C C . SER B 1 107 ? 30.79000 0.47100 -28.86100 1.000 29.44264 105 SER B C 1
ATOM 3716 O O . SER B 1 107 ? 30.57100 0.11100 -30.01800 1.000 28.61440 105 SER B O 1
ATOM 3719 N N . ALA B 1 108 ? 30.29400 -0.17600 -27.81300 1.000 29.95132 106 ALA B N 1
ATOM 3720 C CA . ALA B 1 108 ? 29.47100 -1.36000 -27.99600 1.000 28.93096 106 ALA B CA 1
ATOM 3721 C C . ALA B 1 108 ? 28.19900 -1.04000 -28.77300 1.000 29.59611 106 ALA B C 1
ATOM 3722 O O . ALA B 1 108 ? 27.74100 -1.84100 -29.58700 1.000 29.72258 106 ALA B O 1
ATOM 3724 N N . ALA B 1 109 ? 27.60900 0.11500 -28.52100 1.000 23.30640 107 ALA B N 1
ATOM 3725 C CA . ALA B 1 109 ? 26.38700 0.49100 -29.20600 1.000 24.11825 107 ALA B CA 1
ATOM 3726 C C . ALA B 1 109 ? 26.62900 0.97600 -30.62500 1.000 26.72633 107 ALA B C 1
ATOM 3727 O O . ALA B 1 109 ? 25.68900 1.05300 -31.41300 1.000 29.04748 107 ALA B O 1
ATOM 3729 N N . GLY B 1 110 ? 27.85800 1.32500 -30.95800 1.000 26.68326 108 GLY B N 1
ATOM 3730 C CA . GLY B 1 110 ? 28.10200 1.92600 -32.24700 1.000 27.35341 108 GLY B CA 1
ATOM 3731 C C . GLY B 1 110 ? 27.56200 3.32500 -32.37400 1.000 27.48552 108 GLY B C 1
ATOM 3732 O O . GLY B 1 110 ? 27.13500 3.72100 -33.45200 1.000 27.18690 108 GLY B O 1
ATOM 3733 N N . ALA B 1 111 ? 27.56300 4.08200 -31.28500 1.000 28.12422 109 ALA B N 1
ATOM 3734 C CA . ALA B 1 111 ? 27.04100 5.43500 -31.32000 1.000 24.53389 109 ALA B CA 1
ATOM 3735 C C . ALA B 1 111 ? 27.90400 6.33500 -32.19400 1.000 26.06497 109 ALA B C 1
ATOM 3736 O O . ALA B 1 111 ? 29.12800 6.25600 -32.17900 1.000 27.09430 109 ALA B O 1
ATOM 3738 N N . ARG B 1 112 ? 27.23600 7.21300 -32.92300 1.000 26.34486 110 ARG B N 1
ATOM 3739 C CA . ARG B 1 112 ? 27.87500 8.23200 -33.72900 1.000 27.88869 110 ARG B CA 1
ATOM 3740 C C . ARG B 1 112 ? 27.77200 9.61200 -33.09700 1.000 27.87451 110 ARG B C 1
ATOM 3741 O O . ARG B 1 112 ? 28.58700 10.48000 -33.39200 1.000 29.24189 110 ARG B O 1
ATOM 3749 N N . TYR B 1 113 ? 26.80600 9.81800 -32.22500 1.000 26.50613 111 TYR B N 1
ATOM 3750 C CA . TYR B 1 113 ? 26.61400 11.08000 -31.55000 1.000 28.24953 111 TYR B CA 1
ATOM 3751 C C . TYR B 1 113 ? 26.39400 10.84400 -30.06600 1.000 25.15195 111 TYR B C 1
ATOM 3752 O O . TYR B 1 113 ? 25.90300 9.79900 -29.65700 1.000 23.99758 111 TYR B O 1
ATOM 3761 N N . LEU B 1 114 ? 26.78300 11.83600 -29.27400 1.000 26.65146 112 LEU B N 1
ATOM 3762 C CA . LEU B 1 114 ? 26.48100 11.90000 -27.84900 1.000 26.01517 112 LEU B CA 1
ATOM 3763 C C . LEU B 1 114 ? 25.93100 13.28800 -27.54800 1.000 24.77194 112 LEU B C 1
ATOM 3764 O O . LEU B 1 114 ? 26.67200 14.26600 -27.58800 1.000 26.06621 112 LEU B O 1
ATOM 3769 N N . ILE B 1 115 ? 24.64700 13.37200 -27.23600 1.000 23.71478 113 ILE B N 1
ATOM 3770 C CA . ILE B 1 115 ? 24.04700 14.61100 -26.76900 1.000 23.93616 113 ILE B CA 1
ATOM 3771 C C . ILE B 1 115 ? 24.25200 14.67300 -25.26500 1.000 23.61716 113 ILE B C 1
ATOM 3772 O O . ILE B 1 115 ? 23.79900 13.79300 -24.53400 1.000 22.90908 113 ILE B O 1
ATOM 3777 N N . SER B 1 116 ? 24.96400 15.70000 -24.80700 1.000 27.95951 114 SER B N 1
ATOM 3778 C CA . SER B 1 116 ? 25.36300 15.80300 -23.41400 1.000 26.31748 114 SER B CA 1
ATOM 3779 C C . SER B 1 116 ? 25.07500 17.19600 -22.87900 1.000 25.95625 114 SER B C 1
ATOM 3780 O O . SER B 1 116 ? 25.16600 18.18500 -23.59700 1.000 29.50844 114 SER B O 1
ATOM 3783 N N . ASP B 1 117 ? 24.71300 17.25400 -21.60700 1.000 26.87325 115 ASP B N 1
ATOM 3784 C CA . ASP B 1 117 ? 24.63300 18.52200 -20.90900 1.000 27.53994 115 ASP B CA 1
ATOM 3785 C C . ASP B 1 117 ? 25.93600 18.88600 -20.22800 1.000 35.20973 115 ASP B C 1
ATOM 3786 O O . ASP B 1 117 ? 26.06100 19.99300 -19.70700 1.000 35.32688 115 ASP B O 1
ATOM 3791 N N . ASP B 1 118 ? 26.86500 17.94600 -20.18900 1.000 42.30968 116 ASP B N 1
ATOM 3792 C CA . ASP B 1 118 ? 28.21600 18.14700 -19.70200 1.000 53.41982 116 ASP B CA 1
ATOM 3793 C C . ASP B 1 118 ? 28.25000 18.70900 -18.28000 1.000 55.59560 116 ASP B C 1
ATOM 3794 O O . ASP B 1 118 ? 29.07000 19.55400 -17.92800 1.000 60.99861 116 ASP B O 1
ATOM 3799 N N . VAL B 1 119 ? 27.33900 18.21100 -17.44700 1.000 50.44036 117 VAL B N 1
ATOM 3800 C CA . VAL B 1 119 ? 27.50400 18.38000 -16.01400 1.000 47.38762 117 VAL B CA 1
ATOM 3801 C C . VAL B 1 119 ? 28.55500 17.39300 -15.52800 1.000 45.35390 117 VAL B C 1
ATOM 3802 O O . VAL B 1 119 ? 29.11900 17.56100 -14.44600 1.000 47.94786 117 VAL B O 1
ATOM 3806 N N . THR B 1 120 ? 28.86800 16.38900 -16.34500 1.000 45.28465 118 THR B N 1
ATOM 3807 C CA . THR B 1 120 ? 29.90900 15.41200 -16.08300 1.000 44.08896 118 THR B CA 1
ATOM 3808 C C . THR B 1 120 ? 30.76600 15.23400 -17.33000 1.000 44.14524 118 THR B C 1
ATOM 3809 O O . THR B 1 120 ? 30.37100 15.58200 -18.44100 1.000 41.42484 118 THR B O 1
ATOM 3813 N N . SER B 1 121 ? 31.96500 14.71400 -17.11100 1.000 46.31153 119 SER B N 1
ATOM 3814 C CA . SER B 1 121 ? 32.94600 14.56200 -18.16900 1.000 49.21006 119 SER B CA 1
ATOM 3815 C C . SER B 1 121 ? 32.48600 13.56000 -19.23100 1.000 46.87239 119 SER B C 1
ATOM 3816 O O . SER B 1 121 ? 31.64000 12.70600 -18.99400 1.000 43.93750 119 SER B O 1
ATOM 3819 N N . VAL B 1 122 ? 33.03400 13.71500 -20.43200 1.000 49.91980 120 VAL B N 1
ATOM 3820 C CA . VAL B 1 122 ? 32.74000 12.84300 -21.56800 1.000 56.15716 120 VAL B CA 1
ATOM 3821 C C . VAL B 1 122 ? 34.01500 12.15200 -22.05600 1.000 59.89037 120 VAL B C 1
ATOM 3822 O O . VAL B 1 122 ? 35.09800 12.75100 -22.03400 1.000 60.97856 120 VAL B O 1
ATOM 3826 N N . PRO B 1 123 ? 33.93800 10.90300 -22.48800 1.000 60.92852 121 PRO B N 1
ATOM 3827 C CA . PRO B 1 123 ? 35.15200 10.12500 -22.77600 1.000 64.43820 121 PRO B CA 1
ATOM 3828 C C . PRO B 1 123 ? 36.01700 10.53800 -23.96400 1.000 68.87137 121 PRO B C 1
ATOM 3829 O O . PRO B 1 123 ? 37.22900 10.70700 -23.80100 1.000 72.37513 121 PRO B O 1
ATOM 3833 N N . GLY B 1 124 ? 35.43900 10.65700 -25.15400 1.000 67.73230 122 GLY B N 1
ATOM 3834 C CA . GLY B 1 124 ? 36.21300 10.94000 -26.35600 1.000 67.51141 122 GLY B CA 1
ATOM 3835 C C . GLY B 1 124 ? 36.36600 9.70300 -27.22000 1.000 65.67434 122 GLY B C 1
ATOM 3836 O O . GLY B 1 124 ? 36.74500 8.65300 -26.70300 1.000 67.82445 122 GLY B O 1
ATOM 3837 N N . GLY B 1 125 ? 36.06500 9.80300 -28.51400 1.000 60.62237 123 GLY B N 1
ATOM 3838 C CA . GLY B 1 125 ? 36.14800 8.64800 -29.39300 1.000 55.45465 123 GLY B CA 1
ATOM 3839 C C . GLY B 1 125 ? 35.45400 8.90000 -30.72200 1.000 51.14978 123 GLY B C 1
ATOM 3840 O O . GLY B 1 125 ? 35.31900 10.03900 -31.16000 1.000 51.20058 123 GLY B O 1
ATOM 3841 N N . ALA B 1 126 ? 35.02000 7.80700 -31.35300 1.000 45.89271 124 ALA B N 1
ATOM 3842 C CA . ALA B 1 126 ? 34.46700 7.83900 -32.70700 1.000 43.38379 124 ALA B CA 1
ATOM 3843 C C . ALA B 1 126 ? 33.00500 8.29900 -32.70800 1.000 41.58898 124 ALA B C 1
ATOM 3844 O O . ALA B 1 126 ? 32.10900 7.65500 -33.24000 1.000 40.07233 124 ALA B O 1
ATOM 3846 N N . TRP B 1 127 ? 32.79700 9.48100 -32.15500 1.000 41.67310 125 TRP B N 1
ATOM 3847 C CA . TRP B 1 127 ? 31.47400 10.06700 -32.11900 1.000 37.65097 125 TRP B CA 1
ATOM 3848 C C . TRP B 1 127 ? 31.64800 11.55100 -31.88800 1.000 36.90495 125 TRP B C 1
ATOM 3849 O O . TRP B 1 127 ? 32.68700 11.99600 -31.41200 1.000 39.38303 125 TRP B O 1
ATOM 3860 N N . HIS B 1 128 ? 30.61200 12.30800 -32.19800 1.000 31.23658 126 HIS B N 1
ATOM 3861 C CA . HIS B 1 128 ? 30.64100 13.73400 -31.95300 1.000 34.67394 126 HIS B CA 1
ATOM 3862 C C . HIS B 1 128 ? 29.71500 14.08400 -30.80300 1.000 31.57516 126 HIS B C 1
ATOM 3863 O O . HIS B 1 128 ? 28.62500 13.53500 -30.68600 1.000 29.09651 126 HIS B O 1
ATOM 3870 N N . VAL B 1 129 ? 30.18300 14.98000 -29.95200 1.000 34.40148 127 VAL B N 1
ATOM 3871 C CA . VAL B 1 129 ? 29.44100 15.42900 -28.78400 1.000 32.41749 127 VAL B CA 1
ATOM 3872 C C . VAL B 1 129 ? 28.67800 16.68100 -29.15700 1.000 30.66608 127 VAL B C 1
ATOM 3873 O O . VAL B 1 129 ? 29.26000 17.64400 -29.65700 1.000 32.42058 127 VAL B O 1
ATOM 3877 N N . LEU B 1 130 ? 27.37700 16.66700 -28.92000 1.000 29.36011 128 LEU B N 1
ATOM 3878 C CA . LEU B 1 130 ? 26.51300 17.80200 -29.17300 1.000 33.23209 128 LEU B CA 1
ATOM 3879 C C . LEU B 1 130 ? 26.00400 18.35900 -27.85100 1.000 32.08184 128 LEU B C 1
ATOM 3880 O O . LEU B 1 130 ? 25.69500 17.60700 -26.93200 1.000 30.70385 128 LEU B O 1
ATOM 3885 N N . SER B 1 131 ? 25.90900 19.67500 -27.76200 1.000 33.44324 129 SER B N 1
ATOM 3886 C CA . SER B 1 131 ? 25.43100 20.31500 -26.55100 1.000 30.09338 129 SER B CA 1
ATOM 3887 C C . SER B 1 131 ? 23.91100 20.30000 -26.52300 1.000 28.96911 129 SER B C 1
ATOM 3888 O O . SER B 1 131 ? 23.25800 20.82100 -27.42200 1.000 33.49211 129 SER B O 1
ATOM 3891 N N . SER B 1 132 ? 23.34900 19.68300 -25.49000 1.000 27.41060 130 SER B N 1
ATOM 3892 C CA . SER B 1 132 ? 21.90500 19.71400 -25.33600 1.000 26.48397 130 SER B CA 1
ATOM 3893 C C . SER B 1 132 ? 21.39300 21.12900 -25.12900 1.000 30.08617 130 SER B C 1
ATOM 3894 O O . SER B 1 132 ? 20.31200 21.47100 -25.60300 1.000 31.06172 130 SER B O 1
ATOM 3897 N N . ARG B 1 133 ? 22.17100 21.96400 -24.44700 1.000 33.31795 131 ARG B N 1
ATOM 3898 C CA . ARG B 1 133 ? 21.75000 23.33800 -24.20800 1.000 36.05345 131 ARG B CA 1
ATOM 3899 C C . ARG B 1 133 ? 21.63100 24.10700 -25.51000 1.000 36.11987 131 ARG B C 1
ATOM 3900 O O . ARG B 1 133 ? 20.66800 24.84400 -25.72300 1.000 36.66016 131 ARG B O 1
ATOM 3908 N N A THR B 1 134 ? 22.60600 23.95400 -26.39600 0.500 33.95987 132 THR B N 1
ATOM 3909 N N B THR B 1 134 ? 22.61100 23.94700 -26.39100 0.500 33.95809 132 THR B N 1
ATOM 3910 C CA A THR B 1 134 ? 22.57000 24.70500 -27.64200 0.500 36.93570 132 THR B CA 1
ATOM 3911 C CA B THR B 1 134 ? 22.60400 24.67700 -27.64900 0.500 36.94548 132 THR B CA 1
ATOM 3912 C C A THR B 1 134 ? 21.45500 24.21900 -28.54500 0.500 36.86740 132 THR B C 1
ATOM 3913 C C B THR B 1 134 ? 21.48500 24.21100 -28.55900 0.500 36.93302 132 THR B C 1
ATOM 3914 O O A THR B 1 134 ? 20.81500 25.01500 -29.23500 0.500 37.12548 132 THR B O 1
ATOM 3915 O O B THR B 1 134 ? 20.84500 25.01800 -29.23600 0.500 37.03525 132 THR B O 1
ATOM 3922 N N . LEU B 1 135 ? 21.22400 22.90500 -28.57200 1.000 35.00655 133 LEU B N 1
ATOM 3923 C CA . LEU B 1 135 ? 20.12000 22.38000 -29.35000 1.000 31.19609 133 LEU B CA 1
ATOM 3924 C C . LEU B 1 135 ? 18.79200 22.92700 -28.84400 1.000 35.60984 133 LEU B C 1
ATOM 3925 O O . LEU B 1 135 ? 17.90800 23.25300 -29.63600 1.000 35.73281 133 LEU B O 1
ATOM 3930 N N . ILE B 1 136 ? 18.62600 23.00400 -27.52800 1.000 34.68798 134 ILE B N 1
ATOM 3931 C CA . ILE B 1 136 ? 17.39900 23.57000 -26.97500 1.000 39.98892 134 ILE B CA 1
ATOM 3932 C C . ILE B 1 136 ? 17.24300 25.01900 -27.41600 1.000 40.62055 134 ILE B C 1
ATOM 3933 O O . ILE B 1 136 ? 16.16300 25.44700 -27.83000 1.000 40.81661 134 ILE B O 1
ATOM 3938 N N . GLN B 1 137 ? 18.32300 25.79400 -27.32900 1.000 41.86110 135 GLN B N 1
ATOM 3939 C CA . GLN B 1 137 ? 18.25200 27.20900 -27.67600 1.000 46.86099 135 GLN B CA 1
ATOM 3940 C C . GLN B 1 137 ? 17.94500 27.42800 -29.14600 1.000 45.78331 135 GLN B C 1
ATOM 3941 O O . GLN B 1 137 ? 17.41200 28.47700 -29.50600 1.000 51.09852 135 GLN B O 1
ATOM 3947 N N . ASN B 1 138 ? 18.20000 26.45100 -29.99200 1.000 42.48214 136 ASN B N 1
ATOM 3948 C CA . ASN B 1 138 ? 17.93700 26.60700 -31.40800 1.000 46.66704 136 ASN B CA 1
ATOM 3949 C C . ASN B 1 138 ? 16.48700 26.36800 -31.78800 1.000 47.13018 136 ASN B C 1
ATOM 3950 O O . ASN B 1 138 ? 16.15000 26.48400 -32.96500 1.000 49.28822 136 ASN B O 1
ATOM 3955 N N . CYS B 1 139 ? 15.61500 26.06800 -30.83500 1.000 46.48110 137 CYS B N 1
ATOM 3956 C CA . CYS B 1 139 ? 14.22800 25.71700 -31.14600 1.000 48.86340 137 CYS B CA 1
ATOM 3957 C C . CYS B 1 139 ? 13.40800 26.94200 -31.52800 1.000 58.42907 137 CYS B C 1
ATOM 3958 O O . CYS B 1 139 ? 12.78600 27.58600 -30.69200 1.000 61.08924 137 CYS B O 1
ATOM 3961 N N . THR B 1 140 ? 13.34100 27.20700 -32.82500 1.000 65.97356 138 THR B N 1
ATOM 3962 C CA . THR B 1 140 ? 12.56300 28.32500 -33.35200 1.000 71.57786 138 THR B CA 1
ATOM 3963 C C . THR B 1 140 ? 12.08200 28.00800 -34.76400 1.000 75.34490 138 THR B C 1
ATOM 3964 O O . THR B 1 140 ? 10.93500 27.60300 -34.96200 1.000 77.15761 138 THR B O 1
ATOM 3968 N N . GLY B 1 145 ? 7.34300 19.63300 -39.78900 1.000 69.93337 143 GLY B N 1
ATOM 3969 C CA . GLY B 1 145 ? 8.46000 18.91800 -40.36800 1.000 70.97924 143 GLY B CA 1
ATOM 3970 C C . GLY B 1 145 ? 8.05100 17.56800 -40.90200 1.000 72.32451 143 GLY B C 1
ATOM 3971 O O . GLY B 1 145 ? 6.93800 17.12100 -40.66300 1.000 73.79236 143 GLY B O 1
ATOM 3972 N N . ASN B 1 146 ? 8.94500 16.93500 -41.65600 1.000 71.90976 144 ASN B N 1
ATOM 3973 C CA . ASN B 1 146 ? 8.70300 15.61100 -42.23000 1.000 69.15599 144 ASN B CA 1
ATOM 3974 C C . ASN B 1 146 ? 9.21900 14.53700 -41.29000 1.000 61.17862 144 ASN B C 1
ATOM 3975 O O . ASN B 1 146 ? 10.36400 14.09900 -41.38300 1.000 60.91572 144 ASN B O 1
ATOM 3980 N N . TYR B 1 147 ? 8.36900 14.12000 -40.37400 1.000 54.58072 145 TYR B N 1
ATOM 3981 C CA . TYR B 1 147 ? 8.64300 13.07000 -39.41000 1.000 46.08401 145 TYR B CA 1
ATOM 3982 C C . TYR B 1 147 ? 8.18800 11.71700 -39.94500 1.000 45.06425 145 TYR B C 1
ATOM 3983 O O . TYR B 1 147 ? 7.13200 11.62000 -40.56900 1.000 46.39870 145 TYR B O 1
ATOM 3992 N N . PRO B 1 148 ? 8.96200 10.67000 -39.70400 1.000 43.34717 146 PRO B N 1
ATOM 3993 C CA . PRO B 1 148 ? 8.62800 9.36700 -40.27200 1.000 43.20730 146 PRO B CA 1
ATOM 3994 C C . PRO B 1 148 ? 7.37800 8.79100 -39.64300 1.000 39.82965 146 PRO B C 1
ATOM 3995 O O . PRO B 1 148 ? 7.06300 9.04500 -38.48300 1.000 41.50092 146 PRO B O 1
ATOM 3999 N N . VAL B 1 149 ? 6.65300 8.01300 -40.43500 1.000 37.72997 147 VAL B N 1
ATOM 4000 C CA . VAL B 1 149 ? 5.62500 7.12900 -39.90800 1.000 38.57902 147 VAL B CA 1
ATOM 4001 C C . VAL B 1 149 ? 6.33100 5.80300 -39.64600 1.000 36.49961 147 VAL B C 1
ATOM 4002 O O . VAL B 1 149 ? 6.46500 4.96000 -40.52100 1.000 38.83993 147 VAL B O 1
ATOM 4006 N N . LEU B 1 150 ? 6.83200 5.65000 -38.43100 1.000 32.90929 148 LEU B N 1
ATOM 4007 C CA . LEU B 1 150 ? 7.69600 4.53100 -38.09500 1.000 29.01700 148 LEU B CA 1
ATOM 4008 C C . LEU B 1 150 ? 6.91200 3.24700 -37.90100 1.000 32.30973 148 LEU B C 1
ATOM 4009 O O . LEU B 1 150 ? 5.73800 3.25500 -37.54600 1.000 32.62234 148 LEU B O 1
ATOM 4014 N N . SER B 1 151 ? 7.59500 2.14100 -38.13700 1.000 32.95572 149 SER B N 1
ATOM 4015 C CA . SER B 1 151 ? 7.06700 0.83000 -37.81800 1.000 29.29053 149 SER B CA 1
ATOM 4016 C C . SER B 1 151 ? 7.32800 0.50500 -36.35700 1.000 30.21633 149 SER B C 1
ATOM 4017 O O . SER B 1 151 ? 8.36300 0.86300 -35.79900 1.000 27.64265 149 SER B O 1
ATOM 4020 N N . ALA B 1 152 ? 6.37100 -0.16900 -35.74000 1.000 27.70943 150 ALA B N 1
ATOM 4021 C CA . ALA B 1 152 ? 6.58300 -0.67500 -34.39400 1.000 26.24477 150 ALA B CA 1
ATOM 4022 C C . ALA B 1 152 ? 7.80800 -1.57700 -34.30800 1.000 24.47379 150 ALA B C 1
ATOM 4023 O O . ALA B 1 152 ? 8.35800 -1.75500 -33.22500 1.000 24.90275 150 ALA B O 1
ATOM 4025 N N . ASP B 1 153 ? 8.24700 -2.14400 -35.42400 1.000 27.11093 151 ASP B N 1
ATOM 4026 C CA . ASP B 1 153 ? 9.43600 -2.97200 -35.42400 1.000 24.20404 151 ASP B CA 1
ATOM 4027 C C . ASP B 1 153 ? 10.71700 -2.19400 -35.68500 1.000 25.58969 151 ASP B C 1
ATOM 4028 O O . ASP B 1 153 ? 11.79600 -2.78400 -35.65000 1.000 27.01264 151 ASP B O 1
ATOM 4033 N N . ASP B 1 154 ? 10.62800 -0.90100 -35.94000 1.000 23.97032 152 ASP B N 1
ATOM 4034 C CA . ASP B 1 154 ? 11.83000 -0.11300 -36.12100 1.000 24.50541 152 ASP B CA 1
ATOM 4035 C C . ASP B 1 154 ? 12.59000 0.00500 -34.79700 1.000 22.28795 152 ASP B C 1
ATOM 4036 O O . ASP B 1 154 ? 11.99000 0.01000 -33.72800 1.000 21.26692 152 ASP B O 1
ATOM 4041 N N . PRO B 1 155 ? 13.91200 0.09500 -34.85400 1.000 22.45078 153 PRO B N 1
ATOM 4042 C CA . PRO B 1 155 ? 14.69200 0.24400 -33.62700 1.000 21.05116 153 PRO B CA 1
ATOM 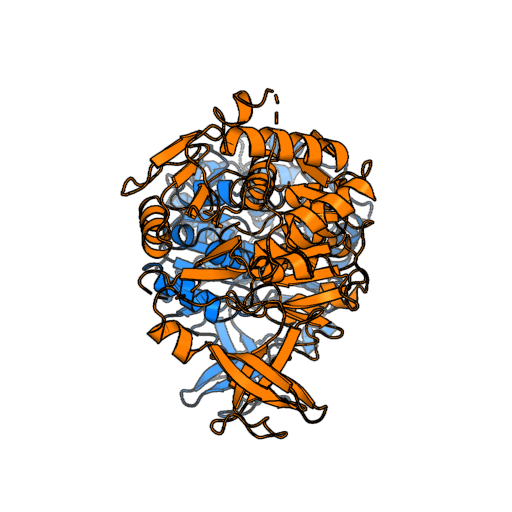4043 C C . PRO B 1 155 ? 14.46000 1.59000 -32.95700 1.000 24.08277 153 PRO B C 1
ATOM 4044 O O . PRO B 1 155 ? 14.36800 2.62700 -33.60700 1.000 21.45629 153 PRO B O 1
ATOM 4048 N N . ALA B 1 156 ? 14.40800 1.56300 -31.62900 1.000 19.52919 154 ALA B N 1
ATOM 4049 C CA . ALA B 1 156 ? 14.14600 2.79200 -30.85400 1.000 18.48766 154 ALA B CA 1
ATOM 4050 C C . ALA B 1 156 ? 15.26900 3.07200 -29.85600 1.000 19.48002 154 ALA B C 1
ATOM 4051 O O . ALA B 1 156 ? 15.62300 4.23000 -29.68900 1.000 20.93248 154 ALA B O 1
ATOM 4053 N N . LEU B 1 157 ? 15.82600 2.02200 -29.25900 1.000 19.41936 155 LEU B N 1
ATOM 4054 C CA . LEU B 1 157 ? 16.75500 2.23900 -28.13000 1.000 25.06921 155 LEU B CA 1
ATOM 4055 C C . LEU B 1 157 ? 17.79400 1.11800 -28.03400 1.000 24.08650 155 LEU B C 1
ATOM 4056 O O . LEU B 1 157 ? 17.52600 0.01300 -28.49800 1.000 21.77489 155 LEU B O 1
ATOM 4061 N N . ILE B 1 158 ? 18.96600 1.44700 -27.50400 1.000 19.39986 156 ILE B N 1
ATOM 4062 C CA . ILE B 1 158 ? 19.99900 0.41100 -27.24000 1.000 17.77622 156 ILE B CA 1
ATOM 4063 C C . ILE B 1 158 ? 20.35000 0.48100 -25.75700 1.000 19.82946 156 ILE B C 1
ATOM 4064 O O . ILE B 1 158 ? 20.65600 1.56400 -25.27000 1.000 22.30183 156 ILE B O 1
ATOM 4069 N N . LEU B 1 159 ? 20.28900 -0.66400 -25.09000 1.000 19.00135 157 LEU B N 1
ATOM 4070 C CA . LEU B 1 159 ? 20.62300 -0.78900 -23.69000 1.000 18.13221 157 LEU B CA 1
ATOM 4071 C C . LEU B 1 159 ? 21.70600 -1.83800 -23.53400 1.000 21.59231 157 LEU B C 1
ATOM 4072 O O . LEU B 1 159 ? 21.81700 -2.75900 -24.33600 1.000 23.40858 157 LEU B O 1
ATOM 4077 N N . MET B 1 160 ? 22.47200 -1.70200 -22.47400 1.000 20.45841 158 MET B N 1
ATOM 4078 C CA . MET B 1 160 ? 23.49300 -2.67400 -22.15200 1.000 19.86672 158 MET B CA 1
ATOM 4079 C C . MET B 1 160 ? 22.90900 -3.71600 -21.21300 1.000 21.27065 158 MET B C 1
ATOM 4080 O O . MET B 1 160 ? 22.04100 -3.42200 -20.40300 1.000 26.76232 158 MET B O 1
ATOM 4085 N N . THR B 1 161 ? 23.39800 -4.93700 -21.30600 1.000 25.65183 159 THR B N 1
ATOM 4086 C CA . THR B 1 161 ? 22.84000 -5.89800 -20.38300 1.000 36.51670 159 THR B CA 1
ATOM 4087 C C . THR B 1 161 ? 23.65100 -5.89900 -19.10900 1.000 44.63058 159 THR B C 1
ATOM 4088 O O . THR B 1 161 ? 23.11400 -6.16500 -18.04400 1.000 51.72815 159 THR B O 1
ATOM 4092 N N . GLY B 1 166 ? 31.98300 -8.74300 -18.50400 1.000 56.97258 164 GLY B N 1
ATOM 4093 C CA . GLY B 1 166 ? 33.18700 -7.99800 -18.79000 1.000 60.91374 164 GLY B CA 1
ATOM 4094 C C . GLY B 1 166 ? 32.86300 -6.65700 -19.39600 1.000 62.05133 164 GLY B C 1
ATOM 4095 O O . GLY B 1 166 ? 32.34400 -5.77400 -18.72800 1.000 63.71590 164 GLY B O 1
ATOM 4096 N N . LYS B 1 167 ? 33.20400 -6.50400 -20.66200 1.000 61.26713 165 LYS B N 1
ATOM 4097 C CA . LYS B 1 167 ? 32.75400 -5.37700 -21.45100 1.000 56.21436 165 LYS B CA 1
ATOM 4098 C C . LYS B 1 167 ? 31.28400 -5.57500 -21.81900 1.000 47.29245 165 LYS B C 1
ATOM 4099 O O . LYS B 1 167 ? 30.83100 -6.70500 -21.99500 1.000 45.23471 165 LYS B O 1
ATOM 4101 N N . PRO B 1 168 ? 30.51600 -4.49600 -21.91600 1.000 43.04593 166 PRO B N 1
ATOM 4102 C CA . PRO B 1 168 ? 29.06400 -4.64100 -21.95600 1.000 37.69319 166 PRO B CA 1
ATOM 4103 C C . PRO B 1 168 ? 28.56500 -5.20200 -23.27600 1.000 37.00306 166 PRO B C 1
ATOM 4104 O O . PRO B 1 168 ? 29.19300 -5.05200 -24.32000 1.000 39.76359 166 PRO B O 1
ATOM 4108 N N . LYS B 1 169 ? 27.41400 -5.85300 -23.20800 1.000 34.05059 167 LYS B N 1
ATOM 4109 C CA . LYS B 1 169 ? 26.74100 -6.40600 -24.36900 1.000 31.66711 167 LYS B CA 1
ATOM 4110 C C . LYS B 1 169 ? 25.56400 -5.51800 -24.76200 1.000 25.78598 167 LYS B C 1
ATOM 4111 O O . LYS B 1 169 ? 24.72500 -5.19000 -23.92500 1.000 21.81249 167 LYS B O 1
ATOM 4117 N N . SER B 1 170 ? 25.50900 -5.13200 -26.03000 1.000 24.48545 168 SER B N 1
ATOM 4118 C CA . SER B 1 170 ? 24.47800 -4.22400 -26.50200 1.000 25.07390 168 SER B CA 1
ATOM 4119 C C . SER B 1 170 ? 23.21800 -4.98100 -26.87500 1.000 27.15599 168 SER B C 1
ATOM 4120 O O . SER B 1 170 ? 23.28700 -6.05800 -27.45900 1.000 28.77634 168 SER B O 1
ATOM 4123 N N . VAL B 1 171 ? 22.07000 -4.38800 -26.55200 1.000 26.66864 169 VAL B N 1
ATOM 4124 C CA . VAL B 1 171 ? 20.75500 -4.95200 -26.82200 1.000 25.09546 169 VAL B CA 1
ATOM 4125 C C . VAL B 1 171 ? 19.95400 -3.91600 -27.59200 1.000 19.19803 169 VAL B C 1
ATOM 4126 O O . VAL B 1 171 ? 19.73200 -2.81200 -27.09400 1.000 19.95209 169 VAL B O 1
ATOM 4130 N N . LEU B 1 172 ? 19.52200 -4.27000 -28.79400 1.000 19.77999 170 LEU B N 1
ATOM 4131 C CA . LEU B 1 172 ? 18.76300 -3.37100 -29.64400 1.000 19.62811 170 LEU B CA 1
ATOM 4132 C C . LEU B 1 172 ? 17.27200 -3.58400 -29.40900 1.000 19.99330 170 LEU B C 1
ATOM 4133 O O . LEU B 1 172 ? 16.76600 -4.69200 -29.57300 1.000 21.01653 170 LEU B O 1
ATOM 4138 N N . ILE B 1 173 ? 16.57200 -2.51200 -29.06100 1.000 18.38078 171 ILE B N 1
ATOM 4139 C CA . ILE B 1 173 ? 15.18500 -2.57100 -28.62900 1.000 21.21299 171 ILE B CA 1
ATOM 4140 C C . ILE B 1 173 ? 14.30300 -1.84200 -29.64000 1.000 23.50612 171 ILE B C 1
ATOM 4141 O O . ILE B 1 173 ? 14.65100 -0.75700 -30.10400 1.000 20.47270 171 ILE B O 1
ATOM 4146 N N . ALA B 1 174 ? 13.18600 -2.46600 -29.99900 1.000 20.70576 172 ALA B N 1
ATOM 4147 C CA . ALA B 1 174 ? 12.236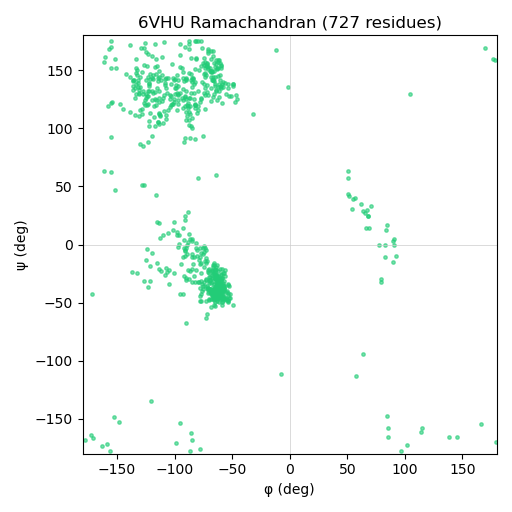00 -1.93400 -30.96200 1.000 19.97772 172 ALA B CA 1
ATOM 4148 C C . ALA B 1 174 ? 11.23300 -0.99900 -30.29700 1.000 19.25741 172 ALA B C 1
ATOM 4149 O O . ALA B 1 174 ? 11.00100 -1.04600 -29.09800 1.000 18.02832 172 ALA B O 1
ATOM 4151 N N . HIS B 1 175 ? 10.60300 -0.17400 -31.13000 1.000 21.76169 173 HIS B N 1
ATOM 4152 C CA . HIS B 1 175 ? 9.57500 0.73600 -30.64400 1.000 20.36857 173 HIS B CA 1
ATOM 4153 C C . HIS B 1 175 ? 8.49400 -0.00200 -29.87200 1.000 18.55036 173 HIS B C 1
ATOM 4154 O O . HIS B 1 175 ? 8.05100 0.45800 -28.82700 1.000 21.13450 173 HIS B O 1
ATOM 4161 N N . ARG B 1 176 ? 8.05000 -1.14300 -30.39700 1.000 19.32436 174 ARG B N 1
ATOM 4162 C CA . ARG B 1 176 ? 7.00800 -1.91100 -29.73100 1.000 20.45589 174 ARG B CA 1
ATOM 4163 C C . ARG B 1 176 ? 7.41400 -2.31800 -28.32300 1.000 23.84486 174 ARG B C 1
ATOM 4164 O O . ARG B 1 176 ? 6.55500 -2.47300 -27.45700 1.000 22.20361 174 ARG B O 1
ATOM 4172 N N . GLY B 1 177 ? 8.71500 -2.49200 -28.08500 1.000 20.17981 175 GLY B N 1
ATOM 4173 C CA . GLY B 1 177 ? 9.16300 -2.94400 -26.78100 1.000 18.75261 175 GLY B CA 1
ATOM 4174 C C . GLY B 1 177 ? 8.84600 -1.97200 -25.66900 1.000 20.81012 175 GLY B C 1
ATOM 4175 O O . GLY B 1 177 ? 8.67300 -2.36700 -24.52500 1.000 24.82068 175 GLY B O 1
ATOM 4176 N N . ILE B 1 178 ? 8.78400 -0.69300 -25.98700 1.000 18.67825 176 ILE B N 1
ATOM 4177 C CA . ILE B 1 178 ? 8.36900 0.29000 -25.01700 1.000 20.66353 176 ILE B CA 1
ATOM 4178 C C . ILE B 1 178 ? 6.98300 0.84900 -25.32000 1.000 21.91751 176 ILE B C 1
ATOM 4179 O O . ILE B 1 178 ? 6.27600 1.24100 -24.39300 1.000 20.08697 176 ILE B O 1
ATOM 4184 N N . ALA B 1 179 ? 6.55800 0.84200 -26.58100 1.000 20.24520 177 ALA B N 1
ATOM 4185 C CA . ALA B 1 179 ? 5.20600 1.27900 -26.90600 1.000 20.86239 177 ALA B CA 1
ATOM 4186 C C . ALA B 1 179 ? 4.15800 0.41200 -26.22700 1.000 21.81445 177 ALA B C 1
ATOM 4187 O O . ALA B 1 179 ? 3.05800 0.88000 -25.93800 1.000 22.44128 177 ALA B O 1
ATOM 4189 N N . ARG B 1 180 ? 4.48200 -0.84700 -25.97000 1.000 18.46039 178 ARG B N 1
ATOM 4190 C CA . ARG B 1 180 ? 3.56700 -1.71900 -25.25400 1.000 18.91041 178 ARG B CA 1
ATOM 4191 C C . ARG B 1 180 ? 3.18800 -1.17700 -23.88800 1.000 18.41263 178 ARG B C 1
ATOM 4192 O O . ARG B 1 180 ? 2.15100 -1.55400 -23.35800 1.000 22.98377 178 ARG B O 1
ATOM 4200 N N . LEU B 1 181 ? 4.02100 -0.33000 -23.30100 1.000 16.51431 179 LEU B N 1
ATOM 4201 C CA . LEU B 1 181 ? 3.75300 0.19400 -21.97700 1.000 17.79765 179 LEU B CA 1
ATOM 4202 C C . LEU B 1 181 ? 2.63200 1.21900 -21.96600 1.000 22.54086 179 LEU B C 1
ATOM 4203 O O . LEU B 1 181 ? 2.23200 1.66100 -20.89300 1.000 20.36177 179 LEU B O 1
ATOM 4208 N N . GLY B 1 182 ? 2.11000 1.57400 -23.12700 1.000 19.75835 180 GLY B N 1
ATOM 4209 C CA . GLY B 1 182 ? 0.90300 2.36000 -23.18700 1.000 22.36872 180 GLY B CA 1
ATOM 4210 C C . GLY B 1 182 ? -0.36900 1.57100 -23.00900 1.000 22.65931 180 GLY B C 1
ATOM 4211 O O . GLY B 1 182 ? -1.44800 2.16100 -22.95500 1.000 22.49487 180 GLY B O 1
ATOM 4212 N N . LEU B 1 183 ? -0.26500 0.25600 -22.92400 1.000 20.52113 181 LEU B N 1
ATOM 4213 C CA . LEU B 1 183 ? -1.42400 -0.57600 -22.65800 1.000 20.23919 181 LEU B CA 1
ATOM 4214 C C . LEU B 1 183 ? -1.59900 -0.72600 -21.16000 1.000 22.73960 181 LEU B C 1
ATOM 4215 O O . LEU B 1 183 ? -0.67700 -1.18900 -20.49000 1.000 26.70925 181 LEU B O 1
ATOM 4220 N N . PRO B 1 184 ? -2.73100 -0.34000 -20.59900 1.000 21.17880 182 PRO B N 1
ATOM 4221 C CA . PRO B 1 184 ? -2.90700 -0.44700 -19.15600 1.000 19.43109 182 PRO B CA 1
ATOM 4222 C C . PRO B 1 184 ? -2.68900 -1.87500 -18.68300 1.000 24.05597 182 PRO B C 1
ATOM 4223 O O . PRO B 1 184 ? -3.07400 -2.82600 -19.35500 1.000 25.50182 182 PRO B O 1
ATOM 4227 N N . VAL B 1 185 ? -2.01400 -2.01000 -17.55000 1.000 21.18363 183 VAL B N 1
ATOM 4228 C CA . VAL B 1 185 ? -1.72400 -3.31100 -16.95900 1.000 20.45858 183 VAL B CA 1
ATOM 4229 C C . VAL B 1 185 ? -2.89600 -3.68800 -16.05800 1.000 23.95060 183 VAL B C 1
ATOM 4230 O O . VAL B 1 185 ? -3.13900 -2.99600 -15.06800 1.000 23.53666 183 VAL B O 1
ATOM 4234 N N . PRO B 1 186 ? -3.61500 -4.77100 -16.34600 1.000 21.57673 184 PRO B N 1
ATOM 4235 C CA . PRO B 1 186 ? -4.77000 -5.11300 -15.51100 1.000 23.14945 184 PRO B CA 1
ATOM 4236 C C . PRO B 1 186 ? -4.46500 -5.20900 -14.02900 1.000 22.68210 184 PRO B C 1
ATOM 4237 O O . PRO B 1 186 ? -5.25300 -4.73000 -13.22100 1.000 26.35411 184 PRO B O 1
ATOM 4241 N N . ALA B 1 187 ? -3.34100 -5.80500 -13.64600 1.000 25.13286 185 ALA B N 1
ATOM 4242 C CA . ALA B 1 187 ? -3.05500 -5.97600 -12.22900 1.000 24.33774 185 ALA B CA 1
ATOM 4243 C C . ALA B 1 187 ? -2.80900 -4.64600 -11.53100 1.000 23.32774 185 ALA B C 1
ATOM 4244 O O . ALA B 1 187 ? -2.98800 -4.54600 -10.31900 1.000 24.24630 185 ALA B O 1
ATOM 4246 N N . LEU B 1 188 ? -2.35600 -3.64300 -12.26800 1.000 23.34684 186 LEU B N 1
ATOM 4247 C CA . LEU B 1 188 ? -2.09800 -2.32600 -11.70400 1.000 23.12213 186 LEU B CA 1
ATOM 4248 C C . LEU B 1 188 ? -3.30900 -1.41400 -11.78100 1.000 26.21379 186 LEU B C 1
ATOM 4249 O O . LEU B 1 188 ? -3.47400 -0.55000 -10.92800 1.000 24.29126 186 LEU B O 1
ATOM 4254 N N . GLY B 1 189 ? -4.14300 -1.59500 -12.79300 1.000 24.39627 187 GLY B N 1
ATOM 4255 C CA . GLY B 1 189 ? -5.24500 -0.69000 -13.00200 1.000 22.54002 187 GLY B CA 1
ATOM 4256 C C . GLY B 1 189 ? -4.79900 0.71100 -13.31600 1.000 23.52940 187 GLY B C 1
ATOM 4257 O O . GLY B 1 189 ? -5.49900 1.66800 -12.98600 1.000 26.68619 187 GLY B O 1
ATOM 4258 N N . ASN B 1 190 ? -3.63400 0.85500 -13.92600 1.000 19.73900 188 ASN B N 1
ATOM 4259 C CA . ASN B 1 190 ? -3.09400 2.17100 -14.18900 1.000 20.93975 188 ASN B CA 1
ATOM 4260 C C . ASN B 1 190 ? -3.84400 2.86200 -15.32400 1.000 22.82660 188 ASN B C 1
ATOM 4261 O O . ASN B 1 190 ? -4.47600 2.23600 -16.16400 1.000 26.29934 188 ASN B O 1
ATOM 4266 N N . SER B 1 191 ? -3.75800 4.18300 -15.33400 1.000 19.60927 189 SER B N 1
ATOM 4267 C CA . SER B 1 191 ? -4.46200 5.00700 -16.30100 1.000 21.80159 189 SER B CA 1
ATOM 4268 C C . SER B 1 191 ? -3.82900 6.38900 -16.30700 1.000 19.15556 189 SER B C 1
ATOM 4269 O O . SER B 1 191 ? -2.83500 6.63500 -15.62500 1.000 21.10069 189 SER B O 1
ATOM 4272 N N . GLU B 1 192 ? -4.44500 7.30200 -17.05000 1.000 22.25664 190 GLU B N 1
ATOM 4273 C CA . GLU B 1 192 ? -3.98400 8.67900 -17.07400 1.000 19.83997 190 GLU B CA 1
ATOM 4274 C C . GLU B 1 192 ? -4.08800 9.36400 -15.71600 1.000 23.68426 190 GLU B C 1
ATOM 4275 O O . GLU B 1 192 ? -3.45900 10.39800 -15.51100 1.000 22.67987 190 GLU B O 1
ATOM 4281 N N . ARG B 1 193 ? -4.87000 8.82400 -14.79600 1.000 21.10349 191 ARG B N 1
ATOM 4282 C CA . ARG B 1 193 ? -5.05600 9.45600 -13.49900 1.000 22.31291 191 ARG B CA 1
ATOM 4283 C C . ARG B 1 193 ? -3.85300 9.28900 -12.57800 1.000 21.53993 191 ARG B C 1
ATOM 4284 O O . ARG B 1 193 ? -3.82100 9.89100 -11.51200 1.000 24.30112 191 ARG B O 1
ATOM 4292 N N . ASP B 1 194 ? -2.87700 8.48900 -12.96700 1.000 21.32500 192 ASP B N 1
ATOM 4293 C CA . ASP B 1 194 ? -1.79200 8.11900 -12.08500 1.000 18.12494 192 ASP B CA 1
ATOM 4294 C C . ASP B 1 194 ? -0.61100 9.07700 -12.18500 1.000 18.61729 192 ASP B C 1
ATOM 4295 O O . ASP B 1 194 ? -0.52500 9.91600 -13.06900 1.000 21.19682 192 ASP B O 1
ATOM 4300 N N . CYS B 1 195 ? 0.31900 8.90600 -11.25800 1.000 17.99559 193 CYS B N 1
ATOM 4301 C CA . CYS B 1 195 ? 1.54400 9.68500 -11.22700 1.000 18.08667 193 CYS B CA 1
ATOM 4302 C C . CYS B 1 195 ? 2.70800 8.74700 -10.94600 1.000 21.86042 193 CYS B C 1
ATOM 4303 O O . CYS B 1 195 ? 2.62400 7.90300 -10.05600 1.000 19.53765 193 CYS B O 1
ATOM 4306 N N . TYR B 1 196 ? 3.76800 8.89800 -11.72600 1.000 17.15722 194 TYR B N 1
ATOM 4307 C CA . TYR B 1 196 ? 4.95500 8.07000 -11.67200 1.000 16.86628 194 TYR B CA 1
ATOM 4308 C C . TYR B 1 196 ? 6.15000 8.90900 -11.23300 1.000 18.38072 194 TYR B C 1
ATOM 4309 O O . TYR B 1 196 ? 6.18100 10.11400 -11.44300 1.000 21.97058 194 TYR B O 1
ATOM 4318 N N . LEU B 1 197 ? 7.13300 8.26100 -10.62600 1.000 15.68924 195 LEU B N 1
ATOM 4319 C CA . LEU B 1 197 ? 8.37800 8.90300 -10.21200 1.000 15.39723 195 LEU B CA 1
ATOM 4320 C C . LEU B 1 197 ? 9.52300 8.38900 -11.07700 1.000 15.77221 195 LEU B C 1
ATOM 4321 O O . LEU B 1 197 ? 9.74600 7.18500 -11.14700 1.000 19.15018 195 LEU B O 1
ATOM 4326 N N . GLN B 1 198 ? 10.21600 9.32100 -11.72000 1.000 17.45790 196 GLN B N 1
ATOM 4327 C CA . GLN B 1 198 ? 11.38800 8.92100 -12.51500 1.000 16.24747 196 GLN B CA 1
ATOM 4328 C C . GLN B 1 198 ? 12.61500 8.95900 -11.60200 1.000 18.15607 196 GLN B C 1
ATOM 4329 O O . GLN B 1 198 ? 13.07000 10.00600 -11.30300 1.000 18.60702 196 GLN B O 1
ATOM 4335 N N . ILE B 1 199 ? 13.11000 7.79000 -11.24000 1.000 15.57800 197 ILE B N 1
ATOM 4336 C CA . ILE B 1 199 ? 14.25900 7.69400 -10.34600 1.000 18.19066 197 ILE B CA 1
ATOM 4337 C C . ILE B 1 199 ? 15.26100 6.63900 -10.81300 1.000 18.60657 197 ILE B C 1
ATOM 4338 O O . ILE B 1 199 ? 16.44100 6.71000 -10.47600 1.000 20.71382 197 ILE B O 1
ATOM 4343 N N . ALA B 1 200 ? 14.81200 5.66400 -11.59100 1.000 17.20411 198 ALA B N 1
ATOM 4344 C CA . ALA B 1 200 ? 15.73700 4.66500 -12.09900 1.000 19.28434 198 ALA B CA 1
ATOM 4345 C C . ALA B 1 200 ? 16.72800 5.27000 -13.08200 1.000 18.93943 198 ALA B C 1
ATOM 4346 O O . ALA B 1 200 ? 16.38600 6.13200 -13.88000 1.000 17.97797 198 ALA B O 1
ATOM 4348 N N . ASP B 1 201 ? 17.96500 4.79600 -13.00000 1.000 21.52359 199 ASP B N 1
ATOM 4349 C CA . ASP B 1 201 ? 19.00500 5.08300 -13.97700 1.000 26.67552 199 ASP B CA 1
ATOM 4350 C C . ASP B 1 201 ? 18.46700 4.89700 -15.39200 1.000 21.59299 199 ASP B C 1
ATOM 4351 O O . ASP B 1 201 ? 17.92400 3.85000 -15.71400 1.000 18.01061 199 ASP B O 1
ATOM 4356 N N . ILE B 1 202 ? 18.65600 5.90700 -16.24800 1.000 20.67838 200 ILE B N 1
ATOM 4357 C CA . ILE B 1 202 ? 18.13000 5.82100 -17.60700 1.000 18.95548 200 ILE B CA 1
ATOM 4358 C C . ILE B 1 202 ? 18.81400 4.73800 -18.42600 1.000 19.99752 200 ILE B C 1
ATOM 4359 O O . ILE B 1 202 ? 18.28100 4.33200 -19.45300 1.000 21.88710 200 ILE B O 1
ATOM 4364 N N . SER B 1 203 ? 19.97200 4.26100 -18.00000 1.000 15.74118 201 SER B N 1
ATOM 4365 C CA . SER B 1 203 ? 20.65000 3.19900 -18.72300 1.000 19.60968 201 SER B CA 1
ATOM 4366 C C . SER B 1 203 ? 20.09300 1.82000 -18.39800 1.000 22.59564 201 SER B C 1
ATOM 4367 O O . SER B 1 203 ? 20.52400 0.83500 -18.99400 1.000 20.20814 201 SER B O 1
ATOM 4370 N N . PHE B 1 204 ? 19.13400 1.74700 -17.48900 1.000 20.21159 202 PHE B N 1
ATOM 4371 C CA . PHE B 1 204 ? 18.48100 0.51000 -17.10300 1.000 21.83338 202 PHE B CA 1
ATOM 4372 C C . PHE B 1 204 ? 17.16800 0.34200 -17.84300 1.000 21.62936 202 PHE B C 1
ATOM 4373 O O . PHE B 1 204 ? 16.42600 1.29900 -18.02500 1.000 23.52343 202 PHE B O 1
ATOM 4381 N N . ALA B 1 205 ? 16.87700 -0.88800 -18.23800 1.000 17.68913 203 ALA B N 1
ATOM 4382 C CA . ALA B 1 205 ? 15.56600 -1.18200 -18.79200 1.000 18.58242 203 ALA B CA 1
ATOM 4383 C C . ALA B 1 205 ? 14.45100 -0.73000 -17.85800 1.000 23.22710 203 ALA B C 1
ATOM 4384 O O . ALA B 1 205 ? 13.39600 -0.29700 -18.31700 1.000 24.93380 203 ALA B O 1
ATOM 4386 N N . ALA 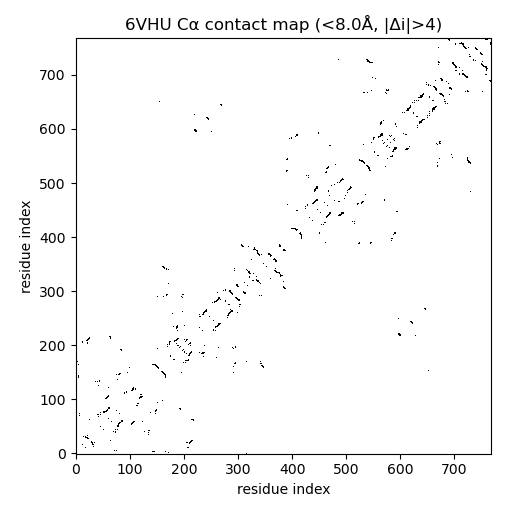B 1 206 ? 14.67800 -0.80700 -16.55400 1.000 21.92720 204 ALA B N 1
ATOM 4387 C CA . ALA B 1 206 ? 13.62800 -0.49500 -15.59300 1.000 21.68720 204 ALA B CA 1
ATOM 4388 C C . ALA B 1 206 ? 13.18100 0.95300 -15.66400 1.000 23.57408 204 ALA B C 1
ATOM 4389 O O . ALA B 1 206 ? 12.05800 1.26600 -15.27100 1.000 21.17397 204 ALA B O 1
ATOM 4391 N N . SER B 1 207 ? 14.04800 1.84900 -16.13300 1.000 21.52230 205 SER B N 1
ATOM 4392 C CA . SER B 1 207 ? 13.65300 3.24300 -16.25800 1.000 22.87954 205 SER B CA 1
ATOM 4393 C C . SER B 1 207 ? 12.52700 3.41300 -17.26300 1.000 18.11425 205 SER B C 1
ATOM 4394 O O . SER B 1 207 ? 11.73800 4.34300 -17.15900 1.000 17.06321 205 SER B O 1
ATOM 4397 N N . ALA B 1 208 ? 12.44100 2.51400 -18.23500 1.000 18.52102 206 ALA B N 1
ATOM 4398 C CA . ALA B 1 208 ? 11.36600 2.58400 -19.21000 1.000 17.76928 206 ALA B CA 1
ATOM 4399 C C . ALA B 1 208 ? 10.00800 2.39500 -18.56500 1.000 18.36469 206 ALA B C 1
ATOM 4400 O O . ALA B 1 208 ? 9.02600 2.98400 -19.01000 1.000 18.45301 206 ALA B O 1
ATOM 4402 N N . ASN B 1 209 ? 9.93500 1.55300 -17.53900 1.000 17.69820 207 ASN B N 1
ATOM 4403 C CA . ASN B 1 209 ? 8.70800 1.39800 -16.77900 1.000 22.16419 207 ASN B CA 1
ATOM 4404 C C . ASN B 1 209 ? 8.16300 2.75900 -16.37500 1.000 22.90691 207 ASN B C 1
ATOM 4405 O O . ASN B 1 209 ? 6.99300 3.06100 -16.58200 1.000 25.01586 207 ASN B O 1
ATOM 4410 N N . GLU B 1 210 ? 9.00600 3.57900 -15.76200 1.000 20.07370 208 GLU B N 1
ATOM 4411 C CA . GLU B 1 210 ? 8.54800 4.85200 -15.22800 1.000 20.84354 208 GLU B CA 1
ATOM 4412 C C . GLU B 1 210 ? 8.25500 5.84700 -16.35200 1.000 19.13952 208 GLU B C 1
ATOM 4413 O O . GLU B 1 210 ? 7.19900 6.47700 -16.38200 1.000 21.63475 208 GLU B O 1
ATOM 4419 N N . ILE B 1 211 ? 9.18500 5.98500 -17.28100 1.000 15.77835 209 ILE B N 1
ATOM 4420 C CA . ILE B 1 211 ? 9.07800 7.01200 -18.30500 1.000 17.50746 209 ILE B CA 1
ATOM 4421 C C . ILE B 1 211 ? 7.90100 6.74500 -19.23000 1.000 19.53577 209 ILE B C 1
ATOM 4422 O O . ILE B 1 211 ? 7.07500 7.62200 -19.46800 1.000 18.52638 209 ILE B O 1
ATOM 4427 N N . TRP B 1 212 ? 7.82100 5.54100 -19.77900 1.000 16.94648 210 TRP B N 1
ATOM 4428 C CA . TRP B 1 212 ? 6.89100 5.31000 -20.87200 1.000 19.47741 210 TRP B CA 1
ATOM 4429 C C . TRP B 1 212 ? 5.52400 4.81500 -20.42000 1.000 17.88935 210 TRP B C 1
ATOM 4430 O O . TRP B 1 212 ? 4.54200 5.07400 -21.10700 1.000 20.04972 210 TRP B O 1
ATOM 4441 N N . MET B 1 213 ? 5.43000 4.13000 -19.28500 1.000 16.39005 211 MET B N 1
ATOM 4442 C CA . MET B 1 213 ? 4.10900 3.89200 -18.72400 1.000 15.74705 211 MET B CA 1
ATOM 4443 C C . MET B 1 213 ? 3.42000 5.19800 -18.37700 1.000 16.96206 211 MET B C 1
ATOM 4444 O O . MET B 1 213 ? 2.20900 5.31300 -18.53300 1.000 21.69730 211 MET B O 1
ATOM 4449 N N . ALA B 1 214 ? 4.17200 6.19600 -17.93100 1.000 17.66335 212 ALA B N 1
ATOM 4450 C CA . ALA B 1 214 ? 3.56500 7.49200 -17.67200 1.000 19.79713 212 ALA B CA 1
ATOM 4451 C C . ALA B 1 214 ? 3.20000 8.19200 -18.97500 1.000 20.32822 212 ALA B C 1
ATOM 4452 O O . ALA B 1 214 ? 2.03100 8.47600 -19.23200 1.000 17.40930 212 ALA B O 1
ATOM 4454 N N . LEU B 1 215 ? 4.19100 8.45200 -19.82300 1.000 18.90489 213 LEU B N 1
ATOM 4455 C CA . LEU B 1 215 ? 3.97700 9.33200 -20.96500 1.000 19.28362 213 LEU B CA 1
ATOM 4456 C C . LEU B 1 215 ? 3.09700 8.72100 -22.05200 1.000 21.30177 213 LEU B C 1
ATOM 4457 O O . LEU B 1 215 ? 2.56400 9.45800 -22.87500 1.000 19.45305 213 LEU B O 1
ATOM 4462 N N . LEU B 1 216 ? 2.98100 7.40500 -22.12500 1.000 18.16195 214 LEU B N 1
ATOM 4463 C CA . LEU B 1 216 ? 2.14500 6.80200 -23.14800 1.000 17.76700 214 LEU B CA 1
ATOM 4464 C C . LEU B 1 216 ? 0.76100 6.42800 -22.63400 1.000 22.08842 214 LEU B C 1
ATOM 4465 O O . LEU B 1 216 ? -0.00900 5.80800 -23.36900 1.000 21.98385 214 LEU B O 1
ATOM 4470 N N . THR B 1 217 ? 0.41900 6.83100 -21.41900 1.000 20.64372 215 THR B N 1
ATOM 4471 C CA . THR B 1 217 ? -0.92500 6.66200 -20.89700 1.000 20.33222 215 THR B CA 1
ATOM 4472 C C . THR B 1 217 ? -1.60900 7.96800 -20.52600 1.000 22.88693 215 THR B C 1
ATOM 4473 O O . THR B 1 217 ? -2.79400 7.94600 -20.20200 1.000 21.25939 215 THR B O 1
ATOM 4477 N N . GLY B 1 218 ? -0.90500 9.08700 -20.55800 1.000 24.98576 216 GLY B N 1
ATOM 4478 C CA . GLY B 1 218 ? -1.46300 10.34000 -20.11200 1.000 20.87969 216 GLY B CA 1
ATOM 4479 C C . GLY B 1 218 ? -1.25500 10.65100 -18.65200 1.000 20.46143 216 GLY B C 1
ATOM 4480 O O . GLY B 1 218 ? -1.77500 11.65400 -18.16900 1.000 22.14148 216 GLY B O 1
ATOM 4481 N N . ALA B 1 219 ? -0.51100 9.81800 -17.94000 1.000 19.99086 217 ALA B N 1
ATOM 4482 C CA . ALA B 1 219 ? -0.20900 10.02900 -16.54500 1.000 19.06643 217 ALA B CA 1
ATOM 4483 C C . ALA B 1 219 ? 0.92200 11.04200 -16.38500 1.000 21.31463 217 ALA B C 1
ATOM 4484 O O . ALA B 1 219 ? 1.52000 11.51200 -17.34200 1.000 19.61895 217 ALA B O 1
ATOM 4486 N N . CYS B 1 220 ? 1.19200 11.37000 -15.13600 1.000 20.98388 218 CYS B N 1
ATOM 4487 C CA . CYS B 1 220 ? 2.16900 12.37900 -14.78100 1.000 18.55454 218 CYS B CA 1
ATOM 4488 C C . CYS B 1 220 ? 3.48300 11.71000 -14.38700 1.000 21.59289 218 CYS B C 1
ATOM 4489 O O . CYS B 1 220 ? 3.47600 10.74100 -13.63500 1.000 21.19745 218 CYS B O 1
ATOM 4492 N N . LEU B 1 221 ? 4.58700 12.23700 -14.89700 1.000 19.42507 219 LEU B N 1
ATOM 4493 C CA . LEU B 1 221 ? 5.92900 11.79000 -14.53600 1.000 19.06988 219 LEU B CA 1
ATOM 4494 C C . LEU B 1 221 ? 6.60200 12.88100 -13.70900 1.000 21.60852 219 LEU B C 1
ATOM 4495 O O . LEU B 1 221 ? 7.02400 13.89400 -14.24600 1.000 18.04236 219 LEU B O 1
ATOM 4500 N N . THR B 1 222 ? 6.69800 12.67200 -12.40300 1.000 18.86162 220 THR B N 1
ATOM 4501 C CA . THR B 1 222 ? 7.44400 13.59600 -11.56400 1.000 19.98137 220 THR B CA 1
ATOM 4502 C C . THR B 1 222 ? 8.90100 13.14100 -11.49500 1.000 18.85812 220 THR B C 1
ATOM 4503 O O . THR B 1 222 ? 9.18600 11.96000 -11.31200 1.000 18.57644 220 THR B O 1
ATOM 4507 N N . ILE B 1 223 ? 9.81000 14.07900 -11.70200 1.000 17.72922 221 ILE B N 1
ATOM 4508 C CA . ILE B 1 223 ? 11.20600 13.78600 -11.99200 1.000 17.42681 221 ILE B CA 1
ATOM 4509 C C . ILE B 1 223 ? 12.04500 13.97100 -10.73600 1.000 18.75004 221 ILE B C 1
ATOM 4510 O O . ILE B 1 223 ? 12.08200 15.05800 -10.16500 1.000 21.06042 221 ILE B O 1
ATOM 4515 N N . ALA B 1 224 ? 12.74400 12.91700 -10.33300 1.000 15.71277 222 ALA B N 1
ATOM 4516 C CA . ALA B 1 224 ? 13.58800 12.99700 -9.16100 1.000 18.79193 222 ALA B CA 1
ATOM 4517 C C . ALA B 1 224 ? 14.78900 13.88700 -9.43800 1.000 18.25341 222 ALA B C 1
ATOM 4518 O O . ALA B 1 224 ? 15.23100 14.00900 -10.57100 1.000 20.73425 222 ALA B O 1
ATOM 4520 N N . PRO B 1 225 ? 15.32700 14.51800 -8.40100 1.000 21.44827 223 PRO B N 1
ATOM 4521 C CA . PRO B 1 225 ? 16.48400 15.36500 -8.59400 1.000 22.73997 223 PRO B CA 1
ATOM 4522 C C . PRO B 1 225 ? 17.66400 14.54600 -9.07200 1.000 20.09574 223 PRO B C 1
ATOM 4523 O O . PRO B 1 225 ? 17.77300 13.34700 -8.76700 1.000 20.12119 223 PRO B O 1
ATOM 4527 N N . PRO B 1 226 ? 18.56400 15.14800 -9.83500 1.000 23.95314 224 PRO B N 1
ATOM 4528 C CA . PRO B 1 226 ? 19.76200 14.42800 -10.25100 1.000 20.99345 224 PRO B CA 1
ATOM 4529 C C . PRO B 1 226 ? 20.61800 14.01300 -9.06900 1.000 22.67573 224 PRO B C 1
ATOM 4530 O O . PRO B 1 226 ? 20.54700 14.58100 -7.98800 1.000 25.48198 224 PRO B O 1
ATOM 4534 N N . GLY B 1 227 ? 21.42000 12.99400 -9.29200 1.000 21.71690 225 GLY B N 1
ATOM 4535 C CA . GLY B 1 227 ? 22.36600 12.51300 -8.30800 1.000 23.67135 225 GLY B CA 1
ATOM 4536 C C . GLY B 1 227 ? 21.83400 11.33800 -7.52200 1.000 22.43880 225 GLY B C 1
ATOM 4537 O O . GLY B 1 227 ? 20.74500 10.82800 -7.76200 1.000 26.26380 225 GLY B O 1
ATOM 4538 N N . LEU B 1 228 ? 22.64700 10.89400 -6.57500 1.000 22.46957 226 LEU B N 1
ATOM 4539 C CA . LEU B 1 228 ? 22.28600 9.75100 -5.76300 1.000 22.19217 226 LEU B CA 1
ATOM 4540 C C . LEU B 1 228 ? 21.05800 10.08900 -4.93100 1.000 22.64898 226 LEU B C 1
ATOM 4541 O O . LEU B 1 228 ? 20.77400 11.25300 -4.68400 1.000 26.08728 226 LEU B O 1
ATOM 4546 N N . PRO B 1 229 ? 20.30100 9.07800 -4.52900 1.000 20.96462 227 PRO B N 1
ATOM 4547 C CA . PRO B 1 229 ? 19.03500 9.32800 -3.84300 1.000 18.46698 227 PRO B CA 1
ATOM 4548 C C . PRO B 1 229 ? 19.19700 10.12000 -2.55300 1.000 21.84509 227 PRO B C 1
ATOM 4549 O O . PRO B 1 229 ? 20.09100 9.86200 -1.75400 1.000 25.71608 227 PRO B O 1
ATOM 4553 N N . ASP B 1 230 ? 18.30900 11.08500 -2.36600 1.000 20.94934 228 ASP B N 1
ATOM 4554 C CA . ASP B 1 230 ? 18.14200 11.82500 -1.11700 1.000 23.30856 228 ASP B CA 1
ATOM 4555 C C . ASP B 1 230 ? 16.72600 11.51000 -0.63700 1.000 22.59384 228 ASP B C 1
ATOM 4556 O O . ASP B 1 230 ? 15.75700 12.04700 -1.17000 1.000 22.20688 228 ASP B O 1
ATOM 4561 N N . LEU B 1 231 ? 16.61100 10.62100 0.34800 1.000 18.98760 229 LEU B N 1
ATOM 4562 C CA . LEU B 1 231 ? 15.30000 10.09600 0.68800 1.000 20.19870 229 LEU B CA 1
ATOM 4563 C C . LEU B 1 231 ? 14.42900 11.13500 1.36100 1.000 22.41374 229 LEU B C 1
ATOM 4564 O O . LEU B 1 231 ? 13.20800 11.01800 1.30600 1.000 24.29822 229 LEU B O 1
ATOM 4569 N N A MET B 1 232 ? 15.03600 12.14100 1.98300 0.500 22.48683 230 MET B N 1
ATOM 4570 N N B MET B 1 232 ? 15.02400 12.14600 1.99900 0.500 22.52996 230 MET B N 1
ATOM 4571 C CA A MET B 1 232 ? 14.26500 13.26300 2.49300 0.500 25.59333 230 MET B CA 1
ATOM 4572 C CA B MET B 1 232 ? 14.23400 13.26900 2.49500 0.500 25.59320 230 MET B CA 1
ATOM 4573 C C A MET B 1 232 ? 13.49200 13.94300 1.37500 0.500 23.25092 230 MET B C 1
ATOM 4574 C C B MET B 1 232 ? 13.47900 13.94700 1.36800 0.500 23.28513 230 MET B C 1
ATOM 4575 O O A MET B 1 232 ? 12.28400 14.14700 1.47400 0.500 23.91013 230 MET B O 1
ATOM 4576 O O B MET B 1 232 ? 12.27300 14.16500 1.46100 0.500 24.02164 230 MET B O 1
ATOM 4585 N N . ALA B 1 233 ? 14.18000 14.31600 0.30400 1.000 23.39275 231 ALA B N 1
ATOM 4586 C CA . ALA B 1 233 ? 13.50300 14.97500 -0.79700 1.000 25.47687 231 ALA B CA 1
ATOM 4587 C C . ALA B 1 233 ? 12.54900 14.02700 -1.51000 1.000 22.92693 231 ALA B C 1
ATOM 4588 O O . ALA B 1 233 ? 11.47100 14.43400 -1.93700 1.000 21.29463 231 ALA B O 1
ATOM 4590 N N . LEU B 1 234 ? 12.94700 12.77100 -1.67300 1.000 21.12611 232 LEU B N 1
ATOM 4591 C CA . LEU B 1 234 ? 12.09100 11.81000 -2.35200 1.000 21.06559 232 LEU B CA 1
ATOM 4592 C C . LEU B 1 234 ? 10.80800 11.55800 -1.58000 1.000 20.39944 232 LEU B C 1
ATOM 4593 O O . LEU B 1 234 ? 9.73800 11.45100 -2.17600 1.000 19.15302 232 LEU B O 1
ATOM 4598 N N . ALA B 1 235 ? 10.90500 11.42800 -0.25800 1.000 18.38615 233 ALA B N 1
ATOM 4599 C CA . ALA B 1 235 ? 9.70100 11.21700 0.53100 1.000 20.83833 233 ALA B CA 1
ATOM 4600 C C . ALA B 1 235 ? 8.75200 12.39200 0.38300 1.000 23.07350 233 ALA B C 1
ATOM 4601 O O . ALA B 1 235 ? 7.53700 12.21100 0.27600 1.000 21.67670 233 ALA B O 1
ATOM 4603 N N . ARG B 1 236 ? 9.29300 13.60000 0.37400 1.000 20.50583 234 ARG B N 1
ATOM 4604 C CA . ARG B 1 236 ? 8.45300 14.77700 0.22400 1.000 23.06155 234 ARG B CA 1
ATOM 4605 C C . ARG B 1 236 ? 7.88800 14.87900 -1.18200 1.000 21.63376 234 ARG B C 1
ATOM 4606 O O . ARG B 1 236 ? 6.77500 15.36700 -1.37300 1.000 22.86575 234 ARG B O 1
ATOM 4608 N N . GLN B 1 237 ? 8.64900 14.42800 -2.17300 1.000 20.57979 235 GLN B N 1
ATOM 4609 C CA . GLN B 1 237 ? 8.18700 14.47400 -3.55200 1.000 19.65286 235 GLN B CA 1
ATOM 4610 C C . GLN B 1 237 ? 7.07800 13.46200 -3.81000 1.000 22.64300 235 GLN B C 1
ATOM 4611 O O . GLN B 1 237 ? 6.11800 13.76100 -4.51900 1.000 20.81029 235 GLN B O 1
ATOM 4617 N N . ILE B 1 238 ? 7.22400 12.25400 -3.27500 1.000 18.82050 236 ILE B N 1
ATOM 4618 C CA . ILE B 1 238 ? 6.20700 11.22400 -3.43100 1.000 17.68071 236 ILE B CA 1
ATOM 4619 C C . ILE B 1 238 ? 4.88400 11.68500 -2.82800 1.000 20.04250 236 ILE B C 1
ATOM 4620 O O . ILE B 1 238 ? 3.81400 11.42800 -3.37700 1.000 22.41530 236 ILE B O 1
ATOM 4625 N N . GLU B 1 239 ? 4.95000 12.39400 -1.70500 1.000 20.98966 237 GLU B N 1
ATOM 4626 C CA . GLU B 1 239 ? 3.74700 12.89300 -1.05700 1.000 23.13467 237 GLU B CA 1
ATOM 4627 C C . GLU B 1 239 ? 3.18600 14.11400 -1.77700 1.000 23.67411 237 GLU B C 1
ATOM 4628 O O . GLU B 1 239 ? 1.99700 14.16200 -2.09000 1.000 24.23815 237 GLU B O 1
ATOM 4634 N N . SER B 1 240 ? 4.04000 15.09000 -2.06900 1.000 23.52636 238 SER B N 1
ATOM 4635 C CA . SER B 1 240 ? 3.57200 16.34300 -2.64300 1.000 26.37086 238 SER B CA 1
ATOM 4636 C C . SER B 1 240 ? 2.96900 16.14400 -4.02000 1.000 25.06424 238 SER B C 1
ATOM 4637 O O . SER B 1 240 ? 2.00300 16.81600 -4.38300 1.000 25.30005 238 SER B O 1
ATOM 4640 N N . ASP B 1 241 ? 3.56100 15.27600 -4.82400 1.000 24.75256 239 ASP B N 1
ATOM 4641 C CA . ASP B 1 241 ? 3.04700 15.01200 -6.15400 1.000 25.64423 239 ASP B CA 1
ATOM 4642 C C . ASP B 1 241 ? 2.14600 13.78400 -6.20300 1.000 26.36143 239 ASP B C 1
ATOM 4643 O O . ASP B 1 241 ? 1.63900 13.45400 -7.27000 1.000 27.39215 239 ASP B O 1
ATOM 4648 N N . ASN B 1 242 ? 1.92800 13.12900 -5.06800 1.000 23.25244 240 ASN B N 1
ATOM 4649 C CA . ASN B 1 242 ? 1.02500 11.98800 -4.93300 1.000 23.82134 240 ASN B CA 1
ATOM 4650 C C . ASN B 1 242 ? 1.30200 10.93100 -5.99800 1.000 23.20339 240 ASN B C 1
ATOM 4651 O O . ASN B 1 242 ? 0.48600 10.64000 -6.86300 1.000 24.38934 240 ASN B O 1
ATOM 4656 N N . VAL B 1 243 ? 2.50500 10.38700 -5.92800 1.000 22.56490 241 VAL B N 1
ATOM 4657 C CA . VAL B 1 243 ? 2.87800 9.28000 -6.78700 1.000 17.09004 241 VAL B CA 1
ATOM 4658 C C . VAL B 1 243 ? 1.98700 8.09000 -6.46900 1.000 22.62424 241 VAL B C 1
ATOM 4659 O O . VAL B 1 243 ? 1.90500 7.65800 -5.32000 1.000 23.10799 241 VAL B O 1
ATOM 4663 N N . THR B 1 244 ? 1.31300 7.56100 -7.48700 1.000 20.29972 242 THR B N 1
ATOM 4664 C CA . THR B 1 244 ? 0.41500 6.43000 -7.31000 1.000 21.06084 242 THR B CA 1
ATOM 4665 C C . THR B 1 244 ? 0.94200 5.12500 -7.87700 1.000 19.74534 242 THR B C 1
ATOM 4666 O O . THR B 1 244 ? 0.46000 4.06400 -7.48700 1.000 21.45468 242 THR B O 1
ATOM 4670 N N . MET B 1 245 ? 1.89200 5.19100 -8.78800 1.000 16.61942 243 MET B N 1
ATOM 4671 C CA . MET B 1 245 ? 2.57600 4.03500 -9.34400 1.000 15.51507 243 MET B CA 1
ATOM 4672 C C . MET B 1 245 ? 4.06100 4.24800 -9.06000 1.000 19.04870 243 MET B C 1
ATOM 4673 O O . MET B 1 245 ? 4.71000 5.04300 -9.72900 1.000 18.78213 243 MET B O 1
ATOM 4678 N N . LEU B 1 246 ? 4.58000 3.57400 -8.05200 1.000 17.32953 244 LEU B N 1
ATOM 4679 C CA . LEU B 1 246 ? 5.92900 3.81400 -7.57000 1.000 17.32630 244 LEU B CA 1
ATOM 4680 C C . LEU B 1 246 ? 6.77700 2.58500 -7.86900 1.000 21.37428 244 LEU B C 1
ATOM 4681 O O . LEU B 1 246 ? 6.55900 1.52000 -7.29700 1.000 18.19199 244 LEU B O 1
ATOM 4686 N N . PHE B 1 247 ? 7.70900 2.73300 -8.79400 1.000 17.56313 245 PHE B N 1
ATOM 4687 C CA . PHE B 1 247 ? 8.65500 1.68500 -9.13500 1.000 20.32646 245 PHE B CA 1
ATOM 4688 C C . PHE B 1 247 ? 9.94700 1.94500 -8.37500 1.000 20.47604 245 PHE B C 1
ATOM 4689 O O . PHE B 1 247 ? 10.46100 3.05800 -8.40100 1.000 18.48836 245 PHE B O 1
ATOM 4697 N N . LEU B 1 248 ? 10.45100 0.92700 -7.69400 1.000 18.44322 246 LEU B N 1
ATOM 4698 C CA . LEU B 1 248 ? 11.63800 1.06400 -6.87600 1.000 17.17093 246 LEU B CA 1
ATOM 4699 C C . LEU B 1 248 ? 12.57800 -0.11100 -7.09100 1.000 19.10994 246 LEU B C 1
ATOM 4700 O O . LEU B 1 248 ? 12.13700 -1.24800 -7.22000 1.000 20.81001 246 LEU B O 1
ATOM 4705 N N . SER B 1 249 ? 13.86900 0.17900 -7.12800 1.000 17.57596 247 SER B N 1
ATOM 4706 C CA . SER B 1 249 ? 14.86600 -0.86600 -7.01200 1.000 15.31243 247 SER B CA 1
ATOM 4707 C C . SER B 1 249 ? 14.72300 -1.55900 -5.66500 1.000 17.32896 247 SER B C 1
ATOM 4708 O O . SER B 1 249 ? 14.16700 -1.01800 -4.73200 1.000 17.95558 247 SER B O 1
ATOM 4711 N N . GLY B 1 250 ? 15.24200 -2.77200 -5.58200 1.000 15.96164 248 GLY B N 1
ATOM 4712 C CA . GLY B 1 250 ? 15.17300 -3.49400 -4.32700 1.000 17.51677 248 GLY B CA 1
ATOM 4713 C C . GLY B 1 250 ? 15.82100 -2.74000 -3.18300 1.000 21.23812 248 GLY B C 1
ATOM 4714 O O . GLY B 1 250 ? 15.33300 -2.75900 -2.05900 1.000 19.27777 248 GLY B O 1
ATOM 4715 N N . GLY B 1 251 ? 16.93100 -2.06800 -3.46300 1.000 20.04890 249 GLY B N 1
ATOM 4716 C CA . GLY B 1 251 ? 17.61200 -1.31600 -2.42800 1.000 19.83406 249 GLY B CA 1
ATOM 4717 C C . GLY B 1 251 ? 16.83400 -0.10600 -1.95600 1.000 19.40050 249 GLY B C 1
ATOM 4718 O O . GLY B 1 251 ? 16.77500 0.17200 -0.76400 1.000 19.33853 249 GLY B O 1
ATOM 4719 N N . LEU B 1 252 ? 16.24300 0.63900 -2.88600 1.000 18.18990 250 LEU B N 1
ATOM 4720 C CA . LEU B 1 252 ? 15.49500 1.81600 -2.47200 1.000 19.41213 250 LEU B CA 1
ATOM 4721 C C . LEU B 1 252 ? 14.20900 1.42000 -1.75300 1.000 16.83133 250 LEU B C 1
ATOM 4722 O O . LEU B 1 252 ? 13.81200 2.06600 -0.79000 1.000 17.13919 250 LEU B O 1
ATOM 4727 N N . PHE B 1 253 ? 13.55600 0.36000 -2.21700 1.000 19.77734 251 PHE B N 1
ATOM 4728 C CA . PHE B 1 253 ? 12.39400 -0.16300 -1.51300 1.000 16.86795 251 PHE B CA 1
ATOM 4729 C C . PHE B 1 253 ? 12.76800 -0.61700 -0.11300 1.000 17.61329 251 PHE B C 1
ATOM 4730 O O . PHE B 1 253 ? 12.11100 -0.25200 0.85700 1.000 19.08872 251 PHE B O 1
ATOM 4738 N N . ARG B 1 254 ? 13.82900 -1.40800 0.00700 1.000 17.58181 252 ARG B N 1
ATOM 4739 C CA . ARG B 1 254 ? 14.21600 -1.90200 1.32100 1.000 19.75445 252 ARG B CA 1
ATOM 4740 C C . ARG B 1 254 ? 14.58100 -0.75300 2.24900 1.000 19.84221 252 ARG B C 1
ATOM 4741 O O . ARG B 1 254 ? 14.18500 -0.73900 3.41200 1.000 20.84501 252 ARG B O 1
ATOM 4749 N N . LEU B 1 255 ? 15.32600 0.22400 1.74700 1.000 19.35970 253 LEU B N 1
ATOM 4750 C CA . LEU B 1 255 ? 15.69600 1.34100 2.59800 1.000 18.99379 253 LEU B CA 1
ATOM 4751 C C . LEU B 1 255 ? 14.47300 2.14200 3.03200 1.000 20.50037 253 LEU B C 1
ATOM 4752 O O . LEU B 1 255 ? 14.39400 2.58400 4.17700 1.000 19.44366 253 LEU B O 1
ATOM 4757 N N . PHE B 1 256 ? 13.50600 2.33300 2.13900 1.000 18.24183 254 PHE B N 1
ATOM 4758 C CA . PHE B 1 256 ? 12.28100 2.99800 2.55900 1.000 19.27731 254 PHE B CA 1
ATOM 4759 C C . PHE B 1 256 ? 11.54700 2.19300 3.62000 1.000 21.30610 254 PHE B C 1
ATOM 4760 O O . PHE B 1 256 ? 10.99300 2.76500 4.55500 1.000 21.84751 254 PHE B O 1
ATOM 4768 N N . VAL B 1 257 ? 11.51000 0.87400 3.47500 1.000 20.59105 255 VAL B N 1
ATOM 4769 C CA . VAL B 1 257 ? 10.91200 0.05300 4.51900 1.000 20.36485 255 VAL B CA 1
ATOM 4770 C C . VAL B 1 257 ? 11.60400 0.31500 5.84700 1.000 23.02958 255 VAL B C 1
ATOM 4771 O O . VAL B 1 257 ? 10.96000 0.40800 6.89400 1.000 23.30527 255 VAL B O 1
ATOM 4775 N N . GLU B 1 258 ? 12.92300 0.45700 5.81600 1.000 21.80539 256 GLU B N 1
ATOM 4776 C CA . GLU B 1 258 ? 13.69800 0.55500 7.03600 1.000 22.83598 256 GLU B CA 1
ATOM 4777 C C . GLU B 1 258 ? 13.55900 1.91600 7.70700 1.000 22.62153 256 GLU B C 1
ATOM 4778 O O . GLU B 1 258 ? 13.57700 1.99300 8.93300 1.000 27.76362 256 GLU B O 1
ATOM 4784 N N . VAL B 1 259 ? 13.45000 3.00000 6.94600 1.000 23.00099 257 VAL B N 1
ATOM 4785 C CA . VAL B 1 259 ? 13.52700 4.32900 7.53600 1.000 23.73265 257 VAL B CA 1
ATOM 4786 C C . VAL B 1 259 ? 12.29700 5.19500 7.30000 1.000 25.66336 257 VAL B C 1
ATOM 4787 O O . VAL B 1 259 ? 12.15400 6.21200 7.98500 1.000 26.47322 257 VAL B O 1
ATOM 4791 N N . SER B 1 260 ? 11.43900 4.89900 6.33100 1.000 24.36860 2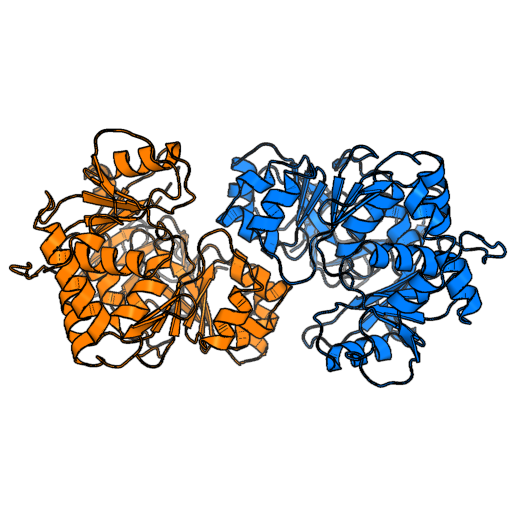58 SER B N 1
ATOM 4792 C CA . SER B 1 260 ? 10.26300 5.72900 6.09400 1.000 23.85559 258 SER B CA 1
ATOM 4793 C C . SER B 1 260 ? 9.16100 4.91500 5.41600 1.000 21.19932 258 SER B C 1
ATOM 4794 O O . SER B 1 260 ? 8.75900 5.18200 4.30300 1.000 20.30981 258 SER B O 1
ATOM 4797 N N . VAL B 1 261 ? 8.66800 3.88500 6.10300 1.000 21.92353 259 VAL B N 1
ATOM 4798 C CA . VAL B 1 261 ? 7.72600 2.96400 5.47900 1.000 25.81530 259 VAL B CA 1
ATOM 4799 C C . VAL B 1 261 ? 6.40400 3.64400 5.16700 1.000 23.95471 259 VAL B C 1
ATOM 4800 O O . VAL B 1 261 ? 5.64700 3.16900 4.33000 1.000 22.37206 259 VAL B O 1
ATOM 4804 N N . GLU B 1 262 ? 6.12500 4.76300 5.81600 1.000 25.40380 260 GLU B N 1
ATOM 4805 C CA . GLU B 1 262 ? 4.90100 5.49100 5.54100 1.000 28.89319 260 GLU B CA 1
ATOM 4806 C C . GLU B 1 262 ? 4.84900 5.95500 4.09500 1.000 25.26465 260 GLU B C 1
ATOM 4807 O O . GLU B 1 262 ? 3.77300 6.06300 3.51300 1.000 24.39062 260 GLU B O 1
ATOM 4813 N N . THR B 1 263 ? 6.00500 6.25700 3.51500 1.000 24.05117 261 THR B N 1
ATOM 4814 C CA . THR B 1 263 ? 6.04600 6.68800 2.12800 1.000 23.86690 261 THR B CA 1
ATOM 4815 C C . THR B 1 263 ? 5.50400 5.61400 1.18800 1.000 22.40112 261 THR B C 1
ATOM 4816 O O . THR B 1 263 ? 4.87700 5.93100 0.18200 1.000 22.95340 261 THR B O 1
ATOM 4820 N N . LEU B 1 264 ? 5.71900 4.34700 1.51700 1.000 19.25715 262 LEU B N 1
ATOM 4821 C CA . LEU B 1 264 ? 5.28300 3.25500 0.66600 1.000 21.49774 262 LEU B CA 1
ATOM 4822 C C . LEU B 1 264 ? 3.78000 3.03500 0.69800 1.000 24.30649 262 LEU B C 1
ATOM 4823 O O . LEU B 1 264 ? 3.26700 2.32700 -0.16200 1.000 28.22764 262 LEU B O 1
ATOM 4828 N N . HIS B 1 265 ? 3.07700 3.61800 1.65500 1.000 22.78109 263 HIS B N 1
ATOM 4829 C CA . HIS B 1 265 ? 1.62900 3.52000 1.71700 1.000 27.89706 263 HIS B CA 1
ATOM 4830 C C . HIS B 1 265 ? 0.91400 4.61900 0.95100 1.000 26.66928 263 HIS B C 1
ATOM 4831 O O . HIS B 1 265 ? -0.30000 4.54200 0.78500 1.000 29.13900 263 HIS B O 1
ATOM 4838 N N . ILE B 1 266 ? 1.62900 5.61500 0.45700 1.000 23.51626 264 ILE B N 1
ATOM 4839 C CA . ILE B 1 266 ? 1.02000 6.67400 -0.33600 1.000 24.44372 264 ILE B CA 1
ATOM 4840 C C . ILE B 1 266 ? 0.52700 6.15600 -1.68500 1.000 24.53833 264 ILE B C 1
ATOM 4841 O O . ILE B 1 266 ? -0.59300 6.48200 -2.08100 1.000 26.90375 264 ILE B O 1
ATOM 4846 N N . PRO B 1 267 ? 1.30800 5.38000 -2.43500 1.000 24.66888 265 PRO B N 1
ATOM 4847 C CA . PRO B 1 267 ? 0.86300 4.97000 -3.76700 1.000 22.05994 265 PRO B CA 1
ATOM 4848 C C . PRO B 1 267 ? -0.27200 3.95400 -3.70700 1.000 22.15863 265 PRO B C 1
ATOM 4849 O O . PRO B 1 267 ? -0.56900 3.36000 -2.68100 1.000 24.68953 265 PRO B O 1
ATOM 4853 N N . ASP B 1 268 ? -0.89800 3.76000 -4.86200 1.000 20.69179 266 ASP B N 1
ATOM 4854 C CA . ASP B 1 268 ? -1.82300 2.64900 -5.03700 1.000 23.06413 266 ASP B CA 1
ATOM 4855 C C . ASP B 1 268 ? -1.07300 1.33800 -5.26600 1.000 23.15698 266 ASP B C 1
ATOM 4856 O O . ASP B 1 268 ? -1.48200 0.29100 -4.76500 1.000 24.05305 266 ASP B O 1
ATOM 4861 N N . CYS B 1 269 ? 0.03500 1.39500 -6.00100 1.000 19.64161 267 CYS B N 1
ATOM 4862 C CA . CYS B 1 269 ? 0.83900 0.23300 -6.34600 1.000 19.46468 267 CYS B CA 1
ATOM 4863 C C . CYS B 1 269 ? 2.31800 0.53900 -6.16900 1.000 21.85901 267 CYS B C 1
ATOM 4864 O O . CYS B 1 269 ? 2.79100 1.59400 -6.57500 1.000 21.07564 267 CYS B O 1
ATOM 4867 N N . VAL B 1 270 ? 3.03400 -0.40700 -5.57900 1.000 19.15991 268 VAL B N 1
ATOM 4868 C CA . VAL B 1 270 ? 4.48300 -0.36000 -5.46900 1.000 18.54738 268 VAL B CA 1
ATOM 4869 C C . VAL B 1 270 ? 5.03500 -1.57800 -6.18000 1.000 17.13268 268 VAL B C 1
ATOM 4870 O O . VAL B 1 270 ? 4.65900 -2.70500 -5.85300 1.000 20.79786 268 VAL B O 1
ATOM 4874 N N . VAL B 1 271 ? 5.91600 -1.35200 -7.14300 1.000 15.55276 269 VAL B N 1
ATOM 4875 C CA . VAL B 1 271 ? 6.56900 -2.41800 -7.89000 1.000 20.12715 269 VAL B CA 1
ATOM 4876 C C . VAL B 1 271 ? 8.05200 -2.40600 -7.55200 1.000 17.82372 269 VAL B C 1
ATOM 4877 O O . VAL B 1 271 ? 8.70900 -1.37600 -7.67100 1.000 18.62709 269 VAL B O 1
ATOM 4881 N N . VAL B 1 272 ? 8.57200 -3.54900 -7.13300 1.000 16.14939 270 VAL B N 1
ATOM 4882 C CA . VAL B 1 272 ? 9.95100 -3.66500 -6.68700 1.000 18.05940 270 VAL B CA 1
ATOM 4883 C C . VAL B 1 272 ? 10.74100 -4.37200 -7.77100 1.000 23.99220 270 VAL B C 1
ATOM 4884 O O . VAL B 1 272 ? 10.48400 -5.53500 -8.07400 1.000 20.12996 270 VAL B O 1
ATOM 4888 N N . SER B 1 273 ? 11.69400 -3.65900 -8.34500 1.000 21.83148 271 SER B N 1
ATOM 4889 C CA . SER B 1 273 ? 12.47300 -4.11700 -9.47900 1.000 23.32116 271 SER B CA 1
ATOM 4890 C C . SER B 1 273 ? 13.79200 -4.74000 -9.03400 1.000 23.28111 271 SER B C 1
ATOM 4891 O O . SER B 1 273 ? 14.25100 -4.55900 -7.91300 1.000 24.57812 271 SER B O 1
ATOM 4894 N N . GLY B 1 274 ? 14.38600 -5.48600 -9.94100 1.000 21.79758 272 GLY B N 1
ATOM 4895 C CA . GLY B 1 274 ? 15.65600 -6.12300 -9.69500 1.000 22.15085 272 GLY B CA 1
ATOM 4896 C C . GLY B 1 274 ? 15.53800 -7.45800 -9.00200 1.000 21.63615 272 GLY B C 1
ATOM 4897 O O . GLY B 1 274 ? 14.48000 -8.07600 -8.93600 1.000 33.21548 272 GLY B O 1
ATOM 4898 N N . ASP B 1 275 ? 16.68000 -7.92000 -8.50500 1.000 25.93446 273 ASP B N 1
ATOM 4899 C CA . ASP B 1 275 ? 16.74000 -9.18500 -7.78800 1.000 24.88927 273 ASP B CA 1
ATOM 4900 C C . ASP B 1 275 ? 15.85200 -9.13200 -6.54800 1.000 27.49872 273 ASP B C 1
ATOM 4901 O O . ASP B 1 275 ? 15.77000 -8.11100 -5.87400 1.000 27.09851 273 ASP B O 1
ATOM 4906 N N . PHE B 1 276 ? 15.18100 -10.24500 -6.26000 1.000 27.79593 274 PHE B N 1
ATOM 4907 C CA . PHE B 1 276 ? 14.20000 -10.32300 -5.18100 1.000 31.42984 274 PHE B CA 1
ATOM 4908 C C . PHE B 1 276 ? 14.73200 -9.76600 -3.86200 1.000 29.60632 274 PHE B C 1
ATOM 4909 O O . PHE B 1 276 ? 15.87000 -10.01500 -3.47400 1.000 31.82016 274 PHE B O 1
ATOM 4917 N N . VAL B 1 277 ? 13.90300 -9.03500 -3.18400 1.000 26.32431 275 VAL B N 1
ATOM 4918 C CA . VAL B 1 277 ? 14.21500 -8.51400 -1.85800 1.000 24.15345 275 VAL B CA 1
ATOM 4919 C C . VAL B 1 277 ? 13.86300 -9.57800 -0.83100 1.000 26.76064 275 VAL B C 1
ATOM 4920 O O . VAL B 1 277 ? 12.94500 -10.36600 -1.03500 1.000 26.16210 275 VAL B O 1
ATOM 4924 N N . ASN B 1 278 ? 14.62800 -9.62400 0.24600 1.000 21.28535 276 ASN B N 1
ATOM 4925 C CA . ASN B 1 278 ? 14.36100 -10.54000 1.33400 1.000 25.25062 276 ASN B CA 1
ATOM 4926 C C . ASN B 1 278 ? 12.87900 -10.46700 1.69700 1.000 29.79973 276 ASN B C 1
ATOM 4927 O O . ASN B 1 278 ? 12.37800 -9.38300 1.99300 1.000 25.79196 276 ASN B O 1
ATOM 4932 N N . PRO B 1 279 ? 12.15500 -11.58400 1.65100 1.000 31.36137 277 PRO B N 1
ATOM 4933 C CA . PRO B 1 279 ? 10.70500 -11.53700 1.84500 1.000 30.23210 277 PRO B CA 1
ATOM 4934 C C . PRO B 1 279 ? 10.28800 -10.90200 3.14500 1.000 29.25356 277 PRO B C 1
ATOM 4935 O O . PRO B 1 279 ? 9.19300 -10.35000 3.23300 1.000 32.28490 277 PRO B O 1
ATOM 4939 N N . ARG B 1 280 ? 11.14500 -10.96800 4.15300 1.000 27.90825 278 ARG B N 1
ATOM 4940 C CA . ARG B 1 280 ? 10.81300 -10.42300 5.45800 1.000 32.57330 278 ARG B CA 1
ATOM 4941 C C . ARG B 1 280 ? 10.53000 -8.93600 5.36500 1.000 31.66416 278 ARG B C 1
ATOM 4942 O O . ARG B 1 280 ? 9.76400 -8.39500 6.15900 1.000 33.89533 278 ARG B O 1
ATOM 4950 N N . LEU B 1 281 ? 11.16300 -8.26700 4.41200 1.000 26.16731 279 LEU B N 1
ATOM 4951 C CA . LEU B 1 281 ? 11.02100 -6.83700 4.20700 1.000 25.97250 279 LEU B CA 1
ATOM 4952 C C . LEU B 1 281 ? 9.70100 -6.47200 3.55000 1.000 29.35713 279 LEU B C 1
ATOM 4953 O O . LEU B 1 281 ? 9.43300 -5.29500 3.35400 1.000 32.04540 279 LEU B O 1
ATOM 4958 N N . PHE B 1 282 ? 8.88600 -7.44300 3.18900 1.000 31.46793 280 PHE B N 1
ATOM 4959 C CA . PHE B 1 282 ? 7.58800 -7.13800 2.62200 1.000 33.40157 280 PHE B CA 1
ATOM 4960 C C . PHE B 1 282 ? 6.47200 -7.12500 3.65400 1.000 35.66043 280 PHE B C 1
ATOM 4961 O O . PHE B 1 282 ? 5.41100 -6.57300 3.37900 1.000 35.80540 280 PHE B O 1
ATOM 4969 N N . SER B 1 283 ? 6.70800 -7.70700 4.83100 1.000 38.78553 281 SER B N 1
ATOM 4970 C CA . SER B 1 283 ? 5.65500 -7.90300 5.81800 1.000 43.50269 281 SER B CA 1
ATOM 4971 C C . SER B 1 283 ? 4.91100 -6.61400 6.14700 1.000 42.57103 281 SER B C 1
ATOM 4972 O O . SER B 1 283 ? 3.68300 -6.56400 6.07900 1.000 42.52174 281 SER B O 1
ATOM 4975 N N . VAL B 1 284 ? 5.63700 -5.53800 6.42100 1.000 42.91956 282 VAL B N 1
ATOM 4976 C CA . VAL B 1 284 ? 4.97300 -4.34100 6.91900 1.000 44.08512 282 VAL B CA 1
ATOM 4977 C C . VAL B 1 284 ? 4.23000 -3.61600 5.80900 1.000 38.45462 282 VAL B C 1
ATOM 4978 O O . VAL B 1 284 ? 3.11400 -3.13200 6.00700 1.000 36.75106 282 VAL B O 1
ATOM 4982 N N . ALA B 1 285 ? 4.80700 -3.58700 4.61300 1.000 37.66906 283 ALA B N 1
ATOM 4983 C CA . ALA B 1 285 ? 4.13500 -2.97100 3.48400 1.000 33.80467 283 ALA B CA 1
ATOM 4984 C C . ALA B 1 285 ? 2.89400 -3.74900 3.08300 1.000 38.09683 283 ALA B C 1
ATOM 4985 O O . ALA B 1 285 ? 1.89300 -3.16400 2.67000 1.000 38.76373 283 ALA B O 1
ATOM 4987 N N . VAL B 1 286 ? 2.95000 -5.06700 3.17200 1.000 32.97858 284 VAL B N 1
ATOM 4988 C CA . VAL B 1 286 ? 1.84900 -5.85800 2.66100 1.000 37.38359 284 VAL B CA 1
ATOM 4989 C C . VAL B 1 286 ? 0.68500 -5.83700 3.63400 1.000 44.02172 284 VAL B C 1
ATOM 4990 O O . VAL B 1 286 ? -0.46900 -5.67600 3.22800 1.000 47.02272 284 VAL B O 1
ATOM 4994 N N . GLN B 1 287 ? 0.97400 -5.99800 4.92600 1.000 45.13575 285 GLN B N 1
ATOM 4995 C CA . GLN B 1 287 ? -0.08200 -6.14000 5.91900 1.000 45.42583 285 GLN B CA 1
ATOM 4996 C C . GLN B 1 287 ? -0.94000 -4.89000 6.01900 1.000 48.16414 285 GLN B C 1
ATOM 4997 O O . GLN B 1 287 ? -2.11200 -4.98000 6.38800 1.000 49.73540 285 GLN B O 1
ATOM 4999 N N . ALA B 1 288 ? -0.35900 -3.71500 5.75900 1.000 48.50852 286 ALA B N 1
ATOM 5000 C CA . ALA B 1 288 ? -1.10900 -2.46500 5.84200 1.000 48.02785 286 ALA B CA 1
ATOM 5001 C C . ALA B 1 288 ? -2.32600 -2.48700 4.93100 1.000 51.89599 286 ALA B C 1
ATOM 5002 O O . ALA B 1 288 ? -3.35700 -1.89200 5.25100 1.000 55.31000 286 ALA B O 1
ATOM 5004 N N . GLY B 1 289 ? -2.21100 -3.12600 3.77100 1.000 52.88156 287 GLY B N 1
ATOM 5005 C CA . GLY B 1 289 ? -3.31100 -3.16300 2.82400 1.000 53.25475 287 GLY B CA 1
ATOM 5006 C C . GLY B 1 289 ? -3.64800 -1.81300 2.24100 1.000 51.43062 287 GLY B C 1
ATOM 5007 O O . GLY B 1 289 ? -4.77800 -1.58700 1.81400 1.000 52.70820 287 GLY B O 1
ATOM 5008 N N A LYS B 1 290 ? -2.67600 -0.90100 2.19900 0.500 48.00714 288 LYS B N 1
ATOM 5009 N N B LYS B 1 290 ? -2.69400 -0.89500 2.26400 0.500 48.10455 288 LYS B N 1
ATOM 5010 C CA A LYS B 1 290 ? -2.82900 0.42100 1.60200 0.500 47.17529 288 LYS B CA 1
ATOM 5011 C CA B LYS B 1 290 ? -2.83400 0.37700 1.57200 0.500 47.17829 288 LYS B CA 1
ATOM 5012 C C A LYS B 1 290 ? -2.36700 0.48100 0.14500 0.500 45.99396 288 LYS B C 1
ATOM 5013 C C B LYS B 1 290 ? -2.47500 0.17800 0.10300 0.500 45.92009 288 LYS B C 1
ATOM 5014 O O A LYS B 1 290 ? -3.05800 1.05500 -0.69800 0.500 46.59702 288 LYS B O 1
ATOM 5015 O O B LYS B 1 290 ? -3.31600 0.32200 -0.78400 0.500 47.03947 288 LYS B O 1
ATOM 5018 N N . ALA B 1 291 ? -1.21100 -0.09100 -0.16700 1.000 38.93420 289 ALA B N 1
ATOM 5019 C CA . ALA B 1 291 ? -0.71700 -0.17800 -1.52600 1.000 30.10670 289 ALA B CA 1
ATOM 5020 C C . ALA B 1 291 ? -0.61600 -1.64200 -1.92000 1.000 28.03015 289 ALA B C 1
ATOM 5021 O O . ALA B 1 291 ? -0.31600 -2.49300 -1.09200 1.000 28.99804 289 ALA B O 1
ATOM 5023 N N . LYS B 1 292 ? -0.89400 -1.92900 -3.17600 1.000 24.27139 290 LYS B N 1
ATOM 5024 C CA . LYS B 1 292 ? -0.64700 -3.25600 -3.69400 1.000 21.81306 290 LYS B CA 1
ATOM 5025 C C . LYS B 1 292 ? 0.84500 -3.37200 -3.95200 1.000 22.15078 290 LYS B C 1
ATOM 5026 O O . LYS B 1 292 ? 1.41600 -2.52600 -4.62700 1.000 22.84122 290 LYS B O 1
ATO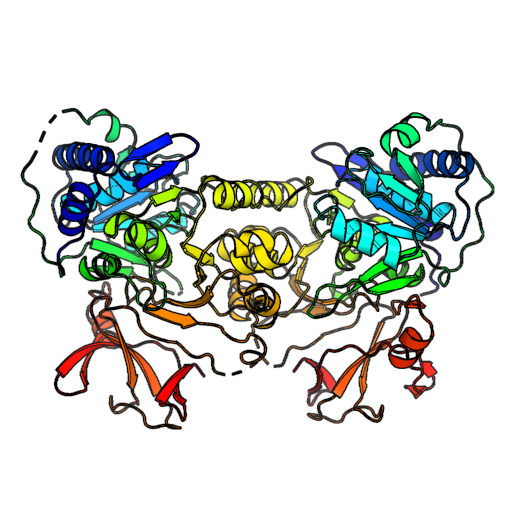M 5032 N N . ILE B 1 293 ? 1.47600 -4.38400 -3.38100 1.000 19.11941 291 ILE B N 1
ATOM 5033 C CA . ILE B 1 293 ? 2.91500 -4.57100 -3.49400 1.000 19.93466 291 ILE B CA 1
ATOM 5034 C C . ILE B 1 293 ? 3.17700 -5.69200 -4.48500 1.000 22.74216 291 ILE B C 1
ATOM 5035 O O . ILE B 1 293 ? 2.60900 -6.77600 -4.36600 1.000 22.14977 291 ILE B O 1
ATOM 5040 N N . PHE B 1 294 ? 4.04000 -5.42300 -5.45400 1.000 18.71201 292 PHE B N 1
ATOM 5041 C CA . PHE B 1 294 ? 4.35600 -6.34500 -6.52700 1.000 19.66167 292 PHE B CA 1
ATOM 5042 C C . PHE B 1 294 ? 5.85500 -6.59000 -6.57500 1.000 21.73841 292 PHE B C 1
ATOM 5043 O O . PHE B 1 294 ? 6.64400 -5.67800 -6.35800 1.000 20.06805 292 PHE B O 1
ATOM 5051 N N . ASN B 1 295 ? 6.23800 -7.82600 -6.84900 1.000 19.17319 293 ASN B N 1
ATOM 5052 C CA . ASN B 1 295 ? 7.57200 -8.11000 -7.33100 1.000 20.81427 293 ASN B CA 1
ATOM 5053 C C . ASN B 1 295 ? 7.55500 -7.99100 -8.84600 1.000 21.46844 293 ASN B C 1
ATOM 5054 O O . ASN B 1 295 ? 6.73800 -8.61800 -9.51100 1.000 23.20934 293 ASN B O 1
ATOM 5059 N N . GLY B 1 296 ? 8.45700 -7.17700 -9.38400 1.000 19.82101 294 GLY B N 1
ATOM 5060 C CA . GLY B 1 296 ? 8.56200 -6.99500 -10.80800 1.000 20.39314 294 GLY B CA 1
ATOM 5061 C C . GLY B 1 296 ? 9.69400 -7.83600 -11.36500 1.000 23.90671 294 GLY B C 1
ATOM 5062 O O . GLY B 1 296 ? 10.80300 -7.82200 -10.84200 1.000 28.91445 294 GLY B O 1
ATOM 5063 N N . LEU B 1 297 ? 9.38100 -8.59900 -12.40100 1.000 19.33828 295 LEU B N 1
ATOM 5064 C CA . LEU B 1 297 ? 10.37500 -9.34700 -13.14400 1.000 20.51067 295 LEU B CA 1
ATOM 5065 C C . LEU B 1 297 ? 10.65100 -8.61400 -14.44700 1.000 21.62832 295 LEU B C 1
ATOM 5066 O O . LEU B 1 297 ? 9.74800 -8.39700 -15.25300 1.000 20.40847 295 LEU B O 1
ATOM 5071 N N . GLY B 1 298 ? 11.90000 -8.22800 -14.62600 1.000 21.28687 296 GLY B N 1
ATOM 5072 C CA . GLY B 1 298 ? 12.30200 -7.50600 -15.80400 1.000 21.36646 296 GLY B CA 1
ATOM 5073 C C . GLY B 1 298 ? 13.41200 -8.19700 -16.55000 1.000 25.34589 296 GLY B C 1
ATOM 5074 O O . GLY B 1 298 ? 14.07200 -9.08500 -16.02500 1.000 30.43520 296 GLY B O 1
ATOM 5075 N N . CYS B 1 299 ? 13.62000 -7.78800 -17.78500 1.000 19.93544 297 CYS B N 1
ATOM 5076 C CA . CYS B 1 299 ? 14.59900 -8.44100 -18.62900 1.000 21.25912 297 CYS B CA 1
ATOM 5077 C C . CYS B 1 299 ? 14.99200 -7.44300 -19.70400 1.000 19.94341 297 CYS B C 1
ATOM 5078 O O . CYS B 1 299 ? 14.13600 -6.99000 -20.45500 1.000 21.42047 297 CYS B O 1
ATOM 5081 N N . THR B 1 300 ? 16.27100 -7.07600 -19.74700 1.000 20.26964 298 THR B N 1
ATOM 5082 C CA . THR B 1 300 ? 16.72500 -6.11200 -20.74000 1.000 17.87138 298 THR B CA 1
ATOM 5083 C C . THR B 1 300 ? 16.34500 -6.55100 -22.14800 1.000 20.19024 298 THR B C 1
ATOM 5084 O O . THR B 1 300 ? 15.93900 -5.74000 -22.97400 1.000 16.42181 298 THR B O 1
ATOM 5088 N N . GLU B 1 301 ? 16.46100 -7.83900 -22.42600 1.000 16.09630 299 GLU B N 1
ATOM 5089 C CA . GLU B 1 301 ? 16.10600 -8.37800 -23.72500 1.000 16.10144 299 GLU B CA 1
ATOM 5090 C C . GLU B 1 301 ? 14.60200 -8.46000 -23.94900 1.000 18.13134 299 GLU B C 1
ATOM 5091 O O . GLU B 1 301 ? 14.18800 -8.86800 -25.03000 1.000 17.49686 299 GLU B O 1
ATOM 5097 N N . ASN B 1 302 ? 13.79200 -8.07600 -22.96800 1.000 16.56208 300 ASN B N 1
ATOM 5098 C CA . ASN B 1 302 ? 12.36600 -7.86600 -23.18400 1.000 15.22684 300 ASN B CA 1
ATOM 5099 C C . ASN B 1 302 ? 11.97800 -6.40600 -22.97700 1.000 19.02658 300 ASN B C 1
ATOM 5100 O O . ASN B 1 302 ? 10.81400 -6.10200 -22.75400 1.000 18.78166 300 ASN B O 1
ATOM 5105 N N . SER B 1 303 ? 12.95800 -5.51600 -23.03800 1.000 16.44820 301 SER B N 1
ATOM 5106 C CA . SER B 1 303 ? 12.79500 -4.07300 -23.15500 1.000 16.33168 301 SER B CA 1
ATOM 5107 C C . SER B 1 303 ? 12.45400 -3.38100 -21.85100 1.000 21.18672 301 SER B C 1
ATOM 5108 O O . SER B 1 303 ? 12.82600 -2.22400 -21.67100 1.000 22.41540 301 SER B O 1
ATOM 5111 N N . ALA B 1 304 ? 11.73500 -4.04300 -20.96800 1.000 22.55908 302 ALA B N 1
ATOM 5112 C CA . ALA B 1 304 ? 11.25900 -3.39500 -19.75700 1.000 21.36708 302 ALA B CA 1
ATOM 5113 C C . ALA B 1 304 ? 10.66400 -4.43700 -18.81600 1.000 20.81144 302 ALA B C 1
ATOM 5114 O O . ALA B 1 304 ? 10.85300 -5.64300 -18.99400 1.000 22.13920 302 ALA B O 1
ATOM 5116 N N . ILE B 1 305 ? 9.94300 -3.94700 -17.80700 1.000 18.21902 303 ILE B N 1
ATOM 5117 C CA . ILE B 1 305 ? 9.18700 -4.82000 -16.92000 1.000 21.54279 303 ILE B CA 1
ATOM 5118 C C . ILE B 1 305 ? 8.35100 -5.79000 -17.73500 1.000 21.17609 303 ILE B C 1
ATOM 5119 O O . ILE B 1 305 ? 7.71700 -5.41600 -18.72000 1.000 20.39813 303 ILE B O 1
ATOM 5124 N N . SER B 1 306 ? 8.35800 -7.05200 -17.31600 1.000 20.20743 304 SER B N 1
ATOM 5125 C CA . SER B 1 306 ? 7.76400 -8.11600 -18.10200 1.000 18.05772 304 SER B CA 1
ATOM 5126 C C . SER B 1 306 ? 6.66100 -8.88300 -17.38800 1.000 19.99657 304 SER B C 1
ATOM 5127 O O . SER B 1 306 ? 5.75000 -9.35800 -18.05100 1.000 16.48526 304 SER B O 1
ATOM 5130 N N . SER B 1 307 ? 6.73600 -9.02400 -16.07200 1.000 17.21912 305 SER B N 1
ATOM 5131 C CA . SER B 1 307 ? 5.68200 -9.67100 -15.31500 1.000 19.81889 305 SER B CA 1
ATOM 5132 C C . SER B 1 307 ? 5.65800 -9.11300 -13.90200 1.000 21.50688 305 SER B C 1
ATOM 5133 O O . SER B 1 307 ? 6.63400 -8.55000 -13.42000 1.000 18.47933 305 SER B O 1
ATOM 5136 N N . LEU B 1 308 ? 4.51900 -9.29700 -13.24800 1.000 17.42221 306 LEU B N 1
ATOM 5137 C CA . LEU B 1 308 ? 4.26500 -8.78800 -11.91000 1.000 17.57115 306 LEU B CA 1
ATOM 5138 C C . LEU B 1 308 ? 3.65300 -9.87900 -11.05500 1.000 19.66892 306 LEU B C 1
ATOM 5139 O O . LEU B 1 308 ? 2.67700 -10.50500 -11.46300 1.000 21.44041 306 LEU B O 1
ATOM 5144 N N . TYR B 1 309 ? 4.21700 -10.09900 -9.88300 1.000 20.75133 307 TYR B N 1
ATOM 5145 C CA . TYR B 1 309 ? 3.62800 -10.98400 -8.89600 1.000 20.23490 307 TYR B CA 1
ATOM 5146 C C . TYR B 1 309 ? 3.09700 -10.15300 -7.74000 1.000 21.63660 307 TYR B C 1
ATOM 5147 O O . TYR B 1 309 ? 3.86600 -9.52100 -7.01700 1.000 22.52464 307 TYR B O 1
ATOM 5156 N N . HIS B 1 310 ? 1.78400 -10.17800 -7.56700 1.000 21.38957 308 HIS B N 1
ATOM 5157 C CA . HIS B 1 310 ? 1.15600 -9.47600 -6.46200 1.000 21.93969 308 HIS B CA 1
ATOM 5158 C C . HIS B 1 310 ? 1.41400 -10.22500 -5.17100 1.000 23.30869 308 HIS B C 1
ATOM 5159 O O . HIS B 1 310 ? 0.98500 -11.36700 -5.01600 1.000 25.25878 308 HIS B O 1
ATOM 5166 N N . ILE B 1 311 ? 2.12600 -9.58000 -4.25400 1.000 22.35958 309 ILE B N 1
ATOM 5167 C CA . ILE B 1 311 ? 2.47300 -10.17400 -2.97100 1.000 23.18474 309 ILE B CA 1
ATOM 5168 C C . ILE B 1 311 ? 1.30900 -9.94500 -2.01700 1.000 24.61197 309 ILE B C 1
ATOM 5169 O O . ILE B 1 311 ? 1.14600 -8.87200 -1.46100 1.000 30.21275 309 ILE B O 1
ATOM 5174 N N . GLN B 1 312 ? 0.50100 -10.97700 -1.83600 1.000 24.63572 310 GLN B N 1
ATOM 5175 C CA . GLN B 1 312 ? -0.56900 -10.96500 -0.86600 1.000 30.61006 310 GLN B CA 1
ATOM 5176 C C . GLN B 1 312 ? -0.09600 -11.40200 0.50900 1.000 33.04004 310 GLN B C 1
ATOM 5177 O O . GLN B 1 312 ? -0.71300 -11.02800 1.50100 1.000 33.57677 310 GLN B O 1
ATOM 5183 N N . SER B 1 313 ? 1.00200 -12.14400 0.58400 1.000 31.00139 311 SER B N 1
ATOM 5184 C CA . SER B 1 313 ? 1.52500 -12.61100 1.85400 1.000 31.15820 311 SER B CA 1
ATOM 5185 C C . SER B 1 313 ? 3.04000 -12.67600 1.76800 1.000 31.10722 311 SER B C 1
ATOM 5186 O O . SER B 1 313 ? 3.58500 -13.42000 0.95800 1.000 32.43276 311 SER B O 1
ATOM 5189 N N . ALA B 1 314 ? 3.71200 -11.93100 2.63600 1.000 30.60158 312 ALA B N 1
ATOM 5190 C CA . ALA B 1 314 ? 5.15800 -12.04000 2.72000 1.000 34.06145 312 ALA B CA 1
ATOM 5191 C C . ALA B 1 314 ? 5.58800 -13.31600 3.42500 1.000 37.39076 312 ALA B C 1
ATOM 5192 O O . ALA B 1 314 ? 6.63300 -13.87200 3.10300 1.000 38.94257 312 ALA B O 1
ATOM 5194 N N . ALA B 1 315 ? 4.79700 -13.78700 4.38100 1.000 39.24689 313 ALA B N 1
ATOM 5195 C CA . ALA B 1 315 ? 5.07400 -15.06400 5.02100 1.000 39.32395 313 ALA B CA 1
ATOM 5196 C C . ALA B 1 315 ? 5.08900 -16.21300 4.02400 1.000 41.59145 313 ALA B C 1
ATOM 5197 O O . ALA B 1 315 ? 5.84600 -17.17100 4.19400 1.000 42.66003 313 ALA B O 1
ATOM 5199 N N . ALA B 1 316 ? 4.28900 -16.12400 2.96700 1.000 38.48055 314 ALA B N 1
ATOM 5200 C CA . ALA B 1 316 ? 4.25300 -17.19800 1.98500 1.000 40.41023 314 ALA B CA 1
ATOM 5201 C C . ALA B 1 316 ? 5.54500 -17.26700 1.19100 1.000 42.17966 314 ALA B C 1
ATOM 5202 O O . ALA B 1 316 ? 5.96600 -18.34600 0.77300 1.000 45.05004 314 ALA B O 1
ATOM 5204 N N . LEU B 1 317 ? 6.19000 -16.13100 1.00100 1.000 43.29283 315 LEU B N 1
ATOM 5205 C CA . LEU B 1 317 ? 7.42800 -16.08300 0.24800 1.000 46.40438 315 LEU B CA 1
ATOM 5206 C C . LEU B 1 317 ? 8.61300 -16.53200 1.08200 1.000 51.10498 315 LEU B C 1
ATOM 5207 O O . LEU B 1 317 ? 9.57200 -17.08100 0.54200 1.000 48.69976 315 LEU B O 1
ATOM 5212 N N . SER B 1 318 ? 8.57500 -16.26800 2.38100 1.000 55.69790 316 SER B N 1
ATOM 5213 C CA . SER B 1 318 ? 9.60300 -16.70400 3.30800 1.000 61.96207 316 SER B CA 1
ATOM 5214 C C . SER B 1 318 ? 9.65900 -18.22100 3.40000 1.000 66.22850 316 SER B C 1
ATOM 5215 O O . SER B 1 318 ? 9.79900 -18.92100 2.40100 1.000 68.65546 316 SER B O 1
ATOM 5218 N N . PRO B 1 322 ? 11.35500 -21.24100 -4.18500 1.000 65.49222 320 PRO B N 1
ATOM 5219 C CA . PRO B 1 322 ? 11.11300 -20.82700 -5.56800 1.000 63.47047 320 PRO B CA 1
ATOM 5220 C C . PRO B 1 322 ? 10.32700 -19.53900 -5.62200 1.000 60.14924 320 PRO B C 1
ATOM 5221 O O . PRO B 1 322 ? 9.37800 -19.39100 -4.87400 1.000 61.31074 320 PRO B O 1
ATOM 5225 N N . VAL B 1 323 ? 10.73200 -18.60400 -6.46900 1.000 56.56222 321 VAL B N 1
ATOM 5226 C CA . VAL B 1 323 ? 10.06300 -17.31400 -6.59000 1.000 55.30703 321 VAL B CA 1
ATOM 5227 C C . VAL B 1 323 ? 9.15300 -17.35200 -7.81500 1.000 51.17900 321 VAL B C 1
ATOM 5228 O O . VAL B 1 323 ? 9.62100 -17.69100 -8.91300 1.000 42.68704 321 VAL B O 1
ATOM 5232 N N . PRO B 1 324 ? 7.86900 -17.06300 -7.67100 1.000 49.82922 322 PRO B N 1
ATOM 5233 C CA . PRO B 1 324 ? 6.98300 -17.02800 -8.83100 1.000 45.31182 322 PRO B CA 1
ATOM 5234 C C . PRO B 1 324 ? 7.23800 -15.79300 -9.66400 1.000 36.06562 322 PRO B C 1
ATOM 5235 O O . PRO B 1 324 ? 7.61600 -14.74300 -9.15000 1.000 37.19550 322 PRO B O 1
ATOM 5239 N N . VAL B 1 325 ? 7.05400 -15.94200 -10.97200 1.000 26.70615 323 VAL B N 1
ATOM 5240 C CA . VAL B 1 325 ? 7.25100 -14.80800 -11.85800 1.000 26.37803 323 VAL B CA 1
ATOM 5241 C C . VAL B 1 325 ? 6.01500 -13.93500 -11.96400 1.000 25.26654 323 VAL B C 1
ATOM 5242 O O . VAL B 1 325 ? 6.12700 -12.76900 -12.32900 1.000 21.70270 323 VAL B O 1
ATOM 5246 N N . GLY B 1 326 ? 4.85200 -14.46500 -11.65100 1.000 23.24459 324 GLY B N 1
ATOM 5247 C CA . GLY B 1 326 ? 3.63200 -13.69400 -11.70500 1.000 27.89183 324 GLY B CA 1
ATOM 5248 C C . GLY B 1 326 ? 3.00300 -13.65900 -13.08400 1.000 30.75592 324 GLY B C 1
ATOM 5249 O O . GLY B 1 326 ? 3.23400 -14.51700 -13.93000 1.000 30.45876 324 GLY B O 1
ATOM 5250 N N . THR B 1 327 ? 2.18500 -12.63200 -13.29700 1.000 24.42184 325 THR B N 1
ATOM 5251 C CA . THR B 1 327 ? 1.39800 -12.49900 -14.50900 1.000 21.53821 325 THR B CA 1
ATOM 5252 C C . THR B 1 327 ? 2.09200 -11.58100 -15.49700 1.000 21.17822 325 THR B C 1
ATOM 5253 O O . THR B 1 327 ? 2.40900 -10.44000 -15.15000 1.000 21.41545 325 THR B O 1
ATOM 5257 N N . PRO B 1 328 ? 2.33900 -12.03800 -16.71400 1.000 17.72945 326 PRO B N 1
ATOM 5258 C CA . PRO B 1 328 ? 2.99000 -11.19200 -17.70400 1.000 18.02151 326 PRO B CA 1
ATOM 5259 C C . PRO B 1 328 ? 2.16600 -9.96700 -18.05100 1.000 19.94598 326 PRO B C 1
ATOM 5260 O O . PRO B 1 328 ? 0.94200 -9.96500 -17.97300 1.000 23.31240 326 PRO B O 1
ATOM 5264 N N . LEU B 1 329 ? 2.88000 -8.92500 -18.44900 1.000 17.94786 327 LEU B N 1
ATOM 5265 C CA . LEU B 1 329 ? 2.29000 -7.69700 -18.90100 1.000 20.14835 327 LEU B CA 1
ATOM 5266 C C . LEU B 1 329 ? 1.58000 -7.90200 -20.23800 1.000 22.59382 327 LEU B C 1
ATOM 5267 O O . LEU B 1 329 ? 1.77400 -8.91200 -20.90200 1.000 19.92320 327 LEU B O 1
ATOM 5272 N N . PRO B 1 330 ? 0.75400 -6.94300 -20.65500 1.000 22.33567 328 PRO B N 1
ATOM 5273 C CA . PRO B 1 330 ? 0.07500 -7.06300 -21.94200 1.000 23.30447 328 PRO B CA 1
ATOM 5274 C C . PRO B 1 330 ? 1.04900 -7.32800 -23.07500 1.000 21.67849 328 PRO B C 1
ATOM 5275 O O . PRO B 1 330 ? 2.10900 -6.72200 -23.15100 1.000 21.64058 328 PRO B O 1
ATOM 5279 N N . LEU B 1 331 ? 0.65500 -8.23400 -23.96300 1.000 25.19069 329 LEU B N 1
ATOM 5280 C CA . LEU B 1 331 ? 1.40300 -8.62900 -25.14200 1.000 20.75287 329 LEU B CA 1
ATOM 5281 C C . LEU B 1 331 ? 2.69700 -9.34700 -24.80100 1.000 21.78363 329 LEU B C 1
ATOM 5282 O O . LEU B 1 331 ? 3.54600 -9.48200 -25.65300 1.000 21.47470 329 LEU B O 1
ATOM 5287 N N . VAL B 1 332 ? 2.86100 -9.78000 -23.56400 1.000 20.39269 330 VAL B N 1
ATOM 5288 C CA . VAL B 1 332 ? 4.01000 -10.56700 -23.14900 1.000 19.88273 330 VAL B CA 1
ATOM 5289 C C . VAL B 1 332 ? 3.55600 -11.99500 -22.89400 1.000 17.59502 330 VAL B C 1
ATOM 5290 O O . VAL B 1 332 ? 2.51800 -12.21900 -22.27700 1.000 19.12894 330 VAL B O 1
ATOM 5294 N N . GLU B 1 333 ? 4.34800 -12.95500 -23.36200 1.000 20.13657 331 GLU B N 1
ATOM 5295 C CA . GLU B 1 333 ? 4.11200 -14.36600 -23.10700 1.000 20.91127 331 GLU B CA 1
ATOM 5296 C C . GLU B 1 333 ? 5.33600 -14.96300 -22.42800 1.000 21.88202 331 GLU B C 1
ATOM 5297 O O . GLU B 1 333 ? 6.46600 -14.63700 -22.77700 1.000 24.23873 331 GLU B O 1
ATOM 5303 N N . MET B 1 334 ? 5.10700 -15.79800 -21.42700 1.000 19.00238 332 MET B N 1
ATOM 5304 C CA . MET B 1 334 ? 6.18400 -16.47000 -20.71600 1.000 20.00378 332 MET B CA 1
ATOM 5305 C C . MET B 1 334 ? 5.93600 -17.96800 -20.69500 1.000 20.75522 332 MET B C 1
ATOM 5306 O O . MET B 1 334 ? 4.83000 -18.41000 -20.40200 1.000 23.88419 332 MET B O 1
ATOM 5311 N N . VAL B 1 335 ? 6.96800 -18.73000 -21.02800 1.000 19.77441 333 VAL B N 1
ATOM 5312 C CA . VAL B 1 335 ? 6.88900 -20.17600 -21.15100 1.000 20.89011 333 VAL B CA 1
ATOM 5313 C C . VAL B 1 335 ? 8.14800 -20.77700 -20.54300 1.000 24.79064 333 VAL B C 1
ATOM 5314 O O . VAL B 1 335 ? 9.23400 -20.20500 -20.64400 1.000 23.23399 333 VAL B O 1
ATOM 5318 N N . VAL B 1 336 ? 8.00400 -21.92200 -19.89600 1.000 22.22659 334 VAL B N 1
ATOM 5319 C CA . VAL B 1 336 ? 9.14800 -22.72500 -19.50100 1.000 22.90867 334 VAL B CA 1
ATOM 5320 C C . VAL B 1 336 ? 9.33400 -23.81100 -20.55300 1.000 23.87129 334 VAL B C 1
ATOM 5321 O O . VAL B 1 336 ? 8.45800 -24.65400 -20.74100 1.000 24.71721 334 VAL B O 1
ATOM 5325 N N . PHE B 1 337 ? 10.45200 -23.77100 -21.26000 1.000 24.06077 335 PHE B N 1
ATOM 5326 C CA . PHE B 1 337 ? 10.77300 -24.75500 -22.27700 1.000 24.80902 335 PHE B CA 1
ATOM 5327 C C . PHE B 1 337 ? 11.87400 -25.66700 -21.76800 1.000 26.23173 335 PHE B C 1
ATOM 5328 O O . PHE B 1 337 ? 12.75500 -25.23000 -21.03400 1.000 27.48615 335 PHE B O 1
ATOM 5336 N N . ASN B 1 338 ? 11.79300 -26.94400 -22.12900 1.000 30.99052 336 ASN B N 1
ATOM 5337 C CA . ASN B 1 338 ? 12.85600 -27.88100 -21.81500 1.000 30.03041 336 ASN B CA 1
ATOM 5338 C C . ASN B 1 338 ? 13.91500 -27.80300 -22.91200 1.000 34.64050 336 ASN B C 1
ATOM 5339 O O . ASN B 1 338 ? 13.90100 -26.89400 -23.74100 1.000 36.66464 336 ASN B O 1
ATOM 5344 N N . GLU B 1 339 ? 14.77000 -28.81000 -22.99900 1.000 38.58786 337 GLU B N 1
ATOM 5345 C CA . GLU B 1 339 ? 15.86100 -28.79800 -23.95400 1.000 39.52309 337 GLU B CA 1
ATOM 5346 C C . GLU B 1 339 ? 15.44100 -29.30200 -25.31400 1.000 45.99679 337 GLU B C 1
ATOM 5347 O O . GLU B 1 339 ? 16.22300 -29.20700 -26.26000 1.000 51.05146 337 GLU B O 1
ATOM 5349 N N . ARG B 1 340 ? 14.23600 -29.83700 -25.42800 1.000 43.21910 338 ARG B N 1
ATOM 5350 C CA . ARG B 1 340 ? 13.61700 -30.15500 -26.69900 1.000 44.22215 338 ARG B CA 1
ATOM 5351 C C . ARG B 1 340 ? 12.85200 -28.97000 -27.25600 1.000 35.85167 338 ARG B C 1
ATOM 5352 O O . ARG B 1 340 ? 12.23700 -29.09100 -28.31200 1.000 35.82078 338 ARG B O 1
ATOM 5360 N N . LEU B 1 341 ? 12.89300 -27.83100 -26.55900 1.000 33.24632 339 LEU B N 1
ATOM 5361 C CA . LEU B 1 341 ? 12.12200 -26.64600 -26.90700 1.000 32.45045 339 LEU B CA 1
ATOM 5362 C C . LEU B 1 341 ? 10.63400 -26.97600 -26.96800 1.000 34.52130 339 LEU B C 1
ATOM 5363 O O . LEU B 1 341 ? 9.90700 -26.52100 -27.84600 1.000 34.03224 339 LEU B O 1
ATOM 5368 N N . GLN B 1 342 ? 10.20000 -27.79000 -26.03300 1.000 29.24095 340 GLN B N 1
ATOM 5369 C CA . GLN B 1 342 ? 8.83700 -28.13500 -25.75300 1.000 30.24317 340 GLN B CA 1
ATOM 5370 C C . GLN B 1 342 ? 8.44000 -27.61100 -24.38000 1.000 29.56207 340 GLN B C 1
ATOM 5371 O O . GLN B 1 342 ? 9.26000 -27.59600 -23.46500 1.000 30.70629 340 GLN B O 1
ATOM 5377 N N . PRO B 1 343 ? 7.20800 -27.15800 -24.22300 1.000 32.96634 341 PRO B N 1
ATOM 5378 C CA . PRO B 1 343 ? 6.77400 -26.65900 -22.92000 1.000 30.00357 341 PRO B CA 1
ATOM 5379 C C . PRO B 1 343 ? 6.92100 -27.71900 -21.84600 1.000 28.47960 341 PRO B C 1
ATOM 5380 O O . PRO B 1 343 ? 6.58500 -28.88200 -22.04800 1.000 32.47698 341 PRO B O 1
ATOM 5384 N N . CYS B 1 344 ? 7.44900 -27.30400 -20.70300 1.000 30.36907 342 CYS B N 1
ATOM 5385 C CA . CYS B 1 344 ? 7.66100 -28.21900 -19.59700 1.000 33.13640 342 CYS B CA 1
ATOM 5386 C C . CYS B 1 344 ? 6.34100 -28.62900 -18.96000 1.000 36.28763 342 CYS B C 1
ATOM 5387 O O . CYS B 1 344 ? 5.35600 -27.89900 -18.99400 1.000 34.73818 342 CYS B O 1
ATOM 5390 N N . THR B 1 345 ? 6.32500 -29.82900 -18.40500 1.000 39.04730 343 THR B N 1
ATOM 5391 C CA . THR B 1 345 ? 5.24500 -30.21700 -17.51700 1.000 45.01130 343 THR B CA 1
ATOM 5392 C C . THR B 1 345 ? 5.63700 -29.91600 -16.07800 1.000 47.05803 343 THR B C 1
ATOM 5393 O O . THR B 1 345 ? 6.78200 -29.59800 -15.77200 1.000 48.92112 343 THR B O 1
ATOM 5397 N N A CYS B 1 346 ? 4.65000 -29.98900 -15.18800 0.500 48.22149 344 CYS B N 1
ATOM 5398 N N B CYS B 1 346 ? 4.65300 -30.01300 -15.19200 0.500 48.27670 344 CYS B N 1
ATOM 5399 C CA A CYS B 1 346 ? 4.90600 -29.74300 -13.77600 0.500 49.01921 344 CYS B CA 1
ATOM 5400 C CA B CYS B 1 346 ? 4.88900 -29.76200 -13.78100 0.500 49.05739 344 CYS B CA 1
ATOM 5401 C C A CYS B 1 346 ? 5.95100 -30.71700 -13.24900 0.500 51.29089 344 CYS B C 1
ATOM 5402 C C B CYS B 1 346 ? 5.95900 -30.71900 -13.26500 0.500 51.28608 344 CYS B C 1
ATOM 5403 O O A CYS B 1 346 ? 5.88800 -31.92200 -13.49700 0.500 49.31567 344 CYS B O 1
ATOM 5404 O O B CYS B 1 346 ? 5.91300 -31.92400 -13.51900 0.500 49.25889 344 CYS B O 1
ATOM 5409 N N . GLY B 1 347 ? 6.95500 -30.17700 -12.57600 1.000 58.21645 345 GLY B N 1
ATOM 5410 C CA . GLY B 1 347 ? 8.04400 -30.98000 -12.10300 1.000 58.99395 345 GLY B CA 1
ATOM 5411 C C . GLY B 1 347 ? 9.15300 -31.18600 -13.09700 1.000 53.52570 345 GLY B C 1
ATOM 5412 O O . GLY B 1 347 ? 10.21900 -31.64500 -12.70200 1.000 56.09686 345 GLY B O 1
ATOM 5413 N N . GLU B 1 348 ? 8.93600 -30.85900 -14.36400 1.000 43.54715 346 GLU B N 1
ATOM 5414 C CA . GLU B 1 348 ? 9.98200 -30.91200 -15.36700 1.000 39.45545 346 GLU B CA 1
ATOM 5415 C C . GLU B 1 348 ? 10.67600 -29.55700 -15.39400 1.000 35.95840 346 GLU B C 1
ATOM 5416 O O . GLU B 1 348 ? 10.01600 -28.53000 -15.54800 1.000 34.66038 346 GLU B O 1
ATOM 5422 N N . TYR B 1 349 ? 11.98800 -29.55800 -15.22800 1.000 33.18754 347 TYR B N 1
ATOM 5423 C CA . TYR B 1 349 ? 12.73200 -28.31000 -15.19600 1.000 32.75980 347 TYR B CA 1
ATOM 5424 C C . TYR B 1 349 ? 13.25100 -27.92200 -16.56600 1.000 32.92836 347 TYR B C 1
ATOM 5425 O O . TYR B 1 349 ? 13.66000 -28.76600 -17.36000 1.000 33.00744 347 TYR B O 1
ATOM 5434 N N . GLY B 1 350 ? 13.23000 -26.62600 -16.81500 1.000 30.93265 348 GLY B N 1
ATOM 5435 C CA . GLY B 1 350 ? 13.73400 -26.04500 -18.04200 1.000 26.91828 348 GLY B CA 1
ATOM 5436 C C . GLY B 1 350 ? 14.17800 -24.63800 -17.74800 1.000 30.80409 348 GLY B C 1
ATOM 5437 O O . GLY B 1 350 ? 14.63500 -24.33600 -16.64500 1.000 28.64463 348 GLY B O 1
ATOM 5438 N N . GLU B 1 351 ? 14.04600 -23.77400 -18.74000 1.000 28.52985 349 GLU B N 1
ATOM 5439 C CA . GLU B 1 351 ? 14.39700 -22.37900 -18.57600 1.000 23.14176 349 GLU B CA 1
ATOM 5440 C C . GLU B 1 351 ? 13.23000 -21.49800 -18.98500 1.000 22.09527 349 GLU B C 1
ATOM 5441 O O . GLU B 1 351 ? 12.40800 -21.87300 -19.81300 1.000 24.23263 349 GLU B O 1
ATOM 5447 N N . LEU B 1 352 ? 13.21200 -20.30400 -18.40400 1.000 21.95264 350 LEU B N 1
ATOM 5448 C CA . LEU B 1 352 ? 12.22400 -19.29800 -18.74800 1.000 22.17860 350 LEU B CA 1
ATOM 5449 C C . LEU B 1 352 ? 12.54100 -18.69000 -20.10500 1.000 23.55031 350 LEU B C 1
ATOM 5450 O O . LEU B 1 352 ? 13.67200 -18.29200 -20.36400 1.000 22.86164 350 LEU B O 1
ATOM 5455 N N . PHE B 1 353 ? 11.53500 -18.63200 -20.96000 1.000 21.05853 351 PHE B N 1
ATOM 5456 C CA . PHE B 1 353 ? 11.58300 -17.96500 -22.24300 1.000 18.99490 351 PHE B CA 1
ATOM 5457 C C . PHE B 1 353 ? 10.49800 -16.90000 -22.26500 1.000 22.70912 351 PHE B C 1
ATOM 5458 O O . PHE B 1 353 ? 9.43100 -17.08200 -21.68800 1.000 20.47358 351 PHE B O 1
ATOM 5466 N N . ILE B 1 354 ? 10.77200 -15.79900 -22.95300 1.000 17.61086 352 ILE B N 1
ATOM 5467 C CA . ILE B 1 354 ? 9.85400 -14.66900 -23.01600 1.000 17.42870 352 ILE B CA 1
ATOM 5468 C C . ILE B 1 354 ? 9.60700 -14.31000 -24.47400 1.000 18.24460 352 ILE B C 1
ATOM 5469 O O . ILE B 1 354 ? 10.55600 -14.15100 -25.23700 1.000 20.70134 352 ILE B O 1
ATOM 5474 N N . ALA B 1 355 ? 8.33600 -14.18100 -24.85600 1.000 19.79192 353 ALA B N 1
ATOM 5475 C CA . ALA B 1 355 ? 7.97600 -13.74700 -26.19900 1.000 17.47359 353 ALA B CA 1
ATOM 5476 C C . ALA B 1 355 ? 7.04000 -12.54900 -26.12500 1.000 18.13487 353 ALA B C 1
ATOM 5477 O O . ALA B 1 355 ? 6.59900 -12.14700 -25.06200 1.000 18.43489 353 ALA B O 1
ATOM 5479 N N . GLY B 1 356 ? 6.75800 -11.97700 -27.28000 1.000 19.41421 354 GLY B N 1
ATOM 5480 C CA . GLY B 1 356 ? 5.76800 -10.93700 -27.40300 1.000 19.69330 354 GLY B CA 1
ATOM 5481 C C . GLY B 1 356 ? 6.35000 -9.59500 -27.80400 1.000 18.13276 354 GLY B C 1
ATOM 5482 O O . GLY B 1 356 ? 7.46800 -9.48200 -28.27800 1.000 19.97602 354 GLY B O 1
ATOM 5483 N N . ALA B 1 357 ? 5.56500 -8.55600 -27.55900 1.000 18.87242 355 ALA B N 1
ATOM 5484 C CA . ALA B 1 357 ? 5.89200 -7.22800 -28.04600 1.000 21.68794 355 ALA B CA 1
ATOM 5485 C C . ALA B 1 357 ? 7.19600 -6.69400 -27.48000 1.000 21.98691 355 ALA B C 1
ATOM 5486 O O . ALA B 1 357 ? 7.79700 -5.81300 -28.08200 1.000 20.62474 355 ALA B O 1
ATOM 5488 N N . GLY B 1 358 ? 7.63500 -7.20100 -26.34800 1.000 17.07672 356 GLY B N 1
ATOM 5489 C CA . GLY B 1 358 ? 8.82700 -6.67000 -25.73800 1.000 18.59121 356 GLY B CA 1
ATOM 5490 C C . GLY B 1 358 ? 10.13400 -7.22600 -26.23800 1.000 17.77445 356 GLY B C 1
ATOM 5491 O O . GLY B 1 358 ? 11.18200 -6.68400 -25.90200 1.000 20.82581 356 GLY B O 1
ATOM 5492 N N . VAL B 1 359 ? 10.10800 -8.29200 -27.02500 1.000 20.28279 357 VAL B N 1
ATOM 5493 C CA . VAL B 1 359 ? 11.34500 -8.97900 -27.34400 1.000 16.66905 357 VAL B CA 1
ATOM 5494 C C . VAL B 1 359 ? 12.25500 -8.06200 -28.13300 1.000 19.98088 357 VAL B C 1
ATOM 5495 O O . VAL B 1 359 ? 11.83000 -7.41200 -29.08800 1.000 21.29393 357 VAL B O 1
ATOM 5499 N N . ALA B 1 360 ? 13.51400 -8.01100 -27.72600 1.000 16.34292 358 ALA B N 1
ATOM 5500 C CA . ALA B 1 360 ? 14.48100 -7.16000 -28.38400 1.000 19.26997 358 ALA B CA 1
ATOM 5501 C C . ALA B 1 360 ? 14.69400 -7.60500 -29.82500 1.000 20.42766 358 ALA B C 1
ATOM 5502 O O . ALA B 1 360 ? 14.41000 -8.73600 -30.19700 1.000 21.71182 358 ALA B O 1
ATOM 5504 N N . LEU B 1 361 ? 15.19500 -6.67500 -30.63600 1.000 19.98443 359 LEU B N 1
ATOM 5505 C CA . LEU B 1 361 ? 15.57400 -6.98700 -32.00200 1.000 20.52936 359 LEU B CA 1
ATOM 5506 C C . LEU B 1 361 ? 16.81100 -7.86900 -32.06100 1.000 24.13817 359 LEU B C 1
ATOM 5507 O O . LEU B 1 361 ? 16.99400 -8.58700 -33.04200 1.000 26.86860 359 LEU B O 1
ATOM 5512 N N . GLY B 1 362 ? 17.63600 -7.83800 -31.04800 1.000 23.63258 360 GLY B N 1
ATOM 5513 C CA . GLY B 1 362 ? 18.75200 -8.73800 -30.95100 1.000 23.41417 360 GLY B CA 1
ATOM 5514 C C . GLY B 1 362 ? 19.98800 -8.03500 -30.45600 1.000 25.37519 360 GLY B C 1
ATOM 5515 O O . GLY B 1 362 ? 19.93700 -6.92900 -29.94000 1.000 28.80314 360 GLY B O 1
ATOM 5516 N N . TYR B 1 363 ? 21.10400 -8.71700 -30.62000 1.000 21.92783 361 TYR B N 1
ATOM 5517 C CA . TYR B 1 363 ? 22.41200 -8.27400 -30.19400 1.000 23.07619 361 TYR B CA 1
ATOM 5518 C C . TYR B 1 363 ? 23.17100 -7.67600 -31.37700 1.000 31.52119 361 TYR B C 1
ATOM 5519 O O . TYR B 1 363 ? 22.62900 -7.48800 -32.46400 1.000 30.67479 361 TYR B O 1
ATOM 5528 N N . SER B 1 364 ? 24.45600 -7.39700 -31.16700 1.000 34.55176 362 SER B N 1
ATOM 5529 C CA . SER B 1 364 ? 25.27000 -6.76400 -32.19600 1.000 38.20583 362 SER B CA 1
ATOM 5530 C C . SER B 1 364 ? 25.73400 -7.74000 -33.25500 1.000 41.70064 362 SER B C 1
ATOM 5531 O O . SER B 1 364 ? 25.91900 -7.34700 -34.40600 1.000 40.85561 362 SER B O 1
ATOM 5534 N N . ASP B 1 365 ? 25.95700 -8.98200 -32.87400 1.000 44.81769 363 ASP B N 1
ATOM 5535 C CA . ASP B 1 365 ? 26.36600 -10.03700 -33.76800 1.000 50.78973 363 ASP B CA 1
ATOM 5536 C C . ASP B 1 365 ? 25.22400 -11.02300 -33.97300 1.000 47.50207 363 ASP B C 1
ATOM 5537 O O . ASP B 1 365 ? 24.67600 -11.53000 -32.99400 1.000 41.90632 363 ASP B O 1
ATOM 5542 N N . PRO B 1 366 ? 24.87100 -11.33700 -35.21600 1.000 49.39882 364 PRO B N 1
ATOM 5543 C CA . PRO B 1 366 ? 23.83400 -12.34900 -35.46100 1.000 47.08387 364 PRO B CA 1
ATOM 5544 C C . PRO B 1 366 ? 24.14000 -13.69000 -34.85400 1.000 43.64860 364 PRO B C 1
ATOM 5545 O O . PRO B 1 366 ? 23.21600 -14.47200 -34.64000 1.000 41.22138 364 PRO B O 1
ATOM 5549 N N . GLN B 1 367 ? 25.40700 -14.01500 -34.62400 1.000 41.90533 365 GLN B N 1
ATOM 5550 C CA . GLN B 1 367 ? 25.70900 -15.27800 -33.97000 1.000 36.65599 365 GLN B CA 1
ATOM 5551 C C . GLN B 1 367 ? 25.33700 -15.22500 -32.50300 1.000 35.90292 365 GLN B C 1
ATOM 5552 O O . GLN B 1 367 ? 24.91000 -16.22800 -31.93500 1.000 39.60093 365 GLN B O 1
ATOM 5554 N N . LEU B 1 368 ? 25.52000 -14.07200 -31.86700 1.000 30.64281 366 LEU B N 1
ATOM 5555 C CA . LEU B 1 368 ? 25.01200 -13.89900 -30.51500 1.000 26.52855 366 LEU B CA 1
ATOM 5556 C C . LEU B 1 368 ? 23.49000 -13.91300 -30.49700 1.000 27.93177 366 LEU B C 1
ATOM 5557 O O . LEU B 1 368 ? 22.88400 -14.58000 -29.66500 1.000 25.77679 366 LEU B O 1
ATOM 5562 N N . THR B 1 369 ? 22.86900 -13.19900 -31.43100 1.000 22.08663 367 THR B N 1
ATOM 5563 C CA . THR B 1 369 ? 21.41600 -13.13500 -31.47500 1.000 23.16901 367 THR B CA 1
ATOM 5564 C C . THR B 1 369 ? 20.81600 -14.52600 -31.63300 1.000 21.91055 367 THR B C 1
ATOM 5565 O O . THR B 1 369 ? 19.88400 -14.89300 -30.92600 1.000 24.58812 367 THR B O 1
ATOM 5569 N N . ALA B 1 370 ? 21.36100 -15.32300 -32.55000 1.000 23.78889 368 ALA B N 1
ATOM 5570 C CA . ALA B 1 370 ? 20.77200 -16.62500 -32.83300 1.000 26.62842 368 ALA B CA 1
ATOM 5571 C C . ALA B 1 370 ? 20.82200 -17.56500 -31.64100 1.000 27.77992 368 ALA B C 1
ATOM 5572 O O . ALA B 1 370 ? 20.06400 -18.52800 -31.60700 1.000 28.94384 368 ALA B O 1
ATOM 5574 N N . GLU B 1 371 ? 21.68700 -17.31000 -30.67100 1.000 27.10542 369 GLU B N 1
ATOM 5575 C CA . GLU B 1 371 ? 21.80800 -18.17700 -29.51000 1.000 32.17452 369 GLU B CA 1
ATOM 5576 C C . GLU B 1 371 ? 20.68500 -17.96400 -28.50800 1.000 30.37353 369 GLU B C 1
ATOM 5577 O O . GLU B 1 371 ? 20.38100 -18.87000 -27.73700 1.000 29.08334 369 GLU B O 1
ATOM 5583 N N . ARG B 1 372 ? 20.07000 -16.78700 -28.50400 1.000 21.79027 370 ARG B N 1
ATOM 5584 C CA . ARG B 1 372 ? 19.08700 -16.46700 -27.48800 1.000 23.31148 370 ARG B CA 1
ATOM 5585 C C . ARG B 1 372 ? 17.73300 -16.03200 -28.02300 1.000 25.61725 370 ARG B C 1
ATOM 5586 O O . ARG B 1 372 ? 16.77900 -16.00300 -27.25300 1.000 27.37221 370 ARG B O 1
ATOM 5594 N N . PHE B 1 373 ? 17.61600 -15.72700 -29.29600 1.000 21.92635 371 PHE B N 1
ATOM 5595 C CA . PHE B 1 373 ? 16.35700 -15.31000 -29.89400 1.000 23.72530 371 PHE B CA 1
ATOM 5596 C C . PHE B 1 373 ? 15.93700 -16.37300 -30.90300 1.000 26.02497 371 PHE B C 1
ATOM 5597 O O . PHE B 1 373 ? 16.49100 -16.45100 -31.99900 1.000 25.00722 371 PHE B O 1
ATOM 5605 N N . ILE B 1 374 ? 14.94300 -17.17100 -30.52700 1.000 21.08603 372 ILE B N 1
ATOM 5606 C CA . ILE B 1 374 ? 14.62600 -18.42800 -31.19400 1.000 22.15142 372 ILE B CA 1
ATOM 5607 C C . ILE B 1 374 ? 13.13800 -18.46900 -31.48200 1.000 22.09340 372 ILE B C 1
ATOM 5608 O O . ILE B 1 374 ? 12.33100 -18.20200 -30.59500 1.000 23.20548 372 ILE B O 1
ATOM 5613 N N . THR B 1 375 ? 12.77600 -18.79000 -32.72000 1.000 23.13814 373 THR B N 1
ATOM 5614 C CA . THR B 1 375 ? 11.37400 -18.95700 -33.06400 1.000 23.58518 373 THR B CA 1
ATOM 5615 C C . THR B 1 375 ? 10.93400 -20.36100 -32.68200 1.000 27.12756 373 THR B C 1
ATOM 5616 O O . THR B 1 375 ? 11.55900 -21.34000 -33.07700 1.000 28.11622 373 THR B O 1
ATOM 5620 N N . ILE B 1 376 ? 9.88000 -20.45100 -31.88200 1.000 23.49314 374 ILE B N 1
ATOM 5621 C CA . ILE B 1 376 ? 9.45400 -21.71500 -31.29600 1.000 24.16855 374 ILE B CA 1
ATOM 5622 C C . ILE B 1 376 ? 7.94600 -21.85300 -31.46000 1.000 29.16513 374 ILE B C 1
ATOM 5623 O O . ILE B 1 376 ? 7.21300 -20.87900 -31.28900 1.000 27.16992 374 ILE B O 1
ATOM 5628 N N . PRO B 1 377 ? 7.45400 -23.03900 -31.80800 1.000 31.45149 375 PRO B N 1
ATOM 5629 C CA . PRO B 1 377 ? 6.00600 -23.26700 -31.83400 1.000 30.80569 375 PRO B CA 1
ATOM 5630 C C . PRO B 1 377 ? 5.41800 -23.24600 -30.43300 1.000 34.18675 375 PRO B C 1
ATOM 5631 O O . PRO B 1 377 ? 5.96300 -23.84400 -29.51100 1.000 34.70687 375 PRO B O 1
ATOM 5635 N N . TYR B 1 378 ? 4.29600 -22.54600 -30.28600 1.000 30.42581 376 TYR B N 1
ATOM 5636 C CA . TYR B 1 378 ? 3.59700 -22.48900 -29.01300 1.000 28.78459 376 TYR B CA 1
ATOM 5637 C C . TYR B 1 378 ? 2.12800 -22.20100 -29.28300 1.000 31.40460 376 TYR B C 1
ATOM 5638 O O . TYR B 1 378 ? 1.80000 -21.20900 -29.92600 1.000 31.14842 376 TYR B O 1
ATOM 5647 N N . GLN B 1 379 ? 1.26300 -23.09100 -28.81400 1.000 32.93340 377 GLN B N 1
ATOM 5648 C CA . GLN B 1 379 ? -0.18200 -22.89000 -28.85700 1.000 34.88471 377 GLN B CA 1
ATOM 5649 C C . GLN B 1 379 ? -0.68700 -22.51600 -30.24700 1.000 34.77645 377 GLN B C 1
ATOM 5650 O O . GLN B 1 379 ? -1.54100 -21.65500 -30.40800 1.000 35.68655 377 GLN B O 1
ATOM 5656 N N . GLY B 1 380 ? -0.15100 -23.18500 -31.25800 1.000 34.95874 378 GLY B N 1
ATOM 5657 C CA . GLY B 1 380 ? -0.57700 -23.00600 -32.63100 1.000 38.37785 378 GLY B CA 1
ATOM 5658 C C . GLY B 1 380 ? 0.02700 -21.82900 -33.35400 1.000 42.39922 378 GLY B C 1
ATOM 5659 O O . GLY B 1 380 ? -0.28200 -21.62100 -34.52900 1.000 45.42414 378 GLY B O 1
ATOM 5660 N N . THR B 1 381 ? 0.88200 -21.06600 -32.69100 1.000 40.59114 379 THR B N 1
ATOM 5661 C CA . THR B 1 381 ? 1.57400 -19.92800 -33.25900 1.000 46.37084 379 THR B CA 1
ATOM 5662 C C . THR B 1 381 ? 3.06800 -20.18900 -33.16200 1.000 46.85628 379 THR B C 1
ATOM 5663 O O . THR B 1 381 ? 3.51300 -21.06100 -32.42200 1.000 49.67187 379 THR B O 1
ATOM 5667 N N . ASP B 1 382 ? 3.83600 -19.46100 -33.94100 1.000 41.00413 380 ASP B N 1
ATOM 5668 C CA . ASP B 1 382 ? 5.28000 -19.51500 -33.84700 1.000 39.09571 380 ASP B CA 1
ATOM 5669 C C . ASP B 1 382 ? 5.73100 -18.15400 -33.33800 1.000 39.04161 380 ASP B C 1
ATOM 5670 O O . ASP B 1 382 ? 5.56300 -17.14800 -34.02600 1.000 43.45037 380 ASP B O 1
ATOM 5675 N N . MET B 1 383 ? 6.27600 -18.11400 -32.13500 1.000 34.73518 381 MET B N 1
ATOM 5676 C CA . MET B 1 383 ? 6.71100 -16.86500 -31.53400 1.000 29.92207 381 MET B CA 1
ATOM 5677 C C . MET B 1 383 ? 8.22700 -16.79900 -31.42700 1.000 25.98852 381 MET B C 1
ATOM 5678 O O . MET B 1 383 ? 8.88600 -17.79400 -31.15200 1.000 25.65114 381 MET B O 1
ATOM 5683 N N . LEU B 1 384 ? 8.75800 -15.59600 -31.58600 1.000 23.59596 382 LEU B N 1
ATOM 5684 C CA . LEU B 1 384 ? 10.16100 -15.34300 -31.30000 1.000 21.34094 382 LEU B CA 1
ATOM 5685 C C . LEU B 1 384 ? 10.33800 -15.18400 -29.79800 1.000 24.60535 382 LEU B C 1
ATOM 5686 O O . LEU B 1 384 ? 9.79600 -14.25200 -29.21000 1.000 20.85360 382 LEU B O 1
ATOM 5691 N N . PHE B 1 385 ? 11.08500 -16.09100 -29.18500 1.000 22.04877 383 PHE B N 1
ATOM 5692 C CA . PHE B 1 385 ? 11.34100 -16.08700 -27.75600 1.000 21.58186 383 PHE B CA 1
ATOM 5693 C C . PHE B 1 385 ? 12.75200 -15.61900 -27.45700 1.000 20.91318 383 PHE B C 1
ATOM 5694 O O . PHE B 1 385 ? 13.68600 -15.94100 -28.18600 1.000 21.94899 383 PHE B O 1
ATOM 5702 N N . TYR B 1 386 ? 12.89700 -14.88200 -26.36200 1.000 18.77340 384 TYR B N 1
ATOM 5703 C CA . TYR B 1 386 ? 14.19100 -14.68900 -25.73300 1.000 18.58708 384 TYR B CA 1
ATOM 5704 C C . TYR B 1 386 ? 14.42400 -15.76400 -24.67400 1.000 21.23641 384 TYR B C 1
ATOM 5705 O O . TYR B 1 386 ? 13.60400 -15.94900 -23.78100 1.000 18.94014 384 TYR B O 1
ATOM 5714 N N . ARG B 1 387 ? 15.55800 -16.44800 -24.77800 1.000 20.27742 385 ARG B N 1
ATOM 5715 C CA . ARG B 1 387 ? 15.93100 -17.51300 -23.85800 1.000 21.73709 385 ARG B CA 1
ATOM 5716 C C . ARG B 1 387 ? 16.71100 -16.92000 -22.69000 1.000 23.72234 385 ARG B C 1
ATOM 5717 O O . ARG B 1 387 ? 17.81900 -16.42700 -22.86700 1.000 23.54789 385 ARG B O 1
ATOM 5725 N N . THR B 1 388 ? 16.13400 -16.97700 -21.49900 1.000 22.54756 386 THR B N 1
ATOM 5726 C CA . THR B 1 388 ? 16.84800 -16.55200 -20.31100 1.000 24.02249 386 THR B CA 1
ATOM 5727 C C . THR B 1 388 ? 17.75500 -17.66500 -19.80900 1.000 23.58977 386 THR B C 1
ATOM 5728 O O . THR B 1 388 ? 17.76300 -18.77600 -20.32500 1.000 27.16214 386 THR B O 1
ATOM 5732 N N . ASP B 1 389 ? 18.53300 -17.34100 -18.78500 1.000 29.42353 387 ASP B N 1
ATOM 5733 C CA . ASP B 1 389 ? 19.30900 -18.32200 -18.04800 1.000 36.10847 387 ASP B CA 1
ATOM 5734 C C . ASP B 1 389 ? 18.62300 -18.75900 -16.76800 1.000 36.55338 387 ASP B C 1
ATOM 5735 O O . ASP B 1 389 ? 19.24400 -19.42600 -15.94300 1.000 35.48320 387 ASP B O 1
ATOM 5740 N N . ASP B 1 390 ? 17.36500 -18.39600 -16.59100 1.000 33.23712 388 ASP B N 1
ATOM 5741 C CA . ASP B 1 390 ? 16.64800 -18.63300 -15.34500 1.000 29.05218 388 ASP B CA 1
ATOM 5742 C C . ASP B 1 390 ? 16.05300 -20.03600 -15.34200 1.000 28.24011 388 ASP B C 1
ATOM 5743 O O . ASP B 1 390 ? 15.11700 -20.32000 -16.08500 1.000 31.52414 388 ASP B O 1
ATOM 5748 N N . ARG B 1 391 ? 16.61800 -20.91100 -14.52100 1.000 30.15243 389 ARG B N 1
ATOM 5749 C CA . ARG B 1 391 ? 16.04600 -22.22800 -14.29900 1.000 31.72876 389 ARG B CA 1
ATOM 5750 C C . ARG B 1 391 ? 14.64300 -22.09400 -13.72300 1.000 30.33032 389 ARG B C 1
ATOM 5751 O O . ARG B 1 391 ? 14.40600 -21.31000 -12.80700 1.000 31.10342 389 ARG B O 1
ATOM 5759 N N . ALA B 1 392 ? 13.71700 -22.88700 -14.24600 1.000 27.27728 390 ALA B N 1
ATOM 5760 C CA . ALA B 1 392 ? 12.31700 -22.69600 -13.90500 1.000 27.79226 390 ALA B CA 1
ATOM 5761 C C . ALA B 1 392 ? 11.53500 -23.98300 -14.11700 1.000 25.30938 390 ALA B C 1
ATOM 5762 O O . ALA B 1 392 ? 12.01200 -24.93800 -14.71900 1.000 27.50244 390 ALA B O 1
ATOM 5764 N N . THR B 1 393 ? 10.31400 -23.97300 -13.60900 1.000 26.03237 391 THR B N 1
ATOM 5765 C CA . THR B 1 393 ? 9.34700 -25.03100 -13.83400 1.000 26.43013 391 THR B CA 1
ATOM 5766 C C . THR B 1 393 ? 7.95500 -24.44200 -13.66400 1.000 26.80715 391 THR B C 1
ATOM 5767 O O . THR B 1 393 ? 7.78800 -23.27900 -13.30400 1.000 26.27210 391 THR B O 1
ATOM 5771 N N . TYR B 1 394 ? 6.95800 -25.26000 -13.94100 1.000 29.67407 392 TYR B N 1
ATOM 5772 C CA . TYR B 1 394 ? 5.57500 -24.94800 -13.64100 1.000 30.71122 392 TYR B CA 1
ATOM 5773 C C . TYR B 1 394 ? 5.20500 -25.62300 -12.33500 1.000 34.28957 392 TYR B C 1
ATOM 5774 O O . TYR B 1 394 ? 5.48700 -26.80500 -12.15200 1.000 32.71855 392 TYR B O 1
ATOM 5783 N N . ASP B 1 395 ? 4.61100 -24.87200 -11.42200 1.000 34.10696 393 ASP B N 1
ATOM 5784 C CA . ASP B 1 395 ? 4.16000 -25.50600 -10.20400 1.000 35.27176 393 ASP B CA 1
ATOM 5785 C C . ASP B 1 395 ? 2.85400 -26.24300 -10.47500 1.000 37.50884 393 ASP B C 1
ATOM 5786 O O . ASP B 1 395 ? 2.37100 -26.31800 -11.60500 1.000 36.06499 393 ASP B O 1
ATOM 5791 N N . GLN B 1 396 ? 2.28600 -26.80100 -9.41100 1.000 39.27745 394 GLN B N 1
ATOM 5792 C CA . GLN B 1 396 ? 1.07300 -27.59000 -9.54500 1.000 39.82197 394 GLN B CA 1
ATOM 5793 C C . GLN B 1 396 ? -0.10600 -26.76200 -10.01800 1.000 41.36071 394 GLN B C 1
ATOM 5794 O O . GLN B 1 396 ? -1.06200 -27.32600 -10.55200 1.000 46.15275 394 GLN B O 1
ATOM 5800 N N . ASP B 1 397 ? -0.06400 -25.44400 -9.83700 1.000 37.32612 395 ASP B N 1
ATOM 5801 C CA . ASP B 1 397 ? -1.13200 -24.56900 -10.28800 1.000 39.48576 395 ASP B CA 1
ATOM 5802 C C . ASP B 1 397 ? -0.86700 -24.02800 -11.68900 1.000 42.21494 395 ASP B C 1
ATOM 5803 O O . ASP B 1 397 ? -1.55200 -23.10200 -12.12000 1.000 41.46187 395 ASP B O 1
ATOM 5808 N N . ARG B 1 398 ? 0.08800 -24.62300 -12.40300 1.000 41.37110 396 ARG B N 1
ATOM 5809 C CA . ARG B 1 398 ? 0.56200 -24.17100 -13.70900 1.000 40.87296 396 ARG B CA 1
ATOM 5810 C C . ARG B 1 398 ? 1.00800 -22.70900 -13.71000 1.000 39.61154 396 ARG B C 1
ATOM 5811 O O . ARG B 1 398 ? 0.92800 -22.03000 -14.72800 1.000 39.54863 396 ARG B O 1
ATOM 5813 N N . ASN B 1 399 ? 1.50600 -22.22400 -12.58300 1.000 34.83129 397 ASN B N 1
ATOM 5814 C CA . ASN B 1 399 ? 2.21300 -20.95400 -12.54600 1.000 32.24427 397 ASN B CA 1
ATOM 5815 C C . ASN B 1 399 ? 3.70600 -21.19900 -12.70100 1.000 27.60220 397 ASN B C 1
ATOM 5816 O O . ASN B 1 399 ? 4.21800 -22.24800 -12.33100 1.000 28.79972 397 ASN B O 1
ATOM 5821 N N . ILE B 1 400 ? 4.39800 -20.21300 -13.25400 1.000 28.88131 398 ILE B N 1
ATOM 5822 C CA . ILE B 1 400 ? 5.83400 -20.30100 -13.48500 1.000 27.16358 398 ILE B CA 1
ATOM 5823 C C . ILE B 1 400 ? 6.58000 -19.87300 -12.22600 1.000 26.55413 398 ILE B C 1
ATOM 5824 O O . ILE B 1 400 ? 6.29100 -18.82700 -11.64900 1.000 23.57650 398 ILE B O 1
ATOM 5829 N N . VAL B 1 401 ? 7.53200 -20.69200 -11.79000 1.000 26.45555 399 VAL B N 1
ATOM 5830 C CA . VAL B 1 401 ? 8.38900 -20.36100 -10.66500 1.000 26.48456 399 VAL B CA 1
ATOM 5831 C C . VAL B 1 401 ? 9.84500 -20.53600 -11.05800 1.000 29.01276 399 VAL B C 1
ATOM 5832 O O . VAL B 1 401 ? 10.19700 -21.39300 -11.87000 1.000 31.90124 399 VAL B O 1
ATOM 5836 N N . LEU B 1 402 ? 10.69700 -19.71700 -10.46600 1.000 28.35901 400 LEU B N 1
ATOM 5837 C CA . LEU B 1 402 ? 12.12900 -19.80000 -10.68800 1.000 30.80811 400 LEU B CA 1
ATOM 5838 C C . LEU B 1 402 ? 12.79900 -20.59100 -9.57800 1.000 36.22987 400 LEU B C 1
ATOM 5839 O O . LEU B 1 402 ? 12.51800 -20.38400 -8.40100 1.000 39.38040 400 LEU B O 1
ATOM 5844 N N . VAL B 1 403 ? 13.70800 -21.47300 -9.96000 1.000 37.08676 401 VAL B N 1
ATOM 5845 C CA . VAL B 1 403 ? 14.34500 -22.34000 -8.98600 1.000 44.26415 401 VAL B CA 1
ATOM 5846 C C . VAL B 1 403 ? 15.86200 -22.19200 -9.00400 1.000 51.39420 401 VAL B C 1
ATOM 5847 O O . VAL B 1 403 ? 16.43200 -21.59200 -9.90900 1.000 54.10845 401 VAL B O 1
#

Nearest PDB structures (foldseek):
  6vhu-assembly1_A  TM=1.003E+00  e=1.543E-90  Klebsiella oxytoca
  6vht-assembly1_A  TM=9.868E-01  e=6.239E-80  Klebsiella oxytoca
  6vhy-assembly1_A  TM=9.668E-01  e=3.633E-79  Klebsiella oxytoca
  6vhz-assembly3_A  TM=9.772E-01  e=4.689E-77  Klebsiella oxytoca 10-5243
  5es5-assembly1_A  TM=9.127E-01  e=1.781E-36  Brevibacillus parabrevis

Secondary structure (DSSP, 8-state):
-----HHHHHHHHHHHSTTSEEEEETTEEEEHHHHHHHHHHHHHHHHHTT--TT-EEEEE--SSHHHHHHHHHHHHTT-EEEE--TTS-HHHHHHHHHHHT-SEEEES-GGG---SSSEEEEHHHHHHT--S-----PPP--TTSEEEEEEE--TT---EEEEEEHHHHHGGGSPPTTTT--TT-EEEE-S-TTSTHHHHHHHHHHTTT-EEEEPPSSS-BHHHHHHHHHHTT--EEEEEHHHHHHHHHHHGGGGGSSSEEEEESSPP-HHHHHHHHHT---EEEEEEE-GGGSSEEEEEE-S---EE--EEPTTEEEEEE-TTSPBP-BT--EEEEEEETT---EESSHHHHHHHEEEEEETTEEEEEEEEEEEEEE-TTS-EEE-/---HHHHHHHHHHHSTTSEEEEETTEEEEHHHHHHHHHHHHHHHTTTT--TT-EEEEE--SSHHHHHHHHHHHHHT-EEEE--TT--HHHHHHHHHHHT-SEEEE--SS----SSSEEEEHHHHHHT---------TTSEEEEEE--PPPEEEEEHHHHHGGGSPPTTTT--TT-EEEE-S-TTSTHHHHHHHHHHTTT-EEEEPPSSS-BHHHHHHHHHHTT-SEEEEEHHHHHHHHHH-GGGGGSSSEEEEESSPPPGGGGHHHHHH-SSEEEEEEE-GGGSSEEEEEE-S-HHHH--EE--EEPTTEEEEEE-TTSSBPPTT--EEEEEEETT---B-SSHHHHHHHEEEEEETTEEEEEEEEEEEEEE-TTS-EEE-

Foldseek 3Di:
DQFFFPLVLLVVLCVVFVAFWAEAEPHDTAGSVRLVLLLQLLLVLCVVVVDAAAAEEEEQEFWDSLSVSVLSSCVQRRYAYEYDYNPDAQVVQVLSCVQSVHAEYEHCDQVRHDDDNHHYDYSVVSSVPGDSDGDDDHDRFGQQRWRYWAWDDDPVPRTFIFTWGSLLLSLLLPDFVVLPDALAAEEEQDDGPNDLASSNRNRVHSSHNHYYYYDGGDDDDVVVVLCCCQVVQHAEYEEELVVLLVCLVPPLVSVASHQEYEYEDDDHDLVSVQSNLVPHDRFYWHWYFDVQLSHTFAIDTPNHGLAFNHGTGPFKDKFFAAPVRHGADAPDKGFIKMFGSRGTPATPDVVRRDVQFAQDDDPHDRTTIGTDPFIWGAHPVRTIGTD/DFFQLVLLVVLCVVFVAFWAEAEPHDTAGSVRLNVLLVLLLVLCVVPPDAAAAEEEEEEFFDSLRLSVLSSCSQRNYAYEYDYNPDDQVLVVLSCVQSVHAEYAHCPPDDHNDDNHYYHHSVVSSVPRPDDTDRDGQQRWRYWAFQVRTWIFTWGRLLLLLLLDDFVVLNDALDAEEEQDDRPNDLASSNRNRNHSSRNHYYYYDGGDDDDVVVVLVSCVVVQGAEYEEELVVLLVCLVPPVVSLLSHQEYEYDDDDHQLVSCAVSQVVPRHFYWYWDFDVQLSHTFAIDTPNDSVVVPLAFNHGTGPQKDKFFAAPVRHGADAPGKGFIKMFGSRGTPATPDVVRRPVAFDFGDDPNDTTTIGTDPFIWGQHPVRTIGTD

B-factor: mean 29.13, std 11.94, range [11.35, 82.18]

Solvent-accessible surface area: 30290 Å² total; per-residue (Å²): 178,101,38,97,1,0,4,50,22,6,67,66,11,9,152,146,43,43,104,89,44,0,0,8,52,120,161,109,124,1,31,0,103,74,0,25,102,47,11,46,11,0,0,13,8,0,62,116,53,93,4,115,91,39,17,34,0,0,0,10,6,82,29,20,2,45,1,0,0,0,4,4,0,0,0,56,3,2,0,2,2,1,6,5,42,36,78,25,88,60,172,72,2,10,28,8,0,75,34,8,50,6,134,29,0,0,0,34,67,67,124,52,33,19,80,46,97,21,118,58,34,33,3,176,69,8,45,142,88,40,84,170,69,71,76,46,148,47,42,141,22,55,18,83,29,42,0,6,6,5,24,33,61,60,102,125,32,119,12,75,6,0,51,0,0,0,40,0,0,1,5,2,15,35,77,8,118,39,12,55,5,19,44,170,15,8,0,2,0,22,18,23,10,24,104,11,28,5,5,3,5,2,4,0,0,0,2,11,0,0,16,0,0,1,0,70,44,37,40,10,41,0,70,25,4,19,145,22,0,120,91,30,98,0,18,6,1,5,3,40,0,0,6,0,5,2,0,10,50,54,18,24,120,9,0,37,67,4,85,4,0,2,2,19,53,59,50,2,32,59,42,12,0,31,76,0,38,147,50,25,199,17,76,1,2,16,3,20,41,18,29,10,0,0,1,3,0,0,7,84,59,9,135,100,63,128,30,43,6,29,92,45,7,16,55,16,31,19,1,0,2,14,129,195,68,90,74,0,88,80,46,62,114,0,15,0,4,0,0,35,14,0,4,0,64,3,16,80,63,105,67,84,26,68,131,58,14,37,78,10,103,51,157,87,69,108,45,75,0,12,71,5,107,52,93,0,8,14,49,97,117,130,81,18,9,40,56,91,115,0,0,10,43,24,3,42,37,12,7,136,152,37,37,115,93,42,0,1,10,52,94,96,109,118,5,30,0,167,76,0,25,64,60,4,43,40,0,0,40,7,0,66,123,62,66,5,113,126,40,30,37,0,0,0,0,6,47,25,18,5,48,1,0,4,0,5,3,0,0,0,20,2,4,0,2,5,1,7,4,21,12,81,18,82,79,189,78,0,12,71,6,1,75,37,11,48,6,106,11,0,0,1,36,74,91,43,66,45,41,54,53,90,26,110,62,30,42,6,164,64,4,56,110,80,44,176,90,146,53,33,140,17,53,17,82,47,45,0,10,11,5,24,96,133,91,32,63,12,0,52,0,0,0,39,0,2,0,4,3,16,64,80,7,118,40,13,52,4,16,40,165,12,9,0,1,0,22,20,30,4,24,101,12,27,5,6,2,4,3,8,1,0,0,1,9,0,0,17,0,0,2,0,61,43,26,25,10,41,0,97,37,3,17,55,27,0,118,94,35,83,0,14,4,0,6,3,38,0,0,6,0,5,2,0,20,44,58,7,32,109,5,0,55,53,1,80,2,0,2,2,18,55,71,33,1,24,26,135,15,0,50,64,1,23,81,58,67,59,8,103,2,1,18,3,26,47,19,26,10,0,0,1,5,0,0,6,63,54,2,138,50,8,86,80,30,82,126,48,27,3,26,91,44,5,31,85,8,71,17,0,0,0,12,109,162,61,85,57,10,93,80,57,54,107,1,48,0,4,0,0,31,13,0,3,0,63,2,21,86,69,103,69,78,29,70,108,41,16,42,86,1,93,34,146,89,72,94,40,74,0,18,62,8,108,59,110,0,9,33,30,140,96,76,80,16,13,31,77

Radius of gyration: 28.71 Å; Cα contacts (8 Å, |Δi|>4): 1858; chains: 2; bounding box: 51×60×86 Å

Sequence (768 aa):
YQLKAVPDIFDEISQRFPDRVALIFDQRRKITYRELAEQCCSSALAAVLQNNCLIKGDIVAIKIERSPELYIFMLALMKIGAVMVPVNSNSPERYIGEVLSAAGARYLISDDVTSVPGGAWHVLSSRTLIQNCTQQRSGNYPVLSADDPALILMTSGSTGKPKSVLIAHRGIARLGLPVPALGNSERDCYLQIADISFAASANEIWMALLTGACLTIAPPGLPDLMALARQIESSDNVTMLFLSGGLFRLFVEVSVETLHIPDCVVVSSGDFVNPRLFSVAVQAGKAKIFNGLGCTENSAISSSLYHIQSAPVPVGTPLPLVEMVVFNERLQPCTCGEYGELFIAGAGVALGYSDPQLTAERFITIIPYQGTDMLFYRTDDRATYDQDRNIVLVLKAVPDIFDEISQRFPDRVALIFDQRKITYRELAEQCSALAAVLQNNNCLIIKGDIVAIKIERSPELYIFMLALMKIGAVMVPVNSNSPERYIGEVLSAAGARYLISDDVTSVPGGAWHVLSSRTTLIQNCTGNYPVLSADDPALILMTGKPKSVLIAHRGIARLGLPVPALGNSERDCYLQIADISFAASANEIWMALLTGACLTIAPPGLPDLMMALARQIESDNVTMLFLSGGLFRLFVEVSVETLHIPDCVVVSGDFVNPRLFSVAVQAGKKAKIFNGLGCTENSAISSLYHIQSAAALSPVPVGTPLPLVEMVVFNERLQPCTCCGEYGELFIAGAGVALGYSDPQLTAERFITIPYQGTDMLFYRTDDRATYDQDRNIVLV